Protein 3LOU (pdb70)

Solvent-accessible surface area: 48024 Å² total

B-factor: mean 26.27, std 8.62, range [10.4, 75.91]

Structure (mmCIF, N/CA/C/O backbone):
data_3LOU
#
_entry.id   3LOU
#
_cell.length_a   74.628
_cell.length_b   93.476
_cell.length_c   98.802
_cell.angle_alpha   90.000
_cell.angle_beta   95.290
_cell.angle_gamma   90.000
#
_symmetry.space_group_name_H-M   'P 1 21 1'
#
loop_
_entity.id
_entity.type
_entity.pdbx_description
1 polymer 'Formyltetrahydrofolate deformylase'
2 non-polymer 'UNKNOWN LIGAND'
3 non-polymer 'SULFATE ION'
4 non-polymer 1,2-ETHANEDIOL
5 non-polymer DI(HYDROXYETHYL)ETHER
6 water water
#
loop_
_atom_site.group_PDB
_atom_site.id
_atom_site.type_symbol
_atom_site.label_atom_id
_atom_site.label_alt_id
_atom_site.label_comp_id
_atom_site.label_asym_id
_atom_site.label_entity_id
_atom_site.label_seq_id
_atom_site.pdbx_PDB_ins_code
_atom_site.Cartn_x
_atom_site.Cartn_y
_atom_site.Cartn_z
_atom_site.occupancy
_atom_site.B_iso_or_equiv
_atom_site.auth_seq_id
_atom_site.auth_comp_id
_atom_site.auth_asym_id
_atom_site.auth_atom_id
_atom_site.pdbx_PDB_model_num
ATOM 1 N N . PRO A 1 8 ? 12.356 11.720 36.274 1.00 45.44 7 PRO A N 1
ATOM 2 C CA . PRO A 1 8 ? 12.868 12.747 35.365 1.00 44.20 7 PRO A CA 1
ATOM 3 C C . PRO A 1 8 ? 12.426 12.503 33.916 1.00 41.68 7 PRO A C 1
ATOM 4 O O . PRO A 1 8 ? 12.664 11.424 33.382 1.00 40.34 7 PRO A O 1
ATOM 8 N N . HIS A 1 9 ? 11.767 13.486 33.300 1.00 39.76 8 HIS A N 1
ATOM 9 C CA . HIS A 1 9 ? 11.366 13.373 31.886 1.00 38.33 8 HIS A CA 1
ATOM 10 C C . HIS A 1 9 ? 12.590 13.685 31.013 1.00 34.71 8 HIS A C 1
ATOM 11 O O . HIS A 1 9 ? 13.040 14.825 30.955 1.00 33.80 8 HIS A O 1
ATOM 18 N N . GLN A 1 10 ? 13.103 12.671 30.319 1.00 32.13 9 GLN A N 1
ATOM 19 C CA . GLN A 1 10 ? 14.314 12.829 29.509 1.00 29.90 9 GLN A CA 1
ATOM 20 C C . GLN A 1 10 ? 14.101 13.073 28.005 1.00 27.20 9 GLN A C 1
ATOM 21 O O . GLN A 1 10 ? 13.155 12.575 27.395 1.00 25.20 9 GLN A O 1
ATOM 27 N N . PHE A 1 11 ? 15.060 13.793 27.420 1.00 25.08 10 PHE A N 1
ATOM 28 C CA . PHE A 1 11 ? 15.130 14.022 25.978 1.00 23.38 10 PHE A CA 1
ATOM 29 C C . PHE A 1 11 ? 16.492 13.626 25.489 1.00 22.91 10 PHE A C 1
ATOM 30 O O . PHE A 1 11 ? 17.466 13.601 26.271 1.00 22.52 10 PHE A O 1
ATOM 38 N N . VAL A 1 12 ? 16.589 13.320 24.196 1.00 21.57 11 VAL A N 1
ATOM 39 C CA . VAL A 1 12 ? 17.882 12.965 23.615 1.00 20.93 11 VAL A CA 1
ATOM 40 C C . VAL A 1 12 ? 18.156 13.775 22.357 1.00 20.06 11 VAL A C 1
ATOM 41 O O . VAL A 1 12 ? 17.327 13.826 21.456 1.00 20.78 11 VAL A O 1
ATOM 45 N N . LEU A 1 13 ? 19.318 14.428 22.351 1.00 18.25 12 LEU A N 1
ATOM 46 C CA . LEU A 1 13 ? 19.814 15.200 21.234 1.00 18.51 12 LEU A CA 1
ATOM 47 C C . LEU A 1 13 ? 20.776 14.335 20.484 1.00 18.81 12 L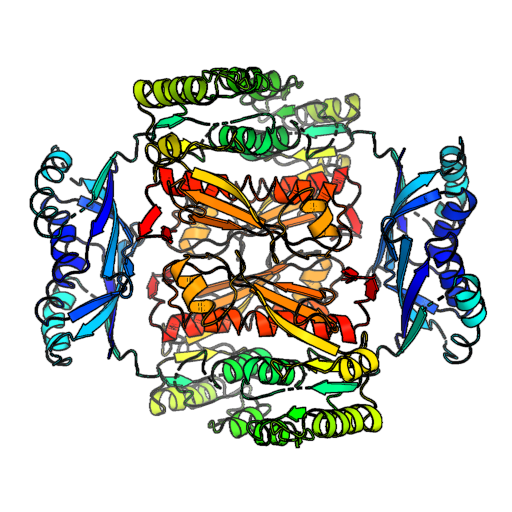EU A C 1
ATOM 48 O O . LEU A 1 13 ? 21.669 13.760 21.078 1.00 18.53 12 LEU A O 1
ATOM 53 N N . THR A 1 14 ? 20.555 14.164 19.188 1.00 19.64 13 THR A N 1
ATOM 54 C CA . THR A 1 14 ? 21.530 13.521 18.354 1.00 19.60 13 THR A CA 1
ATOM 55 C C . THR A 1 14 ? 21.907 14.509 17.264 1.00 19.20 13 THR A C 1
ATOM 56 O O . THR A 1 14 ? 21.084 15.321 16.845 1.00 19.82 13 THR A O 1
ATOM 60 N N . LEU A 1 15 ? 23.152 14.451 16.852 1.00 18.02 14 LEU A N 1
ATOM 61 C CA . LEU A 1 15 ? 23.652 15.291 15.780 1.00 18.87 14 LEU A CA 1
ATOM 62 C C . LEU A 1 15 ? 24.866 14.695 15.120 1.00 18.98 14 LEU A C 1
ATOM 63 O O . LEU A 1 15 ? 25.644 13.934 15.756 1.00 18.57 14 LEU A O 1
ATOM 68 N N . SER A 1 16 ? 25.011 15.026 13.831 1.00 19.63 15 SER A N 1
ATOM 69 C CA . SER A 1 16 ? 26.222 14.734 13.059 1.00 19.72 15 SER A CA 1
ATOM 70 C C . SER A 1 16 ? 26.534 15.965 12.239 1.00 19.25 15 SER A C 1
ATOM 71 O O . SER A 1 16 ? 25.627 16.661 11.819 1.00 20.11 15 SER A O 1
ATOM 74 N N . CYS A 1 17 ? 27.812 16.224 12.006 1.00 18.41 16 CYS A N 1
ATOM 75 C CA . CYS A 1 17 ? 28.232 17.403 11.265 1.00 18.38 16 CYS A CA 1
ATOM 76 C C . CYS A 1 17 ? 29.687 17.268 10.832 1.00 19.58 16 CYS A C 1
ATOM 77 O O . CYS A 1 17 ? 30.372 16.340 11.268 1.00 18.77 16 CYS A O 1
ATOM 80 N N . PRO A 1 18 ? 30.162 18.176 9.952 1.00 20.66 17 PRO A N 1
ATOM 81 C CA . PRO A 1 18 ? 31.563 18.109 9.544 1.00 21.54 17 PRO A CA 1
ATOM 82 C C . PRO A 1 18 ? 32.450 18.427 10.718 1.00 21.55 17 PRO A C 1
ATOM 83 O O . PRO A 1 18 ? 32.085 19.251 11.551 1.00 20.14 17 PRO A O 1
ATOM 87 N N . SER A 1 19 ? 33.605 17.775 10.781 1.00 22.00 18 SER A N 1
ATOM 88 C CA . SER A 1 19 ? 34.574 18.013 11.837 1.00 21.68 18 SER A CA 1
ATOM 89 C C . SER A 1 19 ? 34.948 19.479 11.881 1.00 21.68 18 SER A C 1
ATOM 90 O O . SER A 1 19 ? 35.136 20.130 10.834 1.00 19.45 18 SER A O 1
ATOM 93 N N . ALA A 1 20 ? 35.022 19.999 13.101 1.00 22.31 19 ALA A N 1
ATOM 94 C CA . ALA A 1 20 ? 35.359 21.397 13.381 1.00 23.27 19 ALA A CA 1
ATOM 95 C C . ALA A 1 20 ? 35.379 21.550 14.894 1.00 24.01 19 ALA A C 1
ATOM 96 O O . ALA A 1 20 ? 34.909 20.669 15.620 1.00 25.84 19 ALA A O 1
ATOM 98 N N . ALA A 1 21 ? 35.877 22.661 15.379 1.00 23.77 20 ALA A N 1
ATOM 99 C CA . ALA A 1 21 ? 35.974 22.885 16.824 1.00 23.46 20 ALA A CA 1
ATOM 100 C C . ALA A 1 21 ? 34.757 23.620 17.368 1.00 23.34 20 ALA A C 1
ATOM 101 O O . ALA A 1 21 ? 34.157 24.428 16.668 1.00 22.01 20 ALA A O 1
ATOM 103 N N . GLY A 1 22 ? 34.389 23.319 18.615 1.00 23.25 21 GLY A N 1
ATOM 104 C CA . GLY A 1 22 ? 33.402 24.139 19.376 1.00 22.81 21 GLY A CA 1
ATOM 105 C C . GLY A 1 22 ? 31.957 23.675 19.464 1.00 22.02 21 GLY A C 1
ATOM 106 O O . GLY A 1 22 ? 31.127 24.379 20.048 1.00 21.11 21 GLY A O 1
ATOM 107 N N . GLN A 1 23 ? 31.636 22.528 18.865 1.00 21.95 22 GLN A N 1
ATOM 108 C CA . GLN A 1 23 ? 30.259 22.031 18.878 1.00 23.17 22 GLN A CA 1
ATOM 109 C C . GLN A 1 23 ? 29.778 21.684 20.265 1.00 22.26 22 GLN A C 1
ATOM 110 O O . GLN A 1 23 ? 28.681 22.094 20.651 1.00 20.99 22 GLN A O 1
ATOM 116 N N . VAL A 1 24 ? 30.567 20.905 21.007 1.00 21.05 23 VAL A N 1
ATOM 117 C CA . VAL A 1 24 ? 30.122 20.436 22.321 1.00 20.78 23 VAL A CA 1
ATOM 118 C C . VAL A 1 24 ? 29.942 21.606 23.269 1.00 19.63 23 VAL A C 1
ATOM 119 O O . VAL A 1 24 ? 28.956 21.661 24.008 1.00 20.27 23 VAL A O 1
ATOM 123 N N . ALA A 1 25 ? 30.869 22.555 23.224 1.00 18.63 24 ALA A N 1
ATOM 124 C CA . ALA A 1 25 ? 30.751 23.795 24.032 1.00 19.17 24 ALA A CA 1
ATOM 125 C C . ALA A 1 25 ? 29.432 24.526 23.740 1.00 18.98 24 ALA A C 1
ATOM 126 O O . ALA A 1 25 ? 28.767 25.040 24.649 1.00 18.99 24 ALA A O 1
ATOM 128 N N . ALA A 1 26 ? 29.084 24.615 22.466 1.00 18.60 25 ALA A N 1
ATOM 129 C CA . ALA A 1 26 ? 27.871 25.303 22.059 1.00 19.63 25 ALA A CA 1
ATOM 130 C C . ALA A 1 26 ? 26.662 24.544 22.549 1.00 20.38 25 ALA A C 1
ATOM 131 O O . ALA A 1 26 ? 25.746 25.131 23.092 1.00 22.27 25 ALA A O 1
ATOM 133 N N . VAL A 1 27 ? 26.679 23.221 22.383 1.00 21.14 26 VAL A N 1
ATOM 134 C CA . VAL A 1 27 ? 25.570 22.391 22.833 1.00 21.83 26 VAL A CA 1
ATOM 135 C C . VAL A 1 27 ? 25.416 22.446 24.363 1.00 21.56 26 VAL A C 1
ATOM 136 O O . VAL A 1 27 ? 24.325 22.731 24.863 1.00 22.75 26 VAL A O 1
ATOM 140 N N . VAL A 1 28 ? 26.486 22.196 25.114 1.00 21.05 27 VAL A N 1
ATOM 141 C CA . VAL A 1 28 ? 26.335 22.173 26.578 1.00 22.37 27 VAL A CA 1
ATOM 142 C C . VAL A 1 28 ? 26.025 23.528 27.133 1.00 22.94 27 VAL A C 1
ATOM 143 O O . VAL A 1 28 ? 25.342 23.631 28.139 1.00 24.52 27 VAL A O 1
ATOM 147 N N . GLY A 1 29 ? 26.415 24.588 26.420 1.00 22.57 28 GLY A N 1
ATOM 148 C CA . GLY A 1 29 ? 26.142 25.937 26.847 1.00 22.90 28 GLY A CA 1
ATOM 149 C C . GLY A 1 29 ? 24.656 26.255 26.795 1.00 23.84 28 GLY A C 1
ATOM 150 O O . GLY A 1 29 ? 24.112 26.870 27.714 1.00 24.01 28 GLY A O 1
ATOM 151 N N . LEU A 1 30 ? 24.011 25.818 25.709 1.00 23.37 29 LEU A N 1
ATOM 152 C CA . LEU A 1 30 ? 22.585 25.995 25.493 1.00 21.48 29 LEU A CA 1
ATOM 153 C C . LEU A 1 30 ? 21.808 25.188 26.512 1.00 21.71 29 LEU A C 1
ATOM 154 O O . LEU A 1 30 ? 20.855 25.671 27.096 1.00 23.02 29 LEU A O 1
ATOM 159 N N . LEU A 1 31 ? 22.243 23.965 26.745 1.00 21.98 30 LEU A N 1
ATOM 160 C CA . LEU A 1 31 ? 21.588 23.084 27.702 1.00 23.09 30 LEU A CA 1
ATOM 161 C C . LEU A 1 31 ? 21.671 23.633 29.148 1.00 25.10 30 LEU A C 1
ATOM 162 O O . LEU A 1 31 ? 20.672 23.588 29.908 1.00 25.92 30 LEU A O 1
ATOM 167 N N . ASP A 1 32 ? 22.857 24.127 29.521 1.00 25.42 31 ASP A N 1
ATOM 168 C CA . ASP A 1 32 ? 23.080 24.751 30.834 1.00 24.87 31 ASP A CA 1
ATOM 169 C C . ASP A 1 32 ? 22.168 25.952 31.006 1.00 24.20 31 ASP A C 1
ATOM 170 O O . ASP A 1 32 ? 21.625 26.156 32.094 1.00 25.40 31 ASP A O 1
ATOM 175 N N . ARG A 1 33 ? 21.973 26.730 29.936 1.00 23.58 32 ARG A N 1
ATOM 176 C CA . ARG A 1 33 ? 21.102 27.889 29.978 1.00 24.42 32 ARG A CA 1
ATOM 177 C C . ARG A 1 33 ? 19.644 27.524 30.203 1.00 23.76 32 ARG A C 1
ATOM 178 O O . ARG A 1 33 ? 18.890 28.324 30.713 1.00 22.99 32 ARG A O 1
ATOM 186 N N . HIS A 1 34 ? 19.247 26.330 29.778 1.00 23.80 33 HIS A N 1
ATOM 187 C CA . HIS A 1 34 ? 17.874 25.873 29.963 1.00 24.26 33 HIS A CA 1
ATOM 188 C C . HIS A 1 34 ? 17.784 24.994 31.207 1.00 25.42 33 HIS A C 1
ATOM 189 O O . HIS A 1 34 ? 16.800 24.309 31.416 1.00 26.88 33 HIS A O 1
ATOM 196 N N . ARG A 1 35 ? 18.836 25.035 32.023 1.00 25.62 34 ARG A N 1
ATOM 197 C CA . ARG A 1 35 ? 18.917 24.305 33.283 1.00 26.29 34 ARG A CA 1
ATOM 198 C C . ARG A 1 35 ? 18.584 22.844 33.102 1.00 26.55 34 ARG A C 1
ATOM 199 O O . ARG A 1 35 ? 17.811 22.275 33.859 1.00 27.26 34 ARG A O 1
ATOM 204 N N . CYS A 1 36 ? 19.226 22.243 32.104 1.00 25.87 35 CYS A N 1
ATOM 205 C CA . CYS A 1 36 ? 19.090 20.842 31.815 1.00 26.50 35 CYS A CA 1
ATOM 206 C C . CYS A 1 36 ? 20.269 20.066 32.406 1.00 27.07 35 CYS A C 1
ATOM 207 O O . CYS A 1 36 ? 21.398 20.496 32.326 1.00 28.64 35 CYS A O 1
ATOM 210 N N . TYR A 1 37 ? 19.974 18.947 33.029 1.00 26.17 36 TYR A N 1
ATOM 211 C CA . TYR A 1 37 ? 20.979 18.083 33.604 1.00 27.27 36 TYR A CA 1
ATOM 212 C C . TYR A 1 37 ? 21.384 17.102 32.507 1.00 25.08 36 TYR A C 1
ATOM 213 O O . TYR A 1 37 ? 20.525 16.479 31.919 1.00 23.23 36 TYR A O 1
ATOM 222 N N . VAL A 1 38 ? 22.676 16.979 32.215 1.00 25.13 37 VAL A N 1
ATOM 223 C CA . VAL A 1 38 ? 23.134 15.973 31.238 1.00 24.07 37 VAL A CA 1
ATOM 224 C C . VAL A 1 38 ? 23.250 14.573 31.879 1.00 24.82 37 VAL A C 1
ATOM 225 O O . VAL A 1 38 ? 24.078 14.355 32.757 1.00 26.72 37 VAL A O 1
ATOM 229 N N . ASP A 1 39 ? 22.435 13.632 31.432 1.00 24.94 38 ASP A N 1
ATOM 230 C CA . ASP A 1 39 ? 22.477 12.253 31.958 1.00 26.04 38 ASP A CA 1
ATOM 231 C C . ASP A 1 39 ? 23.490 11.372 31.210 1.00 27.02 38 ASP A C 1
ATOM 232 O O . ASP A 1 39 ? 24.189 10.558 31.816 1.00 26.26 38 ASP A O 1
ATOM 237 N N . GLU A 1 40 ? 23.561 11.543 29.890 1.00 25.77 39 GLU A N 1
ATOM 238 C CA . GLU A 1 40 ? 24.483 10.787 29.057 1.00 24.21 39 GLU A CA 1
ATOM 239 C C . GLU A 1 40 ? 25.071 11.723 28.018 1.00 24.16 39 GLU A C 1
ATOM 240 O O . GLU A 1 40 ? 24.363 12.612 27.526 1.00 22.56 39 GLU A O 1
ATOM 246 N N . LEU A 1 41 ? 26.356 11.537 27.696 1.00 22.91 40 LEU A N 1
ATOM 247 C CA . LEU A 1 41 ? 27.016 12.282 26.638 1.00 22.41 40 LEU A CA 1
ATOM 248 C C . LEU A 1 41 ? 28.091 11.398 26.017 1.00 23.00 40 LEU A C 1
ATOM 249 O O . LEU A 1 41 ? 29.032 10.952 26.701 1.00 21.11 40 LEU A O 1
ATOM 254 N N . THR A 1 42 ? 27.912 11.145 24.721 1.00 22.61 41 THR A N 1
ATOM 255 C CA A THR A 1 42 ? 28.873 10.391 23.932 0.50 21.85 41 THR A CA 1
ATOM 256 C CA B THR A 1 42 ? 28.881 10.391 23.925 0.50 22.11 41 THR A CA 1
ATOM 257 C C . THR A 1 42 ? 29.220 11.194 22.677 1.00 21.98 41 THR A C 1
ATOM 258 O O . THR A 1 42 ? 28.317 11.699 21.973 1.00 19.79 41 THR A O 1
ATOM 265 N N . VAL A 1 43 ? 30.511 11.329 22.429 1.00 20.15 42 VAL A N 1
ATOM 266 C CA . VAL A 1 43 ? 31.021 12.085 21.337 1.00 23.67 42 VAL A CA 1
ATOM 267 C C . VAL A 1 43 ? 32.009 11.245 20.579 1.00 23.80 42 VAL A C 1
ATOM 268 O O . VAL A 1 43 ? 32.810 10.535 21.196 1.00 26.44 42 VAL A O 1
ATOM 272 N N . PHE A 1 44 ? 32.011 11.386 19.255 1.00 21.75 43 PHE A N 1
ATOM 273 C CA . PHE A 1 44 ? 32.950 10.677 18.404 1.00 21.09 43 PHE A CA 1
ATOM 274 C C . PHE A 1 44 ? 33.291 11.484 17.192 1.00 20.52 43 PHE A C 1
ATOM 275 O O . PHE A 1 44 ? 32.386 11.924 16.477 1.00 18.07 43 PHE A O 1
ATOM 283 N N . ASP A 1 45 ? 34.584 11.725 16.990 1.00 19.89 44 ASP A N 1
ATOM 284 C CA . ASP A 1 45 ? 35.058 12.370 15.805 1.00 21.28 44 ASP A CA 1
ATOM 285 C C . ASP A 1 45 ? 35.759 11.345 14.938 1.00 21.68 44 ASP A C 1
ATOM 286 O O . ASP A 1 45 ? 36.668 10.656 15.386 1.00 20.81 44 ASP A O 1
ATOM 291 N N . ASP A 1 46 ? 35.327 11.238 13.689 1.00 22.27 45 ASP A N 1
ATOM 292 C CA . ASP A 1 46 ? 35.955 10.335 12.745 1.00 21.69 45 ASP A CA 1
ATOM 293 C C . ASP A 1 46 ? 36.838 11.165 11.858 1.00 22.55 45 ASP A C 1
ATOM 294 O O . ASP A 1 46 ? 36.371 11.822 10.933 1.00 21.24 45 ASP A O 1
ATOM 299 N N . ASP A 1 47 ? 38.127 11.149 12.151 1.00 24.63 46 ASP A N 1
ATOM 300 C CA . ASP A 1 47 ? 39.067 11.972 11.424 1.00 26.62 46 ASP A CA 1
ATOM 301 C C . ASP A 1 47 ? 39.313 11.442 10.024 1.00 27.29 46 ASP A C 1
ATOM 302 O O . ASP A 1 47 ? 39.844 12.149 9.211 1.00 27.20 46 ASP A O 1
ATOM 307 N N . LEU A 1 48 ? 38.880 10.217 9.716 1.00 26.26 47 LEU A N 1
ATOM 308 C CA . LEU A 1 48 ? 39.044 9.735 8.338 1.00 26.00 47 LEU A CA 1
ATOM 309 C C . LEU A 1 48 ? 37.903 10.236 7.411 1.00 25.15 47 LEU A C 1
ATOM 310 O O . LEU A 1 48 ? 38.152 10.644 6.274 1.00 26.35 47 LEU A O 1
ATOM 315 N N . SER A 1 49 ? 36.669 10.244 7.905 1.00 22.63 48 SER A N 1
ATOM 316 C CA . SER A 1 49 ? 35.551 10.744 7.144 1.00 21.60 48 SER A CA 1
ATOM 317 C C . SER A 1 49 ? 35.315 12.229 7.467 1.00 21.28 48 SER A C 1
ATOM 318 O O . SER A 1 49 ? 34.486 12.876 6.836 1.00 20.61 48 SER A O 1
ATOM 321 N N . ALA A 1 50 ? 36.056 12.768 8.450 1.00 21.53 49 ALA A N 1
ATOM 322 C CA . ALA A 1 50 ? 35.912 14.193 8.838 1.00 21.47 49 ALA A CA 1
ATOM 323 C C . ALA A 1 50 ? 34.470 14.484 9.257 1.00 20.53 49 ALA A C 1
ATOM 324 O O . ALA A 1 50 ? 33.884 15.501 8.888 1.00 19.54 49 ALA A O 1
ATOM 326 N N . ARG A 1 51 ? 33.922 13.585 10.061 1.00 20.50 50 ARG A N 1
ATOM 327 C CA . ARG A 1 51 ? 32.567 13.699 10.548 1.00 21.38 50 ARG A CA 1
ATOM 328 C C . ARG A 1 51 ? 32.559 13.544 12.070 1.00 20.23 50 ARG A C 1
ATOM 329 O O . ARG A 1 51 ? 33.289 12.709 12.642 1.00 19.41 50 ARG A O 1
ATOM 337 N N . PHE A 1 52 ? 31.705 14.323 12.698 1.00 19.93 51 PHE A N 1
ATOM 338 C CA . PHE A 1 52 ? 31.601 14.403 14.135 1.00 19.31 51 PHE A CA 1
ATOM 339 C C . PHE A 1 52 ? 30.200 14.001 14.567 1.00 19.61 51 PHE A C 1
ATOM 340 O O . PHE A 1 52 ? 29.214 14.361 13.919 1.00 19.82 51 PHE A O 1
ATOM 348 N N . PHE A 1 53 ? 30.110 13.284 15.686 1.00 17.70 52 PHE A N 1
ATOM 349 C CA . PHE A 1 53 ? 28.859 12.738 16.173 1.00 17.48 52 PHE A CA 1
ATOM 350 C C . PHE A 1 53 ? 28.654 12.979 17.667 1.00 18.55 52 PHE A C 1
ATOM 351 O O . PHE A 1 53 ? 29.556 12.754 18.464 1.00 18.64 52 PHE A O 1
ATOM 359 N N . VAL A 1 54 ? 27.440 13.356 18.042 1.00 17.29 53 VAL A N 1
ATOM 360 C CA . VAL A 1 54 ? 27.096 13.544 19.458 1.00 17.30 53 VAL A CA 1
ATOM 361 C C . VAL A 1 54 ? 25.741 12.992 19.771 1.00 17.84 53 VAL A C 1
ATOM 362 O O . VAL A 1 54 ? 24.789 13.176 18.995 1.00 17.81 53 VAL A O 1
ATOM 366 N N . ARG A 1 55 ? 25.643 12.294 20.912 1.00 18.49 54 ARG A N 1
ATOM 367 C CA . ARG A 1 55 ? 24.387 11.885 21.469 1.00 17.34 54 ARG A CA 1
ATOM 368 C C . ARG A 1 55 ? 24.405 12.359 22.922 1.00 18.71 54 ARG A C 1
ATOM 369 O O . ARG A 1 55 ? 25.364 12.084 23.664 1.00 19.24 54 ARG A O 1
ATOM 377 N N . CYS A 1 56 ? 23.370 13.089 23.311 1.00 16.18 55 CYS A N 1
ATOM 378 C CA . CYS A 1 56 ? 23.285 13.654 24.647 1.00 16.72 55 CYS A CA 1
ATOM 379 C C . CYS A 1 56 ? 21.884 13.490 25.192 1.00 18.43 55 CYS A C 1
ATOM 380 O O . CYS A 1 56 ? 20.933 13.968 24.598 1.00 19.08 55 CYS A O 1
ATOM 383 N N . VAL A 1 57 ? 21.759 12.780 26.311 1.00 20.14 56 VAL A N 1
ATOM 384 C CA . VAL A 1 57 ? 20.482 12.559 26.971 1.00 20.88 56 VAL A CA 1
ATOM 385 C C . VAL A 1 57 ? 20.462 13.496 28.167 1.00 21.62 56 VAL A C 1
ATOM 386 O O . VAL A 1 57 ? 21.455 13.594 28.906 1.00 22.20 56 VAL A O 1
ATOM 390 N N . PHE A 1 58 ? 19.361 14.220 28.333 1.00 20.53 57 PHE A N 1
ATOM 391 C CA . PHE A 1 58 ? 19.251 15.220 29.383 1.00 20.74 57 PHE A CA 1
ATOM 392 C C . PHE A 1 58 ? 17.817 15.383 29.856 1.00 21.88 57 PHE A C 1
ATOM 393 O O . PHE A 1 58 ? 16.901 14.915 29.223 1.00 21.97 57 PHE A O 1
ATOM 401 N N . HIS A 1 59 ? 17.646 16.083 30.968 1.00 23.89 58 HIS A N 1
ATOM 402 C CA . HIS A 1 59 ? 16.335 16.349 31.525 1.00 25.14 58 HIS A CA 1
ATOM 403 C C . HIS A 1 59 ? 16.370 17.703 32.196 1.00 26.13 58 HIS A C 1
ATOM 404 O O . HIS A 1 59 ? 17.432 18.193 32.528 1.00 25.43 58 HIS A O 1
ATOM 411 N N . ALA A 1 60 ? 15.202 18.315 32.360 1.00 28.87 59 ALA A N 1
ATOM 412 C CA . ALA A 1 60 ? 15.073 19.590 33.043 1.00 30.85 59 ALA A CA 1
ATOM 413 C C . ALA A 1 60 ? 15.240 19.391 34.551 1.00 33.74 59 ALA A C 1
ATOM 414 O O . ALA A 1 60 ? 14.695 18.435 35.122 1.00 33.04 59 ALA A O 1
ATOM 416 N N . THR A 1 61 ? 15.995 20.285 35.195 1.00 37.59 60 THR A N 1
ATOM 417 C CA . THR A 1 61 ? 16.195 20.223 36.665 1.00 40.98 60 THR A CA 1
ATOM 418 C C . THR A 1 61 ? 14.998 20.787 37.454 1.00 43.38 60 THR A C 1
ATOM 419 O O . THR A 1 61 ? 14.601 20.221 38.472 1.00 43.88 60 THR A O 1
ATOM 423 N N . ASP A 1 62 ? 14.428 21.902 36.991 1.00 46.44 61 ASP A N 1
ATOM 424 C CA . ASP A 1 62 ? 13.264 22.522 37.679 1.00 48.81 61 ASP A CA 1
ATOM 425 C C . ASP A 1 62 ? 12.041 21.590 37.753 1.00 49.10 61 ASP A C 1
ATOM 426 O O . ASP A 1 62 ? 11.517 21.138 36.735 1.00 49.25 61 ASP A O 1
ATOM 431 N N . LEU A 1 67 ? 10.197 22.754 31.182 1.00 42.77 66 LEU A N 1
ATOM 432 C CA . LEU A 1 67 ? 11.127 22.740 30.046 1.00 42.37 66 LEU A CA 1
ATOM 433 C C . LEU A 1 67 ? 10.428 23.038 28.728 1.00 41.34 66 LEU A C 1
ATOM 434 O O . LEU A 1 67 ? 9.769 22.155 28.151 1.00 41.35 66 LEU A O 1
ATOM 439 N N . ARG A 1 68 ? 10.576 24.280 28.258 1.00 39.53 67 ARG A N 1
ATOM 440 C CA . ARG A 1 68 ? 10.025 24.690 26.976 1.00 38.19 67 ARG A CA 1
ATOM 441 C C . ARG A 1 68 ? 10.908 24.076 25.873 1.00 37.92 67 ARG A C 1
ATOM 442 O O . ARG A 1 68 ? 11.907 24.675 25.417 1.00 37.20 67 ARG A O 1
ATOM 444 N N . VAL A 1 69 ? 10.538 22.857 25.485 1.00 37.34 68 VAL A N 1
ATOM 445 C CA . VAL A 1 69 ? 11.286 22.074 24.511 1.00 37.16 68 VAL A CA 1
ATOM 446 C C . VAL A 1 69 ? 11.294 22.721 23.127 1.00 36.50 68 VAL A C 1
ATOM 447 O O . VAL A 1 69 ? 12.301 22.630 22.391 1.00 36.56 68 VAL A O 1
ATOM 451 N N A ASP A 1 70 ? 10.178 23.365 22.783 0.50 35.33 69 ASP A N 1
ATOM 452 N N B ASP A 1 70 ? 10.211 23.389 22.745 0.50 36.00 69 ASP A N 1
ATOM 453 C CA A ASP A 1 70 ? 10.042 24.060 21.516 0.50 34.34 69 ASP A CA 1
ATOM 454 C CA B ASP A 1 70 ? 10.205 23.995 21.420 0.50 35.57 69 ASP A CA 1
ATOM 455 C C A ASP A 1 70 ? 11.029 25.233 21.458 0.50 33.33 69 ASP A C 1
ATOM 456 C C B ASP A 1 70 ? 11.061 25.266 21.425 0.50 33.99 69 ASP A C 1
ATOM 457 O O A ASP A 1 70 ? 11.685 25.450 20.439 0.50 33.66 69 ASP A O 1
ATOM 458 O O B ASP A 1 70 ? 11.650 25.611 20.398 0.50 34.33 69 ASP A O 1
ATOM 467 N N . ALA A 1 71 ? 11.144 25.960 22.570 1.00 31.98 70 ALA A N 1
ATOM 468 C CA . ALA A 1 71 ? 12.063 27.114 22.675 1.00 30.55 70 ALA A CA 1
ATOM 469 C C . ALA A 1 71 ? 13.532 26.641 22.611 1.00 28.79 70 ALA A C 1
ATOM 470 O O . ALA A 1 71 ? 14.389 27.340 22.075 1.00 28.03 70 ALA A O 1
ATOM 472 N N . LEU A 1 72 ? 13.800 25.453 23.163 1.00 27.36 71 LEU A N 1
ATOM 473 C CA . LEU A 1 72 ? 15.132 24.828 23.089 1.00 27.07 71 LEU A CA 1
ATOM 474 C C . LEU A 1 72 ? 15.486 24.515 21.624 1.00 26.44 71 LEU A C 1
ATOM 475 O O . LEU A 1 72 ? 16.560 24.911 21.133 1.00 25.30 71 LEU A O 1
ATOM 480 N N . ARG A 1 73 ? 14.588 23.811 20.929 1.00 25.70 72 ARG A N 1
ATOM 481 C CA . ARG A 1 73 ? 14.785 23.555 19.507 1.00 26.49 72 ARG A CA 1
ATOM 482 C C . ARG A 1 73 ? 15.038 24.846 18.753 1.00 26.27 72 ARG A C 1
ATOM 483 O O . ARG A 1 73 ? 16.014 24.948 17.990 1.00 27.70 72 ARG A O 1
ATOM 491 N N . ARG A 1 74 ? 14.174 25.843 18.963 1.00 25.47 73 ARG A N 1
ATOM 492 C CA A ARG A 1 74 ? 14.308 27.160 18.340 0.33 24.98 73 ARG A CA 1
ATOM 493 C CA B ARG A 1 74 ? 14.334 27.104 18.260 0.67 25.33 73 ARG A CA 1
ATOM 494 C C . ARG A 1 74 ? 15.729 27.702 18.491 1.00 24.22 73 ARG A C 1
ATOM 495 O O . ARG A 1 74 ? 16.363 28.148 17.535 1.00 23.76 73 ARG A O 1
ATOM 510 N N . GLU A 1 75 ? 16.209 27.682 19.730 1.00 23.33 74 GLU A N 1
ATOM 511 C CA . GLU A 1 75 ? 17.513 28.232 20.066 1.00 22.84 74 GLU A CA 1
ATOM 512 C C . GLU A 1 75 ? 18.670 27.343 19.603 1.00 22.87 74 GLU A C 1
ATOM 513 O O . GLU A 1 75 ? 19.812 27.800 19.563 1.00 22.50 74 GLU A O 1
ATOM 519 N N . PHE A 1 76 ? 18.378 26.085 19.269 1.00 22.83 75 PHE A N 1
ATOM 520 C CA . PHE A 1 76 ? 19.405 25.176 18.719 1.00 22.83 75 PHE A CA 1
ATOM 521 C C . PHE A 1 76 ? 19.741 25.538 17.244 1.00 22.82 75 PHE A C 1
ATOM 522 O O . PHE A 1 76 ? 20.871 25.330 16.781 1.00 21.56 75 PHE A O 1
ATOM 530 N N . GLU A 1 77 ? 18.786 26.142 16.536 1.00 24.47 76 GLU A N 1
ATOM 531 C CA . GLU A 1 77 ? 18.953 26.473 15.100 1.00 25.43 76 GLU A CA 1
ATOM 532 C C . GLU A 1 77 ? 20.205 27.245 14.776 1.00 25.08 76 GLU A C 1
ATOM 533 O O . GLU A 1 77 ? 20.921 26.882 13.847 1.00 26.78 76 GLU A O 1
ATOM 539 N N . PRO A 1 78 ? 20.482 28.337 15.507 1.00 24.21 77 PRO A N 1
ATOM 540 C CA . PRO A 1 78 ? 21.744 29.032 15.153 1.00 23.26 77 PRO A CA 1
ATOM 541 C C . PRO A 1 78 ? 22.972 28.130 15.307 1.00 21.70 77 PRO A C 1
ATOM 542 O O . PRO A 1 78 ? 23.983 28.299 14.594 1.00 19.55 77 PRO A O 1
ATOM 546 N N . ILE A 1 79 ? 22.902 27.172 16.225 1.00 21.11 78 ILE A N 1
ATOM 547 C CA . ILE A 1 79 ? 24.023 26.290 16.409 1.00 21.79 78 ILE A CA 1
ATOM 548 C C . ILE A 1 79 ? 24.110 25.320 15.207 1.00 21.28 78 ILE A C 1
ATOM 549 O O . ILE A 1 79 ? 25.183 25.113 14.642 1.00 21.03 78 ILE A O 1
ATOM 554 N N . ALA A 1 80 ? 22.990 24.735 14.824 1.00 20.50 79 ALA A N 1
ATOM 555 C CA . ALA A 1 80 ? 22.989 23.761 13.742 1.00 20.24 79 ALA A CA 1
ATOM 556 C C . ALA A 1 80 ? 23.399 24.424 12.447 1.00 21.48 79 ALA A C 1
ATOM 557 O O . ALA A 1 80 ? 24.145 23.847 11.676 1.00 21.36 79 ALA A O 1
ATOM 559 N N . GLU A 1 81 ? 22.906 25.645 12.212 1.00 22.58 80 GLU A N 1
ATOM 560 C CA . GLU A 1 81 ? 23.269 26.398 11.029 1.00 23.70 80 GLU A CA 1
ATOM 561 C C . GLU A 1 81 ? 24.762 26.704 11.002 1.00 23.60 80 GLU A C 1
ATOM 562 O O . GLU A 1 81 ? 25.405 26.549 9.970 1.00 24.02 80 GLU A O 1
ATOM 568 N N . ARG A 1 82 ? 25.316 27.151 12.129 1.00 23.95 81 ARG A N 1
ATOM 569 C CA . ARG A 1 82 ? 26.734 27.529 12.174 1.00 23.75 81 ARG A CA 1
ATOM 570 C C . ARG A 1 82 ? 27.625 26.336 11.892 1.00 22.44 81 ARG A C 1
ATOM 571 O O . ARG A 1 82 ? 28.588 26.432 11.121 1.00 21.84 81 ARG A O 1
ATOM 579 N N . PHE A 1 83 ? 27.319 25.215 12.533 1.00 20.38 82 PHE A N 1
ATOM 580 C CA . PHE A 1 83 ? 28.132 24.014 12.409 1.00 19.91 82 PHE A CA 1
ATOM 581 C C . PHE A 1 83 ? 27.666 23.033 11.349 1.00 19.30 82 PHE A C 1
ATOM 582 O O . PHE A 1 83 ? 28.207 21.934 11.248 1.00 19.19 82 PHE A O 1
ATOM 590 N N . ARG A 1 84 ? 26.626 23.381 10.605 1.00 19.40 83 ARG A N 1
ATOM 591 C CA . ARG A 1 84 ? 26.144 22.523 9.514 1.00 19.49 83 ARG A CA 1
ATOM 592 C C . ARG A 1 84 ? 25.727 21.130 10.008 1.00 18.96 83 ARG A C 1
ATOM 593 O O . ARG A 1 84 ? 26.029 20.103 9.385 1.00 16.67 83 ARG A O 1
ATOM 609 N N . GLN A 1 86 ? 23.168 18.045 11.072 1.00 19.87 85 GLN A N 1
ATOM 610 C CA . GLN A 1 86 ? 21.921 17.331 10.964 1.00 20.76 85 GLN A CA 1
ATOM 611 C C . GLN A 1 86 ? 21.655 16.944 12.401 1.00 21.21 85 GLN A C 1
ATOM 612 O O . GLN A 1 86 ? 22.567 16.455 13.083 1.00 19.98 85 GLN A O 1
ATOM 618 N N . TRP A 1 87 ? 20.440 17.161 12.887 1.00 20.21 86 TRP A N 1
ATOM 619 C CA . TRP A 1 87 ? 20.187 16.946 14.288 1.00 20.06 86 TRP A CA 1
ATOM 620 C C . TRP A 1 87 ? 18.744 16.671 14.590 1.00 21.63 86 TRP A C 1
ATOM 621 O O . TRP A 1 87 ? 17.867 16.912 13.749 1.00 21.74 86 TRP A O 1
ATOM 632 N N . ALA A 1 88 ? 18.499 16.238 15.830 1.00 19.58 87 ALA A N 1
ATOM 633 C CA . ALA A 1 88 ? 17.158 16.013 16.295 1.00 21.26 87 ALA A CA 1
ATOM 634 C C . ALA A 1 88 ? 17.164 15.923 17.806 1.00 21.82 87 ALA A C 1
ATOM 635 O O . ALA A 1 88 ? 18.159 15.512 18.402 1.00 21.97 87 ALA A O 1
ATOM 637 N N . ILE A 1 89 ? 16.062 16.324 18.406 1.00 20.38 88 ILE A N 1
ATOM 638 C CA . ILE A 1 89 ? 15.813 16.157 19.827 1.00 19.98 88 ILE A CA 1
ATOM 639 C C . ILE A 1 89 ? 14.549 15.334 19.939 1.00 20.81 88 ILE A C 1
ATOM 640 O O . ILE A 1 89 ? 13.495 15.759 19.445 1.00 20.47 88 ILE A O 1
ATOM 645 N N . HIS A 1 90 ? 14.643 14.156 20.549 1.00 21.10 89 HIS A N 1
ATOM 646 C CA . HIS A 1 90 ? 13.486 13.295 20.731 1.00 22.54 89 HIS A CA 1
ATOM 647 C C . HIS A 1 90 ? 13.117 13.212 22.182 1.00 23.58 89 HIS A C 1
ATOM 648 O O . HIS A 1 90 ? 13.969 13.331 23.061 1.00 21.46 89 HIS A O 1
ATOM 655 N N . ASP A 1 91 ? 11.824 12.995 22.419 1.00 24.59 90 ASP A N 1
ATOM 656 C CA . ASP A 1 91 ? 11.287 12.746 23.729 1.00 26.04 90 ASP A CA 1
ATOM 657 C C . ASP A 1 91 ? 11.567 11.250 23.993 1.00 26.41 90 ASP A C 1
ATOM 658 O O . ASP A 1 91 ? 11.160 10.397 23.210 1.00 26.65 90 ASP A O 1
ATOM 663 N N . VAL A 1 92 ? 12.303 10.948 25.058 1.00 27.11 91 VAL A N 1
ATOM 664 C CA . VAL A 1 92 ? 12.672 9.563 25.357 1.00 27.71 91 VAL A CA 1
ATOM 665 C C . VAL A 1 92 ? 11.441 8.703 25.660 1.00 29.03 91 VAL A C 1
ATOM 666 O O . VAL A 1 92 ? 11.469 7.514 25.447 1.00 29.44 91 VAL A O 1
ATOM 670 N N . ALA A 1 93 ? 10.362 9.317 26.140 1.00 30.73 92 ALA A N 1
ATOM 671 C CA . ALA A 1 93 ? 9.125 8.577 26.445 1.00 32.30 92 ALA A CA 1
ATOM 672 C C . ALA A 1 93 ? 8.370 8.185 25.165 1.00 32.97 92 ALA A C 1
ATOM 673 O O . ALA A 1 93 ? 7.621 7.214 25.158 1.00 34.50 92 ALA A O 1
ATOM 675 N N . ALA A 1 94 ? 8.551 8.958 24.095 1.00 31.70 93 ALA A N 1
ATOM 676 C CA . ALA A 1 94 ? 7.868 8.681 22.846 1.00 31.59 93 ALA A CA 1
ATOM 677 C C . ALA A 1 94 ? 8.319 7.311 22.302 1.00 31.09 93 ALA A C 1
ATOM 678 O O . ALA A 1 94 ? 9.481 6.922 22.446 1.00 32.62 93 ALA A O 1
ATOM 680 N N . ARG A 1 95 ? 7.366 6.548 21.791 1.00 28.80 94 ARG A N 1
ATOM 681 C CA . ARG A 1 95 ? 7.631 5.256 21.187 1.00 27.02 94 ARG A CA 1
ATOM 682 C C . ARG A 1 95 ? 7.698 5.431 19.675 1.00 25.14 94 ARG A C 1
ATOM 683 O O . ARG A 1 95 ? 6.699 5.734 19.038 1.00 24.40 94 ARG A O 1
ATOM 691 N N . PRO A 1 96 ? 8.882 5.265 19.094 1.00 23.70 95 PRO A N 1
ATOM 692 C CA . PRO A 1 96 ? 8.996 5.454 17.648 1.00 23.07 95 PRO A CA 1
ATOM 693 C C . PRO A 1 96 ? 8.077 4.525 16.859 1.00 22.27 95 PRO A C 1
ATOM 694 O O . PRO A 1 96 ? 7.917 3.340 17.209 1.00 21.97 95 PRO A O 1
ATOM 698 N N . LYS A 1 97 ? 7.480 5.070 15.819 1.00 22.00 96 LYS A N 1
ATOM 699 C CA . LYS A 1 97 ? 6.547 4.340 14.967 1.00 21.30 96 LYS A CA 1
ATOM 700 C C . LYS A 1 97 ? 7.311 3.537 13.927 1.00 20.91 96 LYS A C 1
ATOM 701 O O . LYS A 1 97 ? 8.155 4.096 13.208 1.00 20.60 96 LYS A O 1
ATOM 707 N N . VAL A 1 98 ? 6.995 2.241 13.820 1.00 20.28 97 VAL A N 1
ATOM 708 C CA . VAL A 1 98 ? 7.694 1.349 12.895 1.00 19.86 97 VAL A CA 1
ATOM 709 C C . VAL A 1 98 ? 6.754 0.507 12.052 1.00 19.17 97 VAL A C 1
ATOM 710 O O . VAL A 1 98 ? 5.654 0.141 12.487 1.00 19.88 97 VAL A O 1
ATOM 714 N N . LEU A 1 99 ? 7.169 0.249 10.816 1.00 17.64 98 LEU A N 1
ATOM 715 C CA . LEU A 1 99 ? 6.428 -0.601 9.884 1.00 17.91 98 LEU A CA 1
ATOM 716 C C . LEU A 1 99 ? 7.296 -1.812 9.641 1.00 18.86 98 LEU A C 1
ATOM 717 O O . LEU A 1 99 ? 8.483 -1.677 9.385 1.00 19.18 98 LEU A O 1
ATOM 722 N N . ILE A 1 100 ? 6.721 -2.997 9.752 1.00 19.40 99 ILE A N 1
ATOM 723 C CA . ILE A 1 100 ? 7.476 -4.243 9.551 1.00 17.61 99 ILE A CA 1
ATOM 724 C C . ILE A 1 100 ? 7.001 -4.934 8.286 1.00 17.46 99 ILE A C 1
ATOM 725 O O . ILE A 1 100 ? 5.783 -5.141 8.078 1.00 16.37 99 ILE A O 1
ATOM 743 N N . VAL A 1 102 ? 7.331 -8.422 5.914 1.00 17.48 101 VAL A N 1
ATOM 744 C CA . VAL A 1 102 ? 7.586 -9.818 6.008 1.00 17.90 101 VAL A CA 1
ATOM 745 C C . VAL A 1 102 ? 7.078 -10.576 4.726 1.00 18.91 101 VAL A C 1
ATOM 746 O O . VAL A 1 102 ? 6.277 -10.058 3.946 1.00 17.83 101 VAL A O 1
ATOM 750 N N . SER A 1 103 ? 7.603 -11.771 4.506 1.00 18.70 102 SER A N 1
ATOM 751 C CA . SER A 1 103 ? 7.161 -12.606 3.422 1.00 18.53 102 SER A CA 1
ATOM 752 C C . SER A 1 103 ? 6.675 -13.944 4.035 1.00 19.10 102 SER A C 1
ATOM 753 O O . SER A 1 103 ? 5.697 -13.935 4.806 1.00 20.28 102 SER A O 1
ATOM 756 N N . LYS A 1 104 ? 7.294 -15.076 3.713 1.00 18.41 103 LYS A N 1
ATOM 757 C CA . LYS A 1 104 ? 6.800 -16.352 4.231 1.00 18.53 103 LYS A CA 1
ATOM 758 C C . LYS A 1 104 ? 7.614 -16.912 5.389 1.00 18.17 103 LYS A C 1
ATOM 759 O O . LYS A 1 104 ? 7.255 -17.954 5.925 1.00 17.39 103 LYS A O 1
ATOM 765 N N . LEU A 1 105 ? 8.685 -16.224 5.790 1.00 18.12 104 LEU A N 1
ATOM 766 C CA . LEU A 1 105 ? 9.505 -16.678 6.882 1.00 18.72 104 LEU A CA 1
ATOM 767 C C . LEU A 1 105 ? 9.155 -15.918 8.162 1.00 18.70 104 LEU A C 1
ATOM 768 O O . LEU A 1 105 ? 9.250 -14.700 8.214 1.00 16.80 104 LEU A O 1
ATOM 773 N N . GLU A 1 106 ? 8.766 -16.666 9.195 1.00 17.67 105 GLU A N 1
ATOM 774 C CA . GLU A 1 106 ? 8.210 -16.084 10.399 1.00 17.74 105 GLU A CA 1
ATOM 775 C C . GLU A 1 106 ? 9.188 -15.604 11.427 1.00 16.89 105 GLU A C 1
ATOM 776 O O . GLU A 1 106 ? 8.847 -14.773 12.255 1.00 17.22 105 GLU A O 1
ATOM 782 N N . HIS A 1 107 ? 10.409 -16.125 11.385 1.00 16.55 106 HIS A N 1
ATOM 783 C CA . HIS A 1 107 ? 11.260 -16.048 12.546 1.00 17.91 106 HIS A CA 1
ATOM 784 C C . HIS A 1 107 ? 11.622 -14.678 13.061 1.00 16.83 106 HIS A C 1
ATOM 785 O O . HIS A 1 107 ? 11.537 -14.447 14.268 1.00 17.73 106 HIS A O 1
ATOM 792 N N . CYS A 1 108 ? 12.047 -13.774 12.188 1.00 18.26 107 CYS A N 1
ATOM 793 C CA . CYS A 1 108 ? 12.375 -12.400 12.629 1.00 18.12 107 CYS A CA 1
ATOM 794 C C . CYS A 1 108 ? 11.117 -11.675 13.074 1.00 18.45 107 CYS A C 1
ATOM 795 O O . CYS A 1 108 ? 11.107 -11.085 14.146 1.00 19.70 107 CYS A O 1
ATOM 798 N N . LEU A 1 109 ? 10.048 -11.737 12.277 1.00 16.45 108 LEU A N 1
ATOM 799 C CA . LEU A 1 109 ? 8.776 -11.107 12.697 1.00 17.07 108 LEU A CA 1
ATOM 800 C C . LEU A 1 109 ? 8.323 -11.617 14.082 1.00 15.99 108 LEU A C 1
ATOM 801 O O . LEU A 1 109 ? 8.009 -10.818 14.970 1.00 14.75 108 LEU A O 1
ATOM 806 N N . ALA A 1 110 ? 8.399 -12.926 14.308 1.00 16.72 109 ALA A N 1
ATOM 807 C CA . ALA A 1 110 ? 7.933 -13.477 15.592 1.00 17.01 109 ALA A CA 1
ATOM 808 C C . ALA A 1 110 ? 8.828 -12.992 16.750 1.00 17.25 109 ALA A C 1
ATOM 809 O O . ALA A 1 110 ? 8.338 -12.618 17.820 1.00 19.07 109 ALA A O 1
ATOM 811 N N . ASP A 1 111 ? 10.133 -12.992 16.515 1.00 17.33 110 ASP A N 1
ATOM 812 C CA . ASP A 1 111 ? 11.098 -12.531 17.507 1.00 17.98 110 ASP A CA 1
ATOM 813 C C . ASP A 1 111 ? 10.838 -11.072 17.890 1.00 16.60 110 ASP A C 1
ATOM 814 O O . ASP A 1 111 ? 10.791 -10.743 19.045 1.00 16.95 110 ASP A O 1
ATOM 819 N N . LEU A 1 112 ? 10.678 -10.208 16.904 1.00 16.17 111 LEU A N 1
ATOM 820 C CA . LEU A 1 112 ? 10.338 -8.793 17.144 1.00 17.63 111 LEU A CA 1
ATOM 821 C C . LEU A 1 112 ? 9.058 -8.589 17.907 1.00 16.84 111 LEU A C 1
ATOM 822 O O . LEU A 1 112 ? 9.035 -7.791 18.860 1.00 15.24 111 LEU A O 1
ATOM 827 N N . LEU A 1 113 ? 7.993 -9.311 17.530 1.00 17.47 112 LEU A N 1
ATOM 828 C CA . LEU A 1 113 ? 6.712 -9.229 18.250 1.00 16.39 112 LEU A CA 1
ATOM 829 C C . LEU A 1 113 ? 6.849 -9.672 19.703 1.00 15.63 112 LEU A C 1
ATOM 830 O O . LEU A 1 113 ? 6.290 -9.076 20.589 1.00 14.74 112 LEU A O 1
ATOM 835 N N . PHE A 1 114 ? 7.637 -10.719 19.931 1.00 16.85 113 PHE A N 1
ATOM 836 C CA . PHE A 1 114 ? 7.860 -11.179 21.302 1.00 18.18 113 PHE A CA 1
ATOM 837 C C . PHE A 1 114 ? 8.576 -10.097 22.124 1.00 17.69 113 PHE A C 1
ATOM 838 O O . PHE A 1 114 ? 8.120 -9.745 23.215 1.00 18.92 113 PHE A O 1
ATOM 846 N N . ARG A 1 115 ? 9.677 -9.581 21.598 1.00 19.46 114 ARG A N 1
ATOM 847 C CA . ARG A 1 115 ? 10.443 -8.529 22.307 1.00 19.61 114 ARG A CA 1
ATOM 848 C C . ARG A 1 115 ? 9.598 -7.266 22.510 1.00 19.61 114 ARG A C 1
ATOM 849 O O . ARG A 1 115 ? 9.705 -6.582 23.547 1.00 19.37 114 ARG A O 1
ATOM 857 N N . TRP A 1 116 ? 8.753 -6.954 21.531 1.00 18.40 115 TRP A N 1
ATOM 858 C CA . TRP A 1 116 ? 7.816 -5.831 21.666 1.00 18.89 115 TRP A CA 1
ATOM 859 C C . TRP A 1 116 ? 6.779 -6.090 22.792 1.00 19.26 115 TRP A C 1
ATOM 860 O O . TRP A 1 116 ? 6.537 -5.241 23.671 1.00 18.36 115 TRP A O 1
ATOM 871 N N . LYS A 1 117 ? 6.149 -7.255 22.744 1.00 19.56 116 LYS A N 1
ATOM 872 C CA . LYS A 1 117 ? 5.090 -7.605 23.712 1.00 21.67 116 LYS A CA 1
ATOM 873 C C . LYS A 1 117 ? 5.635 -7.601 25.134 1.00 21.60 116 LYS A C 1
ATOM 874 O O . LYS A 1 117 ? 4.945 -7.189 26.059 1.00 20.07 116 LYS A O 1
ATOM 888 N N . GLY A 1 119 ? 8.136 -5.849 26.225 1.00 23.71 118 GLY A N 1
ATOM 889 C CA . GLY A 1 119 ? 8.572 -4.514 26.577 1.00 24.79 118 GLY A CA 1
ATOM 890 C C . GLY A 1 119 ? 10.040 -4.210 26.381 1.00 24.74 118 GLY A C 1
ATOM 891 O O . GLY A 1 119 ? 10.490 -3.134 26.783 1.00 24.78 118 GLY A O 1
ATOM 892 N N . GLU A 1 120 ? 10.784 -5.110 25.724 1.00 24.54 119 GLU A N 1
ATOM 893 C CA . GLU A 1 120 ? 12.189 -4.877 25.471 1.00 25.42 119 GLU A CA 1
ATOM 894 C C . GLU A 1 120 ? 12.352 -3.857 24.334 1.00 26.39 119 GLU A C 1
ATOM 895 O O . GLU A 1 120 ? 13.282 -3.022 24.360 1.00 27.02 119 GLU A O 1
ATOM 901 N N . LEU A 1 121 ? 11.516 -3.978 23.292 1.00 24.06 120 LEU A N 1
ATOM 902 C CA . LEU A 1 121 ? 11.547 -3.030 22.178 1.00 22.90 120 LEU A CA 1
ATOM 903 C C . LEU A 1 121 ? 10.419 -2.046 22.331 1.00 23.02 120 LEU A C 1
ATOM 904 O O . LEU A 1 121 ? 9.269 -2.356 22.059 1.00 22.03 120 LEU A O 1
ATOM 909 N N . LYS A 1 122 ? 10.750 -0.836 22.738 1.00 22.54 121 LYS A N 1
ATOM 910 C CA . LYS A 1 122 ? 9.727 0.146 23.043 1.00 23.40 121 LYS A CA 1
ATOM 911 C C . LYS A 1 122 ? 9.431 0.957 21.828 1.00 22.55 121 LYS A C 1
ATOM 912 O O . LYS A 1 122 ? 9.932 2.041 21.677 1.00 22.59 121 LYS A O 1
ATOM 926 N N A ASP A 1 124 ? 6.111 1.609 18.641 0.33 21.14 123 ASP A N 1
ATOM 927 N N B ASP A 1 124 ? 6.089 1.577 18.633 0.67 20.50 123 ASP A N 1
ATOM 928 C CA A ASP A 1 124 ? 4.755 1.452 18.141 0.33 21.79 123 ASP A CA 1
ATOM 929 C CA B ASP A 1 124 ? 4.691 1.394 18.253 0.67 21.24 123 ASP A CA 1
ATOM 930 C C A ASP A 1 124 ? 4.852 0.762 16.809 0.33 21.68 123 ASP A C 1
ATOM 931 C C B ASP A 1 124 ? 4.678 0.849 16.821 0.67 21.26 123 ASP A C 1
ATOM 932 O O A ASP A 1 124 ? 5.599 1.220 15.930 0.33 21.60 123 ASP A O 1
ATOM 933 O O B ASP A 1 124 ? 5.186 1.487 15.902 0.67 21.80 123 ASP A O 1
ATOM 942 N N . ILE A 1 125 ? 4.167 -0.367 16.658 1.00 21.73 124 ILE A N 1
ATOM 943 C CA . ILE A 1 125 ? 4.148 -1.065 15.359 1.00 20.78 124 ILE A CA 1
ATOM 944 C C . ILE A 1 125 ? 2.881 -0.630 14.652 1.00 20.42 124 ILE A C 1
ATOM 945 O O . ILE A 1 125 ? 1.780 -1.056 14.998 1.00 19.75 124 ILE A O 1
ATOM 950 N N . VAL A 1 126 ? 3.031 0.237 13.659 1.00 21.96 125 VAL A N 1
ATOM 951 C CA . VAL A 1 126 ? 1.867 0.811 12.998 1.00 22.89 125 VAL A CA 1
ATOM 952 C C . VAL A 1 126 ? 1.246 -0.158 12.021 1.00 22.91 125 VAL A C 1
ATOM 953 O O . VAL A 1 126 ? 0.086 0.000 11.621 1.00 21.96 125 VAL A O 1
ATOM 957 N N . GLY A 1 127 ? 1.996 -1.189 11.651 1.00 21.81 126 GLY A N 1
ATOM 958 C CA . GLY A 1 127 ? 1.475 -2.161 10.724 1.00 20.62 126 GLY A CA 1
ATOM 959 C C . GLY A 1 127 ? 2.482 -3.194 10.291 1.00 18.99 126 GLY A C 1
ATOM 960 O O . GLY A 1 127 ? 3.686 -3.004 10.427 1.00 18.72 126 GLY A O 1
ATOM 961 N N . ILE A 1 128 ? 1.964 -4.332 9.852 1.00 18.36 127 ILE A N 1
ATOM 962 C CA . ILE A 1 128 ? 2.761 -5.369 9.251 1.00 17.90 127 ILE A CA 1
ATOM 963 C C . ILE A 1 128 ? 2.283 -5.454 7.814 1.00 19.38 127 ILE A C 1
ATOM 964 O O . ILE A 1 128 ? 1.055 -5.468 7.547 1.00 19.76 127 ILE A O 1
ATOM 969 N N . VAL A 1 129 ? 3.228 -5.472 6.883 1.00 18.01 128 VAL A N 1
ATOM 970 C CA . VAL A 1 129 ? 2.916 -5.521 5.445 1.00 17.43 128 VAL A CA 1
ATOM 971 C C . VAL A 1 129 ? 3.649 -6.689 4.765 1.00 18.13 128 VAL A C 1
ATOM 972 O O . VAL A 1 129 ? 4.790 -6.985 5.099 1.00 20.04 128 VAL A O 1
ATOM 976 N N . SER A 1 130 ? 2.985 -7.356 3.819 1.00 18.07 129 SER A N 1
ATOM 977 C CA . SER A 1 130 ? 3.545 -8.550 3.217 1.00 18.48 129 SER A CA 1
ATOM 978 C C . SER A 1 130 ? 3.102 -8.775 1.791 1.00 19.15 129 SER A C 1
ATOM 979 O O . SER A 1 130 ? 1.988 -8.386 1.399 1.00 20.87 129 SER A O 1
ATOM 982 N N . ASN A 1 131 ? 3.985 -9.401 1.013 1.00 19.00 130 ASN A N 1
ATOM 983 C CA . ASN A 1 131 ? 3.639 -9.865 -0.326 1.00 19.86 130 ASN A CA 1
ATOM 984 C C . ASN A 1 131 ? 2.860 -11.186 -0.252 1.00 20.34 130 ASN A C 1
ATOM 985 O O . ASN A 1 131 ? 2.383 -11.700 -1.266 1.00 21.89 130 ASN A O 1
ATOM 990 N N . HIS A 1 132 ? 2.739 -11.745 0.953 1.00 20.92 131 HIS A N 1
ATOM 991 C CA . HIS A 1 132 ? 1.964 -12.980 1.191 1.00 20.71 131 HIS A CA 1
ATOM 992 C C . HIS A 1 132 ? 0.974 -12.799 2.359 1.00 21.13 131 HIS A C 1
ATOM 993 O O . HIS A 1 132 ? 1.128 -11.889 3.180 1.00 21.06 131 HIS A O 1
ATOM 1000 N N . PRO A 1 133 ? -0.049 -13.668 2.440 1.00 20.99 132 PRO A N 1
ATOM 1001 C CA . PRO A 1 133 ? -1.072 -13.548 3.487 1.00 20.66 132 PRO A CA 1
ATOM 1002 C C . PRO A 1 133 ? -0.760 -14.368 4.721 1.00 20.12 132 PRO A C 1
ATOM 1003 O O . PRO A 1 133 ? -1.527 -14.351 5.672 1.00 19.55 132 PRO A O 1
ATOM 1007 N N . ASP A 1 134 ? 0.368 -15.061 4.703 1.00 20.20 133 ASP A N 1
ATOM 1008 C CA . ASP A 1 134 ? 0.701 -16.032 5.727 1.00 20.76 133 ASP A CA 1
ATOM 1009 C C . ASP A 1 134 ? 0.580 -15.532 7.178 1.00 20.26 133 ASP A C 1
ATOM 1010 O O . ASP A 1 134 ? 0.104 -16.268 8.042 1.00 19.29 133 ASP A O 1
ATOM 1015 N N . PHE A 1 135 ? 1.021 -14.307 7.445 1.00 19.59 134 PHE A N 1
ATOM 1016 C CA . PHE A 1 135 ? 1.077 -13.833 8.838 1.00 19.95 134 PHE A CA 1
ATOM 1017 C C . PHE A 1 135 ? -0.012 -12.864 9.231 1.00 19.94 134 PHE A C 1
ATOM 1018 O O . PHE A 1 135 ? 0.093 -12.177 10.240 1.00 20.35 134 PHE A O 1
ATOM 1026 N N . ALA A 1 136 ? -1.094 -12.860 8.478 1.00 19.27 135 ALA A N 1
ATOM 1027 C CA . ALA A 1 136 ? -2.224 -12.053 8.834 1.00 20.31 135 ALA A CA 1
ATOM 1028 C C . ALA A 1 136 ? -2.764 -12.474 10.222 1.00 19.77 135 ALA A C 1
ATOM 1029 O O . ALA A 1 136 ? -3.083 -11.611 11.030 1.00 20.70 135 ALA A O 1
ATOM 1031 N N . PRO A 1 137 ? -2.866 -13.794 10.486 1.00 19.14 136 PRO A N 1
ATOM 1032 C CA . PRO A 1 137 ? -3.365 -14.233 11.809 1.00 21.03 136 PRO A CA 1
ATOM 1033 C C . PRO A 1 137 ? -2.437 -13.835 12.934 1.00 21.98 136 PRO A C 1
ATOM 1034 O O . PRO A 1 137 ? -2.906 -13.421 13.991 1.00 21.73 136 PRO A O 1
ATOM 1038 N N . LEU A 1 138 ? -1.130 -13.970 12.714 1.00 21.46 137 LEU A N 1
ATOM 1039 C CA . LEU A 1 138 ? -0.140 -13.575 13.719 1.00 20.68 137 LEU A CA 1
ATOM 1040 C C . LEU A 1 138 ? -0.369 -12.110 14.098 1.00 19.73 137 LEU A C 1
ATOM 1041 O O . LEU A 1 138 ? -0.412 -11.772 15.291 1.00 19.83 137 LEU A O 1
ATOM 1046 N N . ALA A 1 139 ? -0.558 -11.262 13.088 1.00 18.33 138 ALA A N 1
ATOM 1047 C CA . ALA A 1 139 ? -0.793 -9.826 13.308 1.00 18.94 138 ALA A CA 1
ATOM 1048 C C . ALA A 1 139 ? -2.067 -9.616 14.118 1.00 20.42 138 ALA A C 1
ATOM 1049 O O . ALA A 1 139 ? -2.083 -8.852 15.071 1.00 21.22 138 ALA A O 1
ATOM 1051 N N . ALA A 1 140 ? -3.126 -10.314 13.718 1.00 21.21 139 ALA A N 1
ATOM 1052 C CA . ALA A 1 140 ? -4.426 -10.224 14.367 1.00 21.61 139 ALA A CA 1
ATOM 1053 C C . ALA A 1 140 ? -4.298 -10.600 15.832 1.00 22.36 139 ALA A C 1
ATOM 1054 O O . ALA A 1 140 ? -4.856 -9.932 16.681 1.00 22.21 139 ALA A O 1
ATOM 1056 N N . GLN A 1 141 ? -3.531 -11.646 16.120 1.00 22.81 140 GLN A N 1
ATOM 1057 C CA . GLN A 1 141 ? -3.317 -12.100 17.496 1.00 24.69 140 GLN A CA 1
ATOM 1058 C C . GLN A 1 141 ? -2.634 -11.032 18.375 1.00 25.00 140 GLN A C 1
ATOM 1059 O O . GLN A 1 141 ? -2.785 -11.040 19.590 1.00 24.89 140 GLN A O 1
ATOM 1065 N N . HIS A 1 142 ? -1.880 -10.132 17.748 1.00 23.25 141 HIS A N 1
ATOM 1066 C CA . HIS A 1 142 ? -1.204 -9.053 18.471 1.00 22.65 141 HIS A CA 1
ATOM 1067 C C . HIS A 1 142 ? -1.907 -7.714 18.371 1.00 21.98 141 HIS A C 1
ATOM 1068 O O . HIS A 1 142 ? -1.371 -6.726 18.827 1.00 21.42 141 HIS A O 1
ATOM 1075 N N . GLY A 1 143 ? -3.076 -7.681 17.738 1.00 21.57 142 GLY A N 1
ATOM 1076 C CA . GLY A 1 143 ? -3.851 -6.442 17.596 1.00 22.49 142 GLY A CA 1
ATOM 1077 C C . GLY A 1 143 ? -3.243 -5.441 16.638 1.00 22.59 142 GLY A C 1
ATOM 1078 O O . GLY A 1 143 ? -3.537 -4.248 16.713 1.00 23.85 142 GLY A O 1
ATOM 1079 N N . LEU A 1 144 ? -2.452 -5.934 15.687 1.00 21.40 143 LEU A N 1
ATOM 1080 C CA . LEU A 1 144 ? -1.724 -5.079 14.744 1.00 21.04 143 LEU A CA 1
ATOM 1081 C C . LEU A 1 144 ? -2.292 -5.131 13.331 1.00 20.55 143 LEU A C 1
ATOM 1082 O O . LEU A 1 144 ? -2.612 -6.192 12.828 1.00 21.11 143 LEU A O 1
ATOM 1087 N N . PRO A 1 145 ? -2.394 -3.974 12.677 1.00 21.64 144 PRO A N 1
ATOM 1088 C CA . PRO A 1 145 ? -2.844 -3.954 11.301 1.00 22.38 144 PRO A CA 1
ATOM 1089 C C . PRO A 1 145 ? -1.941 -4.788 10.398 1.00 22.15 144 PRO A C 1
ATOM 1090 O O . PRO A 1 145 ? -0.726 -4.797 10.571 1.00 21.04 144 PRO A O 1
ATOM 1094 N N . PHE A 1 146 ? -2.550 -5.483 9.454 1.00 21.68 145 PHE A N 1
ATOM 1095 C CA . PHE A 1 146 ? -1.840 -6.274 8.491 1.00 21.89 145 PHE A CA 1
ATOM 1096 C C . PHE A 1 146 ? -2.347 -5.935 7.110 1.00 22.79 145 PHE A C 1
ATOM 1097 O O . PHE A 1 146 ? -3.550 -5.786 6.924 1.00 20.65 145 PHE A O 1
ATOM 1105 N N . ARG A 1 147 ? -1.434 -5.786 6.150 1.00 23.20 146 ARG A N 1
ATOM 1106 C CA . ARG A 1 147 ? -1.836 -5.564 4.755 1.00 23.22 146 ARG A CA 1
ATOM 1107 C C . ARG A 1 147 ? -1.093 -6.514 3.825 1.00 22.58 146 ARG A C 1
ATOM 1108 O O . ARG A 1 147 ? 0.155 -6.613 3.866 1.00 20.19 146 ARG A O 1
ATOM 1116 N N . HIS A 1 148 ? -1.863 -7.246 3.019 1.00 21.97 147 HIS A N 1
ATOM 1117 C CA . HIS A 1 148 ? -1.323 -8.136 2.006 1.00 21.78 147 HIS A CA 1
ATOM 1118 C C . HIS A 1 148 ? -1.335 -7.428 0.677 1.00 22.97 147 HIS A C 1
ATOM 1119 O O . HIS A 1 148 ? -2.404 -7.023 0.189 1.00 22.97 147 HIS A O 1
ATOM 1126 N N . PHE A 1 149 ? -0.159 -7.223 0.105 1.00 23.33 148 PHE A N 1
ATOM 1127 C CA . PHE A 1 149 ? -0.046 -6.588 -1.199 1.00 24.13 148 PHE A CA 1
ATOM 1128 C C . PHE A 1 149 ? 0.710 -7.535 -2.099 1.00 25.09 148 PHE A C 1
ATOM 1129 O O . PHE A 1 149 ? 1.937 -7.519 -2.118 1.00 25.22 148 PHE A O 1
ATOM 1137 N N . PRO A 1 150 ? -0.014 -8.376 -2.839 1.00 25.82 149 PRO A N 1
ATOM 1138 C CA . PRO A 1 150 ? 0.658 -9.352 -3.674 1.00 27.52 149 PRO A CA 1
ATOM 1139 C C . PRO A 1 150 ? 1.433 -8.716 -4.832 1.00 29.80 149 PRO A C 1
ATOM 1140 O O . PRO A 1 150 ? 1.197 -7.554 -5.193 1.00 27.89 149 PRO A O 1
ATOM 1144 N N . ILE A 1 151 ? 2.409 -9.458 -5.338 1.00 32.86 150 ILE A N 1
ATOM 1145 C CA . ILE A 1 151 ? 3.190 -9.022 -6.476 1.00 35.97 150 ILE A CA 1
ATOM 1146 C C . ILE A 1 151 ? 3.036 -10.009 -7.616 1.00 38.47 150 ILE A C 1
ATOM 1147 O O . ILE A 1 151 ? 2.860 -11.214 -7.404 1.00 38.11 150 ILE A O 1
ATOM 1152 N N . THR A 1 152 ? 3.065 -9.472 -8.830 1.00 41.58 151 THR A N 1
ATOM 1153 C CA . THR A 1 152 ? 3.081 -10.267 -10.051 1.00 43.15 151 THR A CA 1
ATOM 1154 C C . THR A 1 152 ? 4.249 -9.720 -10.860 1.00 44.75 151 THR A C 1
ATOM 1155 O O . THR A 1 152 ? 4.784 -8.648 -10.536 1.00 45.28 151 THR A O 1
ATOM 1159 N N . ALA A 1 153 ? 4.685 -10.459 -11.879 1.00 46.36 152 ALA A N 1
ATOM 1160 C CA . ALA A 1 153 ? 5.799 -9.994 -12.732 1.00 47.04 152 ALA A CA 1
ATOM 1161 C C . ALA A 1 153 ? 5.633 -8.512 -13.130 1.00 47.18 152 ALA A C 1
ATOM 1162 O O . ALA A 1 153 ? 6.582 -7.722 -13.052 1.00 47.43 152 ALA A O 1
ATOM 1164 N N . ASP A 1 154 ? 4.405 -8.133 -13.485 1.00 47.38 153 ASP A N 1
ATOM 1165 C CA . ASP A 1 154 ? 4.111 -6.774 -13.978 1.00 47.33 153 ASP A CA 1
ATOM 1166 C C . ASP A 1 154 ? 3.963 -5.664 -12.914 1.00 46.82 153 ASP A C 1
ATOM 1167 O O . ASP A 1 154 ? 4.310 -4.504 -13.181 1.00 47.36 153 ASP A O 1
ATOM 1172 N N . THR A 1 155 ? 3.473 -6.004 -11.719 1.00 45.06 154 THR A N 1
ATOM 1173 C CA . THR A 1 155 ? 3.067 -4.959 -10.746 1.00 43.73 154 THR A CA 1
ATOM 1174 C C . THR A 1 155 ? 4.087 -4.577 -9.669 1.00 42.14 154 THR A C 1
ATOM 1175 O O . THR A 1 155 ? 3.714 -4.036 -8.627 1.00 41.61 154 THR A O 1
ATOM 1179 N N . LYS A 1 156 ? 5.370 -4.782 -9.944 1.00 40.98 155 LYS A N 1
ATOM 1180 C CA . LYS A 1 156 ? 6.406 -4.456 -8.965 1.00 40.21 155 LYS A CA 1
ATOM 1181 C C . LYS A 1 156 ? 6.300 -2.983 -8.537 1.00 38.78 155 LYS A C 1
ATOM 1182 O O . LYS A 1 156 ? 6.231 -2.675 -7.353 1.00 37.84 155 LYS A O 1
ATOM 1186 N N . ALA A 1 157 ? 6.271 -2.081 -9.518 1.00 37.56 156 ALA A N 1
ATOM 1187 C CA . ALA A 1 157 ? 6.192 -0.634 -9.253 1.00 36.28 156 ALA A CA 1
ATOM 1188 C C . ALA A 1 157 ? 4.891 -0.231 -8.529 1.00 35.14 156 ALA A C 1
ATOM 1189 O O . ALA A 1 157 ? 4.898 0.624 -7.623 1.00 35.77 156 ALA A O 1
ATOM 1191 N N . GLN A 1 158 ? 3.783 -0.845 -8.931 1.00 33.44 157 GLN A N 1
ATOM 1192 C CA . GLN A 1 158 ? 2.482 -0.559 -8.333 1.00 32.21 157 GLN A CA 1
ATOM 1193 C C . GLN A 1 158 ? 2.440 -1.023 -6.873 1.00 30.92 157 GLN A C 1
ATOM 1194 O O . GLN A 1 158 ? 1.963 -0.302 -6.006 1.00 29.79 157 GLN A O 1
ATOM 1200 N N . GLN A 1 159 ? 2.960 -2.221 -6.620 1.00 30.11 158 GLN A N 1
ATOM 1201 C CA . GLN A 1 159 ? 2.927 -2.815 -5.271 1.00 29.87 158 GLN A CA 1
ATOM 1202 C C . GLN A 1 159 ? 3.793 -2.033 -4.290 1.00 29.42 158 GLN A C 1
ATOM 1203 O O . GLN A 1 159 ? 3.423 -1.860 -3.121 1.00 29.47 158 GLN A O 1
ATOM 1209 N N . GLU A 1 160 ? 4.943 -1.540 -4.756 1.00 29.72 159 GLU A N 1
ATOM 1210 C CA . GLU A 1 160 ? 5.774 -0.678 -3.921 1.00 29.53 159 GLU A CA 1
ATOM 1211 C C . GLU A 1 160 ? 5.054 0.599 -3.578 1.00 29.69 159 GLU A C 1
ATOM 1212 O O . GLU A 1 160 ? 5.154 1.082 -2.452 1.00 30.50 159 GLU A O 1
ATOM 1218 N N . ALA A 1 161 ? 4.334 1.168 -4.546 1.00 29.47 160 ALA A N 1
ATOM 1219 C CA . ALA A 1 161 ? 3.617 2.415 -4.296 1.00 29.73 160 ALA A CA 1
ATOM 1220 C C . ALA A 1 161 ? 2.574 2.194 -3.209 1.00 29.25 160 ALA A C 1
ATOM 1221 O O . ALA A 1 161 ? 2.352 3.059 -2.359 1.00 29.14 160 ALA A O 1
ATOM 1223 N N . GLN A 1 162 ? 1.943 1.026 -3.233 1.00 28.97 161 GLN A N 1
ATOM 1224 C CA . GLN A 1 162 ? 0.953 0.682 -2.215 1.00 28.25 161 GLN A CA 1
ATOM 1225 C C . GLN A 1 162 ? 1.546 0.699 -0.797 1.00 27.69 161 GLN A C 1
ATOM 1226 O O . GLN A 1 162 ? 1.052 1.414 0.087 1.00 25.86 161 GLN A O 1
ATOM 1232 N N . TRP A 1 163 ? 2.621 -0.044 -0.567 1.00 27.87 162 TRP A N 1
ATOM 1233 C CA . TRP A 1 163 ? 3.148 -0.089 0.810 1.00 27.58 162 TRP A CA 1
ATOM 1234 C C . TRP A 1 163 ? 3.911 1.164 1.186 1.00 27.81 162 TRP A C 1
ATOM 1235 O O . TRP A 1 163 ? 3.899 1.568 2.343 1.00 26.15 162 TRP A O 1
ATOM 1246 N N . LEU A 1 164 ? 4.497 1.848 0.197 1.00 29.22 163 LEU A N 1
ATOM 1247 C CA . LEU A 1 164 ? 5.121 3.148 0.469 1.00 29.38 163 LEU A CA 1
ATOM 1248 C C . LEU A 1 164 ? 4.051 4.142 0.902 1.00 30.00 163 LEU A C 1
ATOM 1249 O O . LEU A 1 164 ? 4.317 5.001 1.735 1.00 29.88 163 LEU A O 1
ATOM 1254 N N . ASP A 1 165 ? 2.830 3.983 0.376 1.00 30.65 164 ASP A N 1
ATOM 1255 C CA . ASP A 1 165 ? 1.680 4.804 0.798 1.00 31.65 164 ASP A CA 1
ATOM 1256 C C . ASP A 1 165 ? 1.331 4.521 2.258 1.00 31.13 164 ASP A C 1
ATOM 1257 O O . ASP A 1 165 ? 1.066 5.449 3.046 1.00 30.68 164 ASP A O 1
ATOM 1262 N N . VAL A 1 166 ? 1.341 3.238 2.629 1.00 30.20 165 VAL A N 1
ATOM 1263 C CA . VAL A 1 166 ? 1.060 2.860 4.019 1.00 29.44 165 VAL A CA 1
ATOM 1264 C C . VAL A 1 166 ? 2.131 3.469 4.883 1.00 28.21 165 VAL A C 1
ATOM 1265 O O . VAL A 1 166 ? 1.844 4.096 5.884 1.00 28.36 165 VAL A O 1
ATOM 1269 N N . PHE A 1 167 ? 3.370 3.335 4.459 1.00 28.77 166 PHE A N 1
ATOM 1270 C CA . PHE A 1 167 ? 4.460 3.913 5.199 1.00 29.32 166 PHE A CA 1
ATOM 1271 C C . PHE A 1 167 ? 4.228 5.403 5.464 1.00 30.49 166 PHE A C 1
ATOM 1272 O O . PHE A 1 167 ? 4.335 5.852 6.593 1.00 30.17 166 PHE A O 1
ATOM 1280 N N . GLU A 1 168 ? 3.894 6.173 4.433 1.00 32.70 167 GLU A N 1
ATOM 1281 C CA . GLU A 1 168 ? 3.724 7.618 4.632 1.00 33.28 167 GLU A CA 1
ATOM 1282 C C . GLU A 1 168 ? 2.520 7.942 5.516 1.00 32.90 167 GLU A C 1
ATOM 1283 O O . GLU A 1 168 ? 2.651 8.676 6.488 1.00 32.82 167 GLU A O 1
ATOM 1289 N N . THR A 1 169 ? 1.364 7.362 5.213 1.00 33.01 168 THR A N 1
ATOM 1290 C CA . THR A 1 169 ? 0.143 7.707 5.943 1.00 33.24 168 THR A CA 1
ATOM 1291 C C . THR A 1 169 ? 0.164 7.246 7.408 1.00 32.99 168 THR A C 1
ATOM 1292 O O . THR A 1 169 ? -0.456 7.876 8.272 1.00 33.01 168 THR A O 1
ATOM 1296 N N . SER A 1 170 ? 0.922 6.189 7.703 1.00 32.23 169 SER A N 1
ATOM 1297 C CA . SER A 1 170 ? 0.983 5.645 9.072 1.00 31.28 169 SER A CA 1
ATOM 1298 C C . SER A 1 170 ? 1.840 6.478 10.025 1.00 30.43 169 SER A C 1
ATOM 1299 O O . SER A 1 170 ? 1.733 6.344 11.237 1.00 31.90 169 SER A O 1
ATOM 1302 N N . GLY A 1 171 ? 2.710 7.316 9.486 1.00 29.58 170 GLY A N 1
ATOM 1303 C CA . GLY A 1 171 ? 3.627 8.098 10.330 1.00 27.69 170 GLY A CA 1
ATOM 1304 C C . GLY A 1 171 ? 4.880 7.345 10.764 1.00 25.68 170 GLY A C 1
ATOM 1305 O O . GLY A 1 171 ? 5.650 7.839 11.578 1.00 24.29 170 GLY A O 1
ATOM 1306 N N . ALA A 1 172 ? 5.086 6.144 10.221 1.00 24.55 171 ALA A N 1
ATOM 1307 C CA . ALA A 1 172 ? 6.259 5.360 10.547 1.00 24.69 171 ALA A CA 1
ATOM 1308 C C . ALA A 1 172 ? 7.523 6.122 10.200 1.00 24.55 171 ALA A C 1
ATOM 1309 O O . ALA A 1 172 ? 7.589 6.829 9.194 1.00 26.23 171 ALA A O 1
ATOM 1311 N N . GLU A 1 173 ? 8.524 5.988 11.038 1.00 24.86 172 GLU A N 1
ATOM 1312 C CA . GLU A 1 173 ? 9.804 6.601 10.760 1.00 25.14 172 GLU A CA 1
ATOM 1313 C C . GLU A 1 173 ? 10.883 5.541 10.504 1.00 24.45 172 GLU A C 1
ATOM 1314 O O . GLU A 1 173 ? 12.049 5.880 10.303 1.00 24.72 172 GLU A O 1
ATOM 1320 N N . LEU A 1 174 ? 10.488 4.265 10.520 1.00 22.39 173 LEU A N 1
ATOM 1321 C CA . LEU A 1 174 ? 11.401 3.141 10.271 1.00 20.90 173 LEU A CA 1
ATOM 1322 C C . LEU A 1 174 ? 10.663 1.994 9.644 1.00 20.79 173 LEU A C 1
ATOM 1323 O O . LEU A 1 174 ? 9.590 1.616 10.111 1.00 20.73 173 LEU A O 1
ATOM 1328 N N . VAL A 1 175 ? 11.199 1.468 8.564 1.00 19.52 174 VAL A N 1
ATOM 1329 C CA . VAL A 1 175 ? 10.685 0.263 7.980 1.00 19.23 174 VAL A CA 1
ATOM 1330 C C . VAL A 1 175 ? 11.701 -0.861 8.306 1.00 19.41 174 VAL A C 1
ATOM 1331 O O . VAL A 1 175 ? 12.908 -0.727 8.050 1.00 20.18 174 VAL A O 1
ATOM 1335 N N . ILE A 1 176 ? 11.211 -1.944 8.866 1.00 18.50 175 ILE A N 1
ATOM 1336 C CA . ILE A 1 176 ? 12.043 -3.103 9.221 1.00 18.17 175 ILE A CA 1
ATOM 1337 C C . ILE A 1 176 ? 11.746 -4.217 8.225 1.00 18.20 175 ILE A C 1
ATOM 1338 O O . ILE A 1 176 ? 10.582 -4.658 8.111 1.00 17.75 175 ILE A O 1
ATOM 1343 N N . LEU A 1 177 ? 12.762 -4.681 7.517 1.00 16.85 176 LEU A N 1
ATOM 1344 C CA . LEU A 1 177 ? 12.585 -5.772 6.556 1.00 18.74 176 LEU A CA 1
ATOM 1345 C C . LEU A 1 177 ? 12.872 -7.084 7.274 1.00 18.58 176 LEU A C 1
ATOM 1346 O O . LEU A 1 177 ? 14.035 -7.523 7.377 1.00 19.02 176 LEU A O 1
ATOM 1351 N N . ALA A 1 178 ? 11.824 -7.682 7.825 1.00 19.17 177 ALA A N 1
ATOM 1352 C CA . ALA A 1 178 ? 11.981 -8.879 8.629 1.00 18.71 177 ALA A CA 1
ATOM 1353 C C . ALA A 1 178 ? 11.963 -10.100 7.719 1.00 19.32 177 ALA A C 1
ATOM 1354 O O . ALA A 1 178 ? 11.037 -10.900 7.745 1.00 19.25 177 ALA A O 1
ATOM 1356 N N . ARG A 1 179 ? 13.049 -10.245 6.955 1.00 18.95 178 ARG A N 1
ATOM 1357 C CA . ARG A 1 179 ? 13.163 -11.262 5.880 1.00 18.21 178 ARG A CA 1
ATOM 1358 C C . ARG A 1 179 ? 12.066 -11.043 4.821 1.00 19.66 178 ARG A C 1
ATOM 1359 O O . ARG A 1 179 ? 11.378 -11.969 4.409 1.00 21.71 178 ARG A O 1
ATOM 1367 N N . TYR A 1 180 ? 11.902 -9.789 4.415 1.00 19.45 179 TYR A N 1
ATOM 1368 C CA . TYR A 1 180 ? 11.031 -9.439 3.326 1.00 20.39 179 TYR A CA 1
ATOM 1369 C C . TYR A 1 180 ? 11.825 -9.749 2.102 1.00 21.74 179 TYR A C 1
ATOM 1370 O O . TYR A 1 180 ? 12.842 -9.127 1.864 1.00 23.61 179 TYR A O 1
ATOM 1387 N N . GLN A 1 182 ? 11.736 -9.404 -1.245 1.00 27.65 181 GLN A N 1
ATOM 1388 C CA . GLN A 1 182 ? 11.589 -8.733 -2.537 1.00 28.40 181 GLN A CA 1
ATOM 1389 C C . GLN A 1 182 ? 12.576 -7.588 -2.544 1.00 30.18 181 GLN A C 1
ATOM 1390 O O . GLN A 1 182 ? 12.721 -6.907 -1.537 1.00 30.30 181 GLN A O 1
ATOM 1396 N N . VAL A 1 183 ? 13.264 -7.372 -3.672 1.00 32.60 182 VAL A N 1
ATOM 1397 C CA . VAL A 1 183 ? 14.284 -6.302 -3.749 1.00 33.71 182 VAL A CA 1
ATOM 1398 C C . VAL A 1 183 ? 13.627 -4.948 -3.960 1.00 32.71 182 VAL A C 1
ATOM 1399 O O . VAL A 1 183 ? 12.845 -4.769 -4.889 1.00 33.19 182 VAL A O 1
ATOM 1403 N N . LEU A 1 184 ? 13.929 -3.994 -3.092 1.00 32.12 183 LEU A N 1
ATOM 1404 C CA . LEU A 1 184 ? 13.354 -2.668 -3.218 1.00 32.75 183 LEU A CA 1
ATOM 1405 C C . LEU A 1 184 ? 13.973 -1.918 -4.403 1.00 32.48 183 LEU A C 1
ATOM 1406 O O . LEU A 1 184 ? 15.194 -1.910 -4.594 1.00 33.36 183 LEU A O 1
ATOM 1411 N N . SER A 1 185 ? 13.127 -1.270 -5.182 1.00 31.08 184 SER A N 1
ATOM 1412 C CA . SER A 1 185 ? 13.598 -0.515 -6.321 1.00 29.59 184 SER A CA 1
ATOM 1413 C C . SER A 1 185 ? 14.510 0.612 -5.838 1.00 29.84 184 SER A C 1
ATOM 1414 O O . SER A 1 185 ? 14.524 0.945 -4.641 1.00 30.56 184 SER A O 1
ATOM 1417 N N . PRO A 1 186 ? 15.289 1.208 -6.763 1.00 29.73 185 PRO A N 1
ATOM 1418 C CA . PRO A 1 186 ? 16.107 2.364 -6.436 1.00 29.04 185 PRO A CA 1
ATOM 1419 C C . PRO A 1 186 ? 15.250 3.545 -5.986 1.00 30.31 185 PRO A C 1
ATOM 1420 O O . PRO A 1 186 ? 15.682 4.367 -5.171 1.00 31.12 185 PRO A O 1
ATOM 1424 N N . GLU A 1 187 ? 14.040 3.637 -6.526 1.00 31.75 186 GLU A N 1
ATOM 1425 C CA . GLU A 1 187 ? 13.110 4.690 -6.125 1.00 33.38 186 GLU A CA 1
ATOM 1426 C C . GLU A 1 187 ? 12.709 4.473 -4.649 1.00 32.88 186 GLU A C 1
ATOM 1427 O O . GLU A 1 187 ? 12.820 5.378 -3.810 1.00 32.90 186 GLU A O 1
ATOM 1433 N N . ALA A 1 188 ? 12.272 3.256 -4.342 1.00 32.69 187 ALA A N 1
ATOM 1434 C CA . ALA A 1 188 ? 11.873 2.907 -2.974 1.00 32.42 187 ALA A CA 1
ATOM 1435 C C . ALA A 1 188 ? 13.021 3.065 -1.941 1.00 31.92 187 ALA A C 1
ATOM 1436 O O . ALA A 1 188 ? 12.807 3.607 -0.837 1.00 33.59 187 ALA A O 1
ATOM 1438 N N . SER A 1 189 ? 14.231 2.647 -2.296 1.00 32.25 188 SER A N 1
ATOM 1439 C CA . SER A 1 189 ? 15.394 2.779 -1.381 1.00 33.10 188 SER A CA 1
ATOM 1440 C C . SER A 1 189 ? 15.700 4.221 -1.049 1.00 33.20 188 SER A C 1
ATOM 1441 O O . SER A 1 189 ? 15.976 4.555 0.107 1.00 32.87 188 SER A O 1
ATOM 1444 N N . ALA A 1 190 ? 15.667 5.076 -2.082 1.00 32.99 189 ALA A N 1
ATOM 1445 C CA . ALA A 1 190 ? 15.905 6.520 -1.940 1.00 33.35 189 ALA A CA 1
ATOM 1446 C C . ALA A 1 190 ? 14.875 7.204 -1.036 1.00 33.94 189 ALA A C 1
ATOM 1447 O O . ALA A 1 190 ? 15.205 8.065 -0.226 1.00 34.50 189 ALA A O 1
ATOM 1449 N N . ARG A 1 191 ? 13.619 6.838 -1.192 1.00 34.99 190 ARG A N 1
ATOM 1450 C CA . ARG A 1 191 ? 12.577 7.425 -0.377 1.00 35.78 190 ARG A CA 1
ATOM 1451 C C . ARG A 1 191 ? 12.712 7.009 1.097 1.00 35.08 190 ARG A C 1
ATOM 1452 O O . ARG A 1 191 ? 12.349 7.780 1.988 1.00 34.73 190 ARG A O 1
ATOM 1460 N N . LEU A 1 192 ? 13.252 5.800 1.329 1.00 34.19 191 LEU A N 1
ATOM 1461 C CA . LEU A 1 192 ? 13.465 5.251 2.691 1.00 33.39 191 LEU A CA 1
ATOM 1462 C C . LEU A 1 192 ? 14.928 5.323 3.171 1.00 32.04 191 LEU A C 1
ATOM 1463 O O . LEU A 1 192 ? 15.316 4.613 4.107 1.00 32.01 191 LEU A O 1
ATOM 1468 N N . ALA A 1 193 ? 15.738 6.167 2.538 1.00 31.66 192 ALA A N 1
ATOM 1469 C CA . ALA A 1 193 ? 17.168 6.300 2.908 1.00 29.36 192 ALA A CA 1
ATOM 1470 C C . ALA A 1 193 ? 17.339 6.638 4.371 1.00 28.51 192 ALA A C 1
ATOM 1471 O O . ALA A 1 193 ? 16.680 7.571 4.896 1.00 26.31 192 ALA A O 1
ATOM 1473 N N . ASN A 1 194 ? 18.218 5.865 5.031 1.00 27.31 193 ASN A N 1
ATOM 1474 C CA . ASN A 1 194 ? 18.468 5.965 6.467 1.00 28.73 193 ASN A CA 1
ATOM 1475 C C . ASN A 1 194 ? 17.254 5.633 7.344 1.00 26.70 193 ASN A C 1
ATOM 1476 O O . ASN A 1 194 ? 17.314 5.830 8.566 1.00 25.79 193 ASN A O 1
ATOM 1481 N N . ARG A 1 195 ? 16.186 5.109 6.741 1.00 25.51 194 ARG A N 1
ATOM 1482 C CA A ARG A 1 195 ? 14.950 4.801 7.460 0.67 25.58 194 ARG A CA 1
ATOM 1483 C CA B ARG A 1 195 ? 14.988 4.755 7.525 0.33 25.18 194 ARG A CA 1
ATOM 1484 C C . ARG A 1 195 ? 14.470 3.339 7.247 1.00 25.03 194 ARG A C 1
ATOM 1485 O O . ARG A 1 195 ? 13.322 3.038 7.498 1.00 25.10 194 ARG A O 1
ATOM 1500 N N . ALA A 1 196 ? 15.345 2.454 6.755 1.00 23.09 195 ALA A N 1
ATOM 1501 C CA . ALA A 1 196 ? 14.979 1.059 6.530 1.00 20.39 195 ALA A CA 1
ATOM 1502 C C . ALA A 1 196 ? 16.146 0.143 6.893 1.00 21.24 195 ALA A C 1
ATOM 1503 O O . ALA A 1 196 ? 17.287 0.366 6.491 1.00 21.84 195 ALA A O 1
ATOM 1505 N N . ILE A 1 197 ? 15.847 -0.896 7.667 1.00 18.83 196 ILE A N 1
ATOM 1506 C CA . ILE A 1 197 ? 16.854 -1.831 8.147 1.00 19.59 196 ILE A CA 1
ATOM 1507 C C . ILE A 1 197 ? 16.538 -3.196 7.616 1.00 19.92 196 ILE A C 1
ATOM 1508 O O . ILE A 1 197 ? 15.375 -3.642 7.681 1.00 20.69 196 ILE A O 1
ATOM 1513 N N . ASN A 1 198 ? 17.564 -3.833 7.038 1.00 18.61 197 ASN A N 1
ATOM 1514 C CA . ASN A 1 198 ? 17.470 -5.151 6.479 1.00 18.48 197 ASN A CA 1
ATOM 1515 C C . ASN A 1 198 ? 18.334 -6.139 7.286 1.00 19.74 197 ASN A C 1
ATOM 1516 O O . ASN A 1 198 ? 19.269 -5.735 7.988 1.00 20.50 197 ASN A O 1
ATOM 1521 N N . ILE A 1 199 ? 17.991 -7.424 7.224 1.00 19.32 198 ILE A N 1
ATOM 1522 C CA . ILE A 1 199 ? 18.772 -8.465 7.880 1.00 18.39 198 ILE A CA 1
ATOM 1523 C C . ILE A 1 199 ? 19.033 -9.573 6.873 1.00 19.46 198 ILE A C 1
ATOM 1524 O O . ILE A 1 199 ? 18.160 -9.907 6.068 1.00 19.82 198 ILE A O 1
ATOM 1529 N N . HIS A 1 200 ? 20.235 -10.128 6.883 1.00 18.73 199 HIS A N 1
ATOM 1530 C CA . HIS A 1 200 ? 20.525 -11.320 6.072 1.00 19.49 199 HIS A CA 1
ATOM 1531 C C . HIS A 1 200 ? 21.622 -12.134 6.724 1.00 19.67 199 HIS A C 1
ATOM 1532 O O . HIS A 1 200 ? 22.369 -11.617 7.590 1.00 18.86 199 HIS A O 1
ATOM 1539 N N . HIS A 1 201 ? 21.729 -13.397 6.307 1.00 20.45 200 HIS A N 1
ATOM 1540 C CA . HIS A 1 201 ? 22.769 -14.276 6.831 1.00 20.87 200 HIS A CA 1
ATOM 1541 C C . HIS A 1 201 ? 24.153 -13.923 6.261 1.00 20.38 200 HIS A C 1
ATOM 1542 O O . HIS A 1 201 ? 24.281 -13.333 5.186 1.00 21.85 200 HIS A O 1
ATOM 1549 N N . SER A 1 202 ? 25.177 -14.277 7.020 1.00 20.20 201 SER A N 1
ATOM 1550 C CA . SER A 1 202 ? 26.564 -13.949 6.711 1.00 21.56 201 SER A CA 1
ATOM 1551 C C . SER A 1 202 ? 27.442 -15.128 7.034 1.00 22.85 201 SER A C 1
ATOM 1552 O O . SER A 1 202 ? 27.265 -15.791 8.071 1.00 23.83 201 SER A O 1
ATOM 1555 N N . PHE A 1 203 ? 28.388 -15.396 6.152 1.00 23.15 202 PHE A N 1
ATOM 1556 C CA . PHE A 1 203 ? 29.237 -16.562 6.291 1.00 23.82 202 PHE A CA 1
ATOM 1557 C C . PHE A 1 203 ? 30.699 -16.203 6.204 1.00 24.02 202 PHE A C 1
ATOM 1558 O O . PHE A 1 203 ? 31.074 -15.199 5.579 1.00 23.39 202 PHE A O 1
ATOM 1566 N N . LEU A 1 204 ? 31.517 -17.036 6.842 1.00 24.95 203 LEU A N 1
ATOM 1567 C CA A LEU A 1 204 ? 32.950 -16.956 6.755 0.50 25.20 203 LEU A CA 1
ATOM 1568 C CA B LEU A 1 204 ? 32.979 -16.958 6.759 0.50 25.50 203 LEU A CA 1
ATOM 1569 C C . LEU A 1 204 ? 33.473 -18.316 6.280 1.00 26.02 203 LEU A C 1
ATOM 1570 O O . LEU A 1 204 ? 33.336 -19.305 7.002 1.00 26.84 203 LEU A O 1
ATOM 1579 N N . PRO A 1 205 ? 33.964 -18.405 5.016 1.00 25.00 204 PRO A N 1
ATOM 1580 C CA . PRO A 1 205 ? 34.008 -17.397 3.968 1.00 25.26 204 PRO A CA 1
ATOM 1581 C C . PRO A 1 205 ? 32.597 -17.163 3.407 1.00 25.37 204 PRO A C 1
ATOM 1582 O O . PRO A 1 205 ? 31.668 -17.886 3.764 1.00 21.49 204 PRO A O 1
ATOM 1586 N N . GLY A 1 206 ? 32.456 -16.179 2.517 1.00 26.67 205 GLY A N 1
ATOM 1587 C CA . GLY A 1 206 ? 31.167 -15.874 1.907 1.00 27.55 205 GLY A CA 1
ATOM 1588 C C . GLY A 1 206 ? 30.726 -16.994 0.980 1.00 28.98 205 GLY A C 1
ATOM 1589 O O . GLY A 1 206 ? 31.558 -17.734 0.443 1.00 28.51 205 GLY A O 1
ATOM 1590 N N . PHE A 1 207 ? 29.416 -17.196 0.865 1.00 29.76 206 PHE A N 1
ATOM 1591 C CA . PHE A 1 207 ? 28.906 -18.189 -0.068 1.00 31.08 206 PHE A CA 1
ATOM 1592 C C . PHE A 1 207 ? 27.850 -17.554 -0.941 1.00 33.34 206 PHE A C 1
ATOM 1593 O O . PHE A 1 207 ? 26.884 -16.987 -0.426 1.00 35.33 206 PHE A O 1
ATOM 1601 N N . LYS A 1 208 ? 28.048 -17.631 -2.251 1.00 34.69 207 LYS A N 1
ATOM 1602 C CA . LYS A 1 208 ? 27.103 -17.068 -3.207 1.00 36.43 207 LYS A CA 1
ATOM 1603 C C . LYS A 1 208 ? 26.240 -18.161 -3.821 1.00 35.61 207 LYS A C 1
ATOM 1604 O O . LYS A 1 208 ? 26.600 -19.345 -3.817 1.00 35.00 207 LYS A O 1
ATOM 1608 N N . GLY A 1 209 ? 25.076 -17.769 -4.313 1.00 35.06 208 GLY A N 1
ATOM 1609 C CA . GLY A 1 209 ? 24.209 -18.697 -5.007 1.00 34.23 208 GLY A CA 1
ATOM 1610 C C . GLY A 1 209 ? 23.366 -19.603 -4.143 1.00 33.07 208 GLY A C 1
ATOM 1611 O O . GLY A 1 209 ? 23.121 -19.341 -2.948 1.00 33.59 208 GLY A O 1
ATOM 1612 N N . ALA A 1 210 ? 22.921 -20.689 -4.759 1.00 31.34 209 ALA A N 1
ATOM 1613 C CA . ALA A 1 210 ? 21.941 -21.556 -4.149 1.00 30.46 209 ALA A CA 1
ATOM 1614 C C . ALA A 1 210 ? 22.473 -22.355 -2.949 1.00 28.55 209 ALA A C 1
ATOM 1615 O O . ALA A 1 210 ? 23.648 -22.721 -2.898 1.00 28.29 209 ALA A O 1
ATOM 1617 N N . LYS A 1 211 ? 21.570 -22.593 -2.009 1.00 26.86 210 LYS A N 1
ATOM 1618 C CA A LYS A 1 211 ? 21.825 -23.468 -0.876 0.50 26.20 210 LYS A CA 1
ATOM 1619 C CA B LYS A 1 211 ? 21.813 -23.450 -0.856 0.50 26.28 210 LYS A CA 1
ATOM 1620 C C . LYS A 1 211 ? 23.120 -23.122 -0.134 1.00 25.20 210 LYS A C 1
ATOM 1621 O O . LYS A 1 211 ? 23.999 -23.974 0.005 1.00 24.03 210 LYS A O 1
ATOM 1632 N N . PRO A 1 212 ? 23.229 -21.883 0.360 1.00 24.41 211 PRO A N 1
ATOM 1633 C CA . PRO A 1 212 ? 24.466 -21.470 1.048 1.00 23.25 211 PRO A CA 1
ATOM 1634 C C . PRO A 1 212 ? 24.732 -22.235 2.336 1.00 22.83 211 PRO A C 1
ATOM 1635 O O . PRO A 1 212 ? 25.908 -22.391 2.714 1.00 22.95 211 PRO A O 1
ATOM 1639 N N . TYR A 1 213 ? 23.682 -22.699 3.021 1.00 22.15 212 TYR A N 1
ATOM 1640 C CA . TYR A 1 213 ? 23.894 -23.520 4.221 1.00 22.50 212 TYR A CA 1
ATOM 1641 C C . TYR A 1 213 ? 24.477 -24.894 3.869 1.00 22.42 212 TYR A C 1
ATOM 1642 O O . TYR A 1 213 ? 25.248 -25.462 4.664 1.00 20.98 212 TYR A O 1
ATOM 1651 N N . HIS A 1 214 ? 24.128 -25.439 2.701 1.00 21.68 213 HIS A N 1
ATOM 1652 C CA . HIS A 1 214 ? 24.780 -26.680 2.227 1.00 21.78 213 HIS A CA 1
ATOM 1653 C C . HIS A 1 214 ? 26.231 -26.403 1.862 1.00 21.07 213 HIS A C 1
ATOM 1654 O O . HIS A 1 214 ? 27.109 -27.227 2.116 1.00 20.78 213 HIS A O 1
ATOM 1661 N N . GLN A 1 215 ? 26.488 -25.258 1.232 1.00 20.75 214 GLN A N 1
ATOM 1662 C CA . GLN A 1 215 ? 27.875 -24.885 0.925 1.00 21.02 214 GLN A CA 1
ATOM 1663 C C . GLN A 1 215 ? 28.660 -24.700 2.222 1.00 19.37 214 GLN A C 1
ATOM 1664 O O . GLN A 1 215 ? 29.802 -25.080 2.281 1.00 19.37 214 GLN A O 1
ATOM 1670 N N . ALA A 1 216 ? 28.054 -24.059 3.203 1.00 17.94 215 ALA A N 1
ATOM 1671 C CA . ALA A 1 216 ? 28.701 -23.817 4.522 1.00 19.22 215 ALA A CA 1
ATOM 1672 C C . ALA A 1 216 ? 29.049 -25.164 5.171 1.00 18.71 215 ALA A C 1
ATOM 1673 O O . ALA A 1 216 ? 30.184 -25.375 5.679 1.00 18.00 215 ALA A O 1
ATOM 1675 N N . HIS A 1 217 ? 28.088 -26.083 5.119 1.00 18.22 216 HIS A N 1
ATOM 1676 C CA . HIS A 1 217 ? 28.311 -27.444 5.620 1.00 19.61 216 HIS A CA 1
ATOM 1677 C C . HIS A 1 217 ? 29.464 -28.138 4.915 1.00 20.70 216 HIS A C 1
ATOM 1678 O O . HIS A 1 217 ? 30.371 -28.673 5.581 1.00 21.69 216 HIS A O 1
ATOM 1685 N N . ALA A 1 218 ? 29.478 -28.115 3.573 1.00 20.78 217 ALA A N 1
ATOM 1686 C CA . ALA A 1 218 ? 30.535 -28.817 2.828 1.00 20.73 217 ALA A CA 1
ATOM 1687 C C . ALA A 1 218 ? 31.907 -28.175 3.064 1.00 21.18 217 ALA A C 1
ATOM 1688 O O . ALA A 1 218 ? 32.919 -28.832 3.010 1.00 21.10 217 ALA A O 1
ATOM 1690 N N . ARG A 1 219 ? 31.916 -26.880 3.329 1.00 19.74 218 ARG A N 1
ATOM 1691 C CA . ARG A 1 219 ? 33.131 -26.189 3.595 1.00 21.33 218 ARG A CA 1
ATOM 1692 C C . ARG A 1 219 ? 33.587 -26.372 5.100 1.00 20.81 218 ARG A C 1
ATOM 1693 O O . ARG A 1 219 ? 34.690 -26.055 5.439 1.00 21.15 218 ARG A O 1
ATOM 1701 N N . GLY A 1 220 ? 32.734 -26.928 5.947 1.00 20.58 219 GLY A N 1
ATOM 1702 C CA . GLY A 1 220 ? 33.078 -27.212 7.367 1.00 20.62 219 GLY A CA 1
ATOM 1703 C C . GLY A 1 220 ? 33.381 -25.960 8.197 1.00 19.89 219 GLY A C 1
ATOM 1704 O O . GLY A 1 220 ? 34.389 -25.903 8.939 1.00 17.97 219 GLY A O 1
ATOM 1705 N N . VAL A 1 221 ? 32.557 -24.945 8.018 1.00 18.17 220 VAL A N 1
ATOM 1706 C CA . VAL A 1 221 ? 32.718 -23.680 8.716 1.00 17.40 220 VAL A CA 1
ATOM 1707 C C . VAL A 1 221 ? 32.466 -23.950 10.196 1.00 16.89 220 VAL A C 1
ATOM 1708 O O . VAL A 1 221 ? 31.804 -24.895 10.535 1.00 16.17 220 VAL A O 1
ATOM 1712 N N . LYS A 1 222 ? 33.066 -23.152 11.069 1.00 16.06 221 LYS A N 1
ATOM 1713 C CA . LYS A 1 222 ? 32.846 -23.332 12.522 1.00 16.46 221 LYS A CA 1
ATOM 1714 C C . LYS A 1 222 ? 32.079 -22.160 13.103 1.00 16.90 221 LYS A C 1
ATOM 1715 O O . LYS A 1 222 ? 31.944 -22.061 14.321 1.00 17.58 221 LYS A O 1
ATOM 1721 N N . LEU A 1 223 ? 31.619 -21.259 12.229 1.00 15.81 222 LEU A N 1
ATOM 1722 C CA . LEU A 1 223 ? 30.874 -20.069 12.635 1.00 18.18 222 LEU A CA 1
ATOM 1723 C C . LEU A 1 223 ? 29.757 -19.834 11.644 1.00 18.77 222 LEU A C 1
ATOM 1724 O O . LEU A 1 223 ? 29.919 -20.132 10.454 1.00 20.01 222 LEU A O 1
ATOM 1729 N N . ILE A 1 224 ? 28.652 -19.262 12.125 1.00 17.06 223 ILE A N 1
ATOM 1730 C CA . ILE A 1 224 ? 27.498 -18.851 11.281 1.00 17.63 223 ILE A CA 1
ATOM 1731 C C . ILE A 1 224 ? 27.106 -17.456 11.741 1.00 17.83 223 ILE A C 1
ATOM 1732 O O . ILE A 1 224 ? 26.992 -17.213 12.931 1.00 19.16 223 ILE A O 1
ATOM 1737 N N . GLY A 1 225 ? 26.915 -16.529 10.813 1.00 19.29 224 GLY A N 1
ATOM 1738 C CA . GLY A 1 225 ? 26.634 -15.136 11.199 1.00 19.33 224 GLY A CA 1
ATOM 1739 C C . GLY A 1 225 ? 25.413 -14.505 10.536 1.00 18.99 224 GLY A C 1
ATOM 1740 O O . GLY A 1 225 ? 24.695 -15.134 9.728 1.00 19.08 224 GLY A O 1
ATOM 1741 N N . ALA A 1 226 ? 25.186 -13.253 10.898 1.00 18.94 225 ALA A N 1
ATOM 1742 C CA . ALA A 1 226 ? 24.176 -12.428 10.241 1.00 18.40 225 ALA A CA 1
ATOM 1743 C C . ALA A 1 226 ? 24.596 -10.972 10.360 1.00 18.80 225 ALA A C 1
ATOM 1744 O O . ALA A 1 226 ? 25.404 -10.623 11.227 1.00 20.04 225 ALA A O 1
ATOM 1746 N N . THR A 1 227 ? 24.119 -10.163 9.405 1.00 19.45 226 THR A N 1
ATOM 1747 C CA . THR A 1 227 ? 24.392 -8.728 9.308 1.00 18.86 226 THR A CA 1
ATOM 1748 C C . THR A 1 227 ? 23.117 -7.931 9.124 1.00 19.37 226 THR A C 1
ATOM 1749 O O . THR A 1 227 ? 22.333 -8.244 8.231 1.00 20.72 226 THR A O 1
ATOM 1753 N N . ALA A 1 228 ? 22.901 -6.925 9.981 1.00 18.97 227 ALA A N 1
ATOM 1754 C CA . ALA A 1 228 ? 21.810 -5.970 9.811 1.00 18.81 227 ALA A CA 1
ATOM 1755 C C . ALA A 1 228 ? 22.410 -4.688 9.245 1.00 19.66 227 ALA A C 1
ATOM 1756 O O . ALA A 1 228 ? 23.487 -4.263 9.675 1.00 19.75 227 ALA A O 1
ATOM 1758 N N . HIS A 1 229 ? 21.744 -4.095 8.276 1.00 18.86 228 HIS A N 1
ATOM 1759 C CA . HIS A 1 229 ? 22.275 -2.909 7.596 1.00 18.97 228 HIS A CA 1
ATOM 1760 C C . HIS A 1 229 ? 21.159 -2.019 7.104 1.00 19.79 228 HIS A C 1
ATOM 1761 O O . HIS A 1 229 ? 20.008 -2.455 6.989 1.00 20.37 228 HIS A O 1
ATOM 1768 N N . PHE A 1 230 ? 21.486 -0.757 6.882 1.00 19.56 229 PHE A N 1
ATOM 1769 C CA . PHE A 1 230 ? 20.564 0.152 6.235 1.00 19.23 229 PHE A CA 1
ATOM 1770 C C . PHE A 1 230 ? 20.478 -0.208 4.761 1.00 19.92 229 PHE A C 1
ATOM 1771 O O . PHE A 1 230 ? 21.468 -0.590 4.138 1.00 20.63 229 PHE A O 1
ATOM 1779 N N . VAL A 1 231 ? 19.296 -0.021 4.207 1.00 20.32 230 VAL A N 1
ATOM 1780 C CA . VAL A 1 231 ? 18.991 -0.365 2.847 1.00 22.39 230 VAL A CA 1
ATOM 1781 C C . VAL A 1 231 ? 19.487 0.659 1.866 1.00 24.19 230 VAL A C 1
ATOM 1782 O O . VAL A 1 231 ? 19.300 1.861 2.076 1.00 25.14 230 VAL A O 1
ATOM 1786 N N . THR A 1 232 ? 20.175 0.185 0.827 1.00 26.27 231 THR A N 1
ATOM 1787 C CA . THR A 1 232 ? 20.592 1.034 -0.306 1.00 29.33 231 THR A CA 1
ATOM 1788 C C . THR A 1 232 ? 20.229 0.317 -1.609 1.00 31.96 231 THR A C 1
ATOM 1789 O O . THR A 1 232 ? 19.562 -0.749 -1.585 1.00 31.81 231 THR A O 1
ATOM 1793 N N . ASP A 1 233 ? 20.630 0.909 -2.744 1.00 34.83 232 ASP A N 1
ATOM 1794 C CA . ASP A 1 233 ? 20.475 0.276 -4.080 1.00 37.77 232 ASP A CA 1
ATOM 1795 C C . ASP A 1 233 ? 21.332 -0.983 -4.220 1.00 41.31 232 ASP A C 1
ATOM 1796 O O . ASP A 1 233 ? 20.973 -1.906 -4.953 1.00 42.95 232 ASP A O 1
ATOM 1801 N N A ASP A 1 234 ? 22.480 -0.998 -3.544 0.50 43.17 233 ASP A N 1
ATOM 1802 N N B ASP A 1 234 ? 22.480 -0.983 -3.541 0.50 43.35 233 ASP A N 1
ATOM 1803 C CA A ASP A 1 234 ? 23.424 -2.122 -3.613 0.50 44.64 233 ASP A CA 1
ATOM 1804 C CA B ASP A 1 234 ? 23.415 -2.106 -3.550 0.50 44.97 233 ASP A CA 1
ATOM 1805 C C A ASP A 1 234 ? 22.932 -3.308 -2.774 0.50 45.66 233 ASP A C 1
ATOM 1806 C C B ASP A 1 234 ? 22.849 -3.273 -2.737 0.50 45.86 233 ASP A C 1
ATOM 1807 O O A ASP A 1 234 ? 23.233 -3.414 -1.582 0.50 46.35 233 ASP A O 1
ATOM 1808 O O B ASP A 1 234 ? 22.982 -3.315 -1.511 0.50 46.60 233 ASP A O 1
ATOM 1817 N N . LEU A 1 235 ? 22.196 -4.197 -3.436 1.00 45.88 234 LEU A N 1
ATOM 1818 C CA . LEU A 1 235 ? 21.572 -5.393 -2.828 1.00 45.65 234 LEU A CA 1
ATOM 1819 C C . LEU A 1 235 ? 22.326 -6.118 -1.656 1.00 45.90 234 LEU A C 1
ATOM 1820 O O . LEU A 1 235 ? 23.372 -6.745 -1.859 1.00 46.39 234 LEU A O 1
ATOM 1825 N N . ASP A 1 236 ? 21.755 -6.008 -0.443 1.00 45.09 235 ASP A N 1
ATOM 1826 C CA . ASP A 1 236 ? 22.302 -6.600 0.802 1.00 44.00 235 ASP A CA 1
ATOM 1827 C C . ASP A 1 236 ? 23.680 -6.067 1.230 1.00 42.74 235 ASP A C 1
ATOM 1828 O O . ASP A 1 236 ? 24.319 -6.685 2.087 1.00 41.30 235 ASP A O 1
ATOM 1833 N N . GLU A 1 237 ? 24.127 -4.925 0.687 1.00 42.45 236 GLU A N 1
ATOM 1834 C CA . GLU A 1 237 ? 25.492 -4.417 0.990 1.00 42.14 236 GLU A CA 1
ATOM 1835 C C . GLU A 1 237 ? 25.556 -2.920 1.475 1.00 39.39 236 GLU A C 1
ATOM 1836 O O . GLU A 1 237 ? 26.628 -2.268 1.378 1.00 39.64 236 GLU A O 1
ATOM 1842 N N . GLY A 1 238 ? 24.447 -2.405 2.028 1.00 34.52 237 GLY A N 1
ATOM 1843 C CA . GLY A 1 238 ? 24.410 -1.028 2.589 1.00 29.79 237 GLY A CA 1
ATOM 1844 C C . GLY A 1 238 ? 25.109 -0.914 3.934 1.00 26.03 237 GLY A C 1
ATOM 1845 O O . GLY A 1 238 ? 25.628 -1.892 4.460 1.00 24.96 237 GLY A O 1
ATOM 1846 N N . PRO A 1 239 ? 25.115 0.285 4.525 1.00 23.16 238 PRO A N 1
ATOM 1847 C CA . PRO A 1 239 ? 25.893 0.483 5.773 1.00 20.38 238 PRO A CA 1
ATOM 1848 C C . PRO A 1 239 ? 25.574 -0.496 6.910 1.00 20.20 238 PRO A C 1
ATOM 1849 O O . PRO A 1 239 ? 24.442 -0.603 7.341 1.00 19.06 238 PRO A O 1
ATOM 1853 N N . ILE A 1 240 ? 26.605 -1.156 7.415 1.00 20.05 239 ILE A N 1
ATOM 1854 C CA . ILE A 1 240 ? 26.459 -2.159 8.437 1.00 20.28 239 ILE A CA 1
ATOM 1855 C C . ILE A 1 240 ? 26.127 -1.548 9.771 1.00 20.00 239 ILE A C 1
ATOM 1856 O O . ILE A 1 240 ? 26.838 -0.698 10.240 1.00 19.25 239 ILE A O 1
ATOM 1861 N N . ILE A 1 241 ? 25.072 -2.059 10.405 1.00 19.68 240 ILE A N 1
ATOM 1862 C CA . ILE A 1 241 ? 24.688 -1.616 11.751 1.00 20.03 240 ILE A CA 1
ATOM 1863 C C . ILE A 1 241 ? 25.214 -2.575 12.808 1.00 20.58 240 ILE A C 1
ATOM 1864 O O . ILE A 1 241 ? 25.772 -2.149 13.849 1.00 21.63 240 ILE A O 1
ATOM 1869 N N . GLU A 1 242 ? 24.973 -3.875 12.579 1.00 20.64 241 GLU A N 1
ATOM 1870 C CA . GLU A 1 242 ? 25.381 -4.904 13.507 1.00 19.63 241 GLU A CA 1
ATOM 1871 C C . GLU A 1 242 ? 25.691 -6.236 12.804 1.00 18.44 241 GLU A C 1
ATOM 1872 O O . GLU A 1 242 ? 25.146 -6.531 11.741 1.00 17.63 241 GLU A O 1
ATOM 1878 N N . GLN A 1 243 ? 26.646 -6.948 13.380 1.00 19.51 242 GLN A N 1
ATOM 1879 C CA . GLN A 1 243 ? 27.063 -8.290 12.951 1.00 18.82 242 GLN A CA 1
ATOM 1880 C C . GLN A 1 243 ? 27.203 -9.134 14.174 1.00 19.32 242 GLN A C 1
ATOM 1881 O O . GLN A 1 243 ? 27.674 -8.671 15.231 1.00 20.37 242 GLN A O 1
ATOM 1887 N N . VAL A 1 244 ? 26.682 -10.359 14.083 1.00 18.59 243 VAL A N 1
ATOM 1888 C CA . VAL A 1 244 ? 26.750 -11.299 15.162 1.00 18.02 243 VAL A CA 1
ATOM 1889 C C . VAL A 1 244 ? 27.082 -12.674 14.532 1.00 17.96 243 VAL A C 1
ATOM 1890 O O . VAL A 1 244 ? 26.644 -12.958 13.430 1.00 18.00 243 VAL A O 1
ATOM 1894 N N . VAL A 1 245 ? 27.870 -13.492 15.226 1.00 19.79 244 VAL A N 1
ATOM 1895 C CA . VAL A 1 245 ? 28.122 -14.867 14.799 1.00 20.28 244 VAL A CA 1
ATOM 1896 C C . VAL A 1 245 ? 27.897 -15.836 15.972 1.00 21.37 244 VAL A C 1
ATOM 1897 O O . VAL A 1 245 ? 27.923 -15.430 17.132 1.00 20.72 244 VAL A O 1
ATOM 1901 N N . GLU A 1 246 ? 27.658 -17.100 15.633 1.00 19.72 245 GLU A N 1
ATOM 1902 C CA A GLU A 1 246 ? 27.480 -18.183 16.609 0.67 20.50 245 GLU A CA 1
ATOM 1903 C CA B GLU A 1 246 ? 27.502 -18.144 16.622 0.33 20.38 245 GLU A CA 1
ATOM 1904 C C . GLU A 1 246 ? 28.345 -19.370 16.196 1.00 19.70 245 GLU A C 1
ATOM 1905 O O . GLU A 1 246 ? 28.415 -19.719 15.007 1.00 18.28 245 GLU A O 1
ATOM 1916 N N . ARG A 1 247 ? 28.980 -19.993 17.155 1.00 18.71 246 ARG A N 1
ATOM 1917 C CA . ARG A 1 247 ? 29.855 -21.111 16.893 1.00 18.68 246 ARG A CA 1
ATOM 1918 C C . ARG A 1 247 ? 29.040 -22.355 16.591 1.00 17.95 246 ARG A C 1
ATOM 1919 O O . ARG A 1 247 ? 27.964 -22.602 17.208 1.00 16.97 246 ARG A O 1
ATOM 1927 N N . VAL A 1 248 ? 29.496 -23.076 15.575 1.00 16.32 247 VAL A N 1
ATOM 1928 C CA . VAL A 1 248 ? 28.915 -24.367 15.179 1.00 17.73 247 VAL A CA 1
ATOM 1929 C C . VAL A 1 248 ? 30.091 -25.351 14.984 1.00 17.40 247 VAL A C 1
ATOM 1930 O O . VAL A 1 248 ? 31.244 -24.944 15.079 1.00 18.79 247 VAL A O 1
ATOM 1934 N N . ASP A 1 249 ? 29.807 -26.627 14.780 1.00 17.16 248 ASP A N 1
ATOM 1935 C CA . ASP A 1 249 ? 30.871 -27.608 14.542 1.00 16.71 248 ASP A CA 1
ATOM 1936 C C . ASP A 1 249 ? 30.449 -28.651 13.491 1.00 15.74 248 ASP A C 1
ATOM 1937 O O . ASP A 1 249 ? 29.388 -28.548 12.872 1.00 16.36 248 ASP A O 1
ATOM 1942 N N . HIS A 1 250 ? 31.292 -29.653 13.318 1.00 14.97 249 HIS A N 1
ATOM 1943 C CA . HIS A 1 250 ? 31.087 -30.698 12.310 1.00 15.50 249 HIS A CA 1
ATOM 1944 C C . HIS A 1 250 ? 29.791 -31.500 12.414 1.00 16.66 249 HIS A C 1
ATOM 1945 O O . HIS A 1 250 ? 29.397 -32.140 11.440 1.00 16.73 249 HIS A O 1
ATOM 1952 N N . SER A 1 251 ? 29.156 -31.489 13.583 1.00 16.38 250 SER A N 1
ATOM 1953 C CA . SER A 1 251 ? 27.960 -32.270 13.836 1.00 17.32 250 SER A CA 1
ATOM 1954 C C . SER A 1 251 ? 26.691 -31.622 13.355 1.00 18.23 250 SER A C 1
ATOM 1955 O O . SER A 1 251 ? 25.631 -32.255 13.372 1.00 18.51 250 SER A O 1
ATOM 1958 N N . TYR A 1 252 ? 26.763 -30.356 12.944 1.00 17.69 251 TYR A N 1
ATOM 1959 C CA . TYR A 1 252 ? 25.592 -29.662 12.457 1.00 17.99 251 TYR A CA 1
ATOM 1960 C C . TYR A 1 252 ? 25.364 -29.946 10.973 1.00 19.12 251 TYR A C 1
ATOM 1961 O O . TYR A 1 252 ? 26.160 -29.532 10.134 1.00 19.81 251 TYR A O 1
ATOM 1970 N N . ARG A 1 253 ? 24.248 -30.583 10.640 1.00 19.90 252 ARG A N 1
ATOM 1971 C CA A ARG A 1 253 ? 23.906 -30.799 9.233 0.33 20.40 252 ARG A CA 1
ATOM 1972 C CA B ARG A 1 253 ? 23.906 -30.799 9.235 0.67 20.88 252 ARG A CA 1
ATOM 1973 C C . ARG A 1 253 ? 23.371 -29.483 8.651 1.00 20.19 252 ARG A C 1
ATOM 1974 O O . ARG A 1 253 ? 23.105 -28.546 9.389 1.00 17.83 252 ARG A O 1
ATOM 1989 N N . PRO A 1 254 ? 23.268 -29.391 7.312 1.00 20.88 253 PRO A N 1
ATOM 1990 C CA . PRO A 1 254 ? 22.820 -28.128 6.709 1.00 22.25 253 PRO A CA 1
ATOM 1991 C C . PRO A 1 254 ? 21.573 -27.517 7.341 1.00 21.38 253 PRO A C 1
ATOM 1992 O O . PRO A 1 254 ? 21.541 -26.323 7.572 1.00 21.58 253 PRO A O 1
ATOM 1996 N N . GLU A 1 255 ? 20.566 -28.333 7.643 1.00 22.41 254 GLU A N 1
ATOM 1997 C CA A GLU A 1 255 ? 19.315 -27.860 8.264 0.33 22.26 254 GLU A CA 1
ATOM 1998 C CA B GLU A 1 255 ? 19.333 -27.778 8.225 0.67 22.77 254 GLU A CA 1
ATOM 1999 C C . GLU A 1 255 ? 19.558 -27.302 9.653 1.00 22.13 254 GLU A C 1
ATOM 2000 O O . GLU A 1 255 ? 18.829 -26.429 10.131 1.00 20.70 254 GLU A O 1
ATOM 2011 N N . GLN A 1 256 ? 20.581 -27.827 10.327 1.00 19.80 255 GLN A N 1
ATOM 2012 C CA . GLN A 1 256 ? 20.866 -27.364 11.672 1.00 20.18 255 GLN A CA 1
ATOM 2013 C C . GLN A 1 256 ? 21.642 -26.040 11.631 1.00 19.26 255 GLN A C 1
ATOM 2014 O O . GLN A 1 256 ? 21.437 -25.161 12.491 1.00 19.55 255 GLN A O 1
ATOM 2020 N N . LEU A 1 257 ? 22.506 -25.891 10.623 1.00 18.36 256 LEU A N 1
ATOM 2021 C CA . LEU A 1 257 ? 23.191 -24.610 10.394 1.00 17.86 256 LEU A CA 1
ATOM 2022 C C . LEU A 1 257 ? 22.144 -23.519 10.041 1.00 19.02 256 LEU A C 1
ATOM 2023 O O . LEU A 1 257 ? 22.255 -22.365 10.472 1.00 18.84 256 LEU A O 1
ATOM 2028 N N . LEU A 1 258 ? 21.168 -23.895 9.216 1.00 19.55 257 LEU A N 1
ATOM 2029 C CA . LEU A 1 258 ? 20.052 -23.001 8.857 1.00 19.95 257 LEU A CA 1
ATOM 2030 C C . LEU A 1 258 ? 19.330 -22.552 10.113 1.00 19.47 257 LEU A C 1
ATOM 2031 O O . LEU A 1 258 ? 19.031 -21.358 10.273 1.00 19.47 257 LEU A O 1
ATOM 2036 N N . ALA A 1 259 ? 18.998 -23.490 11.004 1.00 18.50 258 ALA A N 1
ATOM 2037 C CA . ALA A 1 259 ? 18.356 -23.096 12.259 1.00 19.41 258 ALA A CA 1
ATOM 2038 C C . ALA A 1 259 ? 19.249 -22.067 13.039 1.00 19.25 258 ALA A C 1
ATOM 2039 O O . ALA A 1 259 ? 18.758 -21.053 13.560 1.00 18.87 258 ALA A O 1
ATOM 2041 N N . VAL A 1 260 ? 20.554 -22.293 13.075 1.00 18.47 259 VAL A N 1
ATOM 2042 C CA . VAL A 1 260 ? 21.437 -21.383 13.805 1.00 17.42 259 VAL A CA 1
ATOM 2043 C C . VAL A 1 260 ? 21.442 -20.017 13.138 1.00 17.54 259 VAL A C 1
ATOM 2044 O O . VAL A 1 260 ? 21.308 -18.957 13.809 1.00 17.26 259 VAL A O 1
ATOM 2048 N N . GLY A 1 261 ? 21.572 -20.016 11.804 1.00 17.42 260 GLY A N 1
ATOM 2049 C CA . GLY A 1 261 ? 21.539 -18.747 11.064 1.00 17.59 260 GLY A CA 1
ATOM 2050 C C . GLY A 1 261 ? 20.261 -17.931 11.297 1.00 18.50 260 GLY A C 1
ATOM 2051 O O . GLY A 1 261 ? 20.310 -16.695 11.481 1.00 18.06 260 GLY A O 1
ATOM 2052 N N . ARG A 1 262 ? 19.116 -18.598 11.302 1.00 18.77 261 ARG A N 1
ATOM 2053 C CA . ARG A 1 262 ? 17.860 -17.897 11.550 1.00 19.63 261 ARG A CA 1
ATOM 2054 C C . ARG A 1 262 ? 17.841 -17.305 12.977 1.00 19.27 261 ARG A C 1
ATOM 2055 O O . ARG A 1 262 ? 17.391 -16.170 13.151 1.00 19.84 261 ARG A O 1
ATOM 2063 N N . ASP A 1 263 ? 18.362 -18.034 13.969 1.00 19.01 262 ASP A N 1
ATOM 2064 C CA A ASP A 1 263 ? 18.467 -17.516 15.336 0.50 19.29 262 ASP A CA 1
ATOM 2065 C CA B ASP A 1 263 ? 18.443 -17.513 15.334 0.50 19.69 262 ASP A CA 1
ATOM 2066 C C . ASP A 1 263 ? 19.364 -16.265 15.363 1.00 19.50 262 ASP A C 1
ATOM 2067 O O . ASP A 1 263 ? 19.069 -15.249 16.044 1.00 18.06 262 ASP A O 1
ATOM 2076 N N . VAL A 1 264 ? 20.488 -16.343 14.648 1.00 20.26 263 VAL A N 1
ATOM 2077 C CA . VAL A 1 264 ? 21.449 -15.214 14.656 1.00 19.25 263 VAL A CA 1
ATOM 2078 C C . VAL A 1 264 ? 20.836 -14.012 13.940 1.00 18.66 263 VAL A C 1
ATOM 2079 O O . VAL A 1 264 ? 21.036 -12.890 14.353 1.00 18.71 263 VAL A O 1
ATOM 2083 N N . GLU A 1 265 ? 20.054 -14.256 12.891 1.00 19.24 264 GLU A N 1
ATOM 2084 C CA . GLU A 1 265 ? 19.324 -13.184 12.210 1.00 19.67 264 GLU A CA 1
ATOM 2085 C C . GLU A 1 265 ? 18.400 -12.491 13.200 1.00 19.97 264 GLU A C 1
ATOM 2086 O O . GLU A 1 265 ? 18.336 -11.274 13.245 1.00 18.17 264 GLU A O 1
ATOM 2092 N N . CYS A 1 266 ? 17.688 -13.271 14.002 1.00 20.24 265 CYS A N 1
ATOM 2093 C CA . CYS A 1 266 ? 16.784 -12.688 14.987 1.00 20.58 265 CYS A CA 1
ATOM 2094 C C . CYS A 1 266 ? 17.512 -11.729 15.935 1.00 20.51 265 CYS A C 1
ATOM 2095 O O . CYS A 1 266 ? 17.138 -10.584 16.069 1.00 19.53 265 CYS A O 1
ATOM 2098 N N . ILE A 1 267 ? 18.574 -12.212 16.560 1.00 21.60 266 ILE A N 1
ATOM 2099 C CA . ILE A 1 267 ? 19.314 -11.421 17.559 1.00 22.55 266 ILE A CA 1
ATOM 2100 C C . ILE A 1 267 ? 19.962 -10.199 16.939 1.00 20.07 266 ILE A C 1
ATOM 2101 O O . ILE A 1 267 ? 19.914 -9.124 17.492 1.00 20.84 266 ILE A O 1
ATOM 2106 N N . THR A 1 268 ? 20.498 -10.356 15.748 1.00 20.24 267 THR A N 1
ATOM 2107 C CA . THR A 1 268 ? 21.179 -9.273 15.037 1.00 19.93 267 THR A CA 1
ATOM 2108 C C . THR A 1 268 ? 20.199 -8.170 14.641 1.00 20.81 267 THR A C 1
ATOM 2109 O O . THR A 1 268 ? 20.470 -6.975 14.840 1.00 20.00 267 THR A O 1
ATOM 2113 N N . LEU A 1 269 ? 19.029 -8.564 14.154 1.00 20.96 268 LEU A N 1
ATOM 2114 C CA . LEU A 1 269 ? 18.010 -7.583 13.759 1.00 20.58 268 LEU A CA 1
ATOM 2115 C C . LEU A 1 269 ? 17.467 -6.829 14.989 1.00 20.81 268 LEU A C 1
ATOM 2116 O O . LEU A 1 269 ? 17.348 -5.567 14.967 1.00 19.70 268 LEU A O 1
ATOM 2121 N N . ALA A 1 270 ? 17.175 -7.576 16.056 1.00 19.97 269 ALA A N 1
ATOM 2122 C CA . ALA A 1 270 ? 16.671 -6.983 17.285 1.00 20.97 269 ALA A CA 1
ATOM 2123 C C . ALA A 1 270 ? 17.651 -5.966 17.862 1.00 21.02 269 ALA A C 1
ATOM 2124 O O . ALA A 1 270 ? 17.224 -4.874 18.342 1.00 20.97 269 ALA A O 1
ATOM 2126 N N . ARG A 1 271 ? 18.951 -6.273 17.794 1.00 19.97 270 ARG A N 1
ATOM 2127 C CA . ARG A 1 271 ? 19.985 -5.367 18.275 1.00 19.67 270 ARG A CA 1
ATOM 2128 C C . ARG A 1 271 ? 20.025 -4.096 17.468 1.00 19.42 270 ARG A C 1
ATOM 2129 O O . ARG A 1 271 ? 20.167 -3.018 18.027 1.00 19.45 270 ARG A O 1
ATOM 2137 N N . ALA A 1 272 ? 19.891 -4.211 16.159 1.00 19.66 271 ALA A N 1
ATOM 2138 C CA . ALA A 1 272 ? 19.916 -3.052 15.272 1.00 20.37 271 ALA A CA 1
ATOM 2139 C C . ALA A 1 272 ? 18.692 -2.150 15.455 1.00 20.93 271 ALA A C 1
ATOM 2140 O O . ALA A 1 272 ? 18.808 -0.910 15.498 1.00 20.94 271 ALA A O 1
ATOM 2142 N N . VAL A 1 273 ? 17.520 -2.765 15.530 1.00 21.10 272 VAL A N 1
ATOM 2143 C CA . VAL A 1 273 ? 16.279 -2.047 15.698 1.00 20.52 272 VAL A CA 1
ATOM 2144 C C . VAL A 1 273 ? 16.319 -1.332 17.049 1.00 19.92 272 VAL A C 1
ATOM 2145 O O . VAL A 1 273 ? 15.955 -0.163 17.148 1.00 18.98 272 VAL A O 1
ATOM 2149 N N . LYS A 1 274 ? 16.805 -2.012 18.073 1.00 20.52 273 LYS A N 1
ATOM 2150 C CA . LYS A 1 274 ? 16.887 -1.396 19.386 1.00 21.55 273 LYS A CA 1
ATOM 2151 C C . LYS A 1 274 ? 17.824 -0.145 19.346 1.00 22.57 273 LYS A C 1
ATOM 2152 O O . LYS A 1 274 ? 17.496 0.908 19.920 1.00 20.77 273 LYS A O 1
ATOM 2158 N N . ALA A 1 275 ? 18.965 -0.259 18.660 1.00 21.98 274 ALA A N 1
ATOM 2159 C CA . ALA A 1 275 ? 19.888 0.869 18.587 1.00 22.79 274 ALA A CA 1
ATOM 2160 C C . ALA A 1 275 ? 19.205 2.030 17.844 1.00 22.82 274 ALA A C 1
ATOM 2161 O O . ALA A 1 275 ? 19.383 3.206 18.208 1.00 23.93 274 ALA A O 1
ATOM 2163 N N . PHE A 1 276 ? 18.445 1.715 16.793 1.00 20.94 275 PHE A N 1
ATOM 2164 C CA . PHE A 1 276 ? 17.752 2.739 16.060 1.00 21.89 275 PHE A CA 1
ATOM 2165 C C . PHE A 1 276 ? 16.721 3.488 16.942 1.00 22.63 275 PHE A C 1
ATOM 2166 O O . PHE A 1 276 ? 16.709 4.729 16.983 1.00 20.65 275 PHE A O 1
ATOM 2174 N N . ILE A 1 277 ? 15.890 2.744 17.672 1.00 21.98 276 ILE A N 1
ATOM 2175 C CA . ILE A 1 277 ? 14.822 3.395 18.435 1.00 22.86 276 ILE A CA 1
ATOM 2176 C C . ILE A 1 277 ? 15.358 4.079 19.687 1.00 22.48 276 ILE A C 1
ATOM 2177 O O . ILE A 1 277 ? 14.704 4.960 20.216 1.00 21.67 276 ILE A O 1
ATOM 2182 N N . GLU A 1 278 ? 16.544 3.673 20.149 1.00 22.45 277 GLU A N 1
ATOM 2183 C CA . GLU A 1 278 ? 17.221 4.374 21.253 1.00 23.51 277 GLU A CA 1
ATOM 2184 C C . GLU A 1 278 ? 18.119 5.533 20.738 1.00 22.10 277 GLU A C 1
ATOM 2185 O O . GLU A 1 278 ? 18.875 6.156 21.518 1.00 21.03 277 GLU A O 1
ATOM 2191 N N . ARG A 1 279 ? 18.041 5.810 19.450 1.00 20.63 278 ARG A N 1
ATOM 2192 C CA . ARG A 1 279 ? 18.802 6.927 18.859 1.00 20.65 278 ARG A CA 1
ATOM 2193 C C . ARG A 1 279 ? 20.315 6.753 19.077 1.00 20.91 278 ARG A C 1
ATOM 2194 O O . ARG A 1 279 ? 21.013 7.689 19.428 1.00 20.82 278 ARG A O 1
ATOM 2202 N N . ARG A 1 280 ? 20.816 5.546 18.844 1.00 19.77 279 ARG A N 1
ATOM 2203 C CA . ARG A 1 280 ? 22.233 5.265 19.064 1.00 20.39 279 ARG A CA 1
ATOM 2204 C C . ARG A 1 280 ? 22.987 4.969 17.773 1.00 21.32 279 ARG A C 1
ATOM 2205 O O . ARG A 1 280 ? 24.178 4.729 17.826 1.00 22.02 279 ARG A O 1
ATOM 2213 N N . VAL A 1 281 ? 22.309 5.010 16.622 1.00 21.49 280 VAL A N 1
ATOM 2214 C CA A VAL A 1 281 ? 23.001 4.704 15.373 0.50 20.72 280 VAL A CA 1
ATOM 2215 C CA B VAL A 1 281 ? 22.922 4.685 15.327 0.50 21.57 280 VAL A CA 1
ATOM 2216 C C . VAL A 1 281 ? 22.935 5.887 14.413 1.00 21.24 280 VAL A C 1
ATOM 2217 O O . VAL A 1 281 ? 21.898 6.521 14.228 1.00 21.12 280 VAL A O 1
ATOM 2224 N N . PHE A 1 282 ? 24.092 6.197 13.847 1.00 19.99 281 PHE A N 1
ATOM 2225 C CA . PHE A 1 282 ? 24.267 7.309 12.935 1.00 20.50 281 PHE A CA 1
ATOM 2226 C C . PHE A 1 282 ? 24.870 6.821 11.653 1.00 21.10 281 PHE A C 1
ATOM 2227 O O . PHE A 1 282 ? 25.734 5.947 11.672 1.00 21.70 281 PHE A O 1
ATOM 2235 N N . LEU A 1 283 ? 24.474 7.413 10.542 1.00 21.50 282 LEU A N 1
ATOM 2236 C CA . LEU A 1 283 ? 25.128 7.113 9.295 1.00 22.30 282 LEU A CA 1
ATOM 2237 C C . LEU A 1 283 ? 26.432 7.858 9.260 1.00 21.87 282 LEU A C 1
ATOM 2238 O O . LEU A 1 283 ? 26.512 9.009 9.725 1.00 21.51 282 LEU A O 1
ATOM 2243 N N . ASN A 1 284 ? 27.446 7.198 8.706 1.00 21.11 283 ASN A N 1
ATOM 2244 C CA . ASN A 1 284 ? 28.773 7.770 8.499 1.00 21.57 283 ASN A CA 1
ATOM 2245 C C . ASN A 1 284 ? 29.265 7.314 7.113 1.00 22.36 283 ASN A C 1
ATOM 2246 O O . ASN A 1 284 ? 30.186 6.497 6.982 1.00 21.00 283 ASN A O 1
ATOM 2251 N N . GLY A 1 285 ? 28.633 7.841 6.066 1.00 24.16 284 GLY A N 1
ATOM 2252 C CA . GLY A 1 285 ? 28.963 7.452 4.672 1.00 24.53 284 GLY A CA 1
ATOM 2253 C C . GLY A 1 285 ? 28.565 6.016 4.383 1.00 24.44 284 GLY A C 1
ATOM 2254 O O . GLY A 1 285 ? 27.396 5.642 4.508 1.00 25.73 284 GLY A O 1
ATOM 2255 N N . ASP A 1 286 ? 29.541 5.185 4.050 1.00 23.95 285 ASP A N 1
ATOM 2256 C CA . ASP A 1 286 ? 29.289 3.761 3.797 1.00 24.34 285 ASP A CA 1
ATOM 2257 C C . ASP A 1 286 ? 29.267 2.902 5.052 1.00 22.18 285 ASP A C 1
ATOM 2258 O O . ASP A 1 286 ? 29.128 1.711 4.958 1.00 23.08 285 ASP A O 1
ATOM 2263 N N . ARG A 1 287 ? 29.447 3.506 6.215 1.00 20.93 286 ARG A N 1
ATOM 2264 C CA . ARG A 1 287 ? 29.436 2.779 7.474 1.00 20.01 286 ARG A CA 1
ATOM 2265 C C . ARG A 1 287 ? 28.547 3.468 8.518 1.00 19.58 286 ARG A C 1
ATOM 2266 O O . ARG A 1 287 ? 27.832 4.419 8.198 1.00 20.62 286 ARG A O 1
ATOM 2274 N N . THR A 1 288 ? 28.515 2.920 9.731 1.00 18.61 287 THR A N 1
ATOM 2275 C CA . THR A 1 288 ? 27.765 3.514 10.804 1.00 17.76 287 THR A CA 1
ATOM 2276 C C . THR A 1 288 ? 28.595 3.712 12.043 1.00 17.66 287 THR A C 1
ATOM 2277 O O . THR A 1 288 ? 29.661 3.110 12.227 1.00 18.24 287 THR A O 1
ATOM 2281 N N . VAL A 1 289 ? 28.093 4.594 12.880 1.00 17.29 288 VAL A N 1
ATOM 2282 C CA . VAL A 1 289 ? 28.611 4.814 14.244 1.00 18.20 288 VAL A CA 1
ATOM 2283 C C . VAL A 1 289 ? 27.460 4.310 15.117 1.00 17.55 288 VAL A C 1
ATOM 2284 O O . VAL A 1 289 ? 26.295 4.750 14.943 1.00 18.81 288 VAL A O 1
ATOM 2288 N N . VAL A 1 290 ? 27.750 3.390 16.018 1.00 19.08 289 VAL A N 1
ATOM 2289 C CA . VAL A 1 290 ? 26.748 2.838 16.935 1.00 18.81 289 VAL A CA 1
ATOM 2290 C C . VAL A 1 290 ? 27.238 3.033 18.345 1.00 19.35 289 VAL A C 1
ATOM 2291 O O . VAL A 1 290 ? 28.203 2.424 18.749 1.00 16.65 289 VAL A O 1
ATOM 2295 N N . PHE A 1 291 ? 26.597 3.922 19.096 1.00 20.80 290 PHE A N 1
ATOM 2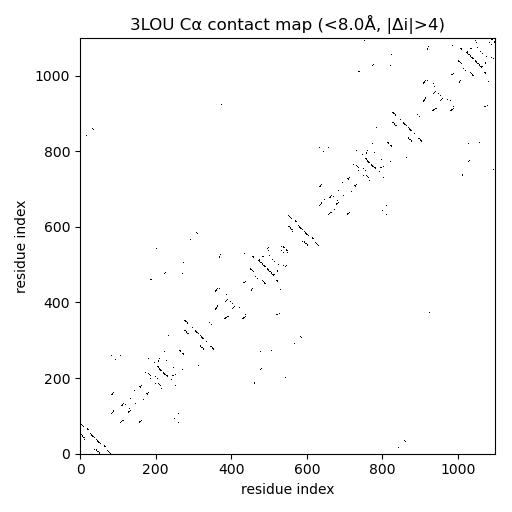296 C CA . PHE A 1 291 ? 26.991 4.128 20.469 1.00 23.57 290 PHE A CA 1
ATOM 2297 C C . PHE A 1 291 ? 26.347 3.079 21.317 1.00 26.65 290 PHE A C 1
ATOM 2298 O O . PHE A 1 291 ? 25.279 2.527 20.961 1.00 26.36 290 PHE A O 1
ATOM 2306 N N . GLN A 1 292 ? 26.991 2.788 22.435 1.00 30.67 291 GLN A N 1
ATOM 2307 C CA . GLN A 1 292 ? 26.484 1.788 23.360 1.00 35.04 291 GLN A CA 1
ATOM 2308 C C . GLN A 1 292 ? 25.520 2.432 24.321 1.00 36.79 291 GLN A C 1
ATOM 2309 O O . GLN A 1 292 ? 25.665 3.583 24.752 1.00 37.56 291 GLN A O 1
ATOM 2316 N N . HIS B 1 9 ? 50.362 -44.327 32.567 1.00 37.28 8 HIS B N 1
ATOM 2317 C CA . HIS B 1 9 ? 51.037 -44.278 31.241 1.00 37.30 8 HIS B CA 1
ATOM 2318 C C . HIS B 1 9 ? 49.974 -44.420 30.166 1.00 35.08 8 HIS B C 1
ATOM 2319 O O . HIS B 1 9 ? 49.536 -45.528 29.887 1.00 34.16 8 HIS B O 1
ATOM 2326 N N . GLN B 1 10 ? 49.556 -43.295 29.561 1.00 33.12 9 GLN B N 1
ATOM 2327 C CA . GLN B 1 10 ? 48.444 -43.311 28.583 1.00 31.33 9 GLN B CA 1
ATOM 2328 C C . GLN B 1 10 ? 48.837 -43.340 27.120 1.00 29.45 9 GLN B C 1
ATOM 2329 O O . GLN B 1 10 ? 49.948 -42.929 26.719 1.00 28.94 9 GLN B O 1
ATOM 2335 N N . PHE B 1 11 ? 47.853 -43.762 26.333 1.00 27.09 10 PHE B N 1
ATOM 2336 C CA . PHE B 1 11 ? 47.945 -43.882 24.905 1.00 25.19 10 PHE B CA 1
ATOM 2337 C C . PHE B 1 11 ? 46.642 -43.336 24.329 1.00 24.53 10 PHE B C 1
ATOM 2338 O O . PHE B 1 11 ? 45.612 -43.278 25.040 1.00 23.46 10 PHE B O 1
ATOM 2346 N N . VAL B 1 12 ? 46.691 -42.832 23.093 1.00 23.53 11 VAL B N 1
ATOM 2347 C CA . VAL B 1 12 ? 45.476 -42.328 22.459 1.00 22.56 11 VAL B CA 1
ATOM 2348 C C . VAL B 1 12 ? 45.319 -42.984 21.083 1.00 22.22 11 VAL B C 1
ATOM 2349 O O . VAL B 1 12 ? 46.269 -43.027 20.289 1.00 23.29 11 VAL B O 1
ATOM 2353 N N . LEU B 1 13 ? 44.151 -43.600 20.886 1.00 21.60 12 LEU B N 1
ATOM 2354 C CA . LEU B 1 13 ? 43.744 -44.207 19.636 1.00 21.37 12 LEU B CA 1
ATOM 2355 C C . LEU B 1 13 ? 42.874 -43.268 18.878 1.00 20.54 12 LEU B C 1
ATOM 2356 O O . LEU B 1 13 ? 41.899 -42.746 19.411 1.00 20.60 12 LEU B O 1
ATOM 2361 N N . THR B 1 14 ? 43.214 -43.038 17.625 1.00 20.17 13 THR B N 1
ATOM 2362 C CA . THR B 1 14 ? 42.338 -42.286 16.766 1.00 19.74 13 THR B CA 1
ATOM 2363 C C . THR B 1 14 ? 42.135 -43.115 15.499 1.00 19.08 13 THR B C 1
ATOM 2364 O O . THR B 1 14 ? 43.007 -43.817 15.070 1.00 17.53 13 THR B O 1
ATOM 2368 N N . LEU B 1 15 ? 40.966 -43.017 14.910 1.00 20.19 14 LEU B N 1
ATOM 2369 C CA . LEU B 1 15 ? 40.710 -43.735 13.697 1.00 20.48 14 LEU B CA 1
ATOM 2370 C C . LEU B 1 15 ? 39.540 -43.117 12.956 1.00 20.72 14 LEU B C 1
ATOM 2371 O O . LEU B 1 15 ? 38.674 -42.459 13.564 1.00 20.47 14 LEU B O 1
ATOM 2376 N N . SER B 1 16 ? 39.569 -43.255 11.646 1.00 20.02 15 SER B N 1
ATOM 2377 C CA . SER B 1 16 ? 38.402 -42.943 10.825 1.00 21.73 15 SER B CA 1
ATOM 2378 C C . SER B 1 16 ? 38.240 -44.059 9.790 1.00 21.23 15 SER B C 1
ATOM 2379 O O . SER B 1 16 ? 39.229 -44.709 9.383 1.00 21.54 15 SER B O 1
ATOM 2382 N N . CYS B 1 17 ? 36.999 -44.284 9.385 1.00 21.07 16 CYS B N 1
ATOM 2383 C CA . CYS B 1 17 ? 36.683 -45.293 8.420 1.00 20.70 16 CYS B CA 1
ATOM 2384 C C . CYS B 1 17 ? 35.302 -45.086 7.824 1.00 20.89 16 CYS B C 1
ATOM 2385 O O . CYS B 1 17 ? 34.479 -44.294 8.334 1.00 20.20 16 CYS B O 1
ATOM 2388 N N . PRO B 1 18 ? 35.047 -45.763 6.705 1.00 21.38 17 PRO B N 1
ATOM 2389 C CA . PRO B 1 18 ? 33.708 -45.771 6.163 1.00 21.94 17 PRO B CA 1
ATOM 2390 C C . PRO B 1 18 ? 32.766 -46.375 7.236 1.00 22.45 17 PRO B C 1
ATOM 2391 O O . PRO B 1 18 ? 33.115 -47.369 7.859 1.00 22.20 17 PRO B O 1
ATOM 2395 N N . SER B 1 19 ? 31.625 -45.737 7.496 1.00 23.50 18 SER B N 1
ATOM 2396 C CA A SER B 1 19 ? 30.728 -46.225 8.556 0.50 22.97 18 SER B CA 1
ATOM 2397 C CA B SER B 1 19 ? 30.659 -46.192 8.503 0.50 23.87 18 SER B CA 1
ATOM 2398 C C . SER B 1 19 ? 30.152 -47.586 8.170 1.00 23.38 18 SER B C 1
ATOM 2399 O O . SER B 1 19 ? 29.733 -47.807 7.066 1.00 24.48 18 SER B O 1
ATOM 2404 N N . ALA B 1 20 ? 30.169 -48.507 9.122 1.00 23.38 19 ALA B N 1
ATOM 2405 C CA . ALA B 1 20 ? 29.724 -49.879 8.874 1.00 22.97 19 ALA B CA 1
ATOM 2406 C C . ALA B 1 20 ? 29.397 -50.557 10.184 1.00 23.22 19 ALA B C 1
ATOM 2407 O O . ALA B 1 20 ? 29.969 -50.230 11.214 1.00 24.75 19 ALA B O 1
ATOM 2409 N N . ALA B 1 21 ? 28.492 -51.524 10.137 1.00 23.59 20 ALA B N 1
ATOM 2410 C CA . ALA B 1 21 ? 28.077 -52.253 11.333 1.00 23.32 20 ALA B CA 1
ATOM 2411 C C . ALA B 1 21 ? 29.245 -53.008 11.965 1.00 23.28 20 ALA B C 1
ATOM 2412 O O . ALA B 1 21 ? 30.052 -53.645 11.254 1.00 22.23 20 ALA B O 1
ATOM 2414 N N . GLY B 1 22 ? 29.354 -52.911 13.292 1.00 22.52 21 GLY B N 1
ATOM 2415 C CA . GLY B 1 22 ? 30.328 -53.693 14.050 1.00 22.32 21 GLY B CA 1
ATOM 2416 C C . GLY B 1 22 ? 31.614 -52.997 14.406 1.00 21.37 21 GLY B C 1
ATOM 2417 O O . GLY B 1 22 ? 32.428 -53.559 15.143 1.00 20.05 21 GLY B O 1
ATOM 2418 N N . GLN B 1 23 ? 31.760 -51.753 13.930 1.00 21.31 22 GLN B N 1
ATOM 2419 C CA A GLN B 1 23 ? 32.970 -50.971 14.155 0.50 21.41 22 GLN B CA 1
ATOM 2420 C CA B GLN B 1 23 ? 32.957 -50.957 14.139 0.50 21.18 22 GLN B CA 1
ATOM 2421 C C . GLN B 1 23 ? 33.204 -50.661 15.616 1.00 21.83 22 GLN B C 1
ATOM 2422 O O . GLN B 1 23 ? 34.321 -50.795 16.100 1.00 21.95 22 GLN B O 1
ATOM 2433 N N . VAL B 1 24 ? 32.160 -50.236 16.324 1.00 22.31 23 VAL B N 1
ATOM 2434 C CA . VAL B 1 24 ? 32.322 -49.911 17.744 1.00 21.77 23 VAL B CA 1
ATOM 2435 C C . VAL B 1 24 ? 32.599 -51.178 18.540 1.00 19.58 23 VAL B C 1
ATOM 2436 O O . VAL B 1 24 ? 33.523 -51.223 19.367 1.00 19.47 23 VAL B O 1
ATOM 2440 N N . ALA B 1 25 ? 31.824 -52.213 18.270 1.00 19.37 24 ALA B N 1
ATOM 2441 C CA . ALA B 1 25 ? 32.013 -53.503 18.933 1.00 19.93 24 ALA B CA 1
ATOM 2442 C C . ALA B 1 25 ? 33.425 -54.035 18.712 1.00 20.39 24 ALA B C 1
ATOM 2443 O O . ALA B 1 25 ? 34.015 -54.648 19.614 1.00 19.87 24 ALA B O 1
ATOM 2445 N N . ALA B 1 26 ? 33.967 -53.807 17.510 1.00 20.63 25 ALA B N 1
ATOM 2446 C CA . ALA B 1 26 ? 35.300 -54.310 17.185 1.00 20.73 25 ALA B CA 1
ATOM 2447 C C . ALA B 1 26 ? 36.342 -53.577 18.009 1.00 20.34 25 ALA B C 1
ATOM 2448 O O . ALA B 1 26 ? 37.253 -54.191 18.577 1.00 20.75 25 ALA B O 1
ATOM 2450 N N . VAL B 1 27 ? 36.157 -52.271 18.137 1.00 20.96 26 VAL B N 1
ATOM 2451 C CA . VAL B 1 27 ? 37.118 -51.433 18.829 1.00 21.49 26 VAL B CA 1
ATOM 2452 C C . VAL B 1 27 ? 37.074 -51.592 20.342 1.00 21.26 26 VAL B C 1
ATOM 2453 O O . VAL B 1 27 ? 38.108 -51.854 20.962 1.00 20.86 26 VAL B O 1
ATOM 2457 N N . VAL B 1 28 ? 35.889 -51.442 20.933 1.00 21.45 27 VAL B N 1
ATOM 2458 C CA . VAL B 1 28 ? 35.742 -51.602 22.385 1.00 20.78 27 VAL B CA 1
ATOM 2459 C C . VAL B 1 28 ? 36.024 -53.061 22.781 1.00 20.02 27 VAL B C 1
ATOM 2460 O O . VAL B 1 28 ? 36.573 -53.347 23.856 1.00 20.53 27 VAL B O 1
ATOM 2464 N N . GLY B 1 29 ? 35.687 -53.983 21.893 1.00 19.94 28 GLY B N 1
ATOM 2465 C CA . GLY B 1 29 ? 35.917 -55.381 22.154 1.00 20.20 28 GLY B CA 1
ATOM 2466 C C . GLY B 1 29 ? 37.395 -55.664 22.319 1.00 20.18 28 GLY B C 1
ATOM 2467 O O . GLY B 1 29 ? 37.790 -56.488 23.130 1.00 19.27 28 GLY B O 1
ATOM 2468 N N . LEU B 1 30 ? 38.201 -54.948 21.538 1.00 20.98 29 LEU B N 1
ATOM 2469 C CA A LEU B 1 30 ? 39.649 -55.079 21.562 0.67 20.88 29 LEU B CA 1
ATOM 2470 C CA B LEU B 1 30 ? 39.638 -55.123 21.566 0.33 21.02 29 LEU B CA 1
ATOM 2471 C C . LEU B 1 30 ? 40.217 -54.480 22.829 1.00 20.98 29 LEU B C 1
ATOM 2472 O O . LEU B 1 30 ? 41.041 -55.095 23.514 1.00 21.17 29 LEU B O 1
ATOM 2481 N N . LEU B 1 31 ? 39.766 -53.264 23.149 1.00 20.77 30 LEU B N 1
ATOM 2482 C CA . LEU B 1 31 ? 40.206 -52.576 24.358 1.00 21.10 30 LEU B CA 1
ATOM 2483 C C . LEU B 1 31 ? 39.916 -53.431 25.588 1.00 20.96 30 LEU B C 1
ATOM 2484 O O . LEU B 1 31 ? 40.752 -53.524 26.503 1.00 21.18 30 LEU B O 1
ATOM 2489 N N . ASP B 1 32 ? 38.724 -54.027 25.618 1.00 20.37 31 ASP B N 1
ATOM 2490 C CA . ASP B 1 32 ? 38.334 -54.918 26.722 1.00 21.01 31 ASP B CA 1
ATOM 2491 C C . ASP B 1 32 ? 39.226 -56.136 26.765 1.00 20.28 31 ASP B C 1
ATOM 2492 O O . ASP B 1 32 ? 39.673 -56.542 27.821 1.00 20.12 31 ASP B O 1
ATOM 2497 N N . ARG B 1 33 ? 39.489 -56.715 25.600 1.00 20.09 32 ARG B N 1
ATOM 2498 C CA . ARG B 1 33 ? 40.334 -57.903 25.526 1.00 19.69 32 ARG B CA 1
ATOM 2499 C C . ARG B 1 33 ? 41.694 -57.642 26.151 1.00 19.91 32 ARG B C 1
ATOM 2500 O O . ARG B 1 33 ? 42.231 -58.490 26.843 1.00 17.69 32 ARG B O 1
ATOM 2508 N N . HIS B 1 34 ? 42.229 -56.439 25.934 1.00 20.79 33 HIS B N 1
ATOM 2509 C CA . HIS B 1 34 ? 43.530 -56.080 26.484 1.00 22.71 33 HIS B CA 1
ATOM 2510 C C . HIS B 1 34 ? 43.444 -55.299 27.799 1.00 23.67 33 HIS B C 1
ATOM 2511 O O . HIS B 1 34 ? 44.411 -54.671 28.228 1.00 24.45 33 HIS B O 1
ATOM 2518 N N . ARG B 1 35 ? 42.298 -55.403 28.463 1.00 24.87 34 ARG B N 1
ATOM 2519 C CA . ARG B 1 35 ? 42.095 -54.820 29.795 1.00 25.45 34 ARG B CA 1
ATOM 2520 C C . ARG B 1 35 ? 42.502 -53.345 29.891 1.00 25.46 34 ARG B C 1
ATOM 2521 O O . ARG B 1 35 ? 43.148 -52.936 30.854 1.00 24.56 34 ARG B O 1
ATOM 2529 N N . CYS B 1 36 ? 42.123 -52.558 28.895 1.00 25.75 35 CYS B N 1
ATOM 2530 C CA . CYS B 1 36 ? 42.476 -51.149 28.888 1.00 26.53 35 CYS B CA 1
ATOM 2531 C C . CYS B 1 36 ? 41.432 -50.291 29.561 1.00 26.45 35 CYS B C 1
ATOM 2532 O O . CYS B 1 36 ? 40.265 -50.363 29.212 1.00 26.15 35 CYS B O 1
ATOM 2535 N N . TYR B 1 37 ? 41.853 -49.472 30.530 1.00 26.64 36 TYR B N 1
ATOM 2536 C CA . TYR B 1 37 ? 40.925 -48.535 31.154 1.00 27.26 36 TYR B CA 1
ATOM 2537 C C . TYR B 1 37 ? 40.795 -47.327 30.231 1.00 25.57 36 TYR B C 1
ATOM 2538 O O . TYR B 1 37 ? 41.805 -46.703 29.877 1.00 24.31 36 TYR B O 1
ATOM 2547 N N . VAL B 1 38 ? 39.558 -46.993 29.856 1.00 25.68 37 VAL B N 1
ATOM 2548 C CA . VAL B 1 38 ? 39.279 -45.835 28.962 1.00 25.74 37 VAL B CA 1
ATOM 2549 C C . VAL B 1 38 ? 39.169 -44.494 29.702 1.00 26.83 37 VAL B C 1
ATOM 2550 O O . VAL B 1 38 ? 38.161 -44.228 30.341 1.00 27.43 37 VAL B O 1
ATOM 2554 N N . ASP B 1 39 ? 40.200 -43.636 29.568 1.00 27.00 38 ASP B N 1
ATOM 2555 C CA . ASP B 1 39 ? 40.231 -42.323 30.223 1.00 27.10 38 ASP B CA 1
ATOM 2556 C C . ASP B 1 39 ? 39.369 -41.285 29.495 1.00 27.34 38 ASP B C 1
ATOM 2557 O O . ASP B 1 39 ? 38.750 -40.430 30.152 1.00 26.60 38 ASP B O 1
ATOM 2562 N N . GLU B 1 40 ? 39.389 -41.308 28.148 1.00 26.33 39 GLU B N 1
ATOM 2563 C CA . GLU B 1 40 ? 38.514 -40.449 27.329 1.00 25.94 39 GLU B CA 1
ATOM 2564 C C . GLU B 1 40 ? 38.015 -41.229 26.105 1.00 26.34 39 GLU B C 1
ATOM 2565 O O . GLU B 1 40 ? 38.688 -42.155 25.574 1.00 24.58 39 GLU B O 1
ATOM 2571 N N . LEU B 1 41 ? 36.808 -40.900 25.690 1.00 27.05 40 LEU B N 1
ATOM 2572 C CA . LEU B 1 41 ? 36.220 -41.500 24.499 1.00 27.12 40 LEU B CA 1
ATOM 2573 C C . LEU B 1 41 ? 35.314 -40.488 23.835 1.00 29.03 40 LEU B C 1
ATOM 2574 O O . LEU B 1 41 ? 34.577 -39.723 24.520 1.00 28.54 40 LEU B O 1
ATOM 2579 N N . THR B 1 42 ? 35.424 -40.426 22.507 1.00 29.01 41 THR B N 1
ATOM 2580 C CA . THR B 1 42 ? 34.595 -39.567 21.695 1.00 28.02 41 THR B CA 1
ATOM 2581 C C . THR B 1 42 ? 34.465 -40.236 20.334 1.00 26.26 41 THR B C 1
ATOM 2582 O O . THR B 1 42 ? 35.459 -40.693 19.769 1.00 24.56 41 THR B O 1
ATOM 2586 N N . VAL B 1 43 ? 33.221 -40.359 19.890 1.00 24.13 42 VAL B N 1
ATOM 2587 C CA A VAL B 1 43 ? 32.839 -40.980 18.650 0.50 24.62 42 VAL B CA 1
ATOM 2588 C CA B VAL B 1 43 ? 32.936 -40.919 18.580 0.50 24.79 42 VAL B CA 1
ATOM 2589 C C . VAL B 1 43 ? 31.967 -40.010 17.850 1.00 24.12 42 VAL B C 1
ATOM 2590 O O . VAL B 1 43 ? 31.167 -39.304 18.454 1.00 24.34 42 VAL B O 1
ATOM 2597 N N . PHE B 1 44 ? 32.107 -39.986 16.524 1.00 22.61 43 PHE B N 1
ATOM 2598 C CA . PHE B 1 44 ? 31.255 -39.193 15.663 1.00 21.24 43 PHE B CA 1
ATOM 2599 C C . PHE B 1 44 ? 31.001 -39.938 14.375 1.00 21.57 43 PHE B C 1
ATOM 2600 O O . PHE B 1 44 ? 31.939 -40.494 13.769 1.00 20.34 43 PHE B O 1
ATOM 2608 N N . ASP B 1 45 ? 29.726 -39.993 13.975 1.00 21.18 44 ASP B N 1
ATOM 2609 C CA . ASP B 1 45 ? 29.314 -40.641 12.741 1.00 21.62 44 ASP B CA 1
ATOM 2610 C C . ASP B 1 45 ? 28.701 -39.622 11.786 1.00 21.99 44 ASP B C 1
ATOM 2611 O O . ASP B 1 45 ? 27.677 -39.003 12.110 1.00 21.94 44 ASP B O 1
ATOM 2616 N N . ASP B 1 46 ? 29.330 -39.449 10.620 1.00 21.65 45 ASP B N 1
ATOM 2617 C CA . ASP B 1 46 ? 28.888 -38.484 9.641 1.00 21.55 45 ASP B CA 1
ATOM 2618 C C . ASP B 1 46 ? 28.061 -39.192 8.588 1.00 23.21 45 ASP B C 1
ATOM 2619 O O . ASP B 1 46 ? 28.594 -39.830 7.683 1.00 23.26 45 ASP B O 1
ATOM 2624 N N . ASP B 1 47 ? 26.740 -39.100 8.713 1.00 24.22 46 ASP B N 1
ATOM 2625 C CA . ASP B 1 47 ? 25.860 -39.782 7.763 1.00 25.91 46 ASP B CA 1
ATOM 2626 C C . ASP B 1 47 ? 25.933 -39.218 6.331 1.00 25.43 46 ASP B C 1
ATOM 2627 O O . ASP B 1 47 ? 25.565 -39.892 5.393 1.00 25.84 46 ASP B O 1
ATOM 2632 N N . LEU B 1 48 ? 26.426 -37.994 6.165 1.00 25.29 47 LEU B N 1
ATOM 2633 C CA . LEU B 1 48 ? 26.527 -37.377 4.817 1.00 25.02 47 LEU B CA 1
ATOM 2634 C C . LEU B 1 48 ? 27.800 -37.796 4.093 1.00 24.52 47 LEU B C 1
ATOM 2635 O O . LEU B 1 48 ? 27.775 -38.048 2.905 1.00 25.58 47 LEU B O 1
ATOM 2640 N N . SER B 1 49 ? 28.927 -37.860 4.792 1.00 23.48 48 SER B N 1
ATOM 2641 C CA . SER B 1 49 ? 30.153 -38.415 4.177 1.00 22.41 48 SER B CA 1
ATOM 2642 C C . SER B 1 49 ? 30.237 -39.915 4.400 1.00 22.64 48 SER B C 1
ATOM 2643 O O . SER B 1 49 ? 31.110 -40.567 3.854 1.00 22.69 48 SER B O 1
ATOM 2646 N N . ALA B 1 50 ? 29.351 -40.457 5.238 1.00 23.22 49 ALA B N 1
ATOM 2647 C CA . ALA B 1 50 ? 29.332 -41.919 5.555 1.00 22.86 49 ALA B CA 1
ATOM 2648 C C . ALA B 1 50 ? 30.684 -42.358 6.139 1.00 22.93 49 ALA B C 1
ATOM 2649 O O . ALA B 1 50 ? 31.247 -43.396 5.747 1.00 22.41 49 ALA B O 1
ATOM 2651 N N . ARG B 1 51 ? 31.149 -41.582 7.110 1.00 21.87 50 ARG B N 1
ATOM 2652 C CA . ARG B 1 51 ? 32.449 -41.750 7.721 1.00 21.43 50 ARG B CA 1
ATOM 2653 C C . ARG B 1 51 ? 32.284 -41.740 9.254 1.00 21.61 50 ARG B C 1
ATOM 2654 O O . ARG B 1 51 ? 31.483 -40.929 9.827 1.00 20.62 50 ARG B O 1
ATOM 2662 N N . PHE B 1 52 ? 33.056 -42.609 9.912 1.00 20.97 51 PHE B N 1
ATOM 2663 C CA . PHE B 1 52 ? 33.017 -42.789 11.357 1.00 20.00 51 PHE B CA 1
ATOM 2664 C C . PHE B 1 52 ? 34.369 -42.429 11.960 1.00 19.72 51 PHE B C 1
ATOM 2665 O O . PHE B 1 52 ? 35.439 -42.726 11.374 1.00 19.95 51 PHE B O 1
ATOM 2673 N N . PHE B 1 53 ? 34.327 -41.744 13.096 1.00 19.10 52 PHE B N 1
ATOM 2674 C CA . PHE B 1 53 ? 35.519 -41.221 13.752 1.00 18.67 52 PHE B CA 1
ATOM 2675 C C . PHE B 1 53 ? 35.531 -41.610 15.230 1.00 19.26 52 PHE B C 1
ATOM 2676 O O . PHE B 1 53 ? 34.511 -41.513 15.891 1.00 19.68 52 PHE B O 1
ATOM 2684 N N . VAL B 1 54 ? 36.707 -41.990 15.742 1.00 18.93 53 VAL B N 1
ATOM 2685 C CA . VAL B 1 54 ? 36.883 -42.324 17.144 1.00 18.91 53 VAL B CA 1
ATOM 2686 C C . VAL B 1 54 ? 38.176 -41.769 17.695 1.00 19.69 53 VAL B C 1
ATOM 2687 O O . VAL B 1 54 ? 39.228 -41.893 17.058 1.00 20.53 53 VAL B O 1
ATOM 2691 N N . ARG B 1 55 ? 38.100 -41.148 18.881 1.00 20.28 54 ARG B N 1
ATOM 2692 C CA . ARG B 1 55 ? 39.276 -40.811 19.663 1.00 20.55 54 ARG B CA 1
ATOM 2693 C C . ARG B 1 55 ? 39.114 -41.497 21.032 1.00 21.04 54 ARG B C 1
ATOM 2694 O O . ARG B 1 55 ? 38.099 -41.299 21.706 1.00 20.47 54 ARG B O 1
ATOM 2702 N N . CYS B 1 56 ? 40.112 -42.286 21.424 1.00 20.20 55 CYS B N 1
ATOM 2703 C CA . CYS B 1 56 ? 40.065 -42.989 22.705 1.00 20.15 55 CYS B CA 1
ATOM 2704 C C . CYS B 1 56 ? 41.416 -42.904 23.420 1.00 21.40 55 CYS B C 1
ATOM 2705 O O . CYS B 1 56 ? 42.457 -43.291 22.858 1.00 20.31 55 CYS B O 1
ATOM 2708 N N . VAL B 1 57 ? 41.400 -42.335 24.631 1.00 23.03 56 VAL B N 1
ATOM 2709 C CA . VAL B 1 57 ? 42.578 -42.281 25.510 1.00 22.70 56 VAL B CA 1
ATOM 2710 C C . VAL B 1 57 ? 42.399 -43.369 26.559 1.00 23.37 56 VAL B C 1
ATOM 2711 O O . VAL B 1 57 ? 41.303 -43.546 27.139 1.00 23.47 56 VAL B O 1
ATOM 2715 N N . PHE B 1 58 ? 43.446 -44.156 26.765 1.00 23.53 57 PHE B N 1
ATOM 2716 C CA . PHE B 1 58 ? 43.346 -45.282 27.637 1.00 22.07 57 PHE B CA 1
ATOM 2717 C C . PHE B 1 58 ? 44.678 -45.603 28.237 1.00 23.34 57 PHE B C 1
ATOM 2718 O O . PHE B 1 58 ? 45.699 -45.019 27.858 1.00 23.37 57 PHE B O 1
ATOM 2726 N N . HIS B 1 59 ? 44.666 -46.530 29.185 1.00 23.81 58 HIS B N 1
ATOM 2727 C CA . HIS B 1 59 ? 45.895 -47.057 29.759 1.00 25.30 58 HIS B CA 1
ATOM 2728 C C . HIS B 1 59 ? 45.628 -48.488 30.219 1.00 26.77 58 HIS B C 1
ATOM 2729 O O . HIS B 1 59 ? 44.479 -48.872 30.436 1.00 25.42 58 HIS B O 1
ATOM 2736 N N . ALA B 1 60 ? 46.701 -49.261 30.352 1.00 29.26 59 ALA B N 1
ATOM 2737 C CA . ALA B 1 60 ? 46.600 -50.668 30.689 1.00 31.83 59 ALA B CA 1
ATOM 2738 C C . ALA B 1 60 ? 46.474 -50.885 32.192 1.00 34.16 59 ALA B C 1
ATOM 2739 O O . ALA B 1 60 ? 47.032 -50.136 32.976 1.00 33.93 59 ALA B O 1
ATOM 2741 N N . THR B 1 61 ? 45.715 -51.916 32.570 1.00 37.35 60 THR B N 1
ATOM 2742 C CA . THR B 1 61 ? 45.560 -52.322 33.967 1.00 39.93 60 THR B CA 1
ATOM 2743 C C . THR B 1 61 ? 46.066 -53.752 34.108 1.00 40.57 60 THR B C 1
ATOM 2744 O O . THR B 1 61 ? 46.337 -54.414 33.098 1.00 41.43 60 THR B O 1
ATOM 2748 N N . LEU B 1 67 ? 53.430 -54.760 28.280 1.00 41.02 66 LEU B N 1
ATOM 2749 C CA . LEU B 1 67 ? 53.239 -55.806 27.273 1.00 40.65 66 LEU B CA 1
ATOM 2750 C C . LEU B 1 67 ? 51.889 -55.709 26.519 1.00 40.18 66 LEU B C 1
ATOM 2751 O O . LEU B 1 67 ? 51.812 -56.054 25.336 1.00 40.38 66 LEU B O 1
ATOM 2753 N N . ARG B 1 68 ? 50.847 -55.220 27.193 1.00 38.58 67 ARG B N 1
ATOM 2754 C CA . ARG B 1 68 ? 49.490 -55.229 26.627 1.00 37.27 67 ARG B CA 1
ATOM 2755 C C . ARG B 1 68 ? 49.243 -54.270 25.453 1.00 36.21 67 ARG B C 1
ATOM 2756 O O . ARG B 1 68 ? 48.482 -54.596 24.548 1.00 34.78 67 ARG B O 1
ATOM 2764 N N . VAL B 1 69 ? 49.861 -53.095 25.469 1.00 36.09 68 VAL B N 1
ATOM 2765 C CA . VAL B 1 69 ? 49.616 -52.109 24.392 1.00 35.75 68 VAL B CA 1
ATOM 2766 C C . VAL B 1 69 ? 50.228 -52.544 23.057 1.00 34.57 68 VAL B C 1
ATOM 2767 O O . VAL B 1 69 ? 49.643 -52.312 22.002 1.00 34.77 68 VAL B O 1
ATOM 2771 N N . ASP B 1 70 ? 51.390 -53.192 23.104 1.00 33.30 69 ASP B N 1
ATOM 2772 C CA . ASP B 1 70 ? 52.028 -53.687 21.878 1.00 32.92 69 ASP B CA 1
ATOM 2773 C C . ASP B 1 70 ? 51.181 -54.795 21.247 1.00 31.18 69 ASP B C 1
ATOM 2774 O O . ASP B 1 70 ? 51.110 -54.913 20.020 1.00 30.26 69 ASP B O 1
ATOM 2779 N N . ALA B 1 71 ? 50.559 -55.610 22.098 1.00 29.31 70 ALA B N 1
ATOM 2780 C CA . ALA B 1 71 ? 49.696 -56.694 21.633 1.00 28.82 70 ALA B CA 1
ATOM 2781 C C . ALA B 1 71 ? 48.426 -56.116 21.012 1.00 27.30 70 ALA B C 1
ATOM 2782 O O . ALA B 1 71 ? 47.943 -56.596 19.978 1.00 26.05 70 ALA B O 1
ATOM 2784 N N . LEU B 1 72 ? 47.910 -55.055 21.628 1.00 27.10 71 LEU B N 1
ATOM 2785 C CA . LEU B 1 72 ? 46.730 -54.370 21.114 1.00 26.62 71 LEU B CA 1
ATOM 2786 C C . LEU B 1 72 ? 47.019 -53.774 19.741 1.00 26.29 71 LEU B C 1
ATOM 2787 O O . LEU B 1 72 ? 46.217 -53.883 18.831 1.00 25.40 71 LEU B O 1
ATOM 2792 N N . ARG B 1 73 ? 48.187 -53.159 19.605 1.00 26.75 72 ARG B N 1
ATOM 2793 C CA A ARG B 1 73 ? 48.590 -52.555 18.333 0.50 26.59 72 ARG B CA 1
ATOM 2794 C CA B ARG B 1 73 ? 48.598 -52.543 18.356 0.50 26.84 72 ARG B CA 1
ATOM 2795 C C . ARG B 1 73 ? 48.660 -53.599 17.227 1.00 26.10 72 ARG B C 1
ATOM 2796 O O . ARG B 1 73 ? 48.136 -53.392 16.139 1.00 25.63 72 ARG B O 1
ATOM 2811 N N . ARG B 1 74 ? 49.280 -54.737 17.507 1.00 25.65 73 ARG B N 1
ATOM 2812 C CA A ARG B 1 74 ? 49.389 -55.795 16.500 0.50 25.41 73 ARG B CA 1
ATOM 2813 C CA B ARG B 1 74 ? 49.390 -55.804 16.519 0.50 25.55 73 ARG B CA 1
ATOM 2814 C C . ARG B 1 74 ? 48.014 -56.346 16.139 1.00 25.21 73 ARG B C 1
ATOM 2815 O O . ARG B 1 74 ? 47.726 -56.584 14.970 1.00 25.47 73 ARG B O 1
ATOM 2830 N N . GLU B 1 75 ? 47.162 -56.550 17.138 1.00 24.27 74 GLU B N 1
ATOM 2831 C CA . GLU B 1 75 ? 45.828 -57.130 16.875 1.00 24.23 74 GLU B CA 1
ATOM 2832 C C . GLU B 1 75 ? 44.862 -56.145 16.254 1.00 23.01 74 GLU B C 1
ATOM 2833 O O . GLU B 1 75 ? 43.826 -56.526 15.724 1.00 21.67 74 GLU B O 1
ATOM 2839 N N . PHE B 1 76 ? 45.204 -54.874 16.309 1.00 23.10 75 PHE B N 1
ATOM 2840 C CA . PHE B 1 76 ? 44.384 -53.881 15.692 1.00 23.06 75 PHE B CA 1
ATOM 2841 C C . PHE B 1 76 ? 44.467 -53.965 14.150 1.00 22.82 75 PHE B C 1
ATOM 2842 O O . PHE B 1 76 ? 43.513 -53.577 13.452 1.00 22.11 75 PHE B O 1
ATOM 2850 N N . GLU B 1 77 ? 45.589 -54.475 13.634 1.00 22.62 76 GLU B N 1
ATOM 2851 C CA A GLU B 1 77 ? 45.828 -54.539 12.172 0.50 23.29 76 GLU B CA 1
ATOM 2852 C CA B GLU B 1 77 ? 45.842 -54.523 12.183 0.50 23.67 76 GLU B CA 1
ATOM 2853 C C . GLU B 1 77 ? 44.721 -55.223 11.375 1.00 23.42 76 GLU B C 1
ATOM 2854 O O . GLU B 1 77 ? 44.239 -54.671 10.392 1.00 23.63 76 GLU B O 1
ATOM 2865 N N . PRO B 1 78 ? 44.310 -56.442 11.785 1.00 23.45 77 PRO B N 1
ATOM 2866 C CA . PRO B 1 78 ? 43.257 -57.084 10.983 1.00 23.33 77 PRO B CA 1
ATOM 2867 C C . PRO B 1 78 ? 41.892 -56.390 11.059 1.00 22.46 77 PRO B C 1
ATOM 2868 O O . PRO B 1 78 ? 41.131 -56.433 10.098 1.00 22.27 77 PRO B O 1
ATOM 2872 N N . ILE B 1 79 ? 41.591 -55.779 12.199 1.00 21.64 78 ILE B N 1
ATOM 2873 C CA . ILE B 1 79 ? 40.352 -55.016 12.373 1.00 21.57 78 ILE B CA 1
ATOM 2874 C C . ILE B 1 79 ? 40.401 -53.805 11.462 1.00 21.44 78 ILE B C 1
ATOM 2875 O O . ILE B 1 79 ? 39.426 -53.480 10.793 1.00 21.56 78 ILE B O 1
ATOM 2880 N N . ALA B 1 80 ? 41.551 -53.142 11.422 1.00 20.10 79 ALA B N 1
ATOM 2881 C CA . ALA B 1 80 ? 41.727 -52.012 10.537 1.00 20.21 79 ALA B CA 1
ATOM 2882 C C . ALA B 1 80 ? 41.544 -52.412 9.062 1.00 20.85 79 ALA B C 1
ATOM 2883 O O . ALA B 1 80 ? 40.948 -51.656 8.284 1.00 20.23 79 ALA B O 1
ATOM 2885 N N . GLU B 1 81 ? 42.047 -53.589 8.678 1.00 20.91 80 GLU B N 1
ATOM 2886 C CA A GLU B 1 81 ? 41.909 -54.063 7.306 0.50 21.66 80 GLU B CA 1
ATOM 2887 C CA B GLU B 1 81 ? 41.908 -54.056 7.302 0.50 21.67 80 GLU B CA 1
ATOM 2888 C C . GLU B 1 81 ? 40.459 -54.370 6.995 1.00 22.03 80 GLU B C 1
ATOM 2889 O O . GLU B 1 81 ? 39.966 -54.016 5.951 1.00 23.41 80 GLU B O 1
ATOM 2894 N N . ARG B 1 82 ? 39.777 -55.012 7.935 1.00 22.51 81 ARG B N 1
ATOM 2895 C CA A ARG B 1 82 ? 38.391 -55.382 7.727 0.50 22.67 81 ARG B CA 1
ATOM 2896 C CA B ARG B 1 82 ? 38.365 -55.368 7.776 0.50 22.47 81 ARG B CA 1
ATOM 2897 C C . ARG B 1 82 ? 37.492 -54.149 7.500 1.00 22.26 81 ARG B C 1
ATOM 2898 O O . ARG B 1 82 ? 36.662 -54.156 6.597 1.00 22.13 81 ARG B O 1
ATOM 2913 N N . PHE B 1 83 ? 37.673 -53.100 8.302 1.00 21.29 82 PHE B N 1
ATOM 2914 C CA . PHE B 1 83 ? 36.852 -51.894 8.186 1.00 21.46 82 PHE B CA 1
ATOM 2915 C C . PHE B 1 83 ? 37.467 -50.758 7.380 1.00 22.03 82 PHE B C 1
ATOM 2916 O O . PHE B 1 83 ? 36.855 -49.684 7.261 1.00 22.96 82 PHE B O 1
ATOM 2924 N N . ARG B 1 84 ? 38.663 -50.981 6.841 1.00 20.87 83 ARG B N 1
ATOM 2925 C CA . ARG B 1 84 ? 39.375 -49.967 6.073 1.00 21.37 83 ARG B CA 1
ATOM 2926 C C . ARG B 1 84 ? 39.588 -48.716 6.909 1.00 20.23 83 ARG B C 1
ATOM 2927 O O . ARG B 1 84 ? 39.353 -47.601 6.468 1.00 17.81 83 ARG B O 1
ATOM 2943 N N . GLN B 1 86 ? 41.793 -45.905 8.853 1.00 22.05 85 GLN B N 1
ATOM 2944 C CA A GLN B 1 86 ? 43.098 -45.278 8.999 0.50 23.43 85 GLN B CA 1
ATOM 2945 C CA B GLN B 1 86 ? 43.077 -45.238 8.995 0.50 23.52 85 GLN B CA 1
ATOM 2946 C C . GLN B 1 86 ? 43.148 -44.943 10.481 1.00 23.99 85 GLN B C 1
ATOM 2947 O O . GLN B 1 86 ? 42.200 -44.395 11.040 1.00 23.13 85 GLN B O 1
ATOM 2958 N N . TRP B 1 87 ? 44.242 -45.307 11.126 1.00 23.25 86 TRP B N 1
ATOM 2959 C CA . TRP B 1 87 ? 44.314 -45.189 12.558 1.00 21.80 86 TRP B CA 1
ATOM 2960 C C . TRP B 1 87 ? 45.708 -44.932 13.054 1.00 21.52 86 TRP B C 1
ATOM 2961 O O . TRP B 1 87 ? 46.689 -45.106 12.325 1.00 19.22 86 TRP B O 1
ATOM 2972 N N . ALA B 1 88 ? 45.786 -44.630 14.340 1.00 21.95 87 ALA B N 1
ATOM 2973 C CA . ALA B 1 88 ? 47.059 -44.411 14.986 1.00 21.77 87 ALA B CA 1
ATOM 2974 C C . ALA B 1 88 ? 46.896 -44.622 16.463 1.00 21.79 87 ALA B C 1
ATOM 2975 O O . ALA B 1 88 ? 45.822 -44.365 17.018 1.00 21.59 87 ALA B O 1
ATOM 2977 N N . ILE B 1 89 ? 47.948 -45.126 17.101 1.00 21.33 88 ILE B N 1
ATOM 2978 C CA . ILE B 1 89 ? 47.993 -45.157 18.555 1.00 21.95 88 ILE B CA 1
ATOM 2979 C C . ILE B 1 89 ? 49.278 -44.428 18.981 1.00 23.10 88 ILE B C 1
ATOM 2980 O O . ILE B 1 89 ? 50.389 -44.822 18.594 1.00 24.04 88 ILE B O 1
ATOM 2985 N N . HIS B 1 90 ? 49.126 -43.335 19.720 1.00 23.78 89 HIS B N 1
ATOM 2986 C CA . HIS B 1 90 ? 50.286 -42.561 20.184 1.00 23.94 89 HIS B CA 1
ATOM 2987 C C . HIS B 1 90 ? 50.453 -42.651 21.671 1.00 25.15 89 HIS B C 1
ATOM 2988 O O . HIS B 1 90 ? 49.455 -42.692 22.403 1.00 24.28 89 HIS B O 1
ATOM 2995 N N . ASP B 1 91 ? 51.712 -42.651 22.123 1.00 25.00 90 ASP B N 1
ATOM 2996 C CA . ASP B 1 91 ? 52.014 -42.499 23.535 1.00 26.67 90 ASP B CA 1
ATOM 2997 C C . ASP B 1 91 ? 51.693 -41.035 23.901 1.00 27.44 90 ASP B C 1
ATOM 2998 O O . ASP B 1 91 ? 52.211 -40.099 23.273 1.00 26.81 90 ASP B O 1
ATOM 3003 N N . VAL B 1 92 ? 50.787 -40.838 24.857 1.00 28.12 91 VAL B N 1
ATOM 3004 C CA . VAL B 1 92 ? 50.428 -39.491 25.306 1.00 29.29 91 VAL B CA 1
ATOM 3005 C C . VAL B 1 92 ? 51.644 -38.676 25.852 1.00 31.26 91 VAL B C 1
ATOM 3006 O O . VAL B 1 92 ? 51.660 -37.452 25.780 1.00 32.56 91 VAL B O 1
ATOM 3010 N N . ALA B 1 93 ? 52.634 -39.359 26.400 1.00 31.98 92 ALA B N 1
ATOM 3011 C CA . ALA B 1 93 ? 53.825 -38.686 26.936 1.00 33.63 92 ALA B CA 1
ATOM 3012 C C . ALA B 1 93 ? 54.784 -38.256 25.817 1.00 34.29 92 ALA B C 1
ATOM 3013 O O . ALA B 1 93 ? 55.655 -37.431 26.039 1.00 35.54 92 ALA B O 1
ATOM 3015 N N . ALA B 1 94 ? 54.661 -38.845 24.628 1.00 33.30 93 ALA B N 1
ATOM 3016 C CA . ALA B 1 94 ? 55.512 -38.424 23.535 1.00 32.73 93 ALA B CA 1
ATOM 3017 C C . ALA B 1 94 ? 55.066 -37.016 23.133 1.00 31.97 93 ALA B C 1
ATOM 3018 O O . ALA B 1 94 ? 53.886 -36.648 23.232 1.00 32.86 93 ALA B O 1
ATOM 3020 N N . ARG B 1 95 ? 56.015 -36.195 22.769 1.00 30.03 94 ARG B N 1
ATOM 3021 C CA . ARG B 1 95 ? 55.678 -34.840 22.380 1.00 28.26 94 ARG B CA 1
ATOM 3022 C C . ARG B 1 95 ? 55.831 -34.783 20.882 1.00 26.15 94 ARG B C 1
ATOM 3023 O O . ARG B 1 95 ? 56.906 -34.996 20.372 1.00 25.53 94 ARG B O 1
ATOM 3031 N N . PRO B 1 96 ? 54.736 -34.516 20.159 1.00 24.90 95 PRO B N 1
ATOM 3032 C CA . PRO B 1 96 ? 54.878 -34.493 18.719 1.00 24.17 95 PRO B CA 1
ATOM 3033 C C . PRO B 1 96 ? 55.949 -33.524 18.282 1.00 23.30 95 PRO B C 1
ATOM 3034 O O . PRO B 1 96 ? 56.061 -32.440 18.857 1.00 22.72 95 PRO B O 1
ATOM 3038 N N . LYS B 1 97 ? 56.719 -33.901 17.260 1.00 23.10 96 LYS B N 1
ATOM 3039 C CA . LYS B 1 97 ? 57.750 -33.028 16.709 1.00 22.34 96 LYS B CA 1
ATOM 3040 C C . LYS B 1 97 ? 57.153 -32.061 15.666 1.00 21.70 96 LYS B C 1
ATOM 3041 O O . LYS B 1 97 ? 56.489 -32.483 14.692 1.00 20.95 96 LYS B O 1
ATOM 3047 N N . VAL B 1 98 ? 57.393 -30.774 15.870 1.00 21.03 97 VAL B N 1
ATOM 3048 C CA . VAL B 1 98 ? 56.898 -29.754 14.963 1.00 20.90 97 VAL B CA 1
ATOM 3049 C C . VAL B 1 98 ? 58.028 -28.855 14.484 1.00 21.29 97 VAL B C 1
ATOM 3050 O O . VAL B 1 98 ? 59.066 -28.690 15.184 1.00 21.77 97 VAL B O 1
ATOM 3054 N N . LEU B 1 99 ? 57.865 -28.352 13.259 1.00 19.55 98 LEU B N 1
ATOM 3055 C CA . LEU B 1 99 ? 58.724 -27.338 12.663 1.00 20.05 98 LEU B CA 1
ATOM 3056 C C . LEU B 1 99 ? 57.871 -26.089 12.466 1.00 18.75 98 LEU B C 1
ATOM 3057 O O . LEU B 1 99 ? 56.759 -26.182 11.947 1.00 18.41 98 LEU B O 1
ATOM 3062 N N . ILE B 1 100 ? 58.371 -24.931 12.905 1.00 18.27 99 ILE B N 1
ATOM 3063 C CA . ILE B 1 100 ? 57.636 -23.679 12.786 1.00 16.85 99 ILE B CA 1
ATOM 3064 C C . ILE B 1 100 ? 58.304 -22.805 11.764 1.00 18.32 99 ILE B C 1
ATOM 3065 O O . ILE B 1 100 ? 59.535 -22.574 11.812 1.00 18.39 99 ILE B O 1
ATOM 3083 N N . VAL B 1 102 ? 58.397 -19.044 9.849 1.00 19.23 101 VAL B N 1
ATOM 3084 C CA . VAL B 1 102 ? 58.088 -17.649 10.116 1.00 18.10 101 VAL B CA 1
ATOM 3085 C C . VAL B 1 102 ? 58.827 -16.739 9.124 1.00 17.90 101 VAL B C 1
ATOM 3086 O O . VAL B 1 102 ? 59.815 -17.155 8.502 1.00 18.85 101 VAL B O 1
ATOM 3090 N N . SER B 1 103 ? 58.292 -15.539 8.939 1.00 17.29 102 SER B N 1
ATOM 3091 C CA . SER B 1 103 ? 58.854 -14.521 8.073 1.00 19.27 102 SER B CA 1
ATOM 3092 C C . SER B 1 103 ? 59.260 -13.295 8.950 1.00 19.64 102 SER B C 1
ATOM 3093 O O . SER B 1 103 ? 60.085 -13.467 9.853 1.00 20.61 102 SER B O 1
ATOM 3096 N N . LYS B 1 104 ? 58.694 -12.110 8.716 1.00 19.63 103 LYS B N 1
ATOM 3097 C CA . LYS B 1 104 ? 59.058 -10.923 9.510 1.00 21.52 103 LYS B CA 1
ATOM 3098 C C . LYS B 1 104 ? 58.054 -10.485 10.566 1.00 21.40 103 LYS B C 1
ATOM 3099 O O . LYS B 1 104 ? 58.301 -9.496 11.265 1.00 21.94 103 LYS B O 1
ATOM 3105 N N . LEU B 1 105 ? 56.932 -11.194 10.676 1.00 20.62 104 LEU B N 1
ATOM 3106 C CA . LEU B 1 105 ? 55.880 -10.883 11.666 1.00 20.52 104 LEU B CA 1
ATOM 3107 C C . LEU B 1 105 ? 56.024 -11.860 12.833 1.00 20.45 104 LEU B C 1
ATOM 3108 O O . LEU B 1 105 ? 55.921 -13.097 12.660 1.00 18.99 104 LEU B O 1
ATOM 3113 N N . GLU B 1 106 ? 56.261 -11.296 14.008 1.00 17.91 105 GLU B N 1
ATOM 3114 C CA . GLU B 1 106 ? 56.568 -12.048 15.186 1.00 17.71 105 GLU B CA 1
ATOM 3115 C C . GLU B 1 106 ? 55.404 -12.676 15.945 1.00 18.00 105 GLU B C 1
ATOM 3116 O O . GLU B 1 106 ? 55.615 -13.597 16.726 1.00 16.39 105 GLU B O 1
ATOM 3122 N N . HIS B 1 107 ? 54.185 -12.125 15.779 1.00 17.87 106 HIS B N 1
ATOM 3123 C CA . HIS B 1 107 ? 53.137 -12.373 16.772 1.00 17.14 106 HIS B CA 1
ATOM 3124 C C . HIS B 1 107 ? 52.779 -13.838 16.946 1.00 15.95 106 HIS B C 1
ATOM 3125 O O . HIS B 1 107 ? 52.747 -14.297 18.038 1.00 15.89 106 HIS B O 1
ATOM 3132 N N . CYS B 1 108 ? 52.523 -14.577 15.878 1.00 15.41 107 CYS B N 1
ATOM 3133 C CA . CYS B 1 108 ? 52.138 -15.993 16.030 1.00 17.39 107 CYS B CA 1
ATOM 3134 C C . CYS B 1 108 ? 53.261 -16.862 16.617 1.00 18.19 107 CYS B C 1
ATOM 3135 O O . CYS B 1 108 ? 53.039 -17.637 17.584 1.00 19.58 107 CYS B O 1
ATOM 3138 N N . LEU B 1 109 ? 54.461 -16.670 16.108 1.00 17.91 108 LEU B N 1
ATOM 3139 C CA . LEU B 1 109 ? 55.622 -17.385 16.623 1.00 17.03 108 LEU B CA 1
ATOM 3140 C C . LEU B 1 109 ? 55.828 -17.134 18.148 1.00 17.91 108 LEU B C 1
ATOM 3141 O O . LEU B 1 109 ? 55.935 -18.089 18.948 1.00 18.45 108 LEU B O 1
ATOM 3146 N N . ALA B 1 110 ? 55.862 -15.861 18.551 1.00 18.35 109 ALA B N 1
ATOM 3147 C CA . ALA B 1 110 ? 56.049 -15.501 19.954 1.00 17.64 109 ALA B CA 1
ATOM 3148 C C . ALA B 1 110 ? 54.940 -16.137 20.816 1.00 17.44 109 ALA B C 1
ATOM 3149 O O . ALA B 1 110 ? 55.215 -16.647 21.904 1.00 17.44 109 ALA B O 1
ATOM 3151 N N . ASP B 1 111 ? 53.693 -16.102 20.327 1.00 17.90 110 ASP B N 1
ATOM 3152 C CA . ASP B 1 111 ? 52.584 -16.660 21.063 1.00 16.83 110 ASP B CA 1
ATOM 3153 C C . ASP B 1 111 ? 52.768 -18.148 21.254 1.00 17.23 110 ASP B C 1
ATOM 3154 O O . ASP B 1 111 ? 52.630 -18.671 22.365 1.00 16.20 110 ASP B O 1
ATOM 3159 N N . LEU B 1 112 ? 53.096 -18.855 20.187 1.00 18.06 111 LEU B N 1
ATOM 3160 C CA . LEU B 1 112 ? 53.307 -20.335 20.287 1.00 17.58 111 LEU B CA 1
ATOM 3161 C C . LEU B 1 112 ? 54.453 -20.695 21.223 1.00 17.69 111 LEU B C 1
ATOM 3162 O O . LEU B 1 112 ? 54.348 -21.622 22.061 1.00 18.34 111 LEU B O 1
ATOM 3167 N N . LEU B 1 113 ? 55.557 -19.961 21.124 1.00 17.54 112 LEU B N 1
ATOM 3168 C CA . LEU B 1 113 ? 56.698 -20.223 21.994 1.00 17.88 112 LEU B CA 1
ATOM 3169 C C . LEU B 1 113 ? 56.351 -20.004 23.493 1.00 17.09 112 LEU B C 1
ATOM 3170 O O . LEU B 1 113 ? 56.801 -20.762 24.345 1.00 17.27 112 LEU B O 1
ATOM 3175 N N . PHE B 1 114 ? 55.545 -18.990 23.807 1.00 16.64 113 PHE B N 1
ATOM 3176 C CA . PHE B 1 114 ? 55.143 -18.765 25.171 1.00 16.18 113 PHE B CA 1
ATOM 3177 C C . PHE B 1 114 ? 54.263 -19.915 25.661 1.00 16.66 113 PHE B C 1
ATOM 3178 O O . PHE B 1 114 ? 54.450 -20.405 26.777 1.00 17.28 113 PHE B O 1
ATOM 3186 N N . ARG B 1 115 ? 53.238 -20.275 24.870 1.00 17.31 114 ARG B N 1
ATOM 3187 C CA . ARG B 1 115 ? 52.379 -21.405 25.221 1.00 17.97 114 ARG B CA 1
ATOM 3188 C C . ARG B 1 115 ? 53.203 -22.718 25.368 1.00 18.44 114 ARG B C 1
ATOM 3189 O O . ARG B 1 115 ? 52.914 -23.545 26.235 1.00 17.61 114 ARG B O 1
ATOM 3197 N N . TRP B 1 116 ? 54.229 -22.877 24.540 1.00 18.63 115 TRP B N 1
ATOM 3198 C CA . TRP B 1 116 ? 55.147 -24.009 24.659 1.00 19.12 115 TRP B CA 1
ATOM 3199 C C . TRP B 1 116 ? 55.989 -23.926 25.918 1.00 20.02 115 TRP B C 1
ATOM 3200 O O . TRP B 1 116 ? 56.140 -24.922 26.633 1.00 19.96 115 TRP B O 1
ATOM 3211 N N . LYS B 1 117 ? 56.518 -22.739 26.203 1.00 20.67 116 LYS B N 1
ATOM 3212 C CA . LYS B 1 117 ? 57.364 -22.509 27.390 1.00 22.20 116 LYS B CA 1
ATOM 3213 C C . LYS B 1 117 ? 56.602 -22.837 28.658 1.00 21.06 116 LYS B C 1
ATOM 3214 O O . LYS B 1 117 ? 57.126 -23.459 29.563 1.00 19.79 116 LYS B O 1
ATOM 3228 N N . GLY B 1 119 ? 54.100 -24.836 29.083 1.00 23.21 118 GLY B N 1
ATOM 3229 C CA . GLY B 1 119 ? 53.519 -26.185 29.166 1.00 23.72 118 GLY B CA 1
ATOM 3230 C C . GLY B 1 119 ? 52.111 -26.344 28.607 1.00 23.94 118 GLY B C 1
ATOM 3231 O O . GLY B 1 119 ? 51.481 -27.395 28.779 1.00 23.32 118 GLY B O 1
ATOM 3232 N N . GLU B 1 120 ? 51.589 -25.335 27.926 1.00 23.61 119 GLU B N 1
ATOM 3233 C CA . GLU B 1 120 ? 50.245 -25.478 27.382 1.00 24.79 119 GLU B CA 1
ATOM 3234 C C . GLU B 1 120 ? 50.278 -26.320 26.111 1.00 24.78 119 GLU B C 1
ATOM 3235 O O . GLU B 1 120 ? 49.369 -27.107 25.876 1.00 24.81 119 GLU B O 1
ATOM 3241 N N . LEU B 1 121 ? 51.305 -26.119 25.282 1.00 23.06 120 LEU B N 1
ATOM 3242 C CA . LEU B 1 121 ? 51.447 -26.877 24.054 1.00 22.05 120 LEU B CA 1
ATOM 3243 C C . LEU B 1 121 ? 52.597 -27.870 24.239 1.00 23.10 120 LEU B C 1
ATOM 3244 O O . LEU B 1 121 ? 53.752 -27.500 24.220 1.00 23.13 120 LEU B O 1
ATOM 3249 N N . LYS B 1 122 ? 52.249 -29.136 24.379 1.00 22.43 121 LYS B N 1
ATOM 3250 C CA . LYS B 1 122 ? 53.205 -30.178 24.660 1.00 23.50 121 LYS B CA 1
ATOM 3251 C C . LYS B 1 122 ? 53.694 -30.771 23.365 1.00 23.90 121 LYS B C 1
ATOM 3252 O O . LYS B 1 122 ? 53.155 -31.755 22.861 1.00 25.10 121 LYS B O 1
ATOM 3266 N N . ASP B 1 124 ? 57.526 -30.894 20.776 1.00 21.47 123 ASP B N 1
ATOM 3267 C CA A ASP B 1 124 ? 58.960 -30.667 20.666 0.50 22.15 123 ASP B CA 1
ATOM 3268 C CA B ASP B 1 124 ? 58.953 -30.734 20.649 0.50 22.57 123 ASP B CA 1
ATOM 3269 C C . ASP B 1 124 ? 59.182 -29.853 19.414 1.00 22.76 123 ASP B C 1
ATOM 3270 O O . ASP B 1 124 ? 58.830 -30.253 18.322 1.00 24.96 123 ASP B O 1
ATOM 3279 N N . ILE B 1 125 ? 59.741 -28.664 19.575 1.00 23.00 124 ILE B N 1
ATOM 3280 C CA . ILE B 1 125 ? 59.980 -27.795 18.426 1.00 22.28 124 ILE B CA 1
ATOM 3281 C C . ILE B 1 125 ? 61.343 -28.164 17.903 1.00 22.87 124 ILE B C 1
ATOM 3282 O O . ILE B 1 125 ? 62.364 -27.925 18.564 1.00 21.93 124 ILE B O 1
ATOM 3287 N N . VAL B 1 126 ? 61.384 -28.824 16.741 1.00 23.67 125 VAL B N 1
ATOM 3288 C CA . VAL B 1 126 ? 62.671 -29.317 16.232 1.00 24.20 125 VAL B CA 1
ATOM 3289 C C . VAL B 1 126 ? 63.469 -28.183 15.640 1.00 24.73 125 VAL B C 1
ATOM 3290 O O . VAL B 1 126 ? 64.694 -28.249 15.560 1.00 25.35 125 VAL B O 1
ATOM 3294 N N . GLY B 1 127 ? 62.788 -27.105 15.293 1.00 23.15 126 GLY B N 1
ATOM 3295 C CA . GLY B 1 127 ? 63.450 -25.951 14.706 1.00 22.70 126 GLY B CA 1
ATOM 3296 C C . GLY B 1 127 ? 62.488 -24.891 14.221 1.00 20.88 126 GLY B C 1
ATOM 3297 O O . GLY B 1 127 ? 61.283 -25.143 14.081 1.00 22.02 126 GLY B O 1
ATOM 3298 N N . ILE B 1 128 ? 63.026 -23.689 14.037 1.00 19.06 127 ILE B N 1
ATOM 3299 C CA . ILE B 1 128 ? 62.321 -22.562 13.494 1.00 19.75 127 ILE B CA 1
ATOM 3300 C C . ILE B 1 128 ? 63.055 -22.187 12.224 1.00 20.23 127 ILE B C 1
ATOM 3301 O O . ILE B 1 128 ? 64.284 -21.991 12.234 1.00 19.43 127 ILE B O 1
ATOM 3306 N N . VAL B 1 129 ? 62.324 -22.105 11.129 1.00 19.21 128 VAL B N 1
ATOM 3307 C CA . VAL B 1 129 ? 62.925 -21.845 9.813 1.00 19.14 128 VAL B CA 1
ATOM 3308 C C . VAL B 1 129 ? 62.307 -20.588 9.240 1.00 19.58 128 VAL B C 1
ATOM 3309 O O . VAL B 1 129 ? 61.091 -20.328 9.443 1.00 19.09 128 VAL B O 1
ATOM 3313 N N . SER B 1 130 ? 63.112 -19.790 8.548 1.00 18.56 129 SER B N 1
ATOM 3314 C CA . SER B 1 130 ? 62.618 -18.525 8.018 1.00 18.87 129 SER B CA 1
ATOM 3315 C C . SER B 1 130 ? 63.306 -18.065 6.757 1.00 19.30 129 SER B C 1
ATOM 3316 O O . SER B 1 130 ? 64.463 -18.395 6.522 1.00 17.82 129 SER B O 1
ATOM 3319 N N . ASN B 1 131 ? 62.587 -17.245 5.985 1.00 19.96 130 ASN B N 1
ATOM 3320 C CA . ASN B 1 131 ? 63.150 -16.589 4.808 1.00 20.97 130 ASN B CA 1
ATOM 3321 C C . ASN B 1 131 ? 63.816 -15.272 5.195 1.00 21.05 130 ASN B C 1
ATOM 3322 O O . ASN B 1 131 ? 64.430 -14.622 4.369 1.00 21.85 130 ASN B O 1
ATOM 3327 N N . HIS B 1 132 ? 63.674 -14.892 6.459 1.00 21.77 131 HIS B N 1
ATOM 3328 C CA . HIS B 1 132 ? 64.318 -13.719 6.997 1.00 22.26 131 HIS B CA 1
ATOM 3329 C C . HIS B 1 132 ? 65.112 -14.074 8.271 1.00 21.68 131 HIS B C 1
ATOM 3330 O O . HIS B 1 132 ? 64.823 -15.066 8.929 1.00 21.50 131 HIS B O 1
ATOM 3337 N N . PRO B 1 133 ? 66.116 -13.252 8.615 1.00 20.25 132 PRO B N 1
ATOM 3338 C CA . PRO B 1 133 ? 66.955 -13.509 9.780 1.00 20.48 132 PRO B CA 1
ATOM 3339 C C . PRO B 1 133 ? 66.386 -12.953 11.063 1.00 21.16 132 PRO B C 1
ATOM 3340 O O . PRO B 1 133 ? 66.878 -13.271 12.123 1.00 21.40 132 PRO B O 1
ATOM 3344 N N . ASP B 1 134 ? 65.326 -12.162 10.946 1.00 22.38 133 ASP B N 1
ATOM 3345 C CA . ASP B 1 134 ? 64.766 -11.374 12.066 1.00 23.34 133 ASP B CA 1
ATOM 3346 C C . ASP B 1 134 ? 64.630 -12.111 13.405 1.00 23.07 133 ASP B C 1
ATOM 3347 O O . ASP B 1 134 ? 65.034 -11.580 14.442 1.00 23.76 133 ASP B O 1
ATOM 3352 N N . PHE B 1 135 ? 64.097 -13.333 13.397 1.00 22.29 134 PHE B N 1
ATOM 3353 C CA . PHE B 1 135 ? 63.809 -14.030 14.677 1.00 21.98 134 PHE B CA 1
ATOM 3354 C C . PHE B 1 135 ? 64.844 -15.033 15.136 1.00 21.60 134 PHE B C 1
ATOM 3355 O O . PHE B 1 135 ? 64.584 -15.832 16.015 1.00 22.31 134 PHE B O 1
ATOM 3363 N N . ALA B 1 136 ? 66.063 -14.918 14.634 1.00 21.42 135 ALA B N 1
ATOM 3364 C CA . ALA B 1 136 ? 67.154 -15.696 15.177 1.00 20.74 135 ALA B CA 1
ATOM 3365 C C . ALA B 1 136 ? 67.282 -15.468 16.715 1.00 21.10 135 ALA B C 1
ATOM 3366 O O . ALA B 1 136 ? 67.436 -16.416 17.457 1.00 21.36 135 ALA B O 1
ATOM 3368 N N . PRO B 1 137 ? 67.192 -14.212 17.174 1.00 20.83 136 PRO B N 1
ATOM 3369 C CA . PRO B 1 137 ? 67.367 -13.985 18.624 1.00 22.91 136 PRO B CA 1
ATOM 3370 C C . PRO B 1 137 ? 66.218 -14.546 19.448 1.00 23.21 136 PRO B C 1
ATOM 3371 O O . PRO B 1 137 ? 66.442 -15.065 20.529 1.00 23.85 136 PRO B O 1
ATOM 3375 N N . LEU B 1 138 ? 65.011 -14.475 18.917 1.00 24.92 137 LEU B N 1
ATOM 3376 C CA . LEU B 1 138 ? 63.847 -15.066 19.606 1.00 24.21 137 LEU B CA 1
ATOM 3377 C C . LEU B 1 138 ? 64.069 -16.575 19.734 1.00 23.93 137 LEU B C 1
ATOM 3378 O O . LEU B 1 138 ? 63.874 -17.144 20.805 1.00 25.13 137 LEU B O 1
ATOM 3383 N N . ALA B 1 139 ? 64.523 -17.220 18.664 1.00 22.36 138 ALA B N 1
ATOM 3384 C CA . ALA B 1 139 ? 64.798 -18.634 18.706 1.00 20.82 138 ALA B CA 1
ATOM 3385 C C . ALA B 1 139 ? 65.902 -18.934 19.693 1.00 23.70 138 ALA B C 1
ATOM 3386 O O . ALA B 1 139 ? 65.891 -19.997 20.344 1.00 24.30 138 ALA B O 1
ATOM 3388 N N . ALA B 1 140 ? 66.889 -18.025 19.769 1.00 24.69 139 ALA B N 1
ATOM 3389 C CA . ALA B 1 140 ? 67.992 -18.178 20.708 1.00 25.66 139 ALA B CA 1
ATOM 3390 C C . ALA B 1 140 ? 67.480 -17.966 22.137 1.00 25.75 139 ALA B C 1
ATOM 3391 O O . ALA B 1 140 ? 67.722 -18.784 22.990 1.00 26.39 139 ALA B O 1
ATOM 3393 N N . GLN B 1 141 ? 66.716 -16.906 22.380 1.00 27.26 140 GLN B N 1
ATOM 3394 C CA . GLN B 1 141 ? 66.189 -16.678 23.736 1.00 27.62 140 GLN B CA 1
ATOM 3395 C C . GLN B 1 141 ? 65.503 -17.968 24.268 1.00 28.00 140 GLN B C 1
ATOM 3396 O O . GLN B 1 141 ? 65.357 -18.110 25.467 1.00 29.99 140 GLN B O 1
ATOM 3402 N N . HIS B 1 142 ? 65.068 -18.880 23.369 1.00 26.48 141 HIS B N 1
ATOM 3403 C CA . HIS B 1 142 ? 64.386 -20.162 23.745 1.00 25.23 141 HIS B CA 1
ATOM 3404 C C . HIS B 1 142 ? 65.166 -21.415 23.517 1.00 24.91 141 HIS B C 1
ATOM 3405 O O . HIS B 1 142 ? 64.619 -22.534 23.679 1.00 23.82 141 HIS B O 1
ATOM 3412 N N . GLY B 1 143 ? 66.447 -21.273 23.156 1.00 25.22 142 GLY B N 1
ATOM 3413 C CA . GLY B 1 143 ? 67.296 -22.423 22.919 1.00 24.99 142 GLY B CA 1
ATOM 3414 C C . GLY B 1 143 ? 66.867 -23.267 21.748 1.00 25.57 142 GLY B C 1
ATOM 3415 O O . GLY B 1 143 ? 67.071 -24.476 21.740 1.00 26.99 142 GLY B O 1
ATOM 3416 N N . LEU B 1 144 ? 66.261 -22.648 20.743 1.00 24.76 143 LEU B N 1
ATOM 3417 C CA . LEU B 1 144 ? 65.786 -23.427 19.619 1.00 23.65 143 LEU B CA 1
ATOM 3418 C C . LEU B 1 144 ? 66.617 -23.182 18.379 1.00 22.75 143 LEU B C 1
ATOM 3419 O O . LEU B 1 144 ? 67.004 -22.054 18.117 1.00 22.01 143 LEU B O 1
ATOM 3424 N N . PRO B 1 145 ? 66.866 -24.244 17.603 1.00 22.94 144 PRO B N 1
ATOM 3425 C CA . PRO B 1 145 ? 67.574 -24.104 16.325 1.00 24.22 144 PRO B CA 1
ATOM 3426 C C . PRO B 1 145 ? 66.802 -23.187 15.380 1.00 24.39 144 PRO B C 1
ATOM 3427 O O . PRO B 1 145 ? 65.573 -23.264 15.305 1.00 24.61 144 PRO B O 1
ATOM 3431 N N . PHE B 1 146 ? 67.532 -22.294 14.714 1.00 24.27 145 PHE B N 1
ATOM 3432 C CA . PHE B 1 146 ? 66.981 -21.369 13.742 1.00 23.31 145 PHE B CA 1
ATOM 3433 C C . PHE B 1 146 ? 67.709 -21.550 12.408 1.00 23.75 145 PHE B C 1
ATOM 3434 O O . PHE B 1 146 ? 68.950 -21.596 12.380 1.00 22.60 145 PHE B O 1
ATOM 3442 N N . ARG B 1 147 ? 66.974 -21.722 11.311 1.00 23.42 146 ARG B N 1
ATOM 3443 C CA A ARG B 1 147 ? 67.636 -21.799 10.006 0.50 23.73 146 ARG B CA 1
ATOM 3444 C CA B ARG B 1 147 ? 67.578 -21.855 9.996 0.50 23.91 146 ARG B CA 1
ATOM 3445 C C . ARG B 1 147 ? 67.086 -20.712 9.130 1.00 23.28 146 ARG B C 1
ATOM 3446 O O . ARG B 1 147 ? 65.861 -20.521 9.016 1.00 22.07 146 ARG B O 1
ATOM 3461 N N . HIS B 1 148 ? 68.001 -19.952 8.546 1.00 21.91 147 HIS B N 1
ATOM 3462 C CA . HIS B 1 148 ? 67.644 -18.853 7.650 1.00 22.36 147 HIS B CA 1
ATOM 3463 C C . HIS B 1 148 ? 67.897 -19.299 6.226 1.00 22.11 147 HIS B C 1
ATOM 3464 O O . HIS B 1 148 ? 69.042 -19.622 5.865 1.00 21.77 147 HIS B O 1
ATOM 3471 N N . PHE B 1 149 ? 66.840 -19.369 5.429 1.00 20.76 148 PHE B N 1
ATOM 3472 C CA . PHE B 1 149 ? 66.981 -19.699 4.010 1.00 21.53 148 PHE B CA 1
ATOM 3473 C C . PHE B 1 149 ? 66.391 -18.583 3.162 1.00 22.61 148 PHE B C 1
ATOM 3474 O O . PHE B 1 149 ? 65.198 -18.608 2.868 1.00 23.65 148 PHE B O 1
ATOM 3482 N N . PRO B 1 150 ? 67.194 -17.583 2.794 1.00 24.01 149 PRO B N 1
ATOM 3483 C CA . PRO B 1 150 ? 66.679 -16.485 1.974 1.00 25.74 149 PRO B CA 1
ATOM 3484 C C . PRO B 1 150 ? 66.189 -16.931 0.582 1.00 27.75 149 PRO B C 1
ATOM 3485 O O . PRO B 1 150 ? 66.567 -18.005 0.091 1.00 25.71 149 PRO B O 1
ATOM 3489 N N . ILE B 1 151 ? 65.351 -16.095 -0.022 1.00 31.24 150 ILE B N 1
ATOM 3490 C CA . ILE B 1 151 ? 64.787 -16.338 -1.332 1.00 34.34 150 ILE B CA 1
ATOM 3491 C C . ILE B 1 151 ? 65.122 -15.195 -2.269 1.00 36.85 150 ILE B C 1
ATOM 3492 O O . ILE B 1 151 ? 65.070 -14.029 -1.870 1.00 36.48 150 ILE B O 1
ATOM 3497 N N . THR B 1 152 ? 65.511 -15.541 -3.503 1.00 39.78 151 THR B N 1
ATOM 3498 C CA . THR B 1 152 ? 65.717 -14.560 -4.585 1.00 41.50 151 THR B CA 1
ATOM 3499 C C . THR B 1 152 ? 64.794 -14.955 -5.744 1.00 43.08 151 THR B C 1
ATOM 3500 O O . THR B 1 152 ? 64.133 -16.007 -5.699 1.00 43.34 151 THR B O 1
ATOM 3504 N N . ALA B 1 153 ? 64.711 -14.093 -6.754 1.00 44.83 152 ALA B N 1
ATOM 3505 C CA . ALA B 1 153 ? 63.822 -14.337 -7.901 1.00 45.79 152 ALA B CA 1
ATOM 3506 C C . ALA B 1 153 ? 64.131 -15.675 -8.570 1.00 45.94 152 ALA B C 1
ATOM 3507 O O . ALA B 1 153 ? 63.229 -16.462 -8.849 1.00 46.42 152 ALA B O 1
ATOM 3509 N N . ASP B 1 154 ? 65.415 -15.950 -8.764 1.00 46.05 153 ASP B N 1
ATOM 3510 C CA . ASP B 1 154 ? 65.848 -17.170 -9.441 1.00 46.43 153 ASP B CA 1
ATOM 3511 C C . ASP B 1 154 ? 66.051 -18.388 -8.519 1.00 45.42 153 ASP B C 1
ATOM 3512 O O . ASP B 1 154 ? 66.711 -19.355 -8.933 1.00 46.27 153 ASP B O 1
ATOM 3517 N N . THR B 1 155 ? 65.515 -18.372 -7.290 1.00 42.75 154 THR B N 1
ATOM 3518 C CA . THR B 1 155 ? 65.756 -19.506 -6.387 1.00 40.69 154 THR B CA 1
ATOM 3519 C C . THR B 1 155 ? 64.562 -19.867 -5.483 1.00 39.72 154 THR B C 1
ATOM 3520 O O . THR B 1 155 ? 64.748 -20.336 -4.378 1.00 39.08 154 THR B O 1
ATOM 3524 N N . LYS B 1 156 ? 63.347 -19.729 -5.995 1.00 39.32 155 LYS B N 1
ATOM 3525 C CA . LYS B 1 156 ? 62.143 -20.092 -5.222 1.00 38.80 155 LYS B CA 1
ATOM 3526 C C . LYS B 1 156 ? 61.990 -21.625 -5.021 1.00 36.86 155 LYS B C 1
ATOM 3527 O O . LYS B 1 156 ? 61.681 -22.079 -3.925 1.00 35.03 155 LYS B O 1
ATOM 3531 N N . ALA B 1 157 ? 62.206 -22.418 -6.071 1.00 36.10 156 ALA B N 1
ATOM 3532 C CA . ALA B 1 157 ? 62.123 -23.887 -5.938 1.00 34.85 156 ALA B CA 1
ATOM 3533 C C . ALA B 1 157 ? 63.286 -24.447 -5.088 1.00 33.39 156 ALA B C 1
ATOM 3534 O O . ALA B 1 157 ? 63.109 -25.417 -4.341 1.00 33.70 156 ALA B O 1
ATOM 3536 N N . GLN B 1 158 ? 64.474 -23.860 -5.229 1.00 31.68 157 GLN B N 1
ATOM 3537 C CA . GLN B 1 158 ? 65.647 -24.331 -4.488 1.00 31.20 157 GLN B CA 1
ATOM 3538 C C . GLN B 1 158 ? 65.507 -24.023 -2.988 1.00 29.15 157 GLN B C 1
ATOM 3539 O O . GLN B 1 158 ? 65.898 -24.823 -2.139 1.00 28.61 157 GLN B O 1
ATOM 3545 N N . GLN B 1 159 ? 64.983 -22.852 -2.669 1.00 27.73 158 GLN B N 1
ATOM 3546 C CA . GLN B 1 159 ? 64.806 -22.484 -1.265 1.00 25.48 158 GLN B CA 1
ATOM 3547 C C . GLN B 1 159 ? 63.763 -23.407 -0.606 1.00 25.37 158 GLN B C 1
ATOM 3548 O O . GLN B 1 159 ? 63.969 -23.861 0.504 1.00 23.03 158 GLN B O 1
ATOM 3554 N N . GLU B 1 160 ? 62.673 -23.730 -1.317 1.00 26.82 159 GLU B N 1
ATOM 3555 C CA . GLU B 1 160 ? 61.681 -24.669 -0.787 1.00 27.37 159 GLU B CA 1
ATOM 3556 C C . GLU B 1 160 ? 62.302 -26.020 -0.495 1.00 27.94 159 GLU B C 1
ATOM 3557 O O . GLU B 1 160 ? 62.038 -26.627 0.554 1.00 27.53 159 GLU B O 1
ATOM 3563 N N . ALA B 1 161 ? 63.115 -26.517 -1.423 1.00 27.92 160 ALA B N 1
ATOM 3564 C CA . ALA B 1 161 ? 63.728 -27.825 -1.226 1.00 28.02 160 ALA B CA 1
ATOM 3565 C C . ALA B 1 161 ? 64.598 -27.798 0.027 1.00 28.07 160 ALA B C 1
ATOM 3566 O O . ALA B 1 161 ? 64.699 -28.797 0.752 1.00 28.99 160 ALA B O 1
ATOM 3568 N N . GLN B 1 162 ? 65.225 -26.658 0.288 1.00 27.33 161 GLN B N 1
ATOM 3569 C CA . GLN B 1 162 ? 66.078 -26.537 1.467 1.00 28.35 161 GLN B CA 1
ATOM 3570 C C . GLN B 1 162 ? 65.287 -26.760 2.750 1.00 27.07 161 GLN B C 1
ATOM 3571 O O . GLN B 1 162 ? 65.675 -27.555 3.584 1.00 26.43 161 GLN B O 1
ATOM 3577 N N . TRP B 1 163 ? 64.174 -26.064 2.913 1.00 26.86 162 TRP B N 1
ATOM 3578 C CA . TRP B 1 163 ? 63.433 -26.242 4.169 1.00 26.77 162 TRP B CA 1
ATOM 3579 C C . TRP B 1 163 ? 62.638 -27.537 4.197 1.00 27.18 162 TRP B C 1
ATOM 3580 O O . TRP B 1 163 ? 62.420 -28.091 5.260 1.00 28.22 162 TRP B O 1
ATOM 3591 N N . LEU B 1 164 ? 62.244 -28.047 3.036 1.00 27.33 163 LEU B N 1
ATOM 3592 C CA . LEU B 1 164 ? 61.552 -29.330 2.982 1.00 28.66 163 LEU B CA 1
ATOM 3593 C C . LEU B 1 164 ? 62.539 -30.421 3.381 1.00 29.50 163 LEU B C 1
ATOM 3594 O O . LEU B 1 164 ? 62.153 -31.387 4.033 1.00 29.15 163 LEU B O 1
ATOM 3599 N N . ASP B 1 165 ? 63.827 -30.236 3.044 1.00 30.66 164 ASP B N 1
ATOM 3600 C CA . ASP B 1 165 ? 64.884 -31.184 3.484 1.00 31.55 164 ASP B CA 1
ATOM 3601 C C . ASP B 1 165 ? 65.005 -31.173 4.998 1.00 31.01 164 ASP B C 1
ATOM 3602 O O . ASP B 1 165 ? 65.061 -32.222 5.633 1.00 31.40 164 ASP B O 1
ATOM 3607 N N . VAL B 1 166 ? 65.048 -29.979 5.580 1.00 30.73 165 VAL B N 1
ATOM 3608 C CA . VAL B 1 166 ? 65.118 -29.862 7.038 1.00 29.82 165 VAL B CA 1
ATOM 3609 C C . VAL B 1 166 ? 63.894 -30.499 7.671 1.00 29.07 165 VAL B C 1
ATOM 3610 O O . VAL B 1 166 ? 64.016 -31.195 8.662 1.00 28.70 165 VAL B O 1
ATOM 3614 N N . PHE B 1 167 ? 62.723 -30.304 7.062 1.00 29.24 166 PHE B N 1
ATOM 3615 C CA . PHE B 1 167 ? 61.506 -30.938 7.542 1.00 29.36 166 PHE B CA 1
ATOM 3616 C C . PHE B 1 167 ? 61.668 -32.462 7.589 1.00 30.96 166 PHE B C 1
ATOM 3617 O O . PHE B 1 167 ? 61.379 -33.075 8.597 1.00 30.98 166 PHE B O 1
ATOM 3625 N N . GLU B 1 168 ? 62.137 -33.072 6.505 1.00 32.70 167 GLU B N 1
ATOM 3626 C CA . GLU B 1 168 ? 62.294 -34.541 6.491 1.00 33.95 167 GLU B CA 1
ATOM 3627 C C . GLU B 1 168 ? 63.310 -35.051 7.490 1.00 33.87 167 GLU B C 1
ATOM 3628 O O . GLU B 1 168 ? 63.026 -35.972 8.236 1.00 34.83 167 GLU B O 1
ATOM 3634 N N . THR B 1 169 ? 64.486 -34.449 7.515 1.00 33.59 168 THR B N 1
ATOM 3635 C CA . THR B 1 169 ? 65.561 -34.969 8.334 1.00 34.36 168 THR B CA 1
ATOM 3636 C C . THR B 1 169 ? 65.298 -34.755 9.821 1.00 33.56 168 THR B C 1
ATOM 3637 O O . THR B 1 169 ? 65.739 -35.539 10.637 1.00 33.85 168 THR B O 1
ATOM 3641 N N . SER B 1 170 ? 64.523 -33.730 10.160 1.00 32.42 169 SER B N 1
ATOM 3642 C CA . SER B 1 170 ? 64.226 -33.414 11.561 1.00 31.10 169 SER B CA 1
ATOM 3643 C C . SER B 1 170 ? 63.250 -34.395 12.238 1.00 29.69 169 SER B C 1
ATOM 3644 O O . SER B 1 170 ? 63.166 -34.433 13.453 1.00 30.87 169 SER B O 1
ATOM 3647 N N . GLY B 1 171 ? 62.519 -35.177 11.460 1.00 28.40 170 GLY B N 1
ATOM 3648 C CA . GLY B 1 171 ? 61.509 -36.077 12.028 1.00 27.03 170 GLY B CA 1
ATOM 3649 C C . GLY B 1 171 ? 60.190 -35.367 12.405 1.00 26.30 170 GLY B C 1
ATOM 3650 O O . GLY B 1 171 ? 59.321 -35.961 13.018 1.00 26.20 170 GLY B O 1
ATOM 3651 N N . ALA B 1 172 ? 60.058 -34.091 12.067 1.00 24.60 171 ALA B N 1
ATOM 3652 C CA . ALA B 1 172 ? 58.832 -33.361 12.350 1.00 23.45 171 ALA B CA 1
ATOM 3653 C C . ALA B 1 172 ? 57.642 -34.022 11.674 1.00 23.32 171 ALA B C 1
ATOM 3654 O O . ALA B 1 172 ? 57.730 -34.498 10.550 1.00 25.48 171 ALA B O 1
ATOM 3656 N N . GLU B 1 173 ? 56.516 -34.039 12.348 1.00 23.73 172 GLU B N 1
ATOM 3657 C CA . GLU B 1 173 ? 55.300 -34.547 11.726 1.00 23.67 172 GLU B CA 1
ATOM 3658 C C . GLU B 1 173 ? 54.338 -33.431 11.346 1.00 22.55 172 GLU B C 1
ATOM 3659 O O . GLU B 1 173 ? 53.318 -33.679 10.708 1.00 22.58 172 GLU B O 1
ATOM 3665 N N . LEU B 1 174 ? 54.660 -32.200 11.736 1.00 22.24 173 LEU B N 1
ATOM 3666 C CA . LEU B 1 174 ? 53.759 -31.047 11.484 1.00 20.41 173 LEU B CA 1
ATOM 3667 C C . LEU B 1 174 ? 54.568 -29.834 11.183 1.00 19.38 173 LEU B C 1
ATOM 3668 O O . LEU B 1 174 ? 55.605 -29.619 11.811 1.00 20.60 173 LEU B O 1
ATOM 3673 N N . VAL B 1 175 ? 54.126 -29.047 10.227 1.00 18.34 174 VAL B N 1
ATOM 3674 C CA . VAL B 1 175 ? 54.754 -27.764 9.932 1.00 18.95 174 VAL B CA 1
ATOM 3675 C C . VAL B 1 175 ? 53.741 -26.717 10.298 1.00 18.62 174 VAL B C 1
ATOM 3676 O O . VAL B 1 175 ? 52.598 -26.745 9.832 1.00 20.17 174 VAL B O 1
ATOM 3680 N N . ILE B 1 176 ? 54.119 -25.820 11.190 1.00 19.46 175 ILE B N 1
ATOM 3681 C CA . ILE B 1 176 ? 53.275 -24.716 11.536 1.00 18.24 175 ILE B CA 1
ATOM 3682 C C . ILE B 1 176 ? 53.753 -23.475 10.772 1.00 19.46 175 ILE B C 1
ATOM 3683 O O . ILE B 1 176 ? 54.937 -23.024 10.909 1.00 18.09 175 ILE B O 1
ATOM 3688 N N . LEU B 1 177 ? 52.854 -22.938 9.957 1.00 17.65 176 LEU B N 1
ATOM 3689 C CA A LEU B 1 177 ? 53.140 -21.728 9.217 0.33 18.42 176 LEU B CA 1
ATOM 3690 C CA B LEU B 1 177 ? 53.138 -21.737 9.221 0.67 18.44 176 LEU B CA 1
ATOM 3691 C C . LEU B 1 177 ? 52.673 -20.570 10.067 1.00 18.68 176 LEU B C 1
ATOM 3692 O O . LEU B 1 177 ? 51.480 -20.168 10.014 1.00 18.03 176 LEU B O 1
ATOM 3701 N N . ALA B 1 178 ? 53.575 -20.079 10.918 1.00 17.92 177 ALA B N 1
ATOM 3702 C CA . ALA B 1 178 ? 53.244 -18.976 11.824 1.00 18.71 177 ALA B CA 1
ATOM 3703 C C . ALA B 1 178 ? 53.413 -17.656 11.099 1.00 19.55 177 ALA B C 1
ATOM 3704 O O . ALA B 1 178 ? 54.375 -16.918 11.349 1.00 19.68 177 ALA B O 1
ATOM 3706 N N . ARG B 1 179 ? 52.465 -17.370 10.209 1.00 19.82 178 ARG B N 1
ATOM 3707 C CA . ARG B 1 179 ? 52.523 -16.198 9.284 1.00 19.82 178 ARG B CA 1
ATOM 3708 C C . ARG B 1 179 ? 53.766 -16.271 8.414 1.00 20.39 178 ARG B C 1
ATOM 3709 O O . ARG B 1 179 ? 54.496 -15.279 8.246 1.00 21.80 178 ARG B O 1
ATOM 3717 N N . TYR B 1 180 ? 54.035 -17.470 7.870 1.00 19.87 179 TYR B N 1
ATOM 3718 C CA . TYR B 1 180 ? 55.091 -17.601 6.872 1.00 21.10 179 TYR B CA 1
ATOM 3719 C C . TYR B 1 180 ? 54.547 -16.986 5.606 1.00 22.21 179 TYR B C 1
ATOM 3720 O O . TYR B 1 180 ? 53.527 -17.459 5.087 1.00 22.36 179 TYR B O 1
ATOM 3737 N N . GLN B 1 182 ? 55.538 -16.606 2.328 1.00 24.01 181 GLN B N 1
ATOM 3738 C CA . GLN B 1 182 ? 55.823 -17.030 0.962 1.00 25.99 181 GLN B CA 1
ATOM 3739 C C . GLN B 1 182 ? 54.777 -18.056 0.517 1.00 27.46 181 GLN B C 1
ATOM 3740 O O . GLN B 1 182 ? 54.434 -18.968 1.262 1.00 28.36 181 GLN B O 1
ATOM 3746 N N . VAL B 1 183 ? 54.218 -17.874 -0.669 1.00 28.55 182 VAL B N 1
ATOM 3747 C CA . VAL B 1 183 ? 53.247 -18.839 -1.180 1.00 28.78 182 VAL B CA 1
ATOM 3748 C C . VAL B 1 183 ? 53.935 -20.190 -1.418 1.00 27.85 182 VAL B C 1
ATOM 3749 O O . VAL B 1 183 ? 54.995 -20.228 -2.008 1.00 25.72 182 VAL B O 1
ATOM 3753 N N . LEU B 1 184 ? 53.366 -21.282 -0.907 1.00 26.32 183 LEU B N 1
ATOM 3754 C CA A LEU B 1 184 ? 53.931 -22.607 -1.120 0.50 26.55 183 LEU B CA 1
ATOM 3755 C CA B LEU B 1 184 ? 53.960 -22.597 -1.132 0.50 27.16 183 LEU B CA 1
ATOM 3756 C C . LEU B 1 184 ? 53.567 -23.104 -2.525 1.00 27.03 183 LEU B C 1
ATOM 3757 O O . LEU B 1 184 ? 52.406 -22.984 -2.943 1.00 26.80 183 LEU B O 1
ATOM 3766 N N . SER B 1 185 ? 54.544 -23.646 -3.239 1.00 25.74 184 SER B N 1
ATOM 3767 C CA . SER B 1 185 ? 54.298 -24.212 -4.565 1.00 25.43 184 SER B CA 1
ATOM 3768 C C . SER B 1 185 ? 53.281 -25.368 -4.487 1.00 23.82 184 SER B C 1
ATOM 3769 O O . SER B 1 185 ? 53.096 -25.942 -3.433 1.00 20.95 184 SER B O 1
ATOM 3772 N N . PRO B 1 186 ? 52.633 -25.710 -5.623 1.00 23.98 185 PRO B N 1
ATOM 3773 C CA . PRO B 1 186 ? 51.745 -26.879 -5.647 1.00 24.96 185 PRO B CA 1
ATOM 3774 C C . PRO B 1 186 ? 52.452 -28.144 -5.159 1.00 24.38 185 PRO B C 1
ATOM 3775 O O . PRO B 1 186 ? 51.895 -28.868 -4.355 1.00 23.53 185 PRO B O 1
ATOM 3779 N N . GLU B 1 187 ? 53.696 -28.358 -5.588 1.00 25.12 186 GLU B N 1
ATOM 3780 C CA . GLU B 1 187 ? 54.466 -29.515 -5.125 1.00 26.95 186 GLU B CA 1
ATOM 3781 C C . GLU B 1 187 ? 54.740 -29.460 -3.598 1.00 26.47 186 GLU B C 1
ATOM 3782 O O . GLU B 1 187 ? 54.628 -30.456 -2.914 1.00 26.26 186 GLU B O 1
ATOM 3788 N N . ALA B 1 188 ? 55.134 -28.317 -3.073 1.00 27.42 187 ALA B N 1
ATOM 3789 C CA . ALA B 1 188 ? 55.295 -28.213 -1.599 1.00 27.70 187 ALA B CA 1
ATOM 3790 C C . ALA B 1 188 ? 53.968 -28.494 -0.883 1.00 27.53 187 ALA B C 1
ATOM 3791 O O . ALA B 1 188 ? 53.915 -29.248 0.091 1.00 27.28 187 ALA B O 1
ATOM 3793 N N . SER B 1 189 ? 52.887 -27.915 -1.399 1.00 26.29 188 SER B N 1
ATOM 3794 C CA . SER B 1 189 ? 51.579 -28.057 -0.756 1.00 26.41 188 SER B CA 1
ATOM 3795 C C . SER B 1 189 ? 51.112 -29.520 -0.756 1.00 28.02 188 SER B C 1
ATOM 3796 O O . SER B 1 189 ? 50.542 -29.982 0.222 1.00 26.74 188 SER B O 1
ATOM 3799 N N . ALA B 1 190 ? 51.388 -30.235 -1.852 1.00 28.22 189 ALA B N 1
ATOM 3800 C CA . ALA B 1 190 ? 50.997 -31.658 -1.993 1.00 29.70 189 ALA B CA 1
ATOM 3801 C C . ALA B 1 190 ? 51.783 -32.503 -1.025 1.00 29.74 189 ALA B C 1
ATOM 3802 O O . ALA B 1 190 ? 51.242 -33.350 -0.356 1.00 30.43 189 ALA B O 1
ATOM 3804 N N . ARG B 1 191 ? 53.069 -32.214 -0.948 1.00 30.46 190 ARG B N 1
ATOM 3805 C CA A ARG B 1 191 ? 53.969 -32.942 -0.061 0.50 30.78 190 ARG B CA 1
ATOM 3806 C CA B ARG B 1 191 ? 54.009 -32.891 -0.057 0.50 31.37 190 ARG B CA 1
ATOM 3807 C C . ARG B 1 191 ? 53.604 -32.740 1.423 1.00 31.70 190 ARG B C 1
ATOM 3808 O O . ARG B 1 191 ? 53.658 -33.702 2.211 1.00 31.95 190 ARG B O 1
ATOM 3823 N N . LEU B 1 192 ? 53.204 -31.520 1.796 1.00 30.39 191 LEU B N 1
ATOM 3824 C CA . LEU B 1 192 ? 52.791 -31.207 3.179 1.00 29.91 191 LEU B CA 1
ATOM 3825 C C . LEU B 1 192 ? 51.275 -31.361 3.446 1.00 28.99 191 LEU B C 1
ATOM 3826 O O . LEU B 1 192 ? 50.799 -31.092 4.575 1.00 24.74 191 LEU B O 1
ATOM 3831 N N . ALA B 1 193 ? 50.528 -31.804 2.427 1.00 27.75 192 ALA B N 1
ATOM 3832 C CA . ALA B 1 193 ? 49.064 -31.950 2.541 1.00 27.64 192 ALA B CA 1
ATOM 3833 C C . ALA B 1 193 ? 48.662 -32.624 3.837 1.00 26.94 192 ALA B C 1
ATOM 3834 O O . ALA B 1 193 ? 49.098 -33.718 4.133 1.00 25.33 192 ALA B O 1
ATOM 3836 N N . ASN B 1 194 ? 47.853 -31.919 4.623 1.00 26.90 193 ASN B N 1
ATOM 3837 C CA . ASN B 1 194 ? 47.319 -32.408 5.895 1.00 27.13 193 ASN B CA 1
ATOM 3838 C C . ASN B 1 194 ? 48.334 -32.602 7.025 1.00 25.46 193 ASN B C 1
ATOM 3839 O O . ASN B 1 194 ? 47.962 -33.086 8.094 1.00 24.21 193 ASN B O 1
ATOM 3844 N N . ARG B 1 195 ? 49.586 -32.177 6.791 1.00 23.16 194 ARG B N 1
ATOM 3845 C CA . ARG B 1 195 ? 50.638 -32.171 7.801 1.00 23.13 194 ARG B CA 1
ATOM 3846 C C . ARG B 1 195 ? 51.219 -30.758 7.999 1.00 23.07 194 ARG B C 1
ATOM 3847 O O . ARG B 1 195 ? 52.349 -30.595 8.481 1.00 22.71 194 ARG B O 1
ATOM 3855 N N . ALA B 1 196 ? 50.475 -29.743 7.588 1.00 22.18 195 ALA B N 1
ATOM 3856 C CA . ALA B 1 196 ? 50.883 -28.359 7.822 1.00 21.05 195 ALA B CA 1
ATOM 3857 C C . ALA B 1 196 ? 49.633 -27.559 8.099 1.00 20.86 195 ALA B C 1
ATOM 3858 O O . ALA B 1 196 ? 48.584 -27.796 7.492 1.00 21.28 195 ALA B O 1
ATOM 3860 N N . ILE B 1 197 ? 49.744 -26.632 9.043 1.00 20.29 196 ILE B N 1
ATOM 3861 C CA . ILE B 1 197 ? 48.650 -25.764 9.425 1.00 20.38 196 ILE B CA 1
ATOM 3862 C C . ILE B 1 197 ? 49.010 -24.309 9.109 1.00 19.18 196 ILE B C 1
ATOM 3863 O O . ILE B 1 197 ? 50.102 -23.830 9.454 1.00 20.13 196 ILE B O 1
ATOM 3868 N N . ASN B 1 198 ? 48.118 -23.638 8.419 1.00 18.38 197 ASN B N 1
ATOM 3869 C CA . ASN B 1 198 ? 48.292 -22.235 8.076 1.00 19.62 197 ASN B CA 1
ATOM 3870 C C . ASN B 1 198 ? 47.277 -21.399 8.828 1.00 19.45 197 ASN B C 1
ATOM 3871 O O . ASN B 1 198 ? 46.249 -21.900 9.280 1.00 19.06 197 ASN B O 1
ATOM 3876 N N . ILE B 1 199 ? 47.599 -20.126 8.974 1.00 19.78 198 ILE B N 1
ATOM 3877 C CA . ILE B 1 199 ? 46.752 -19.170 9.651 1.00 19.41 198 ILE B CA 1
ATOM 3878 C C . ILE B 1 199 ? 46.637 -17.924 8.814 1.00 20.23 198 ILE B C 1
ATOM 3879 O O . ILE B 1 199 ? 47.638 -17.466 8.244 1.00 19.20 198 ILE B O 1
ATOM 3884 N N . HIS B 1 200 ? 45.415 -17.374 8.685 1.00 19.80 199 HIS B N 1
ATOM 3885 C CA . HIS B 1 200 ? 45.278 -16.058 8.016 1.00 20.02 199 HIS B CA 1
ATOM 3886 C C . HIS B 1 200 ? 44.110 -15.286 8.580 1.00 20.94 199 HIS B C 1
ATOM 3887 O O . HIS B 1 200 ? 43.237 -15.871 9.234 1.00 18.93 199 HIS B O 1
ATOM 3894 N N . HIS B 1 201 ? 44.048 -13.987 8.295 1.00 20.57 200 HIS B N 1
ATOM 3895 C CA . HIS B 1 201 ? 42.922 -13.210 8.814 1.00 21.93 200 HIS B CA 1
ATOM 3896 C C . HIS B 1 201 ? 41.663 -13.518 8.013 1.00 21.91 200 HIS B C 1
ATOM 3897 O O . HIS B 1 201 ? 41.734 -14.062 6.887 1.00 22.37 200 HIS B O 1
ATOM 3904 N N . SER B 1 202 ? 40.510 -13.206 8.614 1.00 21.30 201 SER B N 1
ATOM 3905 C CA . SER B 1 202 ? 39.216 -13.433 7.994 1.00 20.44 201 SER B CA 1
ATOM 3906 C C . SER B 1 202 ? 38.257 -12.313 8.304 1.00 21.39 201 SER B C 1
ATOM 3907 O O . SER B 1 202 ? 38.208 -11.802 9.440 1.00 21.60 201 SER B O 1
ATOM 3910 N N . PHE B 1 203 ? 37.463 -11.949 7.320 1.00 21.31 202 PHE B N 1
ATOM 3911 C CA . PHE B 1 203 ? 36.482 -10.891 7.513 1.00 23.37 202 PHE B CA 1
ATOM 3912 C C . PHE B 1 203 ? 35.088 -11.275 7.064 1.00 24.14 202 PHE B C 1
ATOM 3913 O O . PHE B 1 203 ? 34.911 -12.176 6.238 1.00 23.34 202 PHE B O 1
ATOM 3921 N N . LEU B 1 204 ? 34.104 -10.606 7.662 1.00 25.54 203 LEU B N 1
ATOM 3922 C CA A LEU B 1 204 ? 32.701 -10.715 7.234 0.50 26.53 203 LEU B CA 1
ATOM 3923 C CA B LEU B 1 204 ? 32.713 -10.710 7.259 0.50 26.75 203 LEU B CA 1
ATOM 3924 C C . LEU B 1 204 ? 32.196 -9.306 6.889 1.00 26.93 203 LEU B C 1
ATOM 3925 O O . LEU B 1 204 ? 32.064 -8.472 7.760 1.00 28.46 203 LEU B O 1
ATOM 3934 N N . PRO B 1 205 ? 32.008 -9.003 5.572 1.00 26.33 204 PRO B N 1
ATOM 3935 C CA . PRO B 1 205 ? 32.273 -9.823 4.388 1.00 25.75 204 PRO B CA 1
ATOM 3936 C C . PRO B 1 205 ? 33.778 -9.903 4.131 1.00 25.54 204 PRO B C 1
ATOM 3937 O O . PRO B 1 205 ? 34.575 -9.182 4.787 1.00 23.87 204 PRO B O 1
ATOM 3941 N N . GLY B 1 206 ? 34.170 -10.750 3.185 1.00 25.93 205 GLY B N 1
ATOM 3942 C CA . GLY B 1 206 ? 35.564 -10.913 2.861 1.00 27.51 205 GLY B CA 1
ATOM 3943 C C . GLY B 1 206 ? 36.117 -9.668 2.150 1.00 28.53 205 GLY B C 1
ATOM 3944 O O . GLY B 1 206 ? 35.393 -8.983 1.430 1.00 28.72 205 GLY B O 1
ATOM 3945 N N . PHE B 1 207 ? 37.383 -9.361 2.390 1.00 29.08 206 PHE B N 1
ATOM 3946 C CA . PHE B 1 207 ? 38.071 -8.293 1.663 1.00 30.31 206 PHE B CA 1
ATOM 3947 C C . PHE B 1 207 ? 39.302 -8.881 0.982 1.00 32.90 206 PHE B C 1
ATOM 3948 O O . PHE B 1 207 ? 40.100 -9.579 1.613 1.00 34.17 206 PHE B O 1
ATOM 3956 N N . LYS B 1 208 ? 39.406 -8.672 -0.322 1.00 34.05 207 LYS B N 1
ATOM 3957 C CA . LYS B 1 208 ? 40.517 -9.206 -1.090 1.00 35.33 207 LYS B CA 1
ATOM 3958 C C . LYS B 1 208 ? 41.312 -8.025 -1.564 1.00 34.15 207 LYS B C 1
ATOM 3959 O O . LYS B 1 208 ? 40.771 -6.908 -1.642 1.00 32.49 207 LYS B O 1
ATOM 3965 N N . GLY B 1 209 ? 42.602 -8.245 -1.801 1.00 33.20 208 GLY B N 1
ATOM 3966 C CA . GLY B 1 209 ? 43.482 -7.194 -2.315 1.00 33.10 208 GLY B CA 1
ATOM 3967 C C . GLY B 1 209 ? 44.195 -6.389 -1.251 1.00 32.10 208 GLY B C 1
ATOM 3968 O O . GLY B 1 209 ? 44.192 -6.740 -0.086 1.00 30.90 208 GLY B O 1
ATOM 3969 N N . ALA B 1 210 ? 44.747 -5.255 -1.666 1.00 31.46 209 ALA B N 1
ATOM 3970 C CA . ALA B 1 210 ? 45.579 -4.451 -0.791 1.00 30.12 209 ALA B CA 1
ATOM 3971 C C . ALA B 1 210 ? 44.818 -3.854 0.412 1.00 28.77 209 ALA B C 1
ATOM 3972 O O . ALA B 1 210 ? 43.602 -3.528 0.350 1.00 27.08 209 ALA B O 1
ATOM 3974 N N . LYS B 1 211 ? 45.551 -3.767 1.515 1.00 27.37 210 LYS B N 1
ATOM 3975 C CA . LYS B 1 211 ? 45.091 -3.086 2.708 1.00 26.15 210 LYS B CA 1
ATOM 3976 C C . LYS B 1 211 ? 43.714 -3.569 3.182 1.00 23.83 210 LYS B C 1
ATOM 3977 O O . LYS B 1 211 ? 42.801 -2.776 3.323 1.00 23.44 210 LYS B O 1
ATOM 3983 N N . PRO B 1 212 ? 43.583 -4.858 3.477 1.00 23.69 211 PRO B N 1
ATOM 3984 C CA . PRO B 1 212 ? 42.254 -5.348 3.904 1.00 21.99 211 PRO B CA 1
ATOM 3985 C C . PRO B 1 212 ? 41.737 -4.710 5.200 1.00 21.68 211 PRO B C 1
ATOM 3986 O O . PRO B 1 212 ? 40.535 -4.555 5.344 1.00 21.92 211 PRO B O 1
ATOM 3990 N N . TYR B 1 213 ? 42.615 -4.352 6.132 1.00 21.54 212 TYR B N 1
ATOM 3991 C CA . TYR B 1 213 ? 42.158 -3.709 7.366 1.00 20.74 212 TYR B CA 1
ATOM 3992 C C . TYR B 1 213 ? 41.657 -2.293 7.117 1.00 21.45 212 TYR B C 1
ATOM 3993 O O . TYR B 1 213 ? 40.769 -1.811 7.850 1.00 18.21 212 TYR B O 1
ATOM 4002 N N . HIS B 1 214 ? 42.211 -1.617 6.098 1.00 20.01 213 HIS B N 1
ATOM 4003 C CA . HIS B 1 214 ? 41.653 -0.319 5.697 1.00 20.64 213 HIS B CA 1
ATOM 4004 C C . HIS B 1 214 ? 40.275 -0.571 5.054 1.00 19.50 213 HIS B C 1
ATOM 4005 O O . HIS B 1 214 ? 39.338 0.159 5.314 1.00 19.38 213 HIS B O 1
ATOM 4012 N N . GLN B 1 215 ? 40.153 -1.615 4.246 1.00 18.85 214 GLN B N 1
ATOM 4013 C CA . GLN B 1 215 ? 38.852 -1.936 3.675 1.00 20.47 214 GLN B CA 1
ATOM 4014 C C . GLN B 1 215 ? 37.800 -2.247 4.757 1.00 19.91 214 GLN B C 1
ATOM 4015 O O . GLN B 1 215 ? 36.638 -1.834 4.658 1.00 18.87 214 GLN B O 1
ATOM 4021 N N . ALA B 1 216 ? 38.222 -3.017 5.762 1.00 19.82 215 ALA B N 1
ATOM 4022 C CA . ALA B 1 216 ? 37.365 -3.416 6.858 1.00 19.06 215 ALA B CA 1
ATOM 4023 C C . ALA B 1 216 ? 36.948 -2.187 7.676 1.00 19.33 215 ALA B C 1
ATOM 4024 O O . ALA B 1 216 ? 35.791 -2.061 8.083 1.00 20.47 215 ALA B O 1
ATOM 4026 N N . HIS B 1 217 ? 37.871 -1.248 7.851 1.00 17.90 216 HIS B N 1
ATOM 4027 C CA . HIS B 1 217 ? 37.555 -0.015 8.527 1.00 19.91 216 HIS B CA 1
ATOM 4028 C C . HIS B 1 217 ? 36.562 0.797 7.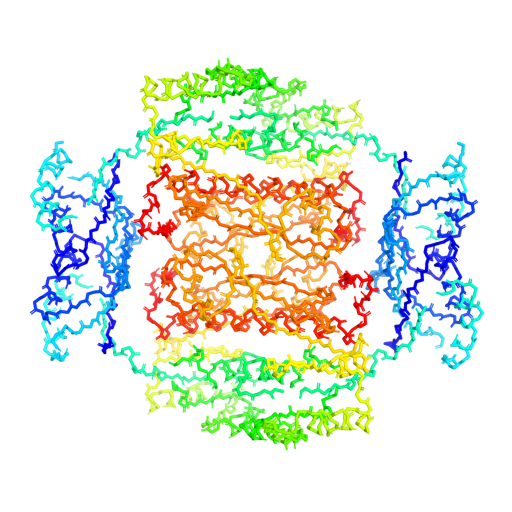688 1.00 20.02 216 HIS B C 1
ATOM 4029 O O . HIS B 1 217 ? 35.594 1.346 8.225 1.00 20.63 216 HIS B O 1
ATOM 4036 N N . ALA B 1 218 ? 36.815 0.885 6.381 1.00 20.59 217 ALA B N 1
ATOM 4037 C CA . ALA B 1 218 ? 35.965 1.652 5.475 1.00 20.80 217 ALA B CA 1
ATOM 4038 C C . ALA B 1 218 ? 34.533 1.125 5.466 1.00 20.77 217 ALA B C 1
ATOM 4039 O O . ALA B 1 218 ? 33.594 1.908 5.435 1.00 22.24 217 ALA B O 1
ATOM 4041 N N . ARG B 1 219 ? 34.406 -0.191 5.475 1.00 20.47 218 ARG B N 1
ATOM 4042 C CA A ARG B 1 219 ? 33.106 -0.875 5.454 0.50 21.10 218 ARG B CA 1
ATOM 4043 C CA B ARG B 1 219 ? 33.122 -0.898 5.459 0.50 21.22 218 ARG B CA 1
ATOM 4044 C C . ARG B 1 219 ? 32.461 -0.858 6.852 1.00 21.32 218 ARG B C 1
ATOM 4045 O O . ARG B 1 219 ? 31.292 -1.156 7.009 1.00 21.78 218 ARG B O 1
ATOM 4060 N N . GLY B 1 220 ? 33.228 -0.493 7.865 1.00 20.51 219 GLY B N 1
ATOM 4061 C CA . GLY B 1 220 ? 32.718 -0.431 9.222 1.00 19.60 219 GLY B CA 1
ATOM 4062 C C . GLY B 1 220 ? 32.237 -1.771 9.755 1.00 18.90 219 GLY B C 1
ATOM 4063 O O . GLY B 1 220 ? 31.155 -1.867 10.333 1.00 17.97 219 GLY B O 1
ATOM 4064 N N . VAL B 1 221 ? 33.038 -2.806 9.546 1.00 16.38 220 VAL B N 1
ATOM 4065 C CA . VAL B 1 221 ? 32.711 -4.113 10.055 1.00 17.32 220 VAL B CA 1
ATOM 4066 C C . VAL B 1 221 ? 32.706 -4.047 11.590 1.00 16.86 220 VAL B C 1
ATOM 4067 O O . VAL B 1 221 ? 33.330 -3.178 12.171 1.00 15.89 220 VAL B O 1
ATOM 4071 N N . LYS B 1 222 ? 31.955 -4.928 12.226 1.00 15.48 221 LYS B N 1
ATOM 4072 C CA . LYS B 1 222 ? 31.875 -4.953 13.690 1.00 14.86 221 LYS B CA 1
ATOM 4073 C C . LYS B 1 222 ? 32.527 -6.198 14.250 1.00 16.68 221 LYS B C 1
ATOM 4074 O O . LYS B 1 222 ? 32.489 -6.436 15.457 1.00 17.57 221 LYS B O 1
ATOM 4080 N N . LEU B 1 223 ? 33.145 -6.988 13.370 1.00 17.93 222 LEU B N 1
ATOM 4081 C CA . LEU B 1 223 ? 33.845 -8.203 13.762 1.00 18.99 222 LEU B CA 1
ATOM 4082 C C . LEU B 1 223 ? 35.120 -8.321 12.930 1.00 19.91 222 LEU B C 1
ATOM 4083 O O . LEU B 1 223 ? 35.163 -7.884 11.796 1.00 20.28 222 LEU B O 1
ATOM 4088 N N . ILE B 1 224 ? 36.160 -8.858 13.530 1.00 18.09 223 ILE B N 1
ATOM 4089 C CA . ILE B 1 224 ? 37.427 -9.169 12.852 1.00 17.72 223 ILE B CA 1
ATOM 4090 C C . ILE B 1 224 ? 37.737 -10.611 13.219 1.00 19.19 223 ILE B C 1
ATOM 4091 O O . ILE B 1 224 ? 37.628 -10.960 14.390 1.00 19.60 223 ILE B O 1
ATOM 4096 N N . GLY B 1 225 ? 38.167 -11.430 12.251 1.00 18.58 224 GLY B N 1
ATOM 4097 C CA . GLY B 1 225 ? 38.430 -12.839 12.518 1.00 19.49 224 GLY B CA 1
ATOM 4098 C C . GLY B 1 225 ? 39.737 -13.424 11.968 1.00 20.08 224 GLY B C 1
ATOM 4099 O O . GLY B 1 225 ? 40.578 -12.715 11.415 1.00 18.83 224 GLY B O 1
ATOM 4100 N N . ALA B 1 226 ? 39.854 -14.743 12.080 1.00 16.90 225 ALA B N 1
ATOM 4101 C CA . ALA B 1 226 ? 40.968 -15.454 11.547 1.00 18.19 225 ALA B CA 1
ATOM 4102 C C . ALA B 1 226 ? 40.532 -16.903 11.358 1.00 18.47 225 ALA B C 1
ATOM 4103 O O . ALA B 1 226 ? 39.612 -17.370 12.045 1.00 18.43 225 ALA B O 1
ATOM 4105 N N . THR B 1 227 ? 41.163 -17.562 10.403 1.00 18.46 226 THR B N 1
ATOM 4106 C CA . THR B 1 227 ? 40.942 -18.967 10.096 1.00 19.60 226 THR B CA 1
ATOM 4107 C C . THR B 1 227 ? 42.277 -19.772 10.063 1.00 20.10 226 THR B C 1
ATOM 4108 O O . THR B 1 227 ? 43.240 -19.361 9.419 1.00 20.87 226 THR B O 1
ATOM 4112 N N . ALA B 1 228 ? 42.301 -20.915 10.734 1.00 17.71 227 ALA B N 1
ATOM 4113 C CA . ALA B 1 228 ? 43.435 -21.845 10.678 1.00 18.92 227 ALA B CA 1
ATOM 4114 C C . ALA B 1 228 ? 42.917 -23.009 9.888 1.00 19.37 227 ALA B C 1
ATOM 4115 O O . ALA B 1 228 ? 41.755 -23.429 10.088 1.00 16.74 227 ALA B O 1
ATOM 4117 N N . HIS B 1 229 ? 43.747 -23.472 8.949 1.00 19.17 228 HIS B N 1
ATOM 4118 C CA . HIS B 1 229 ? 43.418 -24.558 8.063 1.00 18.99 228 HIS B CA 1
ATOM 4119 C C . HIS B 1 229 ? 44.615 -25.423 7.689 1.00 19.19 228 HIS B C 1
ATOM 4120 O O . HIS B 1 229 ? 45.814 -25.009 7.846 1.00 19.69 228 HIS B O 1
ATOM 4127 N N . PHE B 1 230 ? 44.312 -26.648 7.262 1.00 18.24 229 PHE B N 1
ATOM 4128 C CA . PHE B 1 230 ? 45.331 -27.515 6.726 1.00 19.54 229 PHE B CA 1
ATOM 4129 C C . PHE B 1 230 ? 45.735 -27.033 5.340 1.00 20.04 229 PHE B C 1
ATOM 4130 O O . PHE B 1 230 ? 44.895 -26.542 4.551 1.00 18.59 229 PHE B O 1
ATOM 4138 N N . VAL B 1 231 ? 47.040 -27.136 5.072 1.00 19.63 230 VAL B N 1
ATOM 4139 C CA . VAL B 1 231 ? 47.562 -26.900 3.771 1.00 20.32 230 VAL B CA 1
ATOM 4140 C C . VAL B 1 231 ? 47.216 -28.107 2.904 1.00 21.28 230 VAL B C 1
ATOM 4141 O O . VAL B 1 231 ? 47.377 -29.278 3.330 1.00 22.98 230 VAL B O 1
ATOM 4145 N N . THR B 1 232 ? 46.700 -27.852 1.729 1.00 20.76 231 THR B N 1
ATOM 4146 C CA . THR B 1 232 ? 46.539 -28.920 0.724 1.00 23.17 231 THR B CA 1
ATOM 4147 C C . THR B 1 232 ? 46.934 -28.336 -0.637 1.00 25.27 231 THR B C 1
ATOM 4148 O O . THR B 1 232 ? 47.147 -27.132 -0.760 1.00 23.04 231 THR B O 1
ATOM 4152 N N . ASP B 1 233 ? 46.978 -29.187 -1.651 1.00 27.58 232 ASP B N 1
ATOM 4153 C CA . ASP B 1 233 ? 47.243 -28.781 -3.019 1.00 32.13 232 ASP B CA 1
ATOM 4154 C C . ASP B 1 233 ? 45.915 -28.704 -3.768 1.00 34.36 232 ASP B C 1
ATOM 4155 O O . ASP B 1 233 ? 45.685 -29.452 -4.730 1.00 35.44 232 ASP B O 1
ATOM 4160 N N . ASP B 1 234 ? 45.020 -27.867 -3.261 1.00 35.34 233 ASP B N 1
ATOM 4161 C CA . ASP B 1 234 ? 43.697 -27.668 -3.852 1.00 37.54 233 ASP B CA 1
ATOM 4162 C C . ASP B 1 234 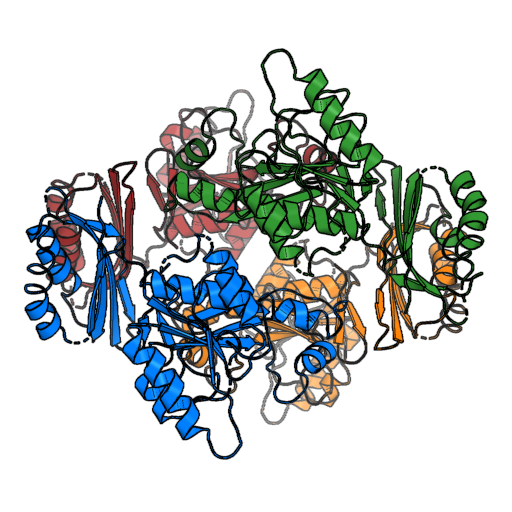? 43.626 -26.252 -4.411 1.00 39.47 233 ASP B C 1
ATOM 4163 O O . ASP B 1 234 ? 44.528 -25.441 -4.212 1.00 39.99 233 ASP B O 1
ATOM 4168 N N . LEU B 1 235 ? 42.557 -25.962 -5.121 1.00 41.28 234 LEU B N 1
ATOM 4169 C CA . LEU B 1 235 ? 42.403 -24.673 -5.736 1.00 43.01 234 LEU B CA 1
ATOM 4170 C C . LEU B 1 235 ? 42.232 -23.626 -4.689 1.00 43.18 234 LEU B C 1
ATOM 4171 O O . LEU B 1 235 ? 42.779 -22.546 -4.798 1.00 45.60 234 LEU B O 1
ATOM 4176 N N . ASP B 1 236 ? 41.470 -23.950 -3.662 1.00 43.11 235 ASP B N 1
ATOM 4177 C CA . ASP B 1 236 ? 41.258 -23.032 -2.575 1.00 42.84 235 ASP B CA 1
ATOM 4178 C C . ASP B 1 236 ? 41.864 -23.601 -1.332 1.00 40.71 235 ASP B C 1
ATOM 4179 O O . ASP B 1 236 ? 42.413 -24.698 -1.322 1.00 39.13 235 ASP B O 1
ATOM 4184 N N . GLU B 1 237 ? 41.814 -22.786 -0.311 1.00 38.29 236 GLU B N 1
ATOM 4185 C CA . GLU B 1 237 ? 42.273 -23.121 0.971 1.00 38.31 236 GLU B CA 1
ATOM 4186 C C . GLU B 1 237 ? 41.880 -24.546 1.357 1.00 35.48 236 GLU B C 1
ATOM 4187 O O . GLU B 1 237 ? 40.738 -24.988 1.103 1.00 35.73 236 GLU B O 1
ATOM 4193 N N . GLY B 1 238 ? 42.845 -25.282 1.885 1.00 30.76 237 GLY B N 1
ATOM 4194 C CA . GLY B 1 238 ? 42.583 -26.604 2.432 1.00 29.02 237 GLY B CA 1
ATOM 4195 C C . GLY B 1 238 ? 41.589 -26.579 3.593 1.00 26.16 237 GLY B C 1
ATOM 4196 O O . GLY B 1 238 ? 41.056 -25.514 3.981 1.00 25.18 237 GLY B O 1
ATOM 4197 N N . PRO B 1 239 ? 41.381 -27.731 4.217 1.00 23.25 238 PRO B N 1
ATOM 4198 C CA . PRO B 1 239 ? 40.296 -27.802 5.179 1.00 22.18 238 PRO B CA 1
ATOM 4199 C C . PRO B 1 239 ? 40.398 -26.926 6.400 1.00 20.80 238 PRO B C 1
ATOM 4200 O O . PRO B 1 239 ? 41.418 -26.906 7.062 1.00 20.18 238 PRO B O 1
ATOM 4204 N N . ILE B 1 240 ? 39.275 -26.281 6.736 1.00 19.82 239 ILE B N 1
ATOM 4205 C CA . ILE B 1 240 ? 39.202 -25.404 7.896 1.00 20.19 239 ILE B CA 1
ATOM 4206 C C . ILE B 1 240 ? 39.305 -26.233 9.211 1.00 20.47 239 ILE B C 1
ATOM 4207 O O . ILE B 1 240 ? 38.644 -27.251 9.338 1.00 21.99 239 ILE B O 1
ATOM 4212 N N . ILE B 1 241 ? 40.144 -25.770 10.157 1.00 19.20 240 ILE B N 1
ATOM 4213 C CA . ILE B 1 241 ? 40.276 -26.412 11.466 1.00 20.15 240 ILE B CA 1
ATOM 4214 C C . ILE B 1 241 ? 39.593 -25.577 12.523 1.00 20.24 240 ILE B C 1
ATOM 4215 O O . ILE B 1 241 ? 38.864 -26.109 13.363 1.00 21.13 240 ILE B O 1
ATOM 4220 N N . GLU B 1 242 ? 39.833 -24.256 12.485 1.00 20.67 241 GLU B N 1
ATOM 4221 C CA . GLU B 1 242 ? 39.264 -23.361 13.445 1.00 19.54 241 GLU B CA 1
ATOM 4222 C C . GLU B 1 242 ? 39.079 -21.957 12.884 1.00 18.97 241 GLU B C 1
ATOM 4223 O O . GLU B 1 242 ? 39.845 -21.494 11.996 1.00 18.82 241 GLU B O 1
ATOM 4229 N N . GLN B 1 243 ? 38.023 -21.336 13.359 1.00 18.52 242 GLN B N 1
ATOM 4230 C CA . GLN B 1 243 ? 37.701 -19.926 13.085 1.00 19.03 242 GLN B CA 1
ATOM 4231 C C . GLN B 1 243 ? 37.323 -19.243 14.393 1.00 20.21 242 GLN B C 1
ATOM 4232 O O . GLN B 1 243 ? 36.583 -19.808 15.197 1.00 20.99 242 GLN B O 1
ATOM 4238 N N . VAL B 1 244 ? 37.788 -18.001 14.555 1.00 19.08 243 VAL B N 1
ATOM 4239 C CA . VAL B 1 244 ? 37.497 -17.177 15.713 1.00 19.45 243 VAL B CA 1
ATOM 4240 C C . VAL B 1 244 ? 37.282 -15.751 15.213 1.00 19.05 243 VAL B C 1
ATOM 4241 O O . VAL B 1 244 ? 37.928 -15.304 14.222 1.00 18.97 243 VAL B O 1
ATOM 4245 N N . VAL B 1 245 ? 36.391 -15.037 15.881 1.00 19.40 244 VAL B N 1
ATOM 4246 C CA . VAL B 1 245 ? 36.190 -13.643 15.606 1.00 19.72 244 VAL B CA 1
ATOM 4247 C C . VAL B 1 245 ? 36.162 -12.876 16.913 1.00 21.35 244 VAL B C 1
ATOM 4248 O O . VAL B 1 245 ? 35.864 -13.454 17.977 1.00 20.82 244 VAL B O 1
ATOM 4252 N N . GLU B 1 246 ? 36.503 -11.583 16.815 1.00 20.56 245 GLU B N 1
ATOM 4253 C CA A GLU B 1 246 ? 36.453 -10.649 17.943 0.50 21.28 245 GLU B CA 1
ATOM 4254 C CA B GLU B 1 246 ? 36.456 -10.649 17.947 0.50 21.05 245 GLU B CA 1
ATOM 4255 C C . GLU B 1 246 ? 35.672 -9.403 17.531 1.00 21.19 245 GLU B C 1
ATOM 4256 O O . GLU B 1 246 ? 35.767 -8.956 16.402 1.00 19.88 245 GLU B O 1
ATOM 4267 N N . ARG B 1 247 ? 34.900 -8.863 18.452 1.00 20.00 246 ARG B N 1
ATOM 4268 C CA . ARG B 1 247 ? 34.091 -7.704 18.217 1.00 19.78 246 ARG B CA 1
ATOM 4269 C C . ARG B 1 247 ? 34.909 -6.427 18.255 1.00 18.43 246 ARG B C 1
ATOM 4270 O O . ARG B 1 247 ? 35.822 -6.301 19.053 1.00 18.93 246 ARG B O 1
ATOM 4278 N N . VAL B 1 248 ? 34.626 -5.537 17.294 1.00 18.00 247 VAL B N 1
ATOM 4279 C CA . VAL B 1 248 ? 35.223 -4.208 17.194 1.00 17.71 247 VAL B CA 1
ATOM 4280 C C . VAL B 1 248 ? 34.104 -3.200 16.940 1.00 17.66 247 VAL B C 1
ATOM 4281 O O . VAL B 1 248 ? 32.944 -3.584 16.737 1.00 18.43 247 VAL B O 1
ATOM 4285 N N . ASP B 1 249 ? 34.456 -1.919 16.931 1.00 17.21 248 ASP B N 1
ATOM 4286 C CA . ASP B 1 249 ? 33.481 -0.878 16.657 1.00 17.00 248 ASP B CA 1
ATOM 4287 C C . ASP B 1 249 ? 34.089 0.258 15.878 1.00 16.27 248 ASP B C 1
ATOM 4288 O O . ASP B 1 249 ? 35.267 0.230 15.513 1.00 17.42 248 ASP B O 1
ATOM 4293 N N . HIS B 1 250 ? 33.241 1.216 15.534 1.00 15.56 249 HIS B N 1
ATOM 4294 C CA . HIS B 1 250 ? 33.615 2.378 14.743 1.00 14.79 249 HIS B CA 1
ATOM 4295 C C . HIS B 1 250 ? 34.836 3.150 15.217 1.00 16.53 249 HIS B C 1
ATOM 4296 O O . HIS B 1 250 ? 35.382 3.927 14.442 1.00 17.47 249 HIS B O 1
ATOM 4303 N N . SER B 1 251 ? 35.207 3.009 16.499 1.00 17.57 250 SER B N 1
ATOM 4304 C CA . SER B 1 251 ? 36.344 3.766 17.102 1.00 17.39 250 SER B CA 1
ATOM 4305 C C . SER B 1 251 ? 37.710 3.156 16.799 1.00 17.46 250 SER B C 1
ATOM 4306 O O . SER B 1 251 ? 38.769 3.761 17.084 1.00 15.64 250 SER B O 1
ATOM 4309 N N . TYR B 1 252 ? 37.702 1.975 16.210 1.00 16.85 251 TYR B N 1
ATOM 4310 C CA . TYR B 1 252 ? 38.922 1.293 15.877 1.00 17.17 251 TYR B CA 1
ATOM 4311 C C . TYR B 1 252 ? 39.446 1.775 14.550 1.00 18.42 251 TYR B C 1
ATOM 4312 O O . TYR B 1 252 ? 38.848 1.515 13.505 1.00 18.77 251 TYR B O 1
ATOM 4321 N N . ARG B 1 253 ? 40.599 2.453 14.586 1.00 18.91 252 ARG B N 1
ATOM 4322 C CA . ARG B 1 253 ? 41.265 2.854 13.392 1.00 20.91 252 ARG B CA 1
ATOM 4323 C C . ARG B 1 253 ? 41.807 1.610 12.691 1.00 19.97 252 ARG B C 1
ATOM 4324 O O . ARG B 1 253 ? 41.879 0.546 13.307 1.00 19.93 252 ARG B O 1
ATOM 4332 N N . PRO B 1 254 ? 42.192 1.728 11.411 1.00 20.14 253 PRO B N 1
ATOM 4333 C CA . PRO B 1 254 ? 42.708 0.567 10.687 1.00 20.93 253 PRO B CA 1
ATOM 4334 C C . PRO B 1 254 ? 43.861 -0.144 11.381 1.00 20.81 253 PRO B C 1
ATOM 4335 O O . PRO B 1 254 ? 43.879 -1.385 11.412 1.00 19.20 253 PRO B O 1
ATOM 4339 N N . GLU B 1 255 ? 44.764 0.604 11.999 1.00 21.21 254 GLU B N 1
ATOM 4340 C CA . GLU B 1 255 ? 45.890 -0.014 12.718 1.00 22.92 254 GLU B CA 1
ATOM 4341 C C . GLU B 1 255 ? 45.436 -0.760 13.980 1.00 22.62 254 GLU B C 1
ATOM 4342 O O . GLU B 1 255 ? 46.073 -1.752 14.391 1.00 20.77 254 GLU B O 1
ATOM 4348 N N . GLN B 1 256 ? 44.332 -0.319 14.590 1.00 21.48 255 GLN B N 1
ATOM 4349 C CA . GLN B 1 256 ? 43.794 -1.017 15.735 1.00 20.48 255 GLN B CA 1
ATOM 4350 C C . GLN B 1 256 ? 43.053 -2.281 15.309 1.00 19.42 255 GLN B C 1
ATOM 4351 O O . GLN B 1 256 ? 43.082 -3.290 16.021 1.00 19.63 255 GLN B O 1
ATOM 4357 N N . LEU B 1 257 ? 42.391 -2.250 14.154 1.00 17.92 256 LEU B N 1
ATOM 4358 C CA . LEU B 1 257 ? 41.780 -3.468 13.620 1.00 17.96 256 LEU B CA 1
ATOM 4359 C C . LEU B 1 257 ? 42.858 -4.516 13.329 1.00 17.98 256 LEU B C 1
ATOM 4360 O O . LEU B 1 257 ? 42.670 -5.700 13.587 1.00 18.42 256 LEU B O 1
ATOM 4365 N N . LEU B 1 258 ? 43.973 -4.061 12.766 1.00 18.71 257 LEU B N 1
ATOM 4366 C CA . LEU B 1 258 ? 45.136 -4.934 12.458 1.00 19.92 257 LEU B CA 1
ATOM 4367 C C . LEU B 1 258 ? 45.618 -5.615 13.735 1.00 19.19 257 LEU B C 1
ATOM 4368 O O . LEU B 1 258 ? 45.838 -6.834 13.773 1.00 18.94 257 LEU B O 1
ATOM 4373 N N . ALA B 1 259 ? 45.685 -4.834 14.817 1.00 19.77 258 ALA B N 1
ATOM 4374 C CA . ALA B 1 259 ? 46.102 -5.358 16.098 1.00 20.12 258 ALA B CA 1
ATOM 4375 C C . ALA B 1 259 ? 45.150 -6.437 16.583 1.00 19.68 258 ALA B C 1
ATOM 4376 O O . ALA B 1 259 ? 45.595 -7.461 17.086 1.00 18.74 258 ALA B O 1
ATOM 4378 N N . VAL B 1 260 ? 43.840 -6.215 16.443 1.00 18.62 259 VAL B N 1
ATOM 4379 C CA . VAL B 1 260 ? 42.858 -7.229 16.833 1.00 17.58 259 VAL B CA 1
ATOM 4380 C C . VAL B 1 260 ? 43.017 -8.465 15.949 1.00 17.67 259 VAL B C 1
ATOM 4381 O O . VAL B 1 260 ? 43.063 -9.566 16.454 1.00 19.98 259 VAL B O 1
ATOM 4385 N N . GLY B 1 261 ? 43.146 -8.279 14.633 1.00 17.96 260 GLY B N 1
ATOM 4386 C CA . GLY B 1 261 ? 43.307 -9.389 13.705 1.00 18.94 260 GLY B CA 1
ATOM 4387 C C . GLY B 1 261 ? 44.509 -10.263 14.047 1.00 19.92 260 GLY B C 1
ATOM 4388 O O . GLY B 1 261 ? 44.402 -11.499 14.078 1.00 19.68 260 GLY B O 1
ATOM 4389 N N . ARG B 1 262 ? 45.647 -9.629 14.344 1.00 20.49 261 ARG B N 1
ATOM 4390 C CA . ARG B 1 262 ? 46.835 -10.379 14.694 1.00 19.84 261 ARG B CA 1
ATOM 4391 C C . ARG B 1 262 ? 46.621 -11.159 15.998 1.00 20.66 261 ARG B C 1
ATOM 4392 O O . ARG B 1 262 ? 47.015 -12.320 16.096 1.00 19.92 261 ARG B O 1
ATOM 4400 N N . ASP B 1 263 ? 45.927 -10.560 16.961 1.00 20.73 262 ASP B N 1
ATOM 4401 C CA A ASP B 1 263 ? 45.625 -11.238 18.213 0.50 20.96 262 ASP B CA 1
ATOM 4402 C CA B ASP B 1 263 ? 45.620 -11.258 18.215 0.50 21.03 262 ASP B CA 1
ATOM 4403 C C . ASP B 1 263 ? 44.753 -12.473 17.945 1.00 20.35 262 ASP B C 1
ATOM 4404 O O . ASP B 1 263 ? 44.984 -13.536 18.488 1.00 17.63 262 ASP B O 1
ATOM 4413 N N . VAL B 1 264 ? 43.734 -12.297 17.116 1.00 19.95 263 VAL B N 1
ATOM 4414 C CA . VAL B 1 264 ? 42.835 -13.387 16.795 1.00 18.92 263 VAL B CA 1
ATOM 4415 C C . VAL B 1 264 ? 43.576 -14.494 16.007 1.00 18.32 263 VAL B C 1
ATOM 4416 O O . VAL B 1 264 ? 43.336 -15.669 16.225 1.00 17.20 263 VAL B O 1
ATOM 4420 N N . GLU B 1 265 ? 44.518 -14.116 15.159 1.00 18.11 264 GLU B N 1
ATOM 4421 C CA . GLU B 1 265 ? 45.344 -15.105 14.474 1.00 19.61 264 GLU B CA 1
ATOM 4422 C C . GLU B 1 265 ? 46.125 -15.946 15.505 1.00 20.61 264 GLU B C 1
ATOM 4423 O O . GLU B 1 265 ? 46.182 -17.179 15.401 1.00 18.47 264 GLU B O 1
ATOM 4429 N N . CYS B 1 266 ? 46.712 -15.290 16.513 1.00 20.65 265 CYS B N 1
ATOM 4430 C CA . CYS B 1 266 ? 47.397 -16.030 17.561 1.00 20.77 265 CYS B CA 1
ATOM 4431 C C . CYS B 1 266 ? 46.516 -17.083 18.237 1.00 20.76 265 CYS B C 1
ATOM 4432 O O . CYS B 1 266 ? 46.938 -18.229 18.368 1.00 20.48 265 CYS B O 1
ATOM 4435 N N . ILE B 1 267 ? 45.324 -16.703 18.726 1.00 19.10 266 ILE B N 1
ATOM 4436 C CA A ILE B 1 267 ? 44.432 -17.620 19.438 0.67 18.80 266 ILE B CA 1
ATOM 4437 C CA B ILE B 1 267 ? 44.522 -17.693 19.460 0.33 18.68 266 ILE B CA 1
ATOM 4438 C C . ILE B 1 267 ? 43.985 -18.740 18.511 1.00 19.51 266 ILE B C 1
ATOM 4439 O O . ILE B 1 267 ? 43.958 -19.935 18.866 1.00 19.45 266 ILE B O 1
ATOM 4448 N N . THR B 1 268 ? 43.646 -18.347 17.304 1.00 19.94 267 THR B N 1
ATOM 4449 C CA . THR B 1 268 ? 43.135 -19.286 16.331 1.00 19.24 267 THR B CA 1
ATOM 4450 C C . THR B 1 268 ? 44.193 -20.365 15.957 1.00 20.60 267 THR B C 1
ATOM 4451 O O . THR B 1 268 ? 43.907 -21.592 15.929 1.00 19.43 267 THR B O 1
ATOM 4455 N N . LEU B 1 269 ? 45.403 -19.923 15.672 1.00 20.72 268 LEU B N 1
ATOM 4456 C CA . LEU B 1 269 ? 46.486 -20.842 15.369 1.00 20.25 268 LEU B CA 1
ATOM 4457 C C . LEU B 1 269 ? 46.780 -21.768 16.566 1.00 19.40 268 LEU B C 1
ATOM 4458 O O . LEU B 1 269 ? 46.922 -23.006 16.382 1.00 20.25 268 LEU B O 1
ATOM 4463 N N . ALA B 1 270 ? 46.849 -21.201 17.774 1.00 19.79 269 ALA B N 1
ATOM 4464 C CA . ALA B 1 270 ? 47.168 -21.994 18.958 1.00 20.24 269 ALA B CA 1
ATOM 4465 C C . ALA B 1 270 ? 46.098 -23.099 19.166 1.00 20.85 269 ALA B C 1
ATOM 4466 O O . ALA B 1 270 ? 46.421 -24.232 19.493 1.00 20.38 269 ALA B O 1
ATOM 4468 N N . ARG B 1 271 ? 44.830 -22.758 18.984 1.00 20.06 270 ARG B N 1
ATOM 4469 C CA . ARG B 1 271 ? 43.772 -23.759 19.122 1.00 19.66 270 ARG B CA 1
ATOM 4470 C C . ARG B 1 271 ? 43.930 -24.904 18.129 1.00 19.38 270 ARG B C 1
ATOM 4471 O O . ARG B 1 271 ? 43.753 -26.070 18.473 1.00 19.71 270 ARG B O 1
ATOM 4479 N N . ALA B 1 272 ? 44.249 -24.556 16.890 1.00 19.77 271 ALA B N 1
ATOM 4480 C CA . ALA B 1 272 ? 44.430 -25.531 15.823 1.00 20.22 271 ALA B CA 1
ATOM 4481 C C . ALA B 1 272 ? 45.620 -26.441 16.091 1.00 20.63 271 ALA B C 1
ATOM 4482 O O . ALA B 1 272 ? 45.557 -27.683 15.962 1.00 17.24 271 ALA B O 1
ATOM 4484 N N . VAL B 1 273 ? 46.711 -25.820 16.512 1.00 21.03 272 VAL B N 1
ATOM 4485 C CA . VAL B 1 273 ? 47.912 -26.553 16.805 1.00 21.02 272 VAL B CA 1
ATOM 4486 C C . VAL B 1 273 ? 47.674 -27.485 18.013 1.00 20.87 272 VAL B C 1
ATOM 4487 O O . VAL B 1 273 ? 48.068 -28.680 17.998 1.00 21.11 272 VAL B O 1
ATOM 4491 N N . LYS B 1 274 ? 46.989 -26.983 19.020 1.00 21.19 273 LYS B N 1
ATOM 4492 C CA . LYS B 1 274 ? 46.736 -27.774 20.213 1.00 21.50 273 LYS B CA 1
ATOM 4493 C C . LYS B 1 274 ? 45.883 -29.005 19.855 1.00 22.06 273 LYS B C 1
ATOM 4494 O O . LYS B 1 274 ? 46.155 -30.134 20.321 1.00 21.04 273 LYS B O 1
ATOM 4500 N N . ALA B 1 275 ? 44.859 -28.785 19.035 1.00 21.22 274 ALA B N 1
ATOM 4501 C CA . ALA B 1 275 ? 43.969 -29.873 18.623 1.00 22.58 274 ALA B CA 1
ATOM 4502 C C . ALA B 1 275 ? 44.755 -30.920 17.824 1.00 22.63 274 ALA B C 1
ATOM 4503 O O . ALA B 1 275 ? 44.534 -32.115 17.972 1.00 23.52 274 ALA B O 1
ATOM 4505 N N . PHE B 1 276 ? 45.693 -30.478 17.005 1.00 21.50 275 PHE B N 1
ATOM 4506 C CA . PHE B 1 276 ? 46.496 -31.423 16.242 1.00 22.16 275 PHE B CA 1
ATOM 4507 C C . PHE B 1 276 ? 47.400 -32.241 17.172 1.00 22.68 275 PHE B C 1
ATOM 4508 O O . PHE B 1 276 ? 47.469 -33.461 17.085 1.00 20.14 275 PHE B O 1
ATOM 4516 N N . ILE B 1 277 ? 48.079 -31.572 18.090 1.00 22.84 276 ILE B N 1
ATOM 4517 C CA . ILE B 1 277 ? 49.036 -32.300 18.918 1.00 23.00 276 ILE B CA 1
ATOM 4518 C C . ILE B 1 277 ? 48.339 -33.136 19.990 1.00 21.48 276 ILE B C 1
ATOM 4519 O O . ILE B 1 277 ? 48.933 -34.091 20.490 1.00 21.91 276 ILE B O 1
ATOM 4524 N N . GLU B 1 278 ? 47.088 -32.805 20.310 1.00 21.92 277 GLU B N 1
ATOM 4525 C CA . GLU B 1 278 ? 46.295 -33.632 21.213 1.00 22.00 277 GLU B CA 1
ATOM 4526 C C . GLU B 1 278 ? 45.446 -34.738 20.481 1.00 20.64 277 GLU B C 1
ATOM 4527 O O . GLU B 1 278 ? 44.643 -35.412 21.100 1.00 18.29 277 GLU B O 1
ATOM 4533 N N . ARG B 1 279 ? 45.636 -34.874 19.170 1.00 19.22 278 ARG B N 1
ATOM 4534 C CA . ARG B 1 279 ? 44.953 -35.862 18.352 1.00 20.43 278 ARG B CA 1
ATOM 4535 C C . ARG B 1 279 ? 43.424 -35.714 18.378 1.00 20.79 278 ARG B C 1
ATOM 4536 O O . ARG B 1 279 ? 42.685 -36.697 18.523 1.00 20.26 278 ARG B O 1
ATOM 4544 N N . ARG B 1 280 ? 42.955 -34.482 18.200 1.00 19.87 279 ARG B N 1
ATOM 4545 C CA . ARG B 1 280 ? 41.533 -34.185 18.230 1.00 19.46 279 ARG B CA 1
ATOM 4546 C C . ARG B 1 280 ? 41.005 -33.683 16.870 1.00 20.26 279 ARG B C 1
ATOM 4547 O O . ARG B 1 280 ? 39.833 -33.342 16.757 1.00 21.33 279 ARG B O 1
ATOM 4555 N N . VAL B 1 281 ? 41.859 -33.689 15.843 1.00 20.14 280 VAL B N 1
ATOM 4556 C CA . VAL B 1 281 ? 41.476 -33.227 14.503 1.00 20.35 280 VAL B CA 1
ATOM 4557 C C . VAL B 1 281 ? 41.559 -34.326 13.469 1.00 20.11 280 VAL B C 1
ATOM 4558 O O . VAL B 1 281 ? 42.604 -34.934 13.323 1.00 20.81 280 VAL B O 1
ATOM 4562 N N . PHE B 1 282 ? 40.458 -34.565 12.744 1.00 18.96 281 PHE B N 1
ATOM 4563 C CA . PHE B 1 282 ? 40.406 -35.544 11.678 1.00 19.55 281 PHE B CA 1
ATOM 4564 C C . PHE B 1 282 ? 40.000 -34.898 10.365 1.00 19.49 281 PHE B C 1
ATOM 4565 O O . PHE B 1 282 ? 39.178 -33.993 10.347 1.00 20.27 281 PHE B O 1
ATOM 4573 N N . LEU B 1 283 ? 40.568 -35.392 9.270 1.00 19.53 282 LEU B N 1
ATOM 4574 C CA . LEU B 1 283 ? 40.145 -35.018 7.949 1.00 19.59 282 LEU B CA 1
ATOM 4575 C C . LEU B 1 283 ? 38.861 -35.768 7.613 1.00 20.50 282 LEU B C 1
ATOM 4576 O O . LEU B 1 283 ? 38.701 -36.943 7.929 1.00 20.70 282 LEU B O 1
ATOM 4581 N N . ASN B 1 284 ? 37.938 -35.071 6.990 1.00 20.65 283 ASN B N 1
ATOM 4582 C CA . ASN B 1 284 ? 36.645 -35.640 6.589 1.00 21.34 283 ASN B CA 1
ATOM 4583 C C . ASN B 1 284 ? 36.379 -35.065 5.208 1.00 22.50 283 ASN B C 1
ATOM 4584 O O . ASN B 1 284 ? 35.542 -34.176 5.036 1.00 21.94 283 ASN B O 1
ATOM 4589 N N . GLY B 1 285 ? 37.132 -35.541 4.233 1.00 24.30 284 GLY B N 1
ATOM 4590 C CA . GLY B 1 285 ? 37.029 -35.025 2.866 1.00 24.57 284 GLY B CA 1
ATOM 4591 C C . GLY B 1 285 ? 37.640 -33.629 2.821 1.00 23.90 284 GLY B C 1
ATOM 4592 O O . GLY B 1 285 ? 38.785 -33.450 3.194 1.00 27.52 284 GLY B O 1
ATOM 4593 N N . ASP B 1 286 ? 36.854 -32.631 2.443 1.00 23.94 285 ASP B N 1
ATOM 4594 C CA . ASP B 1 286 ? 37.310 -31.235 2.403 1.00 24.49 285 ASP B CA 1
ATOM 4595 C C . ASP B 1 286 ? 36.980 -30.433 3.670 1.00 23.23 285 ASP B C 1
ATOM 4596 O O . ASP B 1 286 ? 37.158 -29.219 3.711 1.00 24.16 285 ASP B O 1
ATOM 4601 N N . ARG B 1 287 ? 36.497 -31.103 4.702 1.00 21.05 286 ARG B N 1
ATOM 4602 C CA . ARG B 1 287 ? 36.244 -30.438 5.984 1.00 19.52 286 ARG B CA 1
ATOM 4603 C C . ARG B 1 287 ? 36.903 -31.228 7.123 1.00 18.75 286 ARG B C 1
ATOM 4604 O O . ARG B 1 287 ? 37.498 -32.241 6.881 1.00 17.06 286 ARG B O 1
ATOM 4612 N N . THR B 1 288 ? 36.831 -30.719 8.349 1.00 17.29 287 THR B N 1
ATOM 4613 C CA . THR B 1 288 ? 37.430 -31.423 9.455 1.00 18.59 287 THR B CA 1
ATOM 4614 C C . THR B 1 288 ? 36.432 -31.742 10.552 1.00 18.97 287 THR B C 1
ATOM 4615 O O . THR B 1 288 ? 35.355 -31.130 10.662 1.00 18.04 287 THR B O 1
ATOM 4619 N N . VAL B 1 289 ? 36.761 -32.798 11.275 1.00 18.83 288 VAL B N 1
ATOM 4620 C CA . VAL B 1 289 ? 36.118 -33.126 12.509 1.00 18.19 288 VAL B CA 1
ATOM 4621 C C . VAL B 1 289 ? 37.083 -32.723 13.609 1.00 17.65 288 VAL B C 1
ATOM 4622 O O . VAL B 1 289 ? 38.236 -33.148 13.600 1.00 18.75 288 VAL B O 1
ATOM 4626 N N . VAL B 1 290 ? 36.605 -31.919 14.551 1.00 19.13 289 VAL B N 1
ATOM 4627 C CA . VAL B 1 290 ? 37.414 -31.427 15.701 1.00 20.21 289 VAL B CA 1
ATOM 4628 C C . VAL B 1 290 ? 36.681 -31.755 16.992 1.00 21.47 289 VAL B C 1
ATOM 4629 O O . VAL B 1 290 ? 35.583 -31.218 17.270 1.00 19.72 289 VAL B O 1
ATOM 4633 N N . PHE B 1 291 ? 37.267 -32.645 17.785 1.00 22.74 290 PHE B N 1
ATOM 4634 C CA . PHE B 1 291 ? 36.690 -32.989 19.065 1.00 23.95 290 PHE B CA 1
ATOM 4635 C C . PHE B 1 291 ? 37.153 -32.000 20.099 1.00 25.13 290 PHE B C 1
ATOM 4636 O O . PHE B 1 291 ? 38.330 -31.592 20.105 1.00 24.03 290 PHE B O 1
ATOM 4644 N N . GLN B 1 292 ? 36.255 -31.628 20.995 1.00 27.76 291 GLN B N 1
ATOM 4645 C CA . GLN B 1 292 ? 36.626 -30.752 22.095 1.00 32.74 291 GLN B CA 1
ATOM 4646 C C . GLN B 1 292 ? 37.442 -31.519 23.129 1.00 34.76 291 GLN B C 1
ATOM 4647 O O . GLN B 1 292 ? 37.315 -32.738 23.260 1.00 34.90 291 GLN B O 1
ATOM 4651 N N . PRO C 1 8 ? 14.836 -41.156 9.244 1.00 44.94 7 PRO C N 1
ATOM 4652 C CA . PRO C 1 8 ? 14.985 -42.375 10.072 1.00 44.15 7 PRO C CA 1
ATOM 4653 C C . PRO C 1 8 ? 14.323 -42.260 11.460 1.00 41.57 7 PRO C C 1
ATOM 4654 O O . PRO C 1 8 ? 14.548 -41.277 12.160 1.00 42.31 7 PRO C O 1
ATOM 4658 N N . HIS C 1 9 ? 13.532 -43.267 11.842 1.00 39.34 8 HIS C N 1
ATOM 4659 C CA . HIS C 1 9 ? 12.867 -43.300 13.157 1.00 37.91 8 HIS C CA 1
ATOM 4660 C C . HIS C 1 9 ? 13.878 -43.675 14.246 1.00 35.05 8 HIS C C 1
ATOM 4661 O O . HIS C 1 9 ? 14.291 -44.839 14.351 1.00 33.57 8 HIS C O 1
ATOM 4668 N N . GLN C 1 10 ? 14.260 -42.682 15.054 1.00 32.33 9 GLN C N 1
ATOM 4669 C CA . GLN C 1 10 ? 15.298 -42.861 16.055 1.00 30.39 9 GLN C CA 1
ATOM 4670 C C . GLN C 1 10 ? 14.814 -43.155 17.479 1.00 27.45 9 GLN C C 1
ATOM 4671 O O . GLN C 1 10 ? 13.725 -42.772 17.890 1.00 26.53 9 GLN C O 1
ATOM 4677 N N . PHE C 1 11 ? 15.708 -43.785 18.226 1.00 25.01 10 PHE C N 1
ATOM 4678 C CA . PHE C 1 11 ? 15.518 -44.070 19.631 1.00 22.94 10 PHE C CA 1
ATOM 4679 C C . PHE C 1 11 ? 16.776 -43.668 20.376 1.00 22.59 10 PHE C C 1
ATOM 4680 O O . PHE C 1 11 ? 17.884 -43.660 19.810 1.00 21.31 10 PHE C O 1
ATOM 4688 N N . VAL C 1 12 ? 16.612 -43.333 21.644 1.00 21.50 11 VAL C N 1
ATOM 4689 C CA . VAL C 1 12 ? 17.728 -42.960 22.432 1.00 20.89 11 VAL C CA 1
ATOM 4690 C C . VAL C 1 12 ? 17.750 -43.791 23.710 1.00 20.09 11 VAL C C 1
ATOM 4691 O O . VAL C 1 12 ? 16.744 -43.877 24.435 1.00 20.33 11 VAL C O 1
ATOM 4695 N N . LEU C 1 13 ? 18.885 -44.470 23.906 1.00 18.83 12 LEU C N 1
ATOM 4696 C CA . LEU C 1 13 ? 19.194 -45.232 25.097 1.00 19.34 12 LEU C CA 1
ATOM 4697 C C . LEU C 1 13 ? 20.016 -44.389 26.031 1.00 19.43 12 LEU C C 1
ATOM 4698 O O . LEU C 1 13 ? 21.032 -43.849 25.624 1.00 19.72 12 LEU C O 1
ATOM 4703 N N . THR C 1 14 ? 19.591 -44.259 27.282 1.00 19.16 13 THR C N 1
ATOM 4704 C CA . THR C 1 14 ? 20.409 -43.606 28.277 1.00 18.88 13 THR C CA 1
ATOM 4705 C C . THR C 1 14 ? 20.572 -44.576 29.426 1.00 18.14 13 THR C C 1
ATOM 4706 O O . THR C 1 14 ? 19.630 -45.337 29.748 1.00 17.01 13 THR C O 1
ATOM 4710 N N . LEU C 1 15 ? 21.751 -44.557 30.030 1.00 18.01 14 LEU C N 1
ATOM 4711 C CA . LEU C 1 15 ? 22.033 -45.378 31.188 1.00 18.97 14 LEU C CA 1
ATOM 4712 C C . LEU C 1 15 ? 23.147 -44.810 32.061 1.00 19.64 14 LEU C C 1
ATOM 4713 O O . LEU C 1 15 ? 24.064 -44.070 31.577 1.00 18.27 14 LEU C O 1
ATOM 4718 N N . SER C 1 16 ? 23.059 -45.118 33.358 1.00 19.77 15 SER C N 1
ATOM 4719 C CA . SER C 1 16 ? 24.154 -44.836 34.305 1.00 20.08 15 SER C CA 1
ATOM 4720 C C . SER C 1 16 ? 24.277 -46.045 35.175 1.00 19.72 15 SER C C 1
ATOM 4721 O O . SER C 1 16 ? 23.279 -46.688 35.460 1.00 19.17 15 SER C O 1
ATOM 4724 N N . CYS C 1 17 ? 25.505 -46.326 35.612 1.00 18.76 16 CYS C N 1
ATOM 4725 C CA . CYS C 1 17 ? 25.789 -47.461 36.430 1.00 19.77 16 CYS C CA 1
ATOM 4726 C C . CYS C 1 17 ? 27.143 -47.317 37.101 1.00 20.02 16 CYS C C 1
ATOM 4727 O O . CYS C 1 17 ? 27.930 -46.432 36.732 1.00 20.09 16 CYS C O 1
ATOM 4730 N N . PRO C 1 18 ? 27.408 -48.150 38.121 1.00 20.31 17 PRO C N 1
ATOM 4731 C CA . PRO C 1 18 ? 28.720 -48.140 38.752 1.00 21.22 17 PRO C CA 1
ATOM 4732 C C . PRO C 1 18 ? 29.770 -48.483 37.741 1.00 22.05 17 PRO C C 1
ATOM 4733 O O . PRO C 1 18 ? 29.543 -49.342 36.851 1.00 21.22 17 PRO C O 1
ATOM 4737 N N . SER C 1 19 ? 30.932 -47.871 37.893 1.00 21.80 18 SER C N 1
ATOM 4738 C CA . SER C 1 19 ? 32.041 -48.122 36.990 1.00 23.15 18 SER C CA 1
ATOM 4739 C C . SER C 1 19 ? 32.443 -49.599 37.043 1.00 22.58 18 SER C C 1
ATOM 4740 O O . SER C 1 19 ? 32.441 -50.215 38.119 1.00 23.51 18 SER C O 1
ATOM 4743 N N . ALA C 1 20 ? 32.740 -50.150 35.870 1.00 22.16 19 ALA C N 1
ATOM 4744 C CA . ALA C 1 20 ? 33.146 -51.542 35.684 1.00 23.32 19 ALA C CA 1
ATOM 4745 C C . ALA C 1 20 ? 33.424 -51.716 34.202 1.00 24.25 19 ALA C C 1
ATOM 4746 O O . ALA C 1 20 ? 33.040 -50.877 33.406 1.00 26.05 19 ALA C O 1
ATOM 4748 N N . ALA C 1 21 ? 34.074 -52.796 33.818 1.00 24.49 20 ALA C N 1
ATOM 4749 C CA . ALA C 1 21 ? 34.390 -53.023 32.405 1.00 24.91 20 ALA C CA 1
ATOM 4750 C C . ALA C 1 21 ? 33.274 -53.781 31.690 1.00 24.88 20 ALA C C 1
ATOM 4751 O O . ALA C 1 21 ? 32.561 -54.563 32.310 1.00 23.68 20 ALA C O 1
ATOM 4753 N N . GLY C 1 22 ? 33.081 -53.481 30.397 1.00 24.12 21 GLY C N 1
ATOM 4754 C CA . GLY C 1 22 ? 32.241 -54.322 29.525 1.00 22.87 21 GLY C CA 1
ATOM 4755 C C . GLY C 1 22 ? 30.882 -53.815 29.098 1.00 22.81 21 GLY C C 1
ATOM 4756 O O . GLY C 1 22 ? 30.237 -54.462 28.290 1.00 22.55 21 GLY C O 1
ATOM 4757 N N . GLN C 1 23 ? 30.462 -52.635 29.592 1.00 23.55 22 GLN C N 1
ATOM 4758 C CA . GLN C 1 23 ? 29.128 -52.142 29.311 1.00 23.66 22 GLN C CA 1
ATOM 4759 C C . GLN C 1 23 ? 28.915 -51.759 27.863 1.00 22.32 22 GLN C C 1
ATOM 4760 O O . GLN C 1 23 ? 27.897 -52.125 27.285 1.00 21.08 22 GLN C O 1
ATOM 4766 N N . VAL C 1 24 ? 29.828 -50.980 27.289 1.00 21.06 23 VAL C N 1
ATOM 4767 C CA . VAL C 1 24 ? 29.616 -50.503 25.900 1.00 21.29 23 VAL C CA 1
ATOM 4768 C C . VAL C 1 24 ? 29.603 -51.696 24.970 1.00 19.69 23 VAL C C 1
ATOM 4769 O O . VAL C 1 24 ? 28.704 -51.831 24.129 1.00 19.85 23 VAL C O 1
ATOM 4773 N N . ALA C 1 25 ? 30.535 -52.621 25.184 1.00 18.97 24 ALA C N 1
ATOM 4774 C CA . ALA C 1 25 ? 30.573 -53.853 24.377 1.00 18.74 24 ALA C CA 1
ATOM 4775 C C . ALA C 1 25 ? 29.227 -54.574 24.422 1.00 18.72 24 ALA C C 1
ATOM 4776 O O . ALA C 1 25 ? 28.691 -54.983 23.375 1.00 18.95 24 ALA C O 1
ATOM 4778 N N . ALA C 1 26 ? 28.656 -54.717 25.615 1.00 18.45 25 ALA C N 1
ATOM 4779 C CA . ALA C 1 26 ? 27.375 -55.423 25.748 1.00 18.53 25 ALA C CA 1
ATOM 4780 C C . ALA C 1 26 ? 26.271 -54.639 25.061 1.00 19.19 25 ALA C C 1
ATOM 4781 O O . ALA C 1 26 ? 25.445 -55.217 24.373 1.00 20.67 25 ALA C O 1
ATOM 4783 N N . VAL C 1 27 ? 26.308 -53.314 25.187 1.00 19.61 26 VAL C N 1
ATOM 4784 C CA . VAL C 1 27 ? 25.279 -52.482 24.590 1.00 20.75 26 VAL C CA 1
ATOM 4785 C C . VAL C 1 27 ? 25.338 -52.542 23.065 1.00 21.52 26 VAL C C 1
ATOM 4786 O O . VAL C 1 27 ? 24.342 -52.832 22.441 1.00 21.00 26 VAL C O 1
ATOM 4790 N N . VAL C 1 28 ? 26.498 -52.278 22.478 1.00 22.19 27 VAL C N 1
ATOM 4791 C CA A VAL C 1 28 ? 26.621 -52.268 21.025 0.50 23.38 27 VAL C CA 1
ATOM 4792 C CA B VAL C 1 28 ? 26.603 -52.266 21.016 0.50 23.37 27 VAL C CA 1
ATOM 4793 C C . VAL C 1 28 ? 26.381 -53.648 20.444 1.00 24.12 27 VAL C C 1
ATOM 4794 O O . VAL C 1 28 ? 25.842 -53.786 19.340 1.00 25.76 27 VAL C O 1
ATOM 4801 N N . GLY C 1 29 ? 26.740 -54.677 21.201 1.00 22.93 28 GLY C N 1
ATOM 4802 C CA . GLY C 1 29 ? 26.531 -56.022 20.763 1.00 22.92 28 GLY C CA 1
ATOM 4803 C C . GLY C 1 29 ? 25.055 -56.292 20.558 1.00 23.51 28 GLY C C 1
ATOM 4804 O O . GLY C 1 29 ? 24.655 -56.897 19.548 1.00 23.17 28 GLY C O 1
ATOM 4805 N N . LEU C 1 30 ? 24.241 -55.833 21.508 1.00 23.28 29 LEU C N 1
ATOM 4806 C CA . LEU C 1 30 ? 22.797 -56.007 21.431 1.00 22.94 29 LEU C CA 1
ATOM 4807 C C . LEU C 1 30 ? 22.236 -55.217 20.262 1.00 22.65 29 LEU C C 1
ATOM 4808 O O . LEU C 1 30 ? 21.396 -55.720 19.529 1.00 24.00 29 LEU C O 1
ATOM 4813 N N . LEU C 1 31 ? 22.695 -53.984 20.097 1.00 21.92 30 LEU C N 1
ATOM 4814 C CA . LEU C 1 31 ? 22.177 -53.132 19.034 1.00 22.65 30 LEU C CA 1
ATOM 4815 C C . LEU C 1 31 ? 22.533 -53.707 17.648 1.00 24.74 30 LEU C C 1
ATOM 4816 O O . LEU C 1 31 ? 21.675 -53.737 16.735 1.00 24.99 30 LEU C O 1
ATOM 4821 N N . ASP C 1 32 ? 23.768 -54.208 17.514 1.00 25.45 31 ASP C N 1
ATOM 4822 C CA . ASP C 1 32 ? 24.218 -54.898 16.281 1.00 24.06 31 ASP C CA 1
ATOM 4823 C C . ASP C 1 32 ? 23.360 -56.112 16.011 1.00 22.98 31 ASP C C 1
ATOM 4824 O O . ASP C 1 32 ? 23.034 -56.384 14.865 1.00 23.97 31 ASP C O 1
ATOM 4829 N N . ARG C 1 33 ? 22.987 -56.843 17.063 1.00 22.33 32 ARG C N 1
ATOM 4830 C CA A ARG C 1 33 ? 22.130 -58.020 16.964 0.33 22.56 32 ARG C CA 1
ATOM 4831 C CA B ARG C 1 33 ? 22.150 -58.027 16.882 0.67 22.47 32 ARG C CA 1
ATOM 4832 C C . ARG C 1 33 ? 20.755 -57.667 16.369 1.00 22.58 32 ARG C C 1
ATOM 4833 O O . ARG C 1 33 ? 20.106 -58.491 15.718 1.00 20.76 32 ARG C O 1
ATOM 4848 N N . HIS C 1 34 ? 20.303 -56.448 16.627 1.00 22.73 33 HIS C N 1
ATOM 4849 C CA . HIS C 1 34 ? 18.982 -55.997 16.134 1.00 23.98 33 HIS C CA 1
ATOM 4850 C C . HIS C 1 34 ? 19.128 -55.097 14.911 1.00 24.52 33 HIS C C 1
ATOM 4851 O O . HIS C 1 34 ? 18.204 -54.383 14.544 1.00 25.49 33 HIS C O 1
ATOM 4858 N N . ARG C 1 35 ? 20.306 -55.148 14.300 1.00 24.69 34 ARG C N 1
ATOM 4859 C CA . ARG C 1 35 ? 20.656 -54.358 13.119 1.00 25.65 34 ARG C CA 1
ATOM 4860 C C . ARG C 1 35 ? 20.274 -52.889 13.255 1.00 25.46 34 ARG C C 1
ATOM 4861 O O . ARG C 1 35 ? 19.694 -52.292 12.352 1.00 24.58 34 ARG C O 1
ATOM 4869 N N . CYS C 1 36 ? 20.660 -52.314 14.381 1.00 25.42 35 CYS C N 1
ATOM 4870 C CA . CYS C 1 36 ? 20.464 -50.905 14.619 1.00 26.54 35 CYS C CA 1
ATOM 4871 C C . CYS C 1 36 ? 21.723 -50.151 14.204 1.00 27.30 35 CYS C C 1
ATOM 4872 O O . CYS C 1 36 ? 22.833 -50.624 14.424 1.00 29.07 35 CYS C O 1
ATOM 4875 N N . TYR C 1 37 ? 21.536 -49.020 13.547 1.00 25.63 36 TYR C N 1
ATOM 4876 C CA . TYR C 1 37 ? 22.623 -48.172 13.162 1.00 26.40 36 TYR C CA 1
ATOM 4877 C C . TYR C 1 37 ? 22.817 -47.172 14.302 1.00 24.38 36 TYR C C 1
ATOM 4878 O O . TYR C 1 37 ? 21.861 -46.521 14.694 1.00 22.79 36 TYR C O 1
ATOM 4887 N N . VAL C 1 38 ? 24.026 -47.059 14.833 1.00 24.60 37 VAL C N 1
ATOM 4888 C CA . VAL C 1 38 ? 24.303 -46.044 15.877 1.00 24.48 37 VAL C CA 1
ATOM 4889 C C . VAL C 1 38 ? 24.546 -44.647 15.281 1.00 24.83 37 VAL C C 1
ATOM 4890 O O . VAL C 1 38 ? 25.561 -44.402 14.631 1.00 26.41 37 VAL C O 1
ATOM 4894 N N . ASP C 1 39 ? 23.630 -43.730 15.536 1.00 24.80 38 ASP C N 1
ATOM 4895 C CA . ASP C 1 39 ? 23.755 -42.343 15.077 1.00 24.63 38 ASP C CA 1
ATOM 4896 C C . ASP C 1 39 ? 24.632 -41.485 15.986 1.00 24.89 38 ASP C C 1
ATOM 4897 O O . ASP C 1 39 ? 25.393 -40.665 15.504 1.00 24.96 38 ASP C O 1
ATOM 4902 N N . GLU C 1 40 ? 24.471 -41.633 17.302 1.00 23.90 39 GLU C N 1
ATOM 4903 C CA . GLU C 1 40 ? 25.261 -40.881 18.282 1.00 23.23 39 GLU C CA 1
ATOM 4904 C C . GLU C 1 40 ? 25.653 -41.828 19.422 1.00 23.35 39 GLU C C 1
ATOM 4905 O O . GLU C 1 40 ? 24.880 -42.728 19.792 1.00 21.18 39 GLU C O 1
ATOM 4911 N N . LEU C 1 41 ? 26.865 -41.645 19.946 1.00 22.69 40 LEU C N 1
ATOM 4912 C CA . LEU C 1 41 ? 27.303 -42.384 21.100 1.00 22.85 40 LEU C CA 1
ATOM 4913 C C . LEU C 1 41 ? 28.230 -41.501 21.912 1.00 23.23 40 LEU C C 1
ATOM 4914 O O . LEU C 1 41 ? 29.287 -41.034 21.414 1.00 21.71 40 LEU C O 1
ATOM 4919 N N . THR C 1 42 ? 27.803 -41.266 23.145 1.00 22.92 41 THR C N 1
ATOM 4920 C CA A THR C 1 42 ? 28.582 -40.505 24.117 0.50 22.66 41 THR C CA 1
ATOM 4921 C CA B THR C 1 42 ? 28.574 -40.503 24.095 0.50 22.89 41 THR C CA 1
ATOM 4922 C C . THR C 1 42 ? 28.674 -41.293 25.421 1.00 22.81 41 THR C C 1
ATOM 4923 O O . THR C 1 42 ? 27.647 -41.754 25.961 1.00 21.63 41 THR C O 1
ATOM 4930 N N . VAL C 1 43 ? 29.910 -41.451 25.898 1.00 21.38 42 VAL C N 1
ATOM 4931 C CA A VAL C 1 43 ? 30.247 -42.223 27.067 0.50 22.83 42 VAL C CA 1
ATOM 4932 C CA B VAL C 1 43 ? 30.189 -42.175 27.115 0.50 23.03 42 VAL C CA 1
ATOM 4933 C C . VAL C 1 43 ? 31.079 -41.352 28.033 1.00 23.68 42 VAL C C 1
ATOM 4934 O O . VAL C 1 43 ? 31.892 -40.534 27.588 1.00 26.03 42 VAL C O 1
ATOM 4941 N N . PHE C 1 44 ? 30.895 -41.538 29.326 1.00 23.13 43 PHE C N 1
ATOM 4942 C CA . PHE C 1 44 ? 31.674 -40.811 30.307 1.00 22.56 43 PHE C CA 1
ATOM 4943 C C . PHE C 1 44 ? 31.789 -41.633 31.577 1.00 21.83 43 PHE C C 1
ATOM 4944 O O . PHE C 1 44 ? 30.774 -42.074 32.131 1.00 20.82 43 PHE C O 1
ATOM 4952 N N . ASP C 1 45 ? 33.023 -41.894 31.990 1.00 21.09 44 ASP C N 1
ATOM 4953 C CA . ASP C 1 45 ? 33.277 -42.522 33.263 1.00 22.02 44 ASP C CA 1
ATOM 4954 C C . ASP C 1 45 ? 33.825 -41.486 34.229 1.00 21.68 44 ASP C C 1
ATOM 4955 O O . ASP C 1 45 ? 34.827 -40.874 33.961 1.00 19.96 44 ASP C O 1
ATOM 4960 N N . ASP C 1 46 ? 33.140 -41.293 35.351 1.00 22.69 45 ASP C N 1
ATOM 4961 C CA . ASP C 1 46 ? 33.605 -40.416 36.407 1.00 22.30 45 ASP C CA 1
ATOM 4962 C C . ASP C 1 46 ? 34.307 -41.289 37.444 1.00 23.81 45 ASP C C 1
ATOM 4963 O O . ASP C 1 46 ? 33.659 -41.981 38.235 1.00 20.87 45 ASP C O 1
ATOM 4968 N N . ASP C 1 47 ? 35.641 -41.243 37.441 1.00 25.09 46 ASP C N 1
ATOM 4969 C CA . ASP C 1 47 ? 36.436 -42.105 38.316 1.00 27.04 46 ASP C CA 1
ATOM 4970 C C . ASP C 1 47 ? 36.435 -41.667 39.750 1.00 27.10 46 ASP C C 1
ATOM 4971 O O . ASP C 1 47 ? 36.837 -42.421 40.610 1.00 27.22 46 ASP C O 1
ATOM 4976 N N . LEU C 1 48 ? 35.927 -40.464 40.023 1.00 25.73 47 LEU C N 1
ATOM 4977 C CA . LEU C 1 48 ? 35.861 -39.961 41.387 1.00 25.60 47 LEU C CA 1
ATOM 4978 C C . LEU C 1 48 ? 34.552 -40.405 42.051 1.00 25.43 47 LEU C C 1
ATOM 4979 O O . LEU C 1 48 ? 34.535 -40.766 43.227 1.00 27.08 47 LEU C O 1
ATOM 4984 N N . SER C 1 49 ? 33.453 -40.413 41.289 1.00 23.20 48 SER C N 1
ATOM 4985 C CA . SER C 1 49 ? 32.170 -40.912 41.802 1.00 22.11 48 SER C CA 1
ATOM 4986 C C . SER C 1 49 ? 31.992 -42.402 41.448 1.00 22.51 48 SER C C 1
ATOM 4987 O O . SER C 1 49 ? 31.081 -43.064 41.937 1.00 22.23 48 SER C O 1
ATOM 4990 N N . ALA C 1 50 ? 32.877 -42.921 40.600 1.00 23.21 49 ALA C N 1
ATOM 4991 C CA . ALA C 1 50 ? 32.803 -44.319 40.181 1.00 22.46 49 ALA C CA 1
ATOM 4992 C C . ALA C 1 50 ? 31.470 -44.605 39.482 1.00 21.49 49 ALA C C 1
ATOM 4993 O O . ALA C 1 50 ? 30.842 -45.649 39.731 1.00 19.44 49 ALA C O 1
ATOM 4995 N N . ARG C 1 51 ? 31.023 -43.659 38.646 1.00 21.31 50 ARG C N 1
ATOM 4996 C CA . ARG C 1 51 ? 29.783 -43.807 37.859 1.00 21.44 50 ARG C CA 1
ATOM 4997 C C . ARG C 1 51 ? 30.104 -43.671 36.399 1.00 20.24 50 ARG C C 1
ATOM 4998 O O . ARG C 1 51 ? 30.911 -42.794 35.985 1.00 19.77 50 ARG C O 1
ATOM 5006 N N . PHE C 1 52 ? 29.386 -44.457 35.609 1.00 20.14 51 PHE C N 1
ATOM 5007 C CA . PHE C 1 52 ? 29.546 -44.529 34.193 1.00 18.80 51 PHE C CA 1
ATOM 5008 C C . PHE C 1 52 ? 28.235 -44.125 33.555 1.00 19.70 51 PHE C C 1
ATOM 5009 O O . PHE C 1 52 ? 27.144 -44.482 34.049 1.00 19.25 51 PHE C O 1
ATOM 5017 N N . PHE C 1 53 ? 28.338 -43.395 32.446 1.00 18.31 52 PHE C N 1
ATOM 5018 C CA . PHE C 1 53 ? 27.208 -42.830 31.776 1.00 17.39 52 PHE C CA 1
ATOM 5019 C C . PHE C 1 53 ? 27.260 -43.072 30.279 1.00 18.81 52 PHE C C 1
ATOM 5020 O O . PHE C 1 53 ? 28.310 -42.891 29.661 1.00 19.01 52 PHE C O 1
ATOM 5028 N N . VAL C 1 54 ? 26.120 -43.432 29.683 1.00 17.48 53 VAL C N 1
ATOM 5029 C CA . VAL C 1 54 ? 26.054 -43.634 28.221 1.00 18.24 53 VAL C CA 1
ATOM 5030 C C . VAL C 1 54 ? 24.775 -43.087 27.652 1.00 17.62 53 VAL C C 1
ATOM 5031 O O . VAL C 1 54 ? 23.699 -43.204 28.284 1.00 17.38 53 VAL C O 1
ATOM 5035 N N . ARG C 1 55 ? 24.898 -42.436 26.488 1.00 18.02 54 ARG C N 1
ATOM 5036 C CA . ARG C 1 55 ? 23.783 -41.989 25.705 1.00 17.26 54 ARG C CA 1
ATOM 5037 C C . ARG C 1 55 ? 24.030 -42.436 24.279 1.00 18.15 54 ARG C C 1
ATOM 5038 O O . ARG C 1 55 ? 25.046 -42.097 23.684 1.00 19.08 54 ARG C O 1
ATOM 5046 N N . CYS C 1 56 ? 23.077 -43.163 23.725 1.00 17.04 55 CYS C N 1
ATOM 5047 C CA . CYS C 1 56 ? 23.236 -43.729 22.401 1.00 18.11 55 CYS C CA 1
ATOM 5048 C C . CYS C 1 56 ? 21.962 -43.553 21.621 1.00 18.26 55 CYS C C 1
ATOM 5049 O O . CYS C 1 56 ? 20.911 -44.021 22.049 1.00 18.81 55 CYS C O 1
ATOM 5052 N N . VAL C 1 57 ? 22.061 -42.875 20.481 1.00 19.43 56 VAL C N 1
ATOM 5053 C CA . VAL C 1 57 ? 20.938 -42.657 19.611 1.00 19.36 56 VAL C CA 1
ATOM 5054 C C . VAL C 1 57 ? 21.124 -43.594 18.418 1.00 19.87 56 VAL C C 1
ATOM 5055 O O . VAL C 1 57 ? 22.217 -43.644 17.826 1.00 20.89 56 VAL C O 1
ATOM 5059 N N . PHE C 1 58 ? 20.067 -44.308 18.046 1.00 18.83 57 PHE C N 1
ATOM 5060 C CA . PHE C 1 58 ? 20.151 -45.292 16.989 1.00 19.37 57 PHE C CA 1
ATOM 5061 C C . PHE C 1 58 ? 18.825 -45.440 16.250 1.00 20.67 57 PHE C C 1
ATOM 5062 O O . PHE C 1 58 ? 17.796 -44.905 16.671 1.00 19.84 57 PHE C O 1
ATOM 5070 N N . HIS C 1 59 ? 18.867 -46.130 15.120 1.00 22.41 58 HIS C N 1
ATOM 5071 C CA . HIS C 1 59 ? 17.665 -46.431 14.367 1.00 23.68 58 HIS C CA 1
ATOM 5072 C C . HIS C 1 59 ? 17.810 -47.784 13.699 1.00 25.39 58 HIS C C 1
ATOM 5073 O O . HIS C 1 59 ? 18.908 -48.276 13.528 1.00 23.41 58 HIS C O 1
ATOM 5080 N N . ALA C 1 60 ? 16.683 -48.370 13.320 1.00 27.80 59 ALA C N 1
ATOM 5081 C CA . ALA C 1 60 ? 16.669 -49.643 12.631 1.00 30.61 59 ALA C CA 1
ATOM 5082 C C . ALA C 1 60 ? 17.096 -49.440 11.180 1.00 33.27 59 ALA C C 1
ATOM 5083 O O . ALA C 1 60 ? 16.809 -48.399 10.578 1.00 32.77 59 ALA C O 1
ATOM 5085 N N . THR C 1 61 ? 17.780 -50.436 10.624 1.00 37.26 60 THR C N 1
ATOM 5086 C CA . THR C 1 61 ? 18.235 -50.388 9.224 1.00 40.51 60 THR C CA 1
ATOM 5087 C C . THR C 1 61 ? 17.286 -51.147 8.283 1.00 42.09 60 THR C C 1
ATOM 5088 O O . THR C 1 61 ? 16.832 -50.595 7.290 1.00 42.93 60 THR C O 1
ATOM 5092 N N . ASP C 1 62 ? 16.978 -52.405 8.604 1.00 43.90 61 ASP C N 1
ATOM 5093 C CA . ASP C 1 62 ? 16.098 -53.233 7.745 1.00 44.58 61 ASP C CA 1
ATOM 5094 C C . ASP C 1 62 ? 14.608 -52.875 7.903 1.00 44.87 61 ASP C C 1
ATOM 5095 O O . ASP C 1 62 ? 14.247 -51.702 8.058 1.00 44.61 61 ASP C O 1
ATOM 5097 N N . LEU C 1 67 ? 11.492 -53.057 13.650 1.00 42.22 66 LEU C N 1
ATOM 5098 C CA . LEU C 1 67 ? 12.291 -53.049 14.890 1.00 41.97 66 LEU C CA 1
ATOM 5099 C C . LEU C 1 67 ? 11.444 -53.385 16.102 1.00 40.97 66 LEU C C 1
ATOM 5100 O O . LEU C 1 67 ? 10.714 -52.524 16.615 1.00 41.17 66 LEU C O 1
ATOM 5105 N N . ARG C 1 68 ? 11.538 -54.635 16.559 1.00 39.07 67 ARG C N 1
ATOM 5106 C CA . ARG C 1 68 ? 10.822 -55.057 17.742 1.00 37.84 67 ARG C CA 1
ATOM 5107 C C . ARG C 1 68 ? 11.459 -54.359 18.940 1.00 37.64 67 ARG C C 1
ATOM 5108 O O . ARG C 1 68 ? 12.375 -54.907 19.573 1.00 36.90 67 ARG C O 1
ATOM 5110 N N . VAL C 1 69 ? 10.999 -53.135 19.220 1.00 36.30 68 VAL C N 1
ATOM 5111 C CA . VAL C 1 69 ? 11.522 -52.355 20.332 1.00 36.51 68 VAL C CA 1
ATOM 5112 C C . VAL C 1 69 ? 11.244 -53.030 21.676 1.00 35.61 68 VAL C C 1
ATOM 5113 O O . VAL C 1 69 ? 12.080 -52.972 22.586 1.00 35.62 68 VAL C O 1
ATOM 5117 N N A ASP C 1 70 ? 10.093 -53.667 21.837 0.50 34.87 69 ASP C N 1
ATOM 5118 N N B ASP C 1 70 ? 10.079 -53.685 21.754 0.50 35.18 69 ASP C N 1
ATOM 5119 C CA A ASP C 1 70 ? 9.810 -54.327 23.118 0.50 34.17 69 ASP C CA 1
ATOM 5120 C CA B ASP C 1 70 ? 9.650 -54.443 22.922 0.50 34.83 69 ASP C CA 1
ATOM 5121 C C A ASP C 1 70 ? 10.640 -55.618 23.280 0.50 33.49 69 ASP C C 1
ATOM 5122 C C B ASP C 1 70 ? 10.667 -55.533 23.225 0.50 33.89 69 ASP C C 1
ATOM 5123 O O A ASP C 1 70 ? 10.910 -56.044 24.412 0.50 33.31 69 ASP C O 1
ATOM 5124 O O B ASP C 1 70 ? 11.087 -55.731 24.372 0.50 33.98 69 ASP C O 1
ATOM 5133 N N . ALA C 1 71 ? 11.060 -56.232 22.165 1.00 32.29 70 ALA C N 1
ATOM 5134 C CA . ALA C 1 71 ? 11.993 -57.356 22.247 1.00 30.83 70 ALA C CA 1
ATOM 5135 C C . ALA C 1 71 ? 13.414 -56.826 22.567 1.00 29.09 70 ALA C C 1
ATOM 5136 O O . ALA C 1 71 ? 14.178 -57.462 23.301 1.00 28.48 70 ALA C O 1
ATOM 5138 N N . LEU C 1 72 ? 13.748 -55.647 22.042 1.00 27.62 71 LEU C N 1
ATOM 5139 C CA . LEU C 1 72 ? 15.046 -55.002 22.351 1.00 27.17 71 LEU C CA 1
ATOM 5140 C C . LEU C 1 72 ? 15.127 -54.655 23.851 1.00 26.97 71 LEU C C 1
ATOM 5141 O O . LEU C 1 72 ? 16.143 -54.926 24.494 1.00 26.48 71 LEU C O 1
ATOM 5146 N N . ARG C 1 73 ? 14.062 -54.046 24.392 1.00 27.05 72 ARG C N 1
ATOM 5147 C CA . ARG C 1 73 ? 13.979 -53.750 25.827 1.00 27.55 72 ARG C CA 1
ATOM 5148 C C . ARG C 1 73 ? 14.073 -55.021 26.665 1.00 27.51 72 ARG C C 1
ATOM 5149 O O . ARG C 1 73 ? 14.772 -55.057 27.684 1.00 29.00 72 ARG C O 1
ATOM 5157 N N . ARG C 1 74 ? 13.336 -56.044 26.267 1.00 25.73 73 ARG C N 1
ATOM 5158 C CA . ARG C 1 74 ? 13.343 -57.288 26.995 1.00 26.52 73 ARG C CA 1
ATOM 5159 C C . ARG C 1 74 ? 14.758 -57.859 27.036 1.00 25.76 73 ARG C C 1
ATOM 5160 O O . ARG C 1 74 ? 15.196 -58.336 28.081 1.00 26.16 73 ARG C O 1
ATOM 5162 N N . GLU C 1 75 ? 15.480 -57.794 25.912 1.00 25.04 74 GLU C N 1
ATOM 5163 C CA . GLU C 1 75 ? 16.842 -58.368 25.839 1.00 24.01 74 GLU C CA 1
ATOM 5164 C C . GLU C 1 75 ? 17.887 -57.484 26.545 1.00 23.77 74 GLU C C 1
ATOM 5165 O O . GLU C 1 75 ? 18.997 -57.946 26.826 1.00 22.74 74 GLU C O 1
ATOM 5171 N N . PHE C 1 76 ? 17.544 -56.213 26.796 1.00 23.64 75 PHE C N 1
ATOM 5172 C CA . PHE C 1 76 ? 18.444 -55.293 27.522 1.00 24.01 75 PHE C CA 1
ATOM 5173 C C . PHE C 1 76 ? 18.473 -55.676 29.011 1.00 23.79 75 PHE C C 1
ATOM 5174 O O . PHE C 1 76 ? 19.483 -55.504 29.678 1.00 22.78 75 PHE C O 1
ATOM 5182 N N . GLU C 1 77 ? 17.390 -56.278 29.502 1.00 24.55 76 GLU C N 1
ATOM 5183 C CA . GLU C 1 77 ? 17.284 -56.627 30.939 1.00 24.83 76 GLU C CA 1
ATOM 5184 C C . GLU C 1 77 ? 18.472 -57.403 31.501 1.00 24.79 76 GLU C C 1
ATOM 5185 O O . GLU C 1 77 ? 18.953 -57.078 32.574 1.00 25.55 76 GLU C O 1
ATOM 5191 N N . PRO C 1 78 ? 18.918 -58.472 30.812 1.00 24.72 77 PRO C N 1
ATOM 5192 C CA . PRO C 1 78 ? 20.083 -59.167 31.375 1.00 24.44 77 PRO C CA 1
ATOM 5193 C C . PRO C 1 78 ? 21.307 -58.252 31.502 1.00 23.71 77 PRO C C 1
ATOM 5194 O O . PRO C 1 78 ? 22.121 -58.415 32.418 1.00 24.40 77 PRO C O 1
ATOM 5198 N N . ILE C 1 79 ? 21.432 -57.293 30.594 1.00 22.25 78 ILE C N 1
ATOM 5199 C CA . ILE C 1 79 ? 22.556 -56.390 30.602 1.00 22.03 78 ILE C CA 1
ATOM 5200 C C . ILE C 1 79 ? 22.429 -55.424 31.801 1.00 21.10 78 ILE C C 1
ATOM 5201 O O . ILE C 1 79 ? 23.375 -55.215 32.540 1.00 20.52 78 ILE C O 1
ATOM 5206 N N . ALA C 1 80 ? 21.247 -54.864 31.976 1.00 20.73 79 ALA C N 1
ATOM 5207 C CA . ALA C 1 80 ? 20.980 -53.922 33.051 1.00 20.69 79 ALA C CA 1
ATOM 5208 C C . ALA C 1 80 ? 21.160 -54.580 34.401 1.00 21.42 79 ALA C C 1
ATOM 5209 O O . ALA C 1 80 ? 21.659 -53.969 35.336 1.00 20.73 79 ALA C O 1
ATOM 5211 N N . GLU C 1 81 ? 20.726 -55.826 34.501 1.00 21.73 80 GLU C N 1
ATOM 5212 C CA . GLU C 1 81 ? 20.799 -56.549 35.735 1.00 23.61 80 GLU C CA 1
ATOM 5213 C C . GLU C 1 81 ? 22.245 -56.824 36.096 1.00 24.06 80 GLU C C 1
ATOM 5214 O O . GLU C 1 81 ? 22.672 -56.590 37.231 1.00 25.14 80 GLU C O 1
ATOM 5220 N N . ARG C 1 82 ? 23.006 -57.290 35.124 1.00 23.62 81 ARG C N 1
ATOM 5221 C CA . ARG C 1 82 ? 24.394 -57.625 35.350 1.00 23.70 81 ARG C CA 1
ATOM 5222 C C . ARG C 1 82 ? 25.218 -56.408 35.752 1.00 22.16 81 ARG C C 1
ATOM 5223 O O . ARG C 1 82 ? 26.025 -56.474 36.673 1.00 21.16 81 ARG C O 1
ATOM 5231 N N . PHE C 1 83 ? 25.003 -55.283 35.073 1.00 20.84 82 PHE C N 1
ATOM 5232 C CA . PHE C 1 83 ? 25.808 -54.085 35.314 1.00 19.54 82 PHE C CA 1
ATOM 5233 C C . PHE C 1 83 ? 25.184 -53.080 36.273 1.00 19.90 82 PHE C C 1
ATOM 5234 O O . PHE C 1 83 ? 25.721 -51.976 36.453 1.00 19.44 82 PHE C O 1
ATOM 5242 N N . ARG C 1 84 ? 24.027 -53.418 36.845 1.00 20.15 83 ARG C N 1
ATOM 5243 C CA . ARG C 1 84 ? 23.369 -52.545 37.830 1.00 20.77 83 ARG C CA 1
ATOM 5244 C C . ARG C 1 84 ? 23.056 -51.153 37.258 1.00 19.35 83 ARG C C 1
ATOM 5245 O O . ARG C 1 84 ? 23.304 -50.111 37.890 1.00 16.73 83 ARG C O 1
ATOM 5261 N N . GLN C 1 86 ? 20.677 -48.088 35.747 1.00 19.61 85 GLN C N 1
ATOM 5262 C CA . GLN C 1 86 ? 19.425 -47.397 35.610 1.00 20.88 85 GLN C CA 1
ATOM 5263 C C . GLN C 1 86 ? 19.448 -47.002 34.141 1.00 21.54 85 GLN C C 1
ATOM 5264 O O . GLN C 1 86 ? 20.486 -46.491 33.645 1.00 20.68 85 GLN C O 1
ATOM 5270 N N . TRP C 1 87 ? 18.346 -47.222 33.443 1.00 20.67 86 TRP C N 1
ATOM 5271 C CA . TRP C 1 87 ? 18.341 -47.026 32.006 1.00 20.38 86 TRP C CA 1
ATOM 5272 C C . TRP C 1 87 ? 16.975 -46.703 31.448 1.00 21.12 86 TRP C C 1
ATOM 5273 O O . TRP C 1 87 ? 15.949 -46.961 32.084 1.00 21.28 86 TRP C O 1
ATOM 5284 N N . ALA C 1 88 ? 16.966 -46.171 30.236 1.00 20.33 87 ALA C N 1
ATOM 5285 C CA . ALA C 1 88 ? 15.721 -45.913 29.534 1.00 21.41 87 ALA C CA 1
ATOM 5286 C C . ALA C 1 88 ? 15.964 -45.884 28.023 1.00 21.47 87 ALA C C 1
ATOM 5287 O O . ALA C 1 88 ? 17.061 -45.519 27.571 1.00 20.55 87 ALA C O 1
ATOM 5289 N N . ILE C 1 89 ? 14.971 -46.336 27.262 1.00 21.00 88 ILE C N 1
ATOM 5290 C CA . ILE C 1 89 ? 14.974 -46.194 25.796 1.00 20.69 88 ILE C CA 1
ATOM 5291 C C . ILE C 1 89 ? 13.749 -45.374 25.442 1.00 21.15 88 ILE C C 1
ATOM 5292 O O . ILE C 1 89 ? 12.627 -45.772 25.761 1.00 20.92 88 ILE C O 1
ATOM 5297 N N . HIS C 1 90 ? 13.973 -44.207 24.846 1.00 21.54 89 HIS C N 1
ATOM 5298 C CA . HIS C 1 90 ? 12.913 -43.286 24.478 1.00 22.49 89 HIS C CA 1
ATOM 5299 C C . HIS C 1 90 ? 12.825 -43.168 22.990 1.00 24.16 89 HIS C C 1
ATOM 5300 O O . HIS C 1 90 ? 13.840 -43.253 22.298 1.00 22.73 89 HIS C O 1
ATOM 5307 N N . ASP C 1 91 ? 11.596 -42.982 22.495 1.00 23.72 90 ASP C N 1
ATOM 5308 C CA . ASP C 1 91 ? 11.365 -42.696 21.119 1.00 25.51 90 ASP C CA 1
ATOM 5309 C C . ASP C 1 91 ? 11.708 -41.219 20.918 1.00 26.24 90 ASP C C 1
ATOM 5310 O O . ASP C 1 91 ? 11.173 -40.353 21.605 1.00 26.80 90 ASP C O 1
ATOM 5315 N N . VAL C 1 92 ? 12.639 -40.944 20.023 1.00 26.80 91 VAL C N 1
ATOM 5316 C CA . VAL C 1 92 ? 13.056 -39.587 19.774 1.00 28.04 91 VAL C CA 1
ATOM 5317 C C . VAL C 1 92 ? 11.897 -38.692 19.274 1.00 30.07 91 VAL C C 1
ATOM 5318 O O . VAL C 1 92 ? 11.895 -37.503 19.525 1.00 31.14 91 VAL C O 1
ATOM 5322 N N . ALA C 1 93 ? 10.918 -39.275 18.592 1.00 30.83 92 ALA C N 1
ATOM 5323 C CA . ALA C 1 93 ? 9.761 -38.509 18.099 1.00 32.52 92 ALA C CA 1
ATOM 5324 C C . ALA C 1 93 ? 8.755 -38.145 19.213 1.00 33.64 92 ALA C C 1
ATOM 5325 O O . ALA C 1 93 ? 7.928 -37.237 19.032 1.00 34.10 92 ALA C O 1
ATOM 5327 N N . ALA C 1 94 ? 8.815 -38.845 20.350 1.00 32.52 93 ALA C N 1
ATOM 5328 C CA . ALA C 1 94 ? 7.887 -38.573 21.434 1.00 32.25 93 ALA C CA 1
ATOM 5329 C C . ALA C 1 94 ? 8.245 -37.238 22.116 1.00 31.54 93 ALA C C 1
ATOM 5330 O O . ALA C 1 94 ? 9.422 -36.917 22.330 1.00 33.43 93 ALA C O 1
ATOM 5332 N N . ARG C 1 95 ? 7.221 -36.450 22.408 1.00 28.52 94 ARG C N 1
ATOM 5333 C CA . ARG C 1 95 ? 7.398 -35.185 23.072 1.00 27.05 94 ARG C CA 1
ATOM 5334 C C . ARG C 1 95 ? 7.178 -35.407 24.577 1.00 25.40 94 ARG C C 1
ATOM 5335 O O . ARG C 1 95 ? 6.073 -35.746 24.994 1.00 24.29 94 ARG C O 1
ATOM 5343 N N . PRO C 1 96 ? 8.220 -35.194 25.395 1.00 23.74 95 PRO C N 1
ATOM 5344 C CA . PRO C 1 96 ? 8.056 -35.397 26.829 1.00 22.88 95 PRO C CA 1
ATOM 5345 C C . PRO C 1 96 ? 6.975 -34.473 27.405 1.00 23.30 95 PRO C C 1
ATOM 5346 O O . PRO C 1 96 ? 6.863 -33.308 27.001 1.00 22.30 95 PRO C O 1
ATOM 5350 N N . LYS C 1 97 ? 6.213 -34.986 28.352 1.00 22.26 96 LYS C N 1
ATOM 5351 C CA . LYS C 1 97 ? 5.146 -34.225 28.968 1.00 22.34 96 LYS C CA 1
ATOM 5352 C C . LYS C 1 97 ? 5.697 -33.401 30.103 1.00 21.46 96 LYS C C 1
ATOM 5353 O O . LYS C 1 97 ? 6.387 -33.940 30.979 1.00 21.33 96 LYS C O 1
ATOM 5359 N N . VAL C 1 98 ? 5.404 -32.095 30.100 1.00 19.96 97 VAL C N 1
ATOM 5360 C CA . VAL C 1 98 ? 5.908 -31.202 31.146 1.00 19.18 97 VAL C CA 1
ATOM 5361 C C . VAL C 1 98 ? 4.824 -30.341 31.788 1.00 19.01 97 VAL C C 1
ATOM 5362 O O . VAL C 1 98 ? 3.818 -29.987 31.141 1.00 19.70 97 VAL C O 1
ATOM 5366 N N . LEU C 1 99 ? 4.971 -30.110 33.095 1.00 17.62 98 LEU C N 1
ATOM 5367 C CA . LEU C 1 99 ? 4.094 -29.234 33.848 1.00 18.09 98 LEU C CA 1
ATOM 5368 C C . LEU C 1 99 ? 4.906 -28.010 34.234 1.00 18.78 98 LEU C C 1
ATOM 5369 O O . LEU C 1 99 ? 6.038 -28.129 34.699 1.00 18.90 98 LEU C O 1
ATOM 5374 N N . ILE C 1 100 ? 4.372 -26.819 33.983 1.00 18.48 99 ILE C N 1
ATOM 5375 C CA . ILE C 1 100 ? 5.119 -25.599 34.296 1.00 16.86 99 ILE C CA 1
ATOM 5376 C C . ILE C 1 100 ? 4.454 -24.887 35.450 1.00 17.17 99 ILE C C 1
ATOM 5377 O O . ILE C 1 100 ? 3.231 -24.680 35.430 1.00 15.69 99 ILE C O 1
ATOM 5395 N N . VA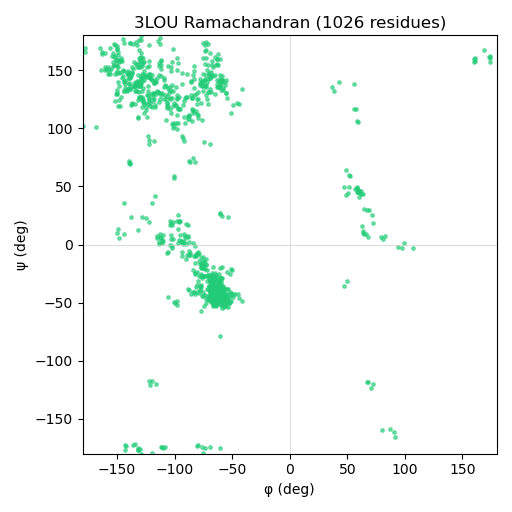L C 1 102 ? 4.423 -21.430 37.867 1.00 17.29 101 VAL C N 1
ATOM 5396 C CA . VAL C 1 102 ? 4.743 -20.033 37.790 1.00 17.55 101 VAL C CA 1
ATOM 5397 C C . VAL C 1 102 ? 4.021 -19.273 38.924 1.00 17.72 101 VAL C C 1
ATOM 5398 O O . VAL C 1 102 ? 3.061 -19.770 39.487 1.00 16.95 101 VAL C O 1
ATOM 5402 N N . SER C 1 103 ? 4.515 -18.094 39.263 1.00 18.13 102 SER C N 1
ATOM 5403 C CA . SER C 1 103 ? 3.905 -17.256 40.287 1.00 18.51 102 SER C CA 1
ATOM 5404 C C . SER C 1 103 ? 3.507 -15.917 39.617 1.00 19.05 102 SER C C 1
ATOM 5405 O O . SER C 1 103 ? 2.714 -15.937 38.689 1.00 20.05 102 SER C O 1
ATOM 5408 N N . LYS C 1 104 ? 4.059 -14.779 40.028 1.00 19.46 103 LYS C N 1
ATOM 5409 C CA A LYS C 1 104 ? 3.689 -13.483 39.428 0.50 21.00 103 LYS C CA 1
ATOM 5410 C CA B LYS C 1 104 ? 3.676 -13.492 39.404 0.50 20.65 103 LYS C CA 1
ATOM 5411 C C . LYS C 1 104 ? 4.704 -12.975 38.390 1.00 21.01 103 LYS C C 1
ATOM 5412 O O . LYS C 1 104 ? 4.438 -11.982 37.707 1.00 23.29 103 LYS C O 1
ATOM 5423 N N . LEU C 1 105 ? 5.873 -13.629 38.288 1.00 20.00 104 LEU C N 1
ATOM 5424 C CA . LEU C 1 105 ? 6.918 -13.205 37.328 1.00 19.45 104 LEU C CA 1
ATOM 5425 C C . LEU C 1 105 ? 6.767 -13.957 36.023 1.00 19.12 104 LEU C C 1
ATOM 5426 O O . LEU C 1 105 ? 6.854 -15.189 35.977 1.00 17.71 104 LEU C O 1
ATOM 5431 N N . GLU C 1 106 ? 6.548 -13.208 34.943 1.00 19.01 105 GLU C N 1
ATOM 5432 C CA . GLU C 1 106 ? 6.221 -13.788 33.633 1.00 18.40 105 GLU C CA 1
ATOM 5433 C C . GLU C 1 106 ? 7.389 -14.279 32.793 1.00 19.30 105 GLU C C 1
ATOM 5434 O O . GLU C 1 106 ? 7.209 -15.144 31.932 1.00 20.35 105 GLU C O 1
ATOM 5440 N N . HIS C 1 107 ? 8.585 -13.740 33.026 1.00 18.69 106 HIS C N 1
ATOM 5441 C CA . HIS C 1 107 ? 9.634 -13.832 32.014 1.00 18.91 106 HIS C CA 1
ATOM 5442 C C . HIS C 1 107 ? 10.050 -15.251 31.608 1.00 17.61 106 HIS C C 1
ATOM 5443 O O . HIS C 1 107 ? 10.157 -15.529 30.425 1.00 19.21 106 HIS C O 1
ATOM 5450 N N . CYS C 1 108 ? 10.287 -16.150 32.568 1.00 17.95 107 CYS C N 1
ATOM 5451 C CA . CYS C 1 108 ? 10.679 -17.507 32.208 1.00 18.54 107 CYS C CA 1
ATOM 5452 C C . CYS C 1 108 ? 9.537 -18.244 31.509 1.00 17.76 107 CYS C C 1
ATOM 5453 O O . CYS C 1 108 ? 9.762 -18.847 30.468 1.00 18.41 107 CYS C O 1
ATOM 5456 N N . LEU C 1 109 ? 8.327 -18.160 32.056 1.00 16.34 108 LEU C N 1
ATOM 5457 C CA . LEU C 1 109 ? 7.126 -18.792 31.426 1.00 16.65 108 LEU C CA 1
ATOM 5458 C C . LEU C 1 109 ? 6.942 -18.324 29.989 1.00 17.20 108 LEU C C 1
ATOM 5459 O O . LEU C 1 109 ? 6.882 -19.129 29.079 1.00 16.54 108 LEU C O 1
ATOM 5464 N N . ALA C 1 110 ? 7.049 -17.006 29.762 1.00 17.34 109 ALA C N 1
ATOM 5465 C CA . ALA C 1 110 ? 6.819 -16.470 28.441 1.00 17.95 109 ALA C CA 1
ATOM 5466 C C . ALA C 1 110 ? 7.894 -16.948 27.489 1.00 17.12 109 ALA C C 1
ATOM 5467 O O . ALA C 1 110 ? 7.596 -17.327 26.366 1.00 17.97 109 ALA C O 1
ATOM 5469 N N . ASP C 1 111 ? 9.146 -16.969 27.964 1.00 17.42 110 ASP C N 1
ATOM 5470 C CA . ASP C 1 111 ? 10.273 -17.407 27.156 1.00 18.37 110 ASP C CA 1
ATOM 5471 C C . ASP C 1 111 ? 10.098 -18.867 26.749 1.00 18.63 110 ASP C C 1
ATOM 5472 O O . ASP C 1 111 ? 10.280 -19.207 25.600 1.00 20.06 110 ASP C O 1
ATOM 5477 N N . LEU C 1 112 ? 9.726 -19.721 27.692 1.00 18.91 111 LEU C N 1
ATOM 5478 C CA . LEU C 1 112 ? 9.506 -21.150 27.385 1.00 18.63 111 LEU C CA 1
ATOM 5479 C C . LEU C 1 112 ? 8.382 -21.359 26.395 1.00 17.79 111 LEU C C 1
ATOM 5480 O O . LEU C 1 112 ? 8.511 -22.177 25.452 1.00 16.35 111 LEU C O 1
ATOM 5485 N N . LEU C 1 113 ? 7.287 -20.608 26.575 1.00 17.66 112 LEU C N 1
ATOM 5486 C CA . LEU C 1 113 ? 6.142 -20.714 25.696 1.00 17.05 112 LEU C CA 1
ATOM 5487 C C . LEU C 1 113 ? 6.502 -20.286 24.257 1.00 16.69 112 LEU C C 1
ATOM 5488 O O . LEU C 1 113 ? 6.057 -20.896 23.317 1.00 15.25 112 LEU C O 1
ATOM 5493 N N . PHE C 1 114 ? 7.363 -19.265 24.114 1.00 17.31 113 PHE C N 1
ATOM 5494 C CA . PHE C 1 114 ? 7.767 -18.825 22.787 1.00 17.97 113 PHE C CA 1
ATOM 5495 C C . PHE C 1 114 ? 8.629 -19.897 22.119 1.00 18.72 113 PHE C C 1
ATOM 5496 O O . PHE C 1 114 ? 8.386 -20.251 20.954 1.00 20.14 113 PHE C O 1
ATOM 5504 N N . ARG C 1 115 ? 9.647 -20.381 22.839 1.00 19.56 114 ARG C N 1
ATOM 5505 C CA . ARG C 1 115 ? 10.529 -21.428 22.318 1.00 20.04 114 ARG C CA 1
ATOM 5506 C C . ARG C 1 115 ? 9.730 -22.694 21.929 1.00 19.53 114 ARG C C 1
ATOM 5507 O O . ARG C 1 115 ? 10.001 -23.323 20.892 1.00 18.53 114 ARG C O 1
ATOM 5515 N N . TRP C 1 116 ? 8.722 -23.017 22.734 1.00 19.16 115 TRP C N 1
ATOM 5516 C CA . TRP C 1 116 ? 7.795 -24.141 22.452 1.00 19.96 115 TRP C CA 1
ATOM 5517 C C . TRP C 1 116 ? 6.953 -23.893 21.200 1.00 20.27 115 TRP C C 1
ATOM 5518 O O . TRP C 1 116 ? 6.848 -24.754 20.315 1.00 21.01 115 TRP C O 1
ATOM 5529 N N . LYS C 1 117 ? 6.355 -22.713 21.126 1.00 20.15 116 LYS C N 1
ATOM 5530 C CA . LYS C 1 117 ? 5.493 -22.363 19.993 1.00 22.36 116 LYS C CA 1
ATOM 5531 C C . LYS C 1 117 ? 6.276 -22.396 18.676 1.00 21.64 116 LYS C C 1
ATOM 5532 O O . LYS C 1 117 ? 5.745 -22.802 17.620 1.00 20.56 116 LYS C O 1
ATOM 5546 N N . GLY C 1 119 ? 8.960 -24.176 18.034 1.00 23.69 118 GLY C N 1
ATOM 5547 C CA . GLY C 1 119 ? 9.469 -25.498 17.717 1.00 24.59 118 GLY C CA 1
ATOM 5548 C C . GLY C 1 119 ? 10.851 -25.796 18.243 1.00 25.26 118 GLY C C 1
ATOM 5549 O O . GLY C 1 119 ? 11.404 -26.858 17.917 1.00 26.92 118 GLY C O 1
ATOM 5550 N N . GLU C 1 120 ? 11.423 -24.882 19.040 1.00 24.45 119 GLU C N 1
ATOM 5551 C CA . GLU C 1 120 ? 12.742 -25.113 19.630 1.00 26.30 119 GLU C CA 1
ATOM 5552 C C . GLU C 1 120 ? 12.676 -26.152 20.762 1.00 26.81 119 GLU C C 1
ATOM 5553 O O . GLU C 1 120 ? 13.565 -27.008 20.873 1.00 27.88 119 GLU C O 1
ATOM 5559 N N . LEU C 1 121 ? 11.658 -26.054 21.625 1.00 25.07 120 LEU C N 1
ATOM 5560 C CA . LEU C 1 121 ? 11.498 -27.015 22.721 1.00 24.35 120 LEU C CA 1
ATOM 5561 C C . LEU C 1 121 ? 10.402 -27.998 22.336 1.00 23.98 120 LEU C C 1
ATOM 5562 O O . LEU C 1 121 ? 9.213 -27.695 22.407 1.00 23.65 120 LEU C O 1
ATOM 5567 N N . LYS C 1 122 ? 10.808 -29.182 21.948 1.00 23.42 121 LYS C N 1
ATOM 5568 C CA . LYS C 1 122 ? 9.854 -30.173 21.485 1.00 24.53 121 LYS C CA 1
ATOM 5569 C C . LYS C 1 122 ? 9.341 -30.952 22.677 1.00 22.69 121 LYS C C 1
ATOM 5570 O O . LYS C 1 122 ? 9.856 -32.000 23.011 1.00 23.28 121 LYS C O 1
ATOM 5584 N N . ASP C 1 124 ? 5.441 -31.529 25.209 1.00 23.14 123 ASP C N 1
ATOM 5585 C CA . ASP C 1 124 ? 4.007 -31.303 25.367 1.00 24.25 123 ASP C CA 1
ATOM 5586 C C . ASP C 1 124 ? 3.781 -30.708 26.756 1.00 24.17 123 ASP C C 1
ATOM 5587 O O . ASP C 1 124 ? 4.146 -31.336 27.773 1.00 24.93 123 ASP C O 1
ATOM 5592 N N . ILE C 1 125 ? 3.236 -29.490 26.807 1.00 22.61 124 ILE C N 1
ATOM 5593 C CA . ILE C 1 125 ? 2.947 -28.828 28.071 1.00 20.56 124 ILE C CA 1
ATOM 5594 C C . ILE C 1 125 ? 1.544 -29.261 28.475 1.00 21.04 124 ILE C C 1
ATOM 5595 O O . ILE C 1 125 ? 0.528 -28.915 27.804 1.00 18.76 124 ILE C O 1
ATOM 5600 N N . VAL C 1 126 ? 1.477 -30.062 29.537 1.00 21.85 125 VAL C N 1
ATOM 5601 C CA . VAL C 1 126 ? 0.218 -30.628 29.966 1.00 24.32 125 VAL C CA 1
ATOM 5602 C C . VAL C 1 126 ? -0.563 -29.638 30.803 1.00 23.98 125 VAL C C 1
ATOM 5603 O O . VAL C 1 126 ? -1.776 -29.769 30.958 1.00 23.95 125 VAL C O 1
ATOM 5607 N N . GLY C 1 127 ? 0.122 -28.605 31.281 1.00 22.56 126 GLY C N 1
ATOM 5608 C CA . GLY C 1 127 ? -0.508 -27.591 32.077 1.00 21.21 126 GLY C CA 1
ATOM 5609 C C . GLY C 1 127 ? 0.403 -26.548 32.671 1.00 19.91 126 GLY C C 1
ATOM 5610 O O . GLY C 1 127 ? 1.640 -26.705 32.731 1.00 20.80 126 GLY C O 1
ATOM 5611 N N . ILE C 1 128 ? -0.209 -25.438 33.036 1.00 19.22 127 ILE C N 1
ATOM 5612 C CA . ILE C 1 128 ? 0.464 -24.398 33.743 1.00 19.50 127 ILE C CA 1
ATOM 5613 C C . ILE C 1 128 ? -0.265 -24.253 35.071 1.00 19.58 127 ILE C C 1
ATOM 5614 O O . ILE C 1 128 ? -1.502 -24.053 35.106 1.00 18.98 127 ILE C O 1
ATOM 5619 N N . VAL C 1 129 ? 0.480 -24.380 36.165 1.00 18.49 128 VAL C N 1
ATOM 5620 C CA . VAL C 1 129 ? -0.085 -24.268 37.512 1.00 17.96 128 VAL C CA 1
ATOM 5621 C C . VAL C 1 129 ? 0.522 -23.074 38.235 1.00 18.21 128 VAL C C 1
ATOM 5622 O O . VAL C 1 129 ? 1.729 -22.837 38.146 1.00 18.74 128 VAL C O 1
ATOM 5626 N N . SER C 1 130 ? -0.304 -22.342 38.978 1.00 17.36 129 SER C N 1
ATOM 5627 C CA . SER C 1 130 ? 0.172 -21.157 39.685 1.00 17.99 129 SER C CA 1
ATOM 5628 C C . SER C 1 130 ? -0.489 -20.921 41.020 1.00 17.93 129 SER C C 1
ATOM 5629 O O . SER C 1 130 ? -1.642 -21.267 41.206 1.00 18.54 129 SER C O 1
ATOM 5632 N N . ASN C 1 131 ? 0.251 -20.313 41.945 1.00 18.77 130 ASN C N 1
ATOM 5633 C CA . ASN C 1 131 ? -0.326 -19.854 43.203 1.00 19.00 130 ASN C CA 1
ATOM 5634 C C . ASN C 1 131 ? -1.007 -18.474 43.013 1.00 19.47 130 ASN C C 1
ATOM 5635 O O . ASN C 1 131 ? -1.622 -17.926 43.949 1.00 17.49 130 ASN C O 1
ATOM 5640 N N . HIS C 1 132 ? -0.936 -17.950 41.786 1.00 19.31 131 HIS C N 1
ATOM 5641 C CA . HIS C 1 132 ? -1.578 -16.672 41.435 1.00 19.97 131 HIS C CA 1
ATOM 5642 C C . HIS C 1 132 ? -2.407 -16.810 40.136 1.00 19.84 131 HIS C C 1
ATOM 5643 O O . HIS C 1 132 ? -2.179 -17.713 39.350 1.00 20.46 131 HIS C O 1
ATOM 5650 N N . PRO C 1 133 ? -3.349 -15.891 39.902 1.00 19.53 132 PRO C N 1
ATOM 5651 C CA . PRO C 1 133 ? -4.211 -15.974 38.702 1.00 19.66 132 PRO C CA 1
ATOM 5652 C C . PRO C 1 133 ? -3.654 -15.248 37.493 1.00 20.14 132 PRO C C 1
ATOM 5653 O O . PRO C 1 133 ? -4.165 -15.418 36.394 1.00 19.18 132 PRO C O 1
ATOM 5657 N N . ASP C 1 134 ? -2.622 -14.435 37.726 1.00 20.95 133 ASP C N 1
ATOM 5658 C CA . ASP C 1 134 ? -2.063 -13.515 36.732 1.00 22.29 133 ASP C CA 1
ATOM 5659 C C . ASP C 1 134 ? -1.926 -14.066 35.302 1.00 22.98 133 ASP C C 1
ATOM 5660 O O . ASP C 1 134 ? -2.368 -13.424 34.343 1.00 23.03 133 ASP C O 1
ATOM 5665 N N . PHE C 1 135 ? -1.363 -15.257 35.154 1.00 21.56 134 PHE C N 1
ATOM 5666 C CA . PHE C 1 135 ? -1.055 -15.760 33.811 1.00 21.37 134 PHE C CA 1
ATOM 5667 C C . PHE C 1 135 ? -2.066 -16.677 33.185 1.00 21.60 134 PHE C C 1
ATOM 5668 O O . PHE C 1 135 ? -1.755 -17.346 32.196 1.00 21.13 134 PHE C O 1
ATOM 5676 N N . ALA C 1 136 ? -3.298 -16.650 33.700 1.00 20.94 135 ALA C N 1
ATOM 5677 C CA . ALA C 1 136 ? -4.377 -17.426 33.133 1.00 21.16 135 ALA C CA 1
ATOM 5678 C C . ALA C 1 136 ? -4.580 -17.122 31.622 1.00 21.80 135 ALA C C 1
ATOM 5679 O O . ALA C 1 136 ? -4.831 -18.044 30.843 1.00 23.77 135 ALA C O 1
ATOM 5681 N N . PRO C 1 137 ? -4.518 -15.845 31.230 1.00 20.96 136 PRO C N 1
ATOM 5682 C CA . PRO C 1 137 ? -4.716 -15.517 29.809 1.00 22.84 136 PRO C CA 1
ATOM 5683 C C . PRO C 1 137 ? -3.529 -15.953 28.929 1.00 23.30 136 PRO C C 1
ATOM 5684 O O . PRO C 1 137 ? -3.715 -16.301 27.749 1.00 23.10 136 PRO C O 1
ATOM 5688 N N . LEU C 1 138 ? -2.330 -15.938 29.496 1.00 23.25 137 LEU C N 1
ATOM 5689 C CA . LEU C 1 138 ? -1.157 -16.371 28.742 1.00 22.70 137 LEU C CA 1
ATOM 5690 C C . LEU C 1 138 ? -1.319 -17.840 28.406 1.00 22.87 137 LEU C C 1
ATOM 5691 O O . LEU C 1 138 ? -1.078 -18.239 27.266 1.00 23.80 137 LEU C O 1
ATOM 5696 N N . ALA C 1 139 ? -1.796 -18.643 29.371 1.00 21.08 138 ALA C N 1
ATOM 5697 C CA . ALA C 1 139 ? -2.025 -20.055 29.121 1.00 21.00 138 ALA C CA 1
ATOM 5698 C C . ALA C 1 139 ? -3.123 -20.269 28.058 1.00 22.78 138 ALA C C 1
ATOM 5699 O O . ALA C 1 139 ? -2.993 -21.138 27.164 1.00 22.53 138 ALA C O 1
ATOM 5701 N N . ALA C 1 140 ? -4.220 -19.508 28.186 1.00 23.33 139 ALA C N 1
ATOM 5702 C CA . ALA C 1 140 ? -5.376 -19.652 27.292 1.00 24.38 139 ALA C CA 1
ATOM 5703 C C . ALA C 1 140 ? -4.966 -19.439 25.827 1.00 25.32 139 ALA C C 1
ATOM 5704 O O . ALA C 1 140 ? -5.255 -20.258 24.965 1.00 27.38 139 ALA C O 1
ATOM 5706 N N . GLN C 1 141 ? -4.272 -18.347 25.579 1.00 25.66 140 GLN C N 1
ATOM 5707 C CA . GLN C 1 141 ? -3.735 -18.032 24.260 1.00 27.67 140 GLN C CA 1
ATOM 5708 C C . GLN C 1 141 ? -2.900 -19.149 23.594 1.00 27.95 140 GLN C C 1
ATOM 5709 O O . GLN C 1 141 ? -2.786 -19.164 22.363 1.00 29.54 140 GLN C O 1
ATOM 5715 N N . HIS C 1 142 ? -2.295 -20.040 24.384 1.00 24.90 141 HIS C N 1
ATOM 5716 C CA . HIS C 1 142 ? -1.504 -21.114 23.835 1.00 24.04 141 HIS C CA 1
ATOM 5717 C C . HIS C 1 142 ? -2.247 -22.427 23.869 1.00 24.29 141 HIS C C 1
ATOM 5718 O O . HIS C 1 142 ? -1.687 -23.475 23.536 1.00 25.21 141 HIS C O 1
ATOM 5725 N N . GLY C 1 143 ? -3.531 -22.367 24.232 1.00 24.70 142 GLY C N 1
ATOM 5726 C CA . GLY C 1 143 ? -4.375 -23.541 24.293 1.00 24.69 142 GLY C CA 1
ATOM 5727 C C . GLY C 1 143 ? -3.949 -24.485 25.379 1.00 24.58 142 GLY C C 1
ATOM 5728 O O . GLY C 1 143 ? -4.135 -25.703 25.272 1.00 26.74 142 GLY C O 1
ATOM 5729 N N . LEU C 1 144 ? -3.371 -23.927 26.436 1.00 24.16 143 LEU C N 1
ATOM 5730 C CA . LEU C 1 144 ? -2.865 -24.731 27.541 1.00 21.93 143 LEU C CA 1
ATOM 5731 C C . LEU C 1 144 ? -3.737 -24.606 28.789 1.00 21.57 143 LEU C C 1
ATOM 5732 O O . LEU C 1 144 ? -4.154 -23.514 29.152 1.00 20.97 143 LEU C O 1
ATOM 5737 N N . PRO C 1 145 ? -4.007 -25.729 29.452 1.00 23.13 144 PRO C N 1
ATOM 5738 C CA . PRO C 1 145 ? -4.751 -25.690 30.701 1.00 23.19 144 PRO C CA 1
ATOM 5739 C C . PRO C 1 145 ? -4.016 -24.882 31.773 1.00 22.91 144 PRO C C 1
ATOM 5740 O O . PRO C 1 145 ? -2.773 -24.933 31.855 1.00 20.98 144 PRO C O 1
ATOM 5744 N N . PHE C 1 146 ? -4.788 -24.116 32.541 1.00 21.75 145 PHE C N 1
ATOM 5745 C CA . PHE C 1 146 ? -4.283 -23.318 33.632 1.00 21.82 145 PHE C CA 1
ATOM 5746 C C . PHE C 1 146 ? -4.995 -23.695 34.906 1.00 21.46 145 PHE C C 1
ATOM 5747 O O . PHE C 1 146 ? -6.204 -23.844 34.917 1.00 19.38 145 PHE C O 1
ATOM 5755 N N . ARG C 1 147 ? -4.242 -23.916 35.975 1.00 20.91 146 ARG C N 1
ATOM 5756 C CA A ARG C 1 147 ? -4.825 -24.201 37.268 0.50 20.24 146 ARG C CA 1
ATOM 5757 C CA B ARG C 1 147 ? -4.861 -24.156 37.283 0.50 20.27 146 ARG C CA 1
ATOM 5758 C C . ARG C 1 147 ? -4.270 -23.198 38.291 1.00 19.81 146 ARG C C 1
ATOM 5759 O O . ARG C 1 147 ? -3.041 -23.111 38.465 1.00 19.17 146 ARG C O 1
ATOM 5774 N N . HIS C 1 148 ? -5.157 -22.448 38.923 1.00 18.14 147 HIS C N 1
ATOM 5775 C CA . HIS C 1 148 ? -4.829 -21.513 39.984 1.00 19.56 147 HIS C CA 1
ATOM 5776 C C . HIS C 1 148 ? -5.071 -22.188 41.336 1.00 19.83 147 HIS C C 1
ATOM 5777 O O . HIS C 1 148 ? -6.207 -22.570 41.654 1.00 18.01 147 HIS C O 1
ATOM 5784 N N . PHE C 1 149 ? -4.008 -22.364 42.117 1.00 20.37 148 PHE C N 1
ATOM 5785 C CA . PHE C 1 149 ? -4.115 -22.972 43.451 1.00 21.19 148 PHE C CA 1
ATOM 5786 C C . PHE C 1 149 ? -3.561 -21.991 44.467 1.00 22.10 148 PHE C C 1
ATOM 5787 O O . PHE C 1 149 ? -2.359 -22.032 44.790 1.00 22.67 148 PHE C O 1
ATOM 5795 N N . PRO C 1 150 ? -4.399 -21.077 44.947 1.00 23.37 149 PRO C N 1
ATOM 5796 C CA . PRO C 1 150 ? -3.914 -20.093 45.903 1.00 26.16 149 PRO C CA 1
ATOM 5797 C C . PRO C 1 150 ? -3.412 -20.711 47.230 1.00 28.07 149 PRO C C 1
ATOM 5798 O O . PRO C 1 150 ? -3.816 -21.817 47.593 1.00 27.24 149 PRO C O 1
ATOM 5802 N N . ILE C 1 151 ? -2.503 -20.003 47.898 1.00 31.33 150 ILE C N 1
ATOM 5803 C CA . ILE C 1 151 ? -1.951 -20.427 49.191 1.00 34.64 150 ILE C CA 1
ATOM 5804 C C . ILE C 1 151 ? -2.276 -19.423 50.304 1.00 37.14 150 ILE C C 1
ATOM 5805 O O . ILE C 1 151 ? -2.225 -18.200 50.103 1.00 36.61 150 ILE C O 1
ATOM 5810 N N . THR C 1 152 ? -2.621 -19.959 51.476 1.00 40.58 151 THR C N 1
ATOM 5811 C CA . THR C 1 152 ? -2.858 -19.156 52.671 1.00 42.08 151 THR C CA 1
ATOM 5812 C C . THR C 1 152 ? -1.850 -19.613 53.718 1.00 44.00 151 THR C C 1
ATOM 5813 O O . THR C 1 152 ? -1.000 -20.476 53.444 1.00 44.75 151 THR C O 1
ATOM 5817 N N . ALA C 1 153 ? -1.916 -19.007 54.899 1.00 45.76 152 ALA C N 1
ATOM 5818 C CA . ALA C 1 153 ? -1.014 -19.355 55.996 1.00 46.69 152 ALA C CA 1
ATOM 5819 C C . ALA C 1 153 ? -1.191 -20.822 56.411 1.00 46.69 152 ALA C C 1
ATOM 5820 O O . ALA C 1 153 ? -0.225 -21.568 56.490 1.00 47.17 152 ALA C O 1
ATOM 5822 N N . ASP C 1 154 ? -2.447 -21.225 56.610 1.00 47.15 153 ASP C N 1
ATOM 5823 C CA . ASP C 1 154 ? -2.797 -22.568 57.114 1.00 46.89 153 ASP C CA 1
ATOM 5824 C C . ASP C 1 154 ? -3.008 -23.657 56.047 1.00 46.00 153 ASP C C 1
ATOM 5825 O O . ASP C 1 154 ? -3.619 -24.689 56.355 1.00 46.53 153 ASP C O 1
ATOM 5830 N N . THR C 1 155 ? -2.528 -23.459 54.810 1.00 44.11 154 THR C N 1
ATOM 5831 C CA . THR C 1 155 ? -2.826 -24.442 53.743 1.00 42.31 154 THR C CA 1
ATOM 5832 C C . THR C 1 155 ? -1.662 -24.809 52.806 1.00 40.93 154 THR C C 1
ATOM 5833 O O . THR C 1 155 ? -1.896 -25.276 51.696 1.00 39.98 154 THR C O 1
ATOM 5837 N N . LYS C 1 156 ? -0.425 -24.631 53.267 1.00 39.95 155 LYS C N 1
ATOM 5838 C CA . LYS C 1 156 ? 0.755 -24.989 52.470 1.00 38.99 155 LYS C CA 1
ATOM 5839 C C . LYS C 1 156 ? 0.731 -26.455 52.041 1.00 37.70 155 LYS C C 1
ATOM 5840 O O . LYS C 1 156 ? 0.945 -26.771 50.877 1.00 37.26 155 LYS C O 1
ATOM 5842 N N . ALA C 1 157 ? 0.448 -27.350 52.978 1.00 36.95 156 ALA C N 1
ATOM 5843 C CA . ALA C 1 157 ? 0.433 -28.794 52.684 1.00 35.62 156 ALA C CA 1
ATOM 5844 C C . ALA C 1 157 ? -0.723 -29.193 51.747 1.00 34.43 156 ALA C C 1
ATOM 5845 O O . ALA C 1 157 ? -0.552 -30.033 50.861 1.00 34.57 156 ALA C O 1
ATOM 5847 N N . GLN C 1 158 ? -1.891 -28.577 51.947 1.00 33.38 157 GLN C N 1
ATOM 5848 C CA . GLN C 1 158 ? -3.080 -28.866 51.124 1.00 32.20 157 GLN C CA 1
ATOM 5849 C C . GLN C 1 158 ? -2.867 -28.404 49.681 1.00 30.46 157 GLN C C 1
ATOM 5850 O O . GLN C 1 158 ? -3.189 -29.126 48.755 1.00 29.75 157 GLN C O 1
ATOM 5856 N N . GLN C 1 159 ? -2.315 -27.202 49.513 1.00 29.18 158 GLN C N 1
ATOM 5857 C CA . GLN C 1 159 ? -2.064 -26.640 48.179 1.00 28.12 158 GLN C CA 1
ATOM 5858 C C . GLN C 1 159 ? -1.031 -27.463 47.406 1.00 27.68 158 GLN C C 1
ATOM 5859 O O . GLN C 1 159 ? -1.186 -27.692 46.208 1.00 25.94 158 GLN C O 1
ATOM 5865 N N . GLU C 1 160 ? 0.018 -27.926 48.085 1.00 28.27 159 GLU C N 1
ATOM 5866 C CA . GLU C 1 160 ? 1.001 -28.791 47.408 1.00 29.13 159 GLU C CA 1
ATOM 5867 C C . GLU C 1 160 ? 0.370 -30.066 46.937 1.00 28.29 159 GLU C C 1
ATOM 5868 O O . GLU C 1 160 ? 0.723 -30.572 45.885 1.00 28.39 159 GLU C O 1
ATOM 5874 N N . ALA C 1 161 ? -0.562 -30.586 47.728 1.00 29.03 160 ALA C N 1
ATOM 5875 C CA . ALA C 1 161 ? -1.248 -31.819 47.386 1.00 29.21 160 ALA C CA 1
ATOM 5876 C C . ALA C 1 161 ? -2.070 -31.620 46.122 1.00 28.97 160 ALA C C 1
ATOM 5877 O O . ALA C 1 161 ? -2.187 -32.526 45.283 1.00 30.15 160 ALA C O 1
ATOM 5879 N N . GLN C 1 162 ? -2.630 -30.431 45.970 1.00 28.36 161 GLN C N 1
ATOM 5880 C CA . GLN C 1 162 ? -3.433 -30.135 44.803 1.00 27.76 161 GLN C CA 1
ATOM 5881 C C . GLN C 1 162 ? -2.597 -30.172 43.522 1.00 26.69 161 GLN C C 1
ATOM 5882 O O . GLN C 1 162 ? -2.978 -30.817 42.531 1.00 25.34 161 GLN C O 1
ATOM 5888 N N . TRP C 1 163 ? -1.462 -29.493 43.513 1.00 26.71 162 TRP C N 1
ATOM 5889 C CA . TRP C 1 163 ? -0.686 -29.471 42.255 1.00 26.20 162 TRP C CA 1
ATOM 5890 C C . TRP C 1 163 ? 0.116 -30.768 42.066 1.00 26.48 162 TRP C C 1
ATOM 5891 O O . TRP C 1 163 ? 0.335 -31.197 40.937 1.00 24.82 162 TRP C O 1
ATOM 5902 N N . LEU C 1 164 ? 0.480 -31.440 43.161 1.00 27.81 163 LEU C N 1
ATOM 5903 C CA . LEU C 1 164 ? 1.128 -32.757 43.016 1.00 29.00 163 LEU C CA 1
ATOM 5904 C C . LEU C 1 164 ? 0.137 -33.756 42.404 1.00 29.24 163 LEU C C 1
ATOM 5905 O O . LEU C 1 164 ? 0.534 -34.625 41.626 1.00 29.82 163 LEU C O 1
ATOM 5910 N N . ASP C 1 165 ? -1.153 -33.596 42.697 1.00 30.08 164 ASP C N 1
ATOM 5911 C CA . ASP C 1 165 ? -2.168 -34.456 42.102 1.00 31.20 164 ASP C CA 1
ATOM 5912 C C . ASP C 1 165 ? -2.251 -34.203 40.601 1.00 30.88 164 ASP C C 1
ATOM 5913 O O . ASP C 1 165 ? -2.324 -35.145 39.808 1.00 31.38 164 ASP C O 1
ATOM 5918 N N . VAL C 1 166 ? -2.223 -32.934 40.203 1.00 30.11 165 VAL C N 1
ATOM 5919 C CA . VAL C 1 166 ? -2.226 -32.605 38.782 1.00 29.39 165 VAL C CA 1
ATOM 5920 C C . VAL C 1 166 ? -0.991 -33.217 38.112 1.00 29.50 165 VAL C C 1
ATOM 5921 O O . VAL C 1 166 ? -1.096 -33.813 37.048 1.00 28.75 165 VAL C O 1
ATOM 5925 N N . PHE C 1 167 ? 0.172 -33.092 38.750 1.00 30.28 166 PHE C N 1
ATOM 5926 C CA . PHE C 1 167 ? 1.391 -33.670 38.197 1.00 30.47 166 PHE C CA 1
ATOM 5927 C C . PHE C 1 167 ? 1.214 -35.157 37.891 1.00 31.95 166 PHE C C 1
ATOM 5928 O O . PHE C 1 167 ? 1.508 -35.595 36.795 1.00 33.11 166 PHE C O 1
ATOM 5936 N N . GLU C 1 168 ? 0.683 -35.916 38.848 1.00 33.22 167 GLU C N 1
ATOM 5937 C CA . GLU C 1 168 ? 0.515 -37.368 38.675 1.00 33.80 167 GLU C CA 1
ATOM 5938 C C . GLU C 1 168 ? -0.504 -37.713 37.588 1.00 33.92 167 GLU C C 1
ATOM 5939 O O . GLU C 1 168 ? -0.215 -38.489 36.676 1.00 33.63 167 GLU C O 1
ATOM 5945 N N . THR C 1 169 ? -1.685 -37.107 37.661 1.00 34.07 168 THR C N 1
ATOM 5946 C CA . THR C 1 169 ? -2.769 -37.457 36.743 1.00 34.37 168 THR C CA 1
ATOM 5947 C C . THR C 1 169 ? -2.538 -36.969 35.305 1.00 33.75 168 THR C C 1
ATOM 5948 O O . THR C 1 169 ? -3.113 -37.515 34.359 1.00 33.41 168 THR C O 1
ATOM 5952 N N . SER C 1 170 ? -1.690 -35.949 35.148 1.00 32.29 169 SER C N 1
ATOM 5953 C CA . SER C 1 170 ? -1.362 -35.394 33.836 1.00 31.38 169 SER C CA 1
ATOM 5954 C C . SER C 1 170 ? -0.342 -36.237 33.081 1.00 30.14 169 SER C C 1
ATOM 5955 O O . SER C 1 170 ? -0.140 -36.034 31.896 1.00 31.71 169 SER C O 1
ATOM 5958 N N . GLY C 1 171 ? 0.320 -37.150 33.774 1.00 28.73 170 GLY C N 1
ATOM 5959 C CA . GLY C 1 171 ? 1.363 -37.986 33.162 1.00 27.29 170 GLY C CA 1
ATOM 5960 C C . GLY C 1 171 ? 2.658 -37.221 32.849 1.00 25.89 170 GLY C C 1
ATOM 5961 O O . GLY C 1 171 ? 3.468 -37.673 32.040 1.00 24.31 170 GLY C O 1
ATOM 5962 N N . ALA C 1 172 ? 2.855 -36.058 33.480 1.00 24.41 171 ALA C N 1
ATOM 5963 C CA . ALA C 1 172 ? 4.056 -35.278 33.240 1.00 24.38 171 ALA C CA 1
ATOM 5964 C C . ALA C 1 172 ? 5.250 -35.998 33.820 1.00 23.63 171 ALA C C 1
ATOM 5965 O O . ALA C 1 172 ? 5.149 -36.661 34.843 1.00 25.09 171 ALA C O 1
ATOM 5967 N N . GLU C 1 173 ? 6.372 -35.885 33.159 1.00 23.02 172 GLU C N 1
ATOM 5968 C CA . GLU C 1 173 ? 7.585 -36.478 33.660 1.00 23.79 172 GLU C CA 1
ATOM 5969 C C . GLU C 1 173 ? 8.586 -35.406 34.108 1.00 23.70 172 GLU C C 1
ATOM 5970 O O . GLU C 1 173 ? 9.712 -35.733 34.529 1.00 25.55 172 GLU C O 1
ATOM 5976 N N . LEU C 1 174 ? 8.191 -34.146 34.005 1.00 21.31 173 LEU C N 1
ATOM 5977 C CA . LEU C 1 174 ? 9.060 -33.022 34.396 1.00 21.32 173 LEU C CA 1
ATOM 5978 C C . LEU C 1 174 ? 8.222 -31.862 34.869 1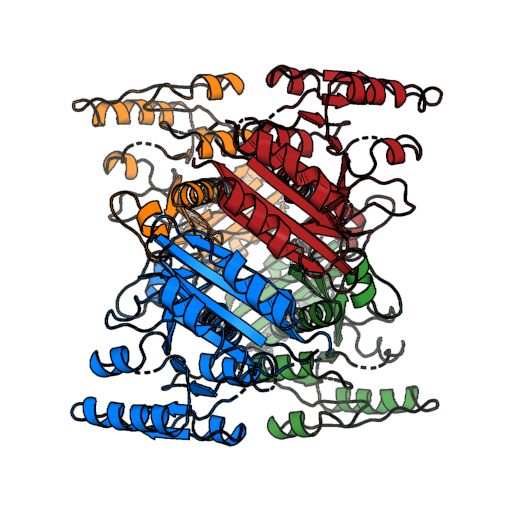.00 20.77 173 LEU C C 1
ATOM 5979 O O . LEU C 1 174 ? 7.208 -31.520 34.230 1.00 21.63 173 LEU C O 1
ATOM 5984 N N . VAL C 1 175 ? 8.570 -31.346 36.041 1.00 19.10 174 VAL C N 1
ATOM 5985 C CA . VAL C 1 175 ? 8.008 -30.114 36.548 1.00 19.09 174 VAL C CA 1
ATOM 5986 C C . VAL C 1 175 ? 9.068 -29.020 36.332 1.00 18.60 174 VAL C C 1
ATOM 5987 O O . VAL C 1 175 ? 10.211 -29.156 36.765 1.00 18.22 174 VAL C O 1
ATOM 5991 N N . ILE C 1 176 ? 8.682 -27.949 35.677 1.00 18.23 175 ILE C N 1
ATOM 5992 C CA . ILE C 1 176 ? 9.574 -26.809 35.444 1.00 18.46 175 ILE C CA 1
ATOM 5993 C C . ILE C 1 176 ? 9.123 -25.669 36.363 1.00 18.22 175 ILE C C 1
ATOM 5994 O O . ILE C 1 176 ? 7.962 -25.211 36.280 1.00 18.34 175 ILE C O 1
ATOM 5999 N N . LEU C 1 177 ? 10.002 -25.228 37.253 1.00 17.73 176 LEU C N 1
ATOM 6000 C CA . LEU C 1 177 ? 9.666 -24.151 38.182 1.00 17.76 176 LEU C CA 1
ATOM 6001 C C . LEU C 1 177 ? 10.136 -22.836 37.551 1.00 17.57 176 LEU C C 1
ATOM 6002 O O . LEU C 1 177 ? 11.312 -22.483 37.610 1.00 16.47 176 LEU C O 1
ATOM 6007 N N . ALA C 1 178 ? 9.218 -22.193 36.834 1.00 19.02 177 ALA C N 1
ATOM 6008 C CA . ALA C 1 178 ? 9.524 -20.996 36.073 1.00 19.17 177 ALA C CA 1
ATOM 6009 C C . ALA C 1 178 ? 9.353 -19.804 36.966 1.00 19.93 177 ALA C C 1
ATOM 6010 O O . ALA C 1 178 ? 8.443 -18.986 36.785 1.00 20.12 177 ALA C O 1
ATOM 6012 N N . ARG C 1 179 ? 10.292 -19.675 37.901 1.00 19.79 178 ARG C N 1
ATOM 6013 C CA . ARG C 1 179 ? 10.223 -18.660 38.957 1.00 19.73 178 ARG C CA 1
ATOM 6014 C C . ARG C 1 179 ? 8.945 -18.858 39.795 1.00 19.46 178 ARG C C 1
ATOM 6015 O O . ARG C 1 179 ? 8.219 -17.924 40.069 1.00 19.31 178 ARG C O 1
ATOM 6023 N N . TYR C 1 180 ? 8.686 -20.100 40.200 1.00 19.33 179 TYR C N 1
ATOM 6024 C CA . TYR C 1 180 ? 7.616 -20.400 41.113 1.00 19.88 179 TYR C CA 1
ATOM 6025 C C . TYR C 1 180 ? 8.199 -20.056 42.462 1.00 21.79 179 TYR C C 1
ATOM 6026 O O . TYR C 1 180 ? 9.215 -20.638 42.869 1.00 23.96 179 TYR C O 1
ATOM 6043 N N . GLN C 1 182 ? 7.282 -20.351 45.782 1.00 27.64 181 GLN C N 1
ATOM 6044 C CA . GLN C 1 182 ? 6.942 -20.967 47.065 1.00 29.03 181 GLN C CA 1
ATOM 6045 C C . GLN C 1 182 ? 7.934 -22.082 47.267 1.00 30.06 181 GLN C C 1
ATOM 6046 O O . GLN C 1 182 ? 8.302 -22.757 46.293 1.00 30.89 181 GLN C O 1
ATOM 6052 N N . VAL C 1 183 ? 8.435 -22.262 48.496 1.00 31.58 182 VAL C N 1
ATOM 6053 C CA A VAL C 1 183 ? 9.435 -23.313 48.770 0.50 31.76 182 VAL C CA 1
ATOM 6054 C CA B VAL C 1 183 ? 9.438 -23.313 48.725 0.50 31.45 182 VAL C CA 1
ATOM 6055 C C . VAL C 1 183 ? 8.744 -24.661 48.827 1.00 31.54 182 VAL C C 1
ATOM 6056 O O . VAL C 1 183 ? 7.773 -24.825 49.575 1.00 31.60 182 VAL C O 1
ATOM 6063 N N . LEU C 1 184 ? 9.213 -25.618 48.029 1.00 31.19 183 LEU C N 1
ATOM 6064 C CA . LEU C 1 184 ? 8.632 -26.953 48.057 1.00 31.40 183 LEU C CA 1
ATOM 6065 C C . LEU C 1 184 ? 8.992 -27.605 49.380 1.00 31.55 183 LEU C C 1
ATOM 6066 O O . LEU C 1 184 ? 10.098 -27.392 49.897 1.00 33.23 183 LEU C O 1
ATOM 6071 N N . SER C 1 185 ? 8.068 -28.378 49.930 1.00 29.83 184 SER C N 1
ATOM 6072 C CA . SER C 1 185 ? 8.297 -29.067 51.200 1.00 29.39 184 SER C CA 1
ATOM 6073 C C . SER C 1 185 ? 9.274 -30.224 51.000 1.00 29.65 184 SER C C 1
ATOM 6074 O O . SER C 1 185 ? 9.549 -30.620 49.863 1.00 30.15 184 SER C O 1
ATOM 6077 N N . PRO C 1 186 ? 9.803 -30.804 52.105 1.00 29.40 185 PRO C N 1
ATOM 6078 C CA . PRO C 1 186 ? 10.663 -31.969 51.871 1.00 29.09 185 PRO C CA 1
ATOM 6079 C C . PRO C 1 186 ? 9.901 -33.135 51.220 1.00 29.46 185 PRO C C 1
ATOM 6080 O O . PRO C 1 186 ? 10.471 -33.881 50.434 1.00 31.50 185 PRO C O 1
ATOM 6084 N N . GLU C 1 187 ? 8.612 -33.256 51.495 1.00 30.64 186 GLU C N 1
ATOM 6085 C CA . GLU C 1 187 ? 7.788 -34.310 50.870 1.00 32.41 186 GLU C CA 1
ATOM 6086 C C . GLU C 1 187 ? 7.601 -34.025 49.361 1.00 31.95 186 GLU C C 1
ATOM 6087 O O . GLU C 1 187 ? 7.695 -34.936 48.504 1.00 31.35 186 GLU C O 1
ATOM 6093 N N . ALA C 1 188 ? 7.309 -32.764 49.041 1.00 31.86 187 ALA C N 1
ATOM 6094 C CA . ALA C 1 188 ? 7.134 -32.369 47.646 1.00 32.00 187 ALA C CA 1
ATOM 6095 C C . ALA C 1 188 ? 8.443 -32.599 46.857 1.00 32.02 187 ALA C C 1
ATOM 6096 O O . ALA C 1 188 ? 8.443 -33.215 45.791 1.00 32.82 187 ALA C O 1
ATOM 6098 N N . SER C 1 189 ? 9.562 -32.167 47.413 1.00 33.24 188 SER C N 1
ATOM 6099 C CA A SER C 1 189 ? 10.877 -32.371 46.782 0.50 33.39 188 SER C CA 1
ATOM 6100 C CA B SER C 1 189 ? 10.876 -32.379 46.775 0.50 33.81 188 SER C CA 1
ATOM 6101 C C . SER C 1 189 ? 11.177 -33.855 46.523 1.00 33.52 188 SER C C 1
ATOM 6102 O O . SER C 1 189 ? 11.703 -34.232 45.450 1.00 32.89 188 SER C O 1
ATOM 6107 N N . ALA C 1 190 ? 10.862 -34.703 47.509 1.00 33.49 189 ALA C N 1
ATOM 6108 C CA . ALA C 1 190 ? 11.121 -36.134 47.396 1.00 33.48 189 ALA C CA 1
ATOM 6109 C C . ALA C 1 190 ? 10.311 -36.796 46.284 1.00 34.57 189 ALA C C 1
ATOM 6110 O O . ALA C 1 190 ? 10.819 -37.652 45.569 1.00 35.92 189 ALA C O 1
ATOM 6112 N N . ARG C 1 191 ? 9.046 -36.418 46.141 1.00 35.66 190 ARG C N 1
ATOM 6113 C CA . ARG C 1 191 ? 8.213 -36.997 45.088 1.00 36.79 190 ARG C CA 1
ATOM 6114 C C . ARG C 1 191 ? 8.662 -36.583 43.675 1.00 35.83 190 ARG C C 1
ATOM 6115 O O . ARG C 1 191 ? 8.464 -37.335 42.710 1.00 36.65 190 ARG C O 1
ATOM 6123 N N . LEU C 1 192 ? 9.293 -35.409 43.576 1.00 34.20 191 LEU C N 1
ATOM 6124 C CA . LEU C 1 192 ? 9.780 -34.855 42.296 1.00 33.52 191 LEU C CA 1
ATOM 6125 C C . LEU C 1 192 ? 11.306 -34.969 42.096 1.00 31.84 191 LEU C C 1
ATOM 6126 O O . LEU C 1 192 ? 11.899 -34.273 41.235 1.00 30.50 191 LEU C O 1
ATOM 6131 N N . ALA C 1 193 ? 11.947 -35.832 42.885 1.00 30.63 192 ALA C N 1
ATOM 6132 C CA . ALA C 1 193 ? 13.392 -36.041 42.770 1.00 29.36 192 ALA C CA 1
ATOM 6133 C C . ALA C 1 193 ? 13.758 -36.428 41.356 1.00 29.23 192 ALA C C 1
ATOM 6134 O O . ALA C 1 193 ? 13.138 -37.344 40.761 1.00 29.00 192 ALA C O 1
ATOM 6136 N N . ASN C 1 194 ? 14.763 -35.729 40.809 1.00 28.62 193 ASN C N 1
ATOM 6137 C CA . ASN C 1 194 ? 15.254 -35.956 39.435 1.00 28.94 193 ASN C CA 1
ATOM 6138 C C . ASN C 1 194 ? 14.237 -35.636 38.350 1.00 26.52 193 ASN C C 1
ATOM 6139 O O . ASN C 1 194 ? 14.478 -35.935 37.164 1.00 25.81 193 ASN C O 1
ATOM 6144 N N . ARG C 1 195 ? 13.121 -35.024 38.742 1.00 24.33 194 ARG C N 1
ATOM 6145 C CA . ARG C 1 195 ? 12.055 -34.682 37.793 1.00 24.83 194 ARG C CA 1
ATOM 6146 C C . ARG C 1 195 ? 11.533 -33.233 37.910 1.00 23.17 194 ARG C C 1
ATOM 6147 O O . ARG C 1 195 ? 10.459 -32.945 37.398 1.00 22.26 194 ARG C O 1
ATOM 6155 N N . ALA C 1 196 ? 12.239 -32.371 38.650 1.00 21.41 195 ALA C N 1
ATOM 6156 C CA . ALA C 1 196 ? 11.901 -30.940 38.733 1.00 20.17 195 ALA C CA 1
ATOM 6157 C C . ALA C 1 196 ? 13.153 -30.068 38.537 1.00 20.45 195 ALA C C 1
ATOM 6158 O O . ALA C 1 196 ? 14.216 -30.306 39.146 1.00 20.85 195 ALA C O 1
ATOM 6160 N N . ILE C 1 197 ? 13.016 -29.077 37.673 1.00 18.40 196 ILE C N 1
ATOM 6161 C CA . ILE C 1 197 ? 14.073 -28.117 37.406 1.00 18.70 196 ILE C CA 1
ATOM 6162 C C . ILE C 1 197 ? 13.673 -26.715 37.914 1.00 19.65 196 ILE C C 1
ATOM 6163 O O . ILE C 1 197 ? 12.566 -26.219 37.644 1.00 19.69 196 ILE C O 1
ATOM 6168 N N . ASN C 1 198 ? 14.591 -26.109 38.669 1.00 18.94 197 ASN C N 1
ATOM 6169 C CA . ASN C 1 198 ? 14.460 -24.781 39.196 1.00 18.85 197 ASN C CA 1
ATOM 6170 C C . ASN C 1 198 ? 15.459 -23.809 38.543 1.00 19.28 197 ASN C C 1
ATOM 6171 O O . ASN C 1 198 ? 16.515 -24.221 38.072 1.00 19.14 197 ASN C O 1
ATOM 6176 N N . ILE C 1 199 ? 15.112 -22.530 38.536 1.00 18.72 198 ILE C N 1
ATOM 6177 C CA . ILE C 1 199 ? 16.005 -21.487 38.058 1.00 19.02 198 ILE C CA 1
ATOM 6178 C C . ILE C 1 199 ? 16.095 -20.359 39.079 1.00 19.90 198 ILE C C 1
ATOM 6179 O O . ILE C 1 199 ? 15.094 -19.983 39.712 1.00 22.13 198 ILE C O 1
ATOM 6184 N N . HIS C 1 200 ? 17.298 -19.833 39.279 1.00 18.99 199 HIS C N 1
ATOM 6185 C CA . HIS C 1 200 ? 17.471 -18.657 40.097 1.00 20.29 199 HIS C CA 1
ATOM 6186 C C . HIS C 1 200 ? 18.683 -17.889 39.670 1.00 19.91 199 HIS C C 1
ATOM 6187 O O . HIS C 1 200 ? 19.564 -18.418 38.982 1.00 18.45 199 HIS C O 1
ATOM 6194 N N . HIS C 1 201 ? 18.716 -16.629 40.076 1.00 20.77 200 HIS C N 1
ATOM 6195 C CA . HIS C 1 201 ? 19.845 -15.768 39.794 1.00 20.80 200 HIS C CA 1
ATOM 6196 C C . HIS C 1 201 ? 21.083 -16.160 40.605 1.00 21.35 200 HIS C C 1
ATOM 6197 O O . HIS C 1 201 ? 20.993 -16.741 41.720 1.00 19.86 200 HIS C O 1
ATOM 6204 N N . SER C 1 202 ? 22.245 -15.797 40.046 1.00 21.02 201 SER C N 1
ATOM 6205 C CA . SER C 1 202 ? 23.536 -16.107 40.618 1.00 21.77 201 SER C CA 1
ATOM 6206 C C . SER C 1 202 ? 24.466 -14.906 40.473 1.00 23.60 201 SER C C 1
ATOM 6207 O O . SER C 1 202 ? 24.534 -14.254 39.397 1.00 23.90 201 SER C O 1
ATOM 6210 N N . PHE C 1 203 ? 25.164 -14.589 41.553 1.00 23.37 202 PHE C N 1
ATOM 6211 C CA . PHE C 1 203 ? 26.055 -13.474 41.552 1.00 23.84 202 PHE C CA 1
ATOM 6212 C C . PHE C 1 203 ? 27.466 -13.898 41.893 1.00 24.14 202 PHE C C 1
ATOM 6213 O O . PHE C 1 203 ? 27.680 -14.925 42.536 1.00 22.90 202 PHE C O 1
ATOM 6221 N N . LEU C 1 204 ? 28.418 -13.066 41.472 1.00 24.81 203 LEU C N 1
ATOM 6222 C CA . LEU C 1 204 ? 29.816 -13.194 41.860 1.00 25.23 203 LEU C CA 1
ATOM 6223 C C . LEU C 1 204 ? 30.313 -11.811 42.320 1.00 25.79 203 LEU C C 1
ATOM 6224 O O . LEU C 1 204 ? 30.435 -10.890 41.511 1.00 27.36 203 LEU C O 1
ATOM 6229 N N . PRO C 1 205 ? 30.567 -11.646 43.629 1.00 24.75 204 PRO C N 1
ATOM 6230 C CA . PRO C 1 205 ? 30.391 -12.616 44.686 1.00 24.54 204 PRO C CA 1
ATOM 6231 C C . PRO C 1 205 ? 28.893 -12.870 44.994 1.00 24.96 204 PRO C C 1
ATOM 6232 O O . PRO C 1 205 ? 28.035 -12.156 44.482 1.00 21.94 204 PRO C O 1
ATOM 6236 N N . GLY C 1 206 ? 28.600 -13.859 45.839 1.00 25.68 205 GLY C N 1
ATOM 6237 C CA . GLY C 1 206 ? 27.225 -14.181 46.196 1.00 27.25 205 GLY C CA 1
ATOM 6238 C C . GLY C 1 206 ? 26.597 -13.069 47.023 1.00 29.13 205 GLY C C 1
ATOM 6239 O O . GLY C 1 206 ? 27.289 -12.389 47.789 1.00 29.65 205 GLY C O 1
ATOM 6240 N N . PHE C 1 207 ? 25.299 -12.831 46.849 1.00 29.81 206 PHE C N 1
ATOM 6241 C CA . PHE C 1 207 ? 24.627 -11.872 47.725 1.00 30.96 206 PHE C CA 1
ATOM 6242 C C . PHE C 1 207 ? 23.457 -12.521 48.415 1.00 33.19 206 PHE C C 1
ATOM 6243 O O . PHE C 1 207 ? 22.623 -13.131 47.761 1.00 35.01 206 PHE C O 1
ATOM 6251 N N . LYS C 1 208 ? 23.401 -12.382 49.729 1.00 33.79 207 LYS C N 1
ATOM 6252 C CA . LYS C 1 208 ? 22.284 -12.930 50.502 1.00 36.52 207 LYS C CA 1
ATOM 6253 C C . LYS C 1 208 ? 21.300 -11.841 50.911 1.00 35.27 207 LYS C C 1
ATOM 6254 O O . LYS C 1 208 ? 21.676 -10.692 51.092 1.00 34.79 207 LYS C O 1
ATOM 6259 N N . GLY C 1 209 ? 20.034 -12.206 51.035 1.00 35.51 208 GLY C N 1
ATOM 6260 C CA . GLY C 1 209 ? 19.033 -11.293 51.579 1.00 35.18 208 GLY C CA 1
ATOM 6261 C C . GLY C 1 209 ? 18.339 -10.348 50.628 1.00 34.06 208 GLY C C 1
ATOM 6262 O O . GLY C 1 209 ? 18.308 -10.548 49.415 1.00 35.57 208 GLY C O 1
ATOM 6263 N N . ALA C 1 210 ? 17.797 -9.294 51.206 1.00 32.84 209 ALA C N 1
ATOM 6264 C CA . ALA C 1 210 ? 16.970 -8.346 50.486 1.00 31.78 209 ALA C CA 1
ATOM 6265 C C . ALA C 1 210 ? 17.749 -7.630 49.384 1.00 30.25 209 ALA C C 1
ATOM 6266 O O . ALA C 1 210 ? 18.936 -7.358 49.529 1.00 28.89 209 ALA C O 1
ATOM 6268 N N . LYS C 1 211 ? 17.067 -7.421 48.263 1.00 28.67 210 LYS C N 1
ATOM 6269 C CA . LYS C 1 211 ? 17.553 -6.597 47.168 1.00 28.18 210 LYS C CA 1
ATOM 6270 C C . LYS C 1 211 ? 18.963 -6.950 46.688 1.00 25.87 210 LYS C C 1
ATOM 6271 O O . LYS C 1 211 ? 19.843 -6.093 46.689 1.00 25.03 210 LYS C O 1
ATOM 6276 N N . PRO C 1 212 ? 19.157 -8.193 46.236 1.00 24.38 211 PRO C N 1
ATOM 6277 C CA . PRO C 1 212 ? 20.465 -8.639 45.783 1.00 23.35 211 PRO C CA 1
ATOM 6278 C C . PRO C 1 212 ? 21.001 -7.825 44.579 1.00 22.65 211 PRO C C 1
ATOM 6279 O O . PRO C 1 212 ? 22.218 -7.624 44.470 1.00 21.37 211 PRO C O 1
ATOM 6283 N N . TYR C 1 213 ? 20.122 -7.351 43.697 1.00 22.59 212 TYR C N 1
ATOM 6284 C CA . TYR C 1 213 ? 20.589 -6.541 42.549 1.00 21.59 212 TYR C CA 1
ATOM 6285 C C . TYR C 1 213 ? 21.097 -5.179 42.995 1.00 21.93 212 TYR C C 1
ATOM 6286 O O . TYR C 1 213 ? 22.001 -4.622 42.355 1.00 20.22 212 TYR C O 1
ATOM 6295 N N . HIS C 1 214 ? 20.521 -4.627 44.076 1.00 20.86 213 HIS C N 1
ATOM 6296 C CA . HIS C 1 214 ? 21.038 -3.360 44.638 1.00 21.06 213 HIS C CA 1
ATOM 6297 C C . HIS C 1 214 ? 22.388 -3.616 45.253 1.00 21.08 213 HIS C C 1
ATOM 6298 O O . HIS C 1 214 ? 23.311 -2.800 45.121 1.00 21.81 213 HIS C O 1
ATOM 6305 N N . GLN C 1 215 ? 22.504 -4.744 45.938 1.00 20.47 214 GLN C N 1
ATOM 6306 C CA . GLN C 1 215 ? 23.785 -5.162 46.488 1.00 20.30 214 GLN C CA 1
ATOM 6307 C C . GLN C 1 215 ? 24.796 -5.381 45.380 1.00 19.64 214 GLN C C 1
ATOM 6308 O O . GLN C 1 215 ? 25.941 -5.014 45.541 1.00 18.25 214 GLN C O 1
ATOM 6314 N N . ALA C 1 216 ? 24.387 -6.041 44.288 1.00 18.14 215 ALA C N 1
ATOM 6315 C CA . ALA C 1 216 ? 25.295 -6.272 43.173 1.00 18.40 215 ALA C CA 1
ATOM 6316 C C . ALA C 1 216 ? 25.742 -4.920 42.599 1.00 18.59 215 ALA C C 1
ATOM 6317 O O . ALA C 1 216 ? 26.958 -4.685 42.349 1.00 18.62 215 ALA C O 1
ATOM 6319 N N . HIS C 1 217 ? 24.788 -4.017 42.425 1.00 17.20 216 HIS C N 1
ATOM 6320 C CA . HIS C 1 217 ? 25.112 -2.689 41.972 1.00 18.71 216 HIS C CA 1
ATOM 6321 C C . HIS C 1 217 ? 26.140 -1.997 42.885 1.00 19.06 216 HIS C C 1
ATOM 6322 O O . HIS C 1 217 ? 27.104 -1.390 42.387 1.00 19.68 216 HIS C O 1
ATOM 6329 N N . ALA C 1 218 ? 25.930 -2.044 44.214 1.00 20.01 217 ALA C N 1
ATOM 6330 C CA . ALA C 1 218 ? 26.818 -1.320 45.150 1.00 20.56 217 ALA C CA 1
ATOM 6331 C C . ALA C 1 218 ? 28.204 -1.938 45.155 1.00 20.83 217 ALA C C 1
ATOM 6332 O O . ALA C 1 218 ? 29.198 -1.254 45.356 1.00 20.79 217 ALA C O 1
ATOM 6334 N N . ARG C 1 219 ? 28.263 -3.242 44.918 1.00 19.86 218 ARG C N 1
ATOM 6335 C CA . ARG C 1 219 ? 29.536 -3.938 44.861 1.00 21.73 218 ARG C CA 1
ATOM 6336 C C . ARG C 1 219 ? 30.261 -3.757 43.505 1.00 20.46 218 ARG C C 1
ATOM 6337 O O . ARG C 1 219 ? 31.378 -4.160 43.360 1.00 22.22 218 ARG C O 1
ATOM 6345 N N . GLY C 1 220 ? 29.613 -3.141 42.532 1.00 19.74 219 GLY C N 1
ATOM 6346 C CA . GLY C 1 220 ? 30.218 -2.877 41.231 1.00 19.94 219 GLY C CA 1
ATOM 6347 C C . GLY C 1 220 ? 30.621 -4.129 40.459 1.00 19.50 219 GLY C C 1
ATOM 6348 O O . GLY C 1 220 ? 31.725 -4.181 39.916 1.00 18.36 219 GLY C O 1
ATOM 6349 N N . VAL C 1 221 ? 29.742 -5.149 40.458 1.00 17.04 220 VAL C N 1
ATOM 6350 C CA . VAL C 1 221 ? 30.006 -6.388 39.791 1.00 17.37 220 VAL C CA 1
ATOM 6351 C C . VAL C 1 221 ? 30.030 -6.116 38.299 1.00 17.00 220 VAL C C 1
ATOM 6352 O O . VAL C 1 221 ? 29.441 -5.153 37.843 1.00 16.33 220 VAL C O 1
ATOM 6356 N N . LYS C 1 222 ? 30.747 -6.945 37.553 1.00 15.12 221 LYS C N 1
ATOM 6357 C CA . LYS C 1 222 ? 30.850 -6.772 36.094 1.00 16.08 221 LYS C CA 1
ATOM 6358 C C . LYS C 1 222 ? 30.219 -7.941 35.366 1.00 16.58 221 LYS C C 1
ATOM 6359 O O . LYS C 1 222 ? 30.321 -8.028 34.158 1.00 18.40 221 LYS C O 1
ATOM 6365 N N . LEU C 1 223 ? 29.567 -8.828 36.112 1.00 16.49 222 LEU C N 1
ATOM 6366 C CA . LEU C 1 223 ? 28.888 -9.972 35.562 1.00 18.20 222 LEU C CA 1
ATOM 6367 C C . LEU C 1 223 ? 27.611 -10.259 36.353 1.00 18.80 222 LEU C C 1
ATOM 6368 O O . LEU C 1 223 ? 27.563 -10.029 37.585 1.00 17.79 222 LEU C O 1
ATOM 6373 N N . ILE C 1 224 ? 26.594 -10.818 35.665 1.00 18.43 223 ILE C N 1
ATOM 6374 C CA . ILE C 1 224 ? 25.305 -11.230 36.284 1.00 17.78 223 ILE C CA 1
ATOM 6375 C C . ILE C 1 224 ? 24.990 -12.637 35.769 1.00 18.71 223 ILE C C 1
ATOM 6376 O O . ILE C 1 224 ? 25.068 -12.881 34.553 1.00 18.18 223 ILE C O 1
ATOM 6381 N N . GLY C 1 225 ? 24.630 -13.549 36.660 1.00 18.92 224 GLY C N 1
ATOM 6382 C CA . GLY C 1 225 ? 24.422 -14.942 36.247 1.00 19.35 224 GLY C CA 1
ATOM 6383 C C . GLY C 1 225 ? 23.122 -15.566 36.679 1.00 18.58 224 GLY C C 1
ATOM 6384 O O . GLY C 1 225 ? 22.289 -14.938 37.302 1.00 18.45 224 GLY C O 1
ATOM 6385 N N . ALA C 1 226 ? 22.958 -16.826 36.285 1.00 18.33 225 ALA C N 1
ATOM 6386 C CA . ALA C 1 226 ? 21.859 -17.650 36.720 1.00 16.97 225 ALA C CA 1
ATOM 6387 C C . ALA C 1 226 ? 22.276 -19.106 36.671 1.00 17.93 225 ALA C C 1
ATOM 6388 O O . ALA C 1 226 ? 23.228 -19.476 35.957 1.00 18.93 225 ALA C O 1
ATOM 6390 N N . THR C 1 227 ? 21.622 -19.888 37.519 1.00 17.98 226 THR C N 1
ATOM 6391 C CA . THR C 1 227 ? 21.854 -21.313 37.699 1.00 19.63 226 THR C CA 1
ATOM 6392 C C . THR C 1 227 ? 20.536 -22.086 37.661 1.00 18.72 226 THR C C 1
ATOM 6393 O O . THR C 1 227 ? 19.608 -21.715 38.346 1.00 19.13 226 THR C O 1
ATOM 6397 N N . ALA C 1 228 ? 20.476 -23.101 36.797 1.00 18.90 227 ALA C N 1
ATOM 6398 C CA . ALA C 1 228 ? 19.367 -24.033 36.728 1.00 19.56 227 ALA C CA 1
ATOM 6399 C C . ALA C 1 228 ? 19.832 -25.313 37.388 1.00 19.12 227 ALA C C 1
ATOM 6400 O O . ALA C 1 228 ? 20.945 -25.789 37.120 1.00 19.85 227 ALA C O 1
ATOM 6402 N N . HIS C 1 229 ? 18.985 -25.886 38.225 1.00 19.05 228 HIS C N 1
ATOM 6403 C CA . HIS C 1 229 ? 19.367 -27.052 39.022 1.00 18.70 228 HIS C CA 1
ATOM 6404 C C . HIS C 1 229 ? 18.203 -27.972 39.283 1.00 18.58 228 HIS C C 1
ATOM 6405 O O . HIS C 1 229 ? 17.036 -27.546 39.172 1.00 20.04 228 HIS C O 1
ATOM 6412 N N . PHE C 1 230 ? 18.487 -29.254 39.566 1.00 19.33 229 PHE C N 1
ATOM 6413 C CA . PHE C 1 230 ? 17.415 -30.151 39.994 1.00 19.55 229 PHE C CA 1
ATOM 6414 C C . PHE C 1 230 ? 17.023 -29.754 41.398 1.00 19.76 229 PHE C C 1
ATOM 6415 O O . PHE C 1 230 ? 17.847 -29.283 42.190 1.00 21.94 229 PHE C O 1
ATOM 6423 N N . VAL C 1 231 ? 15.770 -29.968 41.723 1.00 20.88 230 VAL C N 1
ATOM 6424 C CA . VAL C 1 231 ? 15.258 -29.635 43.024 1.00 22.71 230 VAL C CA 1
ATOM 6425 C C . VAL C 1 231 ? 15.538 -30.714 44.069 1.00 24.14 230 VAL C C 1
ATOM 6426 O O . VAL C 1 231 ? 15.456 -31.919 43.771 1.00 24.06 230 VAL C O 1
ATOM 6430 N N . THR C 1 232 ? 15.991 -30.257 45.238 1.00 26.01 231 THR C N 1
ATOM 6431 C CA . THR C 1 232 ? 16.157 -31.082 46.444 1.00 28.62 231 THR C CA 1
ATOM 6432 C C . THR C 1 232 ? 15.533 -30.360 47.659 1.00 30.47 231 THR C C 1
ATOM 6433 O O . THR C 1 232 ? 14.913 -29.304 47.519 1.00 30.22 231 THR C O 1
ATOM 6437 N N . ASP C 1 233 ? 15.670 -30.964 48.847 1.00 33.86 232 ASP C N 1
ATOM 6438 C CA . ASP C 1 233 ? 15.232 -30.344 50.119 1.00 37.33 232 ASP C CA 1
ATOM 6439 C C . ASP C 1 233 ? 15.954 -29.016 50.386 1.00 41.22 232 ASP C C 1
ATOM 6440 O O . ASP C 1 233 ? 15.430 -28.142 51.104 1.00 43.55 232 ASP C O 1
ATOM 6445 N N . ASP C 1 234 ? 17.180 -28.912 49.866 1.00 44.08 233 ASP C N 1
ATOM 6446 C CA . ASP C 1 234 ? 18.068 -27.763 50.081 1.00 47.09 233 ASP C CA 1
ATOM 6447 C C . ASP C 1 234 ? 17.701 -26.565 49.170 1.00 47.66 233 ASP C C 1
ATOM 6448 O O . ASP C 1 234 ? 17.919 -26.585 47.954 1.00 48.56 233 ASP C O 1
ATOM 6453 N N . LEU C 1 235 ? 17.152 -25.531 49.786 1.00 46.47 234 LEU C N 1
ATOM 6454 C CA . LEU C 1 235 ? 16.632 -24.357 49.082 1.00 46.03 234 LEU C CA 1
ATOM 6455 C C . LEU C 1 235 ? 17.605 -23.700 48.069 1.00 45.70 234 LEU C C 1
ATOM 6456 O O . LEU C 1 235 ? 18.625 -23.148 48.464 1.00 46.43 234 LEU C O 1
ATOM 6461 N N . ASP C 1 236 ? 17.262 -23.770 46.767 1.00 44.94 235 ASP C N 1
ATOM 6462 C CA . ASP C 1 236 ? 18.064 -23.176 45.652 1.00 43.19 235 ASP C CA 1
ATOM 6463 C C . ASP C 1 236 ? 19.427 -23.838 45.453 1.00 42.35 235 ASP C C 1
ATOM 6464 O O . ASP C 1 236 ? 20.293 -23.324 44.712 1.00 39.72 235 ASP C O 1
ATOM 6469 N N . GLU C 1 237 ? 19.623 -24.951 46.152 1.00 41.98 236 GLU C N 1
ATOM 6470 C CA . GLU C 1 237 ? 20.775 -25.778 45.991 1.00 42.28 236 GLU C CA 1
ATOM 6471 C C . GLU C 1 237 ? 20.249 -27.118 45.492 1.00 40.10 236 GLU C C 1
ATOM 6472 O O . GLU C 1 237 ? 19.188 -27.588 45.905 1.00 41.96 236 GLU C O 1
ATOM 6478 N N . GLY C 1 238 ? 20.980 -27.720 44.594 1.00 35.96 237 GLY C N 1
ATOM 6479 C CA . GLY C 1 238 ? 20.628 -29.005 44.073 1.00 30.61 237 GLY C CA 1
ATOM 6480 C C . GLY C 1 238 ? 21.559 -29.132 42.930 1.00 26.80 237 GLY C C 1
ATOM 6481 O O . GLY C 1 238 ? 22.223 -28.146 42.574 1.00 25.22 237 GLY C O 1
ATOM 6482 N N . PRO C 1 239 ? 21.668 -30.341 42.375 1.00 24.43 238 PRO C N 1
ATOM 6483 C CA . PRO C 1 239 ? 22.585 -30.612 41.299 1.00 22.62 238 PRO C CA 1
ATOM 6484 C C . PRO C 1 239 ? 22.459 -29.588 40.182 1.00 21.57 238 PRO C C 1
ATOM 6485 O O . PRO C 1 239 ? 21.411 -29.445 39.577 1.00 20.67 238 PRO C O 1
ATOM 6489 N N . ILE C 1 240 ? 23.560 -28.888 39.920 1.00 19.77 239 ILE C N 1
ATOM 6490 C CA . ILE C 1 240 ? 23.593 -27.861 38.910 1.00 18.86 239 ILE C CA 1
ATOM 6491 C C . ILE C 1 240 ? 23.501 -28.491 37.536 1.00 19.00 239 ILE C C 1
ATOM 6492 O O . ILE C 1 240 ? 24.254 -29.415 37.223 1.00 19.34 239 ILE C O 1
ATOM 6497 N N . ILE C 1 241 ? 22.615 -27.968 36.697 1.00 18.54 240 ILE C N 1
ATOM 6498 C CA . ILE C 1 241 ? 22.486 -28.426 35.308 1.00 17.56 240 ILE C CA 1
ATOM 6499 C C . ILE C 1 241 ? 23.218 -27.479 34.385 1.00 19.41 240 ILE C C 1
ATOM 6500 O O . ILE C 1 241 ? 24.008 -27.920 33.521 1.00 20.37 240 ILE C O 1
ATOM 6505 N N . GLU C 1 242 ? 22.945 -26.183 34.541 1.00 20.23 241 GLU C N 1
ATOM 6506 C CA . GLU C 1 242 ? 23.529 -25.147 33.702 1.00 18.36 241 GLU C CA 1
ATOM 6507 C C . GLU C 1 242 ? 23.727 -23.841 34.468 1.00 18.95 241 GLU C C 1
ATOM 6508 O O . GLU C 1 242 ? 23.000 -23.559 35.403 1.00 17.33 241 GLU C O 1
ATOM 6514 N N . GLN C 1 243 ? 24.784 -23.110 34.093 1.00 19.13 242 GLN C N 1
ATOM 6515 C CA . GLN C 1 243 ? 25.075 -21.768 34.597 1.00 19.85 242 GLN C CA 1
ATOM 6516 C C . GLN C 1 243 ? 25.460 -20.919 33.416 1.00 19.98 242 GLN C C 1
ATOM 6517 O O . GLN C 1 243 ? 26.130 -21.394 32.500 1.00 19.71 242 GLN C O 1
ATOM 6523 N N . VAL C 1 244 ? 24.963 -19.689 33.414 1.00 19.68 243 VAL C N 1
ATOM 6524 C CA . VAL C 1 244 ? 25.251 -18.725 32.390 1.00 18.69 243 VAL C CA 1
ATOM 6525 C C . VAL C 1 244 ? 25.477 -17.385 33.062 1.00 18.79 243 VAL C C 1
ATOM 6526 O O . VAL C 1 244 ? 24.847 -17.073 34.097 1.00 19.03 243 VAL C O 1
ATOM 6530 N N . VAL C 1 245 ? 26.360 -16.577 32.466 1.00 19.42 244 VAL C N 1
ATOM 6531 C CA . VAL C 1 245 ? 26.579 -15.214 32.929 1.00 19.71 244 VAL C CA 1
ATOM 6532 C C . VAL C 1 245 ? 26.583 -14.278 31.744 1.00 21.08 244 VAL C C 1
ATOM 6533 O O . VAL C 1 245 ? 26.896 -14.699 30.618 1.00 21.35 244 VAL C O 1
ATOM 6537 N N . GLU C 1 246 ? 26.252 -13.023 32.036 1.00 20.32 245 GLU C N 1
ATOM 6538 C CA . GLU C 1 246 ? 26.245 -11.928 31.089 1.00 22.31 245 GLU C CA 1
ATOM 6539 C C . GLU C 1 246 ? 27.048 -10.751 31.675 1.00 20.28 245 GLU C C 1
ATOM 6540 O O . GLU C 1 246 ? 26.908 -10.422 32.852 1.00 18.57 245 GLU C O 1
ATOM 6546 N N . ARG C 1 247 ? 27.857 -10.110 30.841 1.00 19.07 246 ARG C N 1
ATOM 6547 C CA . ARG C 1 247 ? 28.674 -8.975 31.275 1.00 18.72 246 ARG C CA 1
ATOM 6548 C C . ARG C 1 247 ? 27.835 -7.738 31.407 1.00 18.01 246 ARG C C 1
ATOM 6549 O O . ARG C 1 247 ? 26.931 -7.481 30.582 1.00 17.03 246 ARG C O 1
ATOM 6557 N N . VAL C 1 248 ? 28.119 -6.981 32.458 1.00 17.28 247 VAL C N 1
ATOM 6558 C CA . VAL C 1 248 ? 27.482 -5.692 32.738 1.00 17.62 247 VAL C CA 1
ATOM 6559 C C . VAL C 1 248 ? 28.605 -4.725 33.160 1.00 18.12 247 VAL C C 1
ATOM 6560 O O . VAL C 1 248 ? 29.782 -5.123 33.269 1.00 18.73 247 VAL C O 1
ATOM 6564 N N . ASP C 1 249 ? 28.275 -3.455 33.318 1.00 17.09 248 ASP C N 1
ATOM 6565 C CA . ASP C 1 249 ? 29.283 -2.496 33.732 1.00 16.12 248 ASP C CA 1
ATOM 6566 C C . ASP C 1 249 ? 28.688 -1.468 34.672 1.00 15.72 248 ASP C C 1
ATOM 6567 O O . ASP C 1 249 ? 27.523 -1.572 35.062 1.00 15.27 248 ASP C O 1
ATOM 6572 N N . HIS C 1 250 ? 29.493 -0.460 34.981 1.00 13.38 249 HIS C N 1
ATOM 6573 C CA . HIS C 1 250 ? 29.141 0.577 35.933 1.00 15.86 249 HIS C CA 1
ATOM 6574 C C . HIS C 1 250 ? 27.896 1.388 35.569 1.00 15.00 249 HIS C C 1
ATOM 6575 O O . HIS C 1 250 ? 27.330 2.040 36.430 1.00 14.55 249 HIS C O 1
ATOM 6582 N N . SER C 1 251 ? 27.511 1.375 34.295 1.00 14.63 250 SER C N 1
ATOM 6583 C CA . SER C 1 251 ? 26.403 2.187 33.810 1.00 15.39 250 SER C CA 1
ATOM 6584 C C . SER C 1 251 ? 25.023 1.557 34.076 1.00 16.55 250 SER C C 1
ATOM 6585 O O . SER C 1 251 ? 24.006 2.231 33.938 1.00 16.41 250 SER C O 1
ATOM 6588 N N . TYR C 1 252 ? 25.010 0.294 34.508 1.00 16.85 251 TYR C N 1
ATOM 6589 C CA . TYR C 1 252 ? 23.773 -0.437 34.800 1.00 17.93 251 TYR C CA 1
ATOM 6590 C C . TYR C 1 252 ? 23.263 -0.148 36.210 1.00 19.08 251 TYR C C 1
ATOM 6591 O O . TYR C 1 252 ? 23.889 -0.530 37.191 1.00 19.58 251 TYR C O 1
ATOM 6600 N N . ARG C 1 253 ? 22.103 0.485 36.304 1.00 20.37 252 ARG C N 1
ATOM 6601 C CA . ARG C 1 253 ? 21.476 0.763 37.605 1.00 21.88 252 ARG C CA 1
ATOM 6602 C C . ARG C 1 253 ? 20.922 -0.535 38.145 1.00 20.44 252 ARG C C 1
ATOM 6603 O O . ARG C 1 253 ? 20.770 -1.488 37.392 1.00 19.71 252 ARG C O 1
ATOM 6611 N N . PRO C 1 254 ? 20.547 -0.564 39.439 1.00 20.43 253 PRO C N 1
ATOM 6612 C CA . PRO C 1 254 ? 19.997 -1.830 39.977 1.00 21.98 253 PRO C CA 1
ATOM 6613 C C . PRO C 1 254 ? 18.888 -2.461 39.101 1.00 22.01 253 PRO C C 1
ATOM 6614 O O . PRO C 1 254 ? 18.939 -3.662 38.830 1.00 20.21 253 PRO C O 1
ATOM 6618 N N . GLU C 1 255 ? 17.929 -1.654 38.634 1.00 21.67 254 GLU C N 1
ATOM 6619 C CA . GLU C 1 255 ? 16.815 -2.170 37.783 1.00 22.89 254 GLU C CA 1
ATOM 6620 C C . GLU C 1 255 ? 17.285 -2.700 36.412 1.00 22.38 254 GLU C C 1
ATOM 6621 O O . GLU C 1 255 ? 16.646 -3.558 35.829 1.00 22.07 254 GLU C O 1
ATOM 6627 N N . GLN C 1 256 ? 18.402 -2.186 35.917 1.00 21.40 255 GLN C N 1
ATOM 6628 C CA . GLN C 1 256 ? 18.973 -2.657 34.660 1.00 20.07 255 GLN C CA 1
ATOM 6629 C C . GLN C 1 256 ? 19.689 -3.961 34.891 1.00 18.43 255 GLN C C 1
ATOM 6630 O O . GLN C 1 256 ? 19.617 -4.832 34.063 1.00 18.74 255 GLN C O 1
ATOM 6636 N N . LEU C 1 257 ? 20.325 -4.110 36.063 1.00 18.75 256 LEU C N 1
ATOM 6637 C CA . LEU C 1 257 ? 20.959 -5.382 36.444 1.00 17.85 256 LEU C CA 1
ATOM 6638 C C . LEU C 1 257 ? 19.895 -6.474 36.564 1.00 18.30 256 LEU C C 1
ATOM 6639 O O . LEU C 1 257 ? 20.092 -7.624 36.086 1.00 17.07 256 LEU C O 1
ATOM 6644 N N . LEU C 1 258 ? 18.757 -6.103 37.167 1.00 18.84 257 LEU C N 1
ATOM 6645 C CA . LEU C 1 258 ? 17.587 -7.012 37.303 1.00 19.83 257 LEU C CA 1
ATOM 6646 C C . LEU C 1 258 ? 17.116 -7.499 35.935 1.00 20.01 257 LEU C C 1
ATOM 6647 O O . LEU C 1 258 ? 16.920 -8.721 35.738 1.00 19.48 257 LEU C O 1
ATOM 6652 N N . ALA C 1 259 ? 16.965 -6.579 34.987 1.00 19.93 258 ALA C N 1
ATOM 6653 C CA . ALA C 1 259 ? 16.569 -6.936 33.599 1.00 18.96 258 ALA C CA 1
ATOM 6654 C C . ALA C 1 259 ? 17.567 -7.928 32.971 1.00 18.65 258 ALA C C 1
ATOM 6655 O O . ALA C 1 259 ? 17.172 -8.853 32.290 1.00 18.89 258 ALA C O 1
ATOM 6657 N N . VAL C 1 260 ? 18.858 -7.758 33.214 1.00 18.79 259 VAL C N 1
ATOM 6658 C CA . VAL C 1 260 ? 19.826 -8.698 32.688 1.00 17.25 259 VAL C CA 1
ATOM 6659 C C . VAL C 1 260 ? 19.700 -10.054 33.382 1.00 18.34 259 VAL C C 1
ATOM 6660 O O . VAL C 1 260 ? 19.737 -11.110 32.734 1.00 18.49 259 VAL C O 1
ATOM 6664 N N . GLY C 1 261 ? 19.605 -10.029 34.710 1.00 18.39 260 GLY C N 1
ATOM 6665 C CA . GLY C 1 261 ? 19.447 -11.250 35.481 1.00 18.44 260 GLY C CA 1
ATOM 6666 C C . GLY C 1 261 ? 18.249 -12.060 34.981 1.00 19.28 260 GLY C C 1
ATOM 6667 O O . GLY C 1 261 ? 18.353 -13.274 34.770 1.00 19.16 260 GLY C O 1
ATOM 6668 N N . ARG C 1 262 ? 17.118 -11.394 34.758 1.00 19.31 261 ARG C N 1
ATOM 6669 C CA . ARG C 1 262 ? 15.916 -12.089 34.247 1.00 19.59 261 ARG C CA 1
ATOM 6670 C C . ARG C 1 262 ? 16.165 -12.683 32.840 1.00 19.90 261 ARG C C 1
ATOM 6671 O O . ARG C 1 262 ? 15.796 -13.848 32.595 1.00 19.29 261 ARG C O 1
ATOM 6679 N N . ASP C 1 263 ? 16.863 -11.941 31.961 1.00 19.86 262 ASP C N 1
ATOM 6680 C CA A ASP C 1 263 ? 17.218 -12.452 30.635 0.50 19.75 262 ASP C CA 1
ATOM 6681 C CA B ASP C 1 263 ? 17.213 -12.446 30.627 0.50 20.15 262 ASP C CA 1
ATOM 6682 C C . ASP C 1 263 ? 18.104 -13.697 30.759 1.00 19.78 262 ASP C C 1
ATOM 6683 O O . ASP C 1 263 ? 17.887 -14.701 30.076 1.00 19.78 262 ASP C O 1
ATOM 6692 N N . VAL C 1 264 ? 19.102 -13.640 31.639 1.00 19.19 263 VAL C N 1
ATOM 6693 C CA . VAL C 1 264 ? 19.990 -14.798 31.826 1.00 19.18 263 VAL C CA 1
ATOM 6694 C C . VAL C 1 264 ? 19.259 -15.998 32.458 1.00 18.49 263 VAL C C 1
ATOM 6695 O O . VAL C 1 264 ? 19.520 -17.148 32.097 1.00 17.95 263 VAL C O 1
ATOM 6699 N N . GLU C 1 265 ? 18.342 -15.735 33.381 1.00 17.83 264 GLU C N 1
ATOM 6700 C CA . GLU C 1 265 ? 17.469 -16.802 33.919 1.00 18.95 264 GLU C CA 1
ATOM 6701 C C . GLU C 1 265 ? 16.696 -17.504 32.788 1.00 19.89 264 GLU C C 1
ATOM 6702 O O . GLU C 1 265 ? 16.650 -18.733 32.732 1.00 19.80 264 GLU C O 1
ATOM 6708 N N . CYS C 1 266 ? 16.100 -16.740 31.884 1.00 19.52 265 CYS C N 1
ATOM 6709 C CA . CYS C 1 266 ? 15.411 -17.344 30.729 1.00 20.20 265 CYS C CA 1
ATOM 6710 C C . CYS C 1 266 ? 16.292 -18.312 29.918 1.00 20.57 265 CYS C C 1
ATOM 6711 O O . CYS C 1 266 ? 15.899 -19.450 29.657 1.00 17.89 265 CYS C O 1
ATOM 6714 N N . ILE C 1 267 ? 17.451 -17.833 29.486 1.00 19.56 266 ILE C N 1
ATOM 6715 C CA A ILE C 1 267 ? 18.366 -18.603 28.648 0.67 20.75 266 ILE C CA 1
ATOM 6716 C CA B ILE C 1 267 ? 18.305 -18.654 28.623 0.33 20.09 266 ILE C CA 1
ATOM 6717 C C . ILE C 1 267 ? 18.845 -19.851 29.378 1.00 19.88 266 ILE C C 1
ATOM 6718 O O . ILE C 1 267 ? 18.912 -20.951 28.829 1.00 19.93 266 ILE C O 1
ATOM 6727 N N . THR C 1 268 ? 19.173 -19.664 30.636 1.00 21.38 267 THR C N 1
ATOM 6728 C CA . THR C 1 268 ? 19.717 -20.741 31.471 1.00 20.52 267 THR C CA 1
ATOM 6729 C C . THR C 1 268 ? 18.684 -21.840 31.679 1.00 20.59 267 THR C C 1
ATOM 6730 O O . THR C 1 268 ? 18.988 -23.056 31.544 1.00 19.34 267 THR C O 1
ATOM 6734 N N . LEU C 1 269 ? 17.449 -21.440 31.992 1.00 19.85 268 LEU C N 1
ATOM 6735 C CA . LEU C 1 269 ? 16.383 -22.420 32.171 1.00 19.72 268 LEU C CA 1
ATOM 6736 C C . LEU C 1 269 ? 16.081 -23.160 30.844 1.00 19.57 268 LEU C C 1
ATOM 6737 O O . LEU C 1 269 ? 15.923 -24.391 30.815 1.00 20.24 268 LEU C O 1
ATOM 6742 N N . ALA C 1 270 ? 16.021 -22.408 29.757 1.00 19.74 269 ALA C N 1
ATOM 6743 C CA . ALA C 1 270 ? 15.693 -22.989 28.470 1.00 19.87 269 ALA C CA 1
ATOM 6744 C C . ALA C 1 270 ? 16.736 -24.015 28.074 1.00 20.60 269 ALA C C 1
ATOM 6745 O O . ALA C 1 270 ? 16.391 -25.087 27.544 1.00 19.91 269 ALA C O 1
ATOM 6747 N N . ARG C 1 271 ? 18.009 -23.741 28.387 1.00 19.70 270 ARG C N 1
ATOM 6748 C CA . ARG C 1 271 ? 19.076 -24.688 28.046 1.00 19.66 270 ARG C CA 1
ATOM 6749 C C . ARG C 1 271 ? 18.946 -25.959 28.859 1.00 19.45 270 ARG C C 1
ATOM 6750 O O . ARG C 1 271 ? 19.162 -27.021 28.340 1.00 19.78 270 ARG C O 1
ATOM 6758 N N . ALA C 1 272 ? 18.621 -25.825 30.143 1.00 19.27 271 ALA C N 1
ATOM 6759 C CA . ALA C 1 272 ? 18.444 -26.963 31.029 1.00 20.40 271 ALA C CA 1
ATOM 6760 C C . ALA C 1 272 ? 17.267 -27.823 30.612 1.00 20.87 271 ALA C C 1
ATOM 6761 O O . ALA C 1 272 ? 17.321 -29.086 30.661 1.00 21.25 271 ALA C O 1
ATOM 6763 N N . VAL C 1 273 ? 16.174 -27.156 30.242 1.00 21.17 272 VAL C N 1
ATOM 6764 C CA . VAL C 1 273 ? 14.950 -27.871 29.841 1.00 20.81 272 VAL C CA 1
ATOM 6765 C C . VAL C 1 273 ? 15.225 -28.618 28.552 1.00 21.21 272 VAL C C 1
ATOM 6766 O O . VAL C 1 273 ? 14.893 -29.795 28.442 1.00 21.63 272 VAL C O 1
ATOM 6770 N N . LYS C 1 274 ? 15.890 -27.962 27.609 1.00 20.16 273 LYS C N 1
ATOM 6771 C CA . LYS C 1 274 ? 16.205 -28.603 26.352 1.00 21.35 273 LYS C CA 1
ATOM 6772 C C . LYS C 1 274 ? 17.103 -29.836 26.600 1.00 21.75 273 LYS C C 1
ATOM 6773 O O . LYS C 1 274 ? 16.891 -30.889 25.985 1.00 21.76 273 LYS C O 1
ATOM 6779 N N . ALA C 1 275 ? 18.055 -29.714 27.528 1.00 21.00 274 ALA C N 1
ATOM 6780 C CA . ALA C 1 275 ? 18.950 -30.839 27.804 1.00 21.58 274 ALA C CA 1
ATOM 6781 C C . ALA C 1 275 ? 18.139 -32.005 28.356 1.00 21.39 274 ALA C C 1
ATOM 6782 O O . ALA C 1 275 ? 18.362 -33.144 27.966 1.00 22.59 274 ALA C O 1
ATOM 6784 N N . PHE C 1 276 ? 17.199 -31.713 29.245 1.00 19.10 275 PHE C N 1
ATOM 6785 C CA . PHE C 1 276 ? 16.386 -32.722 29.826 1.00 21.18 275 PHE C CA 1
ATOM 6786 C C . PHE C 1 276 ? 15.523 -33.461 28.769 1.00 22.52 275 PHE C C 1
ATOM 6787 O O . PHE C 1 276 ? 15.499 -34.693 28.733 1.00 22.93 275 PHE C O 1
ATOM 6795 N N . ILE C 1 277 ? 14.867 -32.726 27.888 1.00 21.70 276 ILE C N 1
ATOM 6796 C CA . ILE C 1 277 ? 13.944 -33.373 26.963 1.00 22.69 276 ILE C CA 1
ATOM 6797 C C . ILE C 1 277 ? 14.684 -34.090 25.821 1.00 21.81 276 ILE C C 1
ATOM 6798 O O . ILE C 1 277 ? 14.132 -34.971 25.194 1.00 20.73 276 ILE C O 1
ATOM 6803 N N . GLU C 1 278 ? 15.961 -33.756 25.640 1.00 22.33 277 GLU C N 1
ATOM 6804 C CA . GLU C 1 278 ? 16.809 -34.398 24.649 1.00 22.35 277 GLU C CA 1
ATOM 6805 C C . GLU C 1 278 ? 17.589 -35.591 25.269 1.00 21.08 277 GLU C C 1
ATOM 6806 O O . GLU C 1 278 ? 18.436 -36.235 24.611 1.00 20.65 277 GLU C O 1
ATOM 6812 N N . ARG C 1 279 ? 17.314 -35.840 26.536 1.00 20.84 278 ARG C N 1
ATOM 6813 C CA . ARG C 1 279 ? 17.912 -36.946 27.287 1.00 20.33 278 ARG C CA 1
ATOM 6814 C C . ARG C 1 279 ? 19.436 -36.803 27.352 1.00 20.63 278 ARG C C 1
ATOM 6815 O O . ARG C 1 279 ? 20.158 -37.779 27.189 1.00 20.55 278 ARG C O 1
ATOM 6823 N N . ARG C 1 280 ? 19.909 -35.580 27.630 1.00 20.11 279 ARG C N 1
ATOM 6824 C CA . ARG C 1 280 ? 21.323 -35.312 27.700 1.00 20.36 279 ARG C CA 1
ATOM 6825 C C . ARG C 1 280 ? 21.800 -35.027 29.097 1.00 22.46 279 ARG C C 1
ATOM 6826 O O . ARG C 1 280 ? 23.000 -34.781 29.286 1.00 23.23 279 ARG C O 1
ATOM 6834 N N . VAL C 1 281 ? 20.924 -35.110 30.096 1.00 20.59 280 VAL C N 1
ATOM 6835 C CA A VAL C 1 281 ? 21.298 -34.762 31.472 0.67 21.10 280 VAL C CA 1
ATOM 6836 C CA B VAL C 1 281 ? 21.372 -34.787 31.437 0.33 20.14 280 VAL C CA 1
ATOM 6837 C C . VAL C 1 281 ? 21.174 -35.956 32.380 1.00 20.65 280 VAL C C 1
ATOM 6838 O O . VAL C 1 281 ? 20.109 -36.550 32.434 1.00 19.91 280 VAL C O 1
ATOM 6845 N N . PHE C 1 282 ? 22.246 -36.272 33.114 1.00 18.45 281 PHE C N 1
ATOM 6846 C CA . PHE C 1 282 ? 22.245 -37.347 34.064 1.00 19.66 281 PHE C CA 1
ATOM 6847 C C . PHE C 1 282 ? 22.595 -36.840 35.436 1.00 20.39 281 PHE C C 1
ATOM 6848 O O . PHE C 1 282 ? 23.469 -35.980 35.593 1.00 20.48 281 PHE C O 1
ATOM 6856 N N . LEU C 1 283 ? 21.970 -37.433 36.450 1.00 20.75 282 LEU C N 1
ATOM 6857 C CA . LEU C 1 283 ? 22.381 -37.188 37.831 1.00 21.45 282 LEU C CA 1
ATOM 6858 C C . LEU C 1 283 ? 23.656 -37.940 38.111 1.00 21.35 282 LEU C C 1
ATOM 6859 O O . LEU C 1 283 ? 23.814 -39.098 37.692 1.00 20.58 282 LEU C O 1
ATOM 6864 N N . ASN C 1 284 ? 24.543 -37.293 38.860 1.00 20.99 283 ASN C N 1
ATOM 6865 C CA . ASN C 1 284 ? 25.813 -37.827 39.296 1.00 21.27 283 ASN C CA 1
ATOM 6866 C C . ASN C 1 284 ? 26.021 -37.372 40.756 1.00 21.89 283 ASN C C 1
ATOM 6867 O O . ASN C 1 284 ? 26.889 -36.536 41.050 1.00 18.92 283 ASN C O 1
ATOM 6872 N N . GLY C 1 285 ? 25.220 -37.930 41.671 1.00 23.34 284 GLY C N 1
ATOM 6873 C CA . GLY C 1 285 ? 25.317 -37.573 43.089 1.00 23.73 284 GLY C CA 1
ATOM 6874 C C . GLY C 1 285 ? 24.887 -36.129 43.302 1.00 23.88 284 GLY C C 1
ATOM 6875 O O . GLY C 1 285 ? 23.762 -35.756 42.982 1.00 24.50 284 GLY C O 1
ATOM 6876 N N . ASP C 1 286 ? 25.793 -35.292 43.790 1.00 23.27 285 ASP C N 1
ATOM 6877 C CA . ASP C 1 286 ? 25.461 -33.874 43.986 1.00 23.37 285 ASP C CA 1
ATOM 6878 C C . ASP C 1 286 ? 25.698 -33.033 42.753 1.00 20.69 285 ASP C C 1
ATOM 6879 O O . ASP C 1 286 ? 25.525 -31.855 42.797 1.00 20.72 285 ASP C O 1
ATOM 6884 N N . ARG C 1 287 ? 26.115 -33.641 41.649 1.00 20.04 286 ARG C N 1
ATOM 6885 C CA . ARG C 1 287 ? 26.332 -32.892 40.424 1.00 20.00 286 ARG C CA 1
ATOM 6886 C C . ARG C 1 287 ? 25.635 -33.573 39.255 1.00 19.25 286 ARG C C 1
ATOM 6887 O O . ARG C 1 287 ? 24.917 -34.529 39.459 1.00 19.85 286 ARG C O 1
ATOM 6895 N N . THR C 1 288 ? 25.818 -33.040 38.048 1.00 17.78 287 THR C N 1
ATOM 6896 C CA . THR C 1 288 ? 25.273 -33.625 36.846 1.00 18.03 287 THR C CA 1
ATOM 6897 C C . THR C 1 288 ? 26.323 -33.791 35.733 1.00 17.77 287 THR C C 1
ATOM 6898 O O . THR C 1 288 ? 27.377 -33.088 35.703 1.00 18.35 287 THR C O 1
ATOM 6902 N N . VAL C 1 289 ? 26.010 -34.710 34.831 1.00 17.46 288 VAL C N 1
ATOM 6903 C CA . VAL C 1 289 ? 26.706 -34.922 33.593 1.00 18.40 288 VAL C CA 1
ATOM 6904 C C . VAL C 1 289 ? 25.759 -34.417 32.524 1.00 19.02 288 VAL C C 1
ATOM 6905 O O . VAL C 1 289 ? 24.586 -34.797 32.494 1.00 19.88 288 VAL C O 1
ATOM 6909 N N . VAL C 1 290 ? 26.248 -33.551 31.637 1.00 20.30 289 VAL C N 1
ATOM 6910 C CA . VAL C 1 290 ? 25.401 -32.974 30.589 1.00 20.27 289 VAL C CA 1
ATOM 6911 C C . VAL C 1 290 ? 26.142 -33.117 29.290 1.00 21.52 289 VAL C C 1
ATOM 6912 O O . VAL C 1 290 ? 27.129 -32.466 29.070 1.00 18.76 289 VAL C O 1
ATOM 6916 N N . PHE C 1 291 ? 25.657 -34.000 28.437 1.00 22.41 290 PHE C N 1
ATOM 6917 C CA . PHE C 1 291 ? 26.284 -34.218 27.141 1.00 25.11 290 PHE C CA 1
ATOM 6918 C C . PHE C 1 291 ? 25.802 -33.174 26.174 1.00 26.59 290 PHE C C 1
ATOM 6919 O O . PHE C 1 291 ? 24.670 -32.686 26.299 1.00 25.07 290 PHE C O 1
ATOM 6927 N N . GLN C 1 292 ? 26.664 -32.828 25.228 1.00 30.82 291 GLN C N 1
ATOM 6928 C CA . GLN C 1 292 ? 26.383 -31.764 24.256 1.00 35.40 291 GLN C CA 1
ATOM 6929 C C . GLN C 1 292 ? 25.537 -32.246 23.114 1.00 36.73 291 GLN C C 1
ATOM 6930 O O . GLN C 1 292 ? 25.508 -33.417 22.789 1.00 37.72 291 GLN C O 1
ATOM 6937 N N . HIS D 1 9 ? 51.804 14.281 19.524 1.00 37.70 8 HIS D N 1
ATOM 6938 C CA . HIS D 1 9 ? 52.189 14.268 20.962 1.00 37.62 8 HIS D CA 1
ATOM 6939 C C . HIS D 1 9 ? 50.932 14.344 21.836 1.00 35.20 8 HIS D C 1
ATOM 6940 O O . HIS D 1 9 ? 50.367 15.432 22.025 1.00 33.92 8 HIS D O 1
ATOM 6947 N N . GLN D 1 10 ? 50.515 13.203 22.391 1.00 32.93 9 GLN D N 1
ATOM 6948 C CA . GLN D 1 10 ? 49.238 13.125 23.128 1.00 31.20 9 GLN D CA 1
ATOM 6949 C C . GLN D 1 10 ? 49.307 13.113 24.644 1.00 28.76 9 GLN D C 1
ATOM 6950 O O . GLN D 1 10 ? 50.260 12.595 25.268 1.00 27.27 9 GLN D O 1
ATOM 6956 N N . PHE D 1 11 ? 48.206 13.602 25.206 1.00 26.40 10 PHE D N 1
ATOM 6957 C CA . PHE D 1 11 ? 48.000 13.700 26.620 1.00 24.64 10 PHE D CA 1
ATOM 6958 C C . PHE D 1 11 ? 46.639 13.101 26.979 1.00 23.69 10 PHE D C 1
ATOM 6959 O O . PHE D 1 11 ? 45.732 13.013 26.127 1.00 21.55 10 PHE D O 1
ATOM 6967 N N . VAL D 1 12 ? 46.522 12.608 28.211 1.00 22.60 11 VAL D N 1
ATOM 6968 C CA . VAL D 1 12 ? 45.232 12.079 28.691 1.00 22.13 11 VAL D CA 1
ATOM 6969 C C . VAL D 1 12 ? 44.851 12.771 30.000 1.00 20.90 11 VAL D C 1
ATOM 6970 O O . VAL D 1 12 ? 45.647 12.802 30.974 1.00 22.31 11 VAL D O 1
ATOM 6974 N N . LEU D 1 13 ? 43.683 13.411 29.964 1.00 20.07 12 LEU D N 1
ATOM 6975 C CA . LEU D 1 13 ? 43.057 14.060 31.119 1.00 19.66 12 LEU D CA 1
ATOM 6976 C C . LEU D 1 13 ? 42.029 13.124 31.705 1.00 19.59 12 LEU D C 1
ATOM 6977 O O . LEU D 1 13 ? 41.146 12.628 30.985 1.00 18.87 12 LEU D O 1
ATOM 6982 N N . THR D 1 14 ? 42.151 12.853 32.997 1.00 19.62 13 THR D N 1
ATOM 6983 C CA . THR D 1 14 ? 41.119 12.121 33.694 1.00 19.49 13 THR D CA 1
ATOM 6984 C C . THR D 1 14 ? 40.662 12.950 34.892 1.00 19.96 13 THR D C 1
ATOM 6985 O O . THR D 1 14 ? 41.455 13.638 35.512 1.00 19.95 13 THR D O 1
ATOM 6989 N N . LEU D 1 15 ? 39.383 12.856 35.226 1.00 20.26 14 LEU D N 1
ATOM 6990 C CA . LEU D 1 15 ? 38.851 13.586 36.348 1.00 20.38 14 LEU D CA 1
ATOM 6991 C C . LEU D 1 15 ? 37.539 12.993 36.855 1.00 19.81 14 LEU D C 1
ATOM 6992 O O . LEU D 1 15 ? 36.783 12.372 36.103 1.00 19.84 14 LEU D O 1
ATOM 6997 N N . SER D 1 16 ? 37.307 13.154 38.140 1.00 19.49 15 SER D N 1
ATOM 6998 C CA . SER D 1 16 ? 36.033 12.817 38.738 1.00 22.01 15 SER D CA 1
ATOM 6999 C C . SER D 1 16 ? 35.710 13.907 39.741 1.00 21.89 15 SER D C 1
ATOM 7000 O O . SER D 1 16 ? 36.618 14.530 40.325 1.00 23.05 15 SER D O 1
ATOM 7003 N N . CYS D 1 17 ? 34.427 14.180 39.902 1.00 21.02 16 CYS D N 1
ATOM 7004 C CA . CYS D 1 17 ? 33.989 15.185 40.814 1.00 20.48 16 CYS D CA 1
ATOM 7005 C C . CYS D 1 17 ? 32.541 14.990 41.157 1.00 20.67 16 CYS D C 1
ATOM 7006 O O . CYS D 1 17 ? 31.843 14.231 40.491 1.00 22.02 16 CYS D O 1
ATOM 7009 N N . PRO D 1 18 ? 32.072 15.652 42.223 1.00 22.57 17 PRO D N 1
ATOM 7010 C CA . PRO D 1 18 ? 30.617 15.663 42.500 1.00 22.99 17 PRO D CA 1
ATOM 7011 C C . PRO D 1 18 ? 29.902 16.249 41.286 1.00 23.73 17 PRO D C 1
ATOM 7012 O O . PRO D 1 18 ? 30.365 17.257 40.754 1.00 23.73 17 PRO D O 1
ATOM 7016 N N . SER D 1 19 ? 28.827 15.615 40.807 1.00 24.56 18 SER D N 1
ATOM 7017 C CA A SER D 1 19 ? 28.134 16.116 39.600 0.50 24.47 18 SER D CA 1
ATOM 7018 C CA B SER D 1 19 ? 28.139 16.106 39.611 0.50 25.08 18 SER D CA 1
ATOM 7019 C C . SER D 1 19 ? 27.484 17.462 39.859 1.00 24.54 18 SER D C 1
ATOM 7020 O O . SER D 1 19 ? 26.752 17.632 40.812 1.00 25.26 18 SER D O 1
ATOM 7025 N N . ALA D 1 20 ? 27.795 18.430 39.002 1.00 24.37 19 ALA D N 1
ATOM 7026 C CA . ALA D 1 20 ? 27.260 19.778 39.125 1.00 23.72 19 ALA D CA 1
ATOM 7027 C C . ALA D 1 20 ? 27.141 20.426 37.758 1.00 23.61 19 ALA D C 1
ATOM 7028 O O . ALA D 1 20 ? 27.887 20.121 36.839 1.00 24.55 19 ALA D O 1
ATOM 7030 N N . ALA D 1 21 ? 26.221 21.359 37.654 1.00 24.26 20 ALA D N 1
ATOM 7031 C CA . ALA D 1 21 ? 25.974 22.049 36.420 1.00 24.02 20 ALA D CA 1
ATOM 7032 C C . ALA D 1 21 ? 27.230 22.805 35.956 1.00 24.07 20 ALA D C 1
ATOM 7033 O O . ALA D 1 21 ? 27.938 23.401 36.781 1.00 22.60 20 ALA D O 1
ATOM 7035 N N . GLY D 1 22 ? 27.544 22.733 34.653 1.00 22.37 21 GLY D N 1
ATOM 7036 C CA . GLY D 1 22 ? 28.652 23.541 34.094 1.00 22.48 21 GLY D CA 1
ATOM 7037 C C . GLY D 1 22 ? 30.002 22.848 34.022 1.00 21.37 21 GLY D C 1
ATOM 7038 O O . GLY D 1 22 ? 30.977 23.418 33.517 1.00 20.49 21 GLY D O 1
ATOM 7039 N N . GLN D 1 23 ? 30.044 21.615 34.506 1.00 22.20 22 GLN D N 1
ATOM 7040 C CA . GLN D 1 23 ? 31.269 20.817 34.538 1.00 22.06 22 GLN D CA 1
ATOM 7041 C C . GLN D 1 23 ? 31.779 20.458 33.137 1.00 21.72 22 GLN D C 1
ATOM 7042 O O . GLN D 1 23 ? 32.992 20.577 32.871 1.00 22.02 22 GLN D O 1
ATOM 7048 N N . VAL D 1 24 ? 30.873 20.047 32.239 1.00 21.26 23 VAL D N 1
ATOM 7049 C CA . VAL D 1 24 ? 31.267 19.751 30.869 1.00 20.95 23 VAL D CA 1
ATOM 7050 C C . VAL D 1 24 ? 31.698 21.029 30.178 1.00 19.30 23 VAL D C 1
ATOM 7051 O O . VAL D 1 24 ? 32.769 21.074 29.569 1.00 20.05 23 VAL D O 1
ATOM 7055 N N . ALA D 1 25 ? 30.886 22.075 30.298 1.00 19.33 24 ALA D N 1
ATOM 7056 C CA . ALA D 1 25 ? 31.215 23.382 29.722 1.00 19.42 24 ALA D CA 1
ATOM 7057 C C . ALA D 1 25 ? 32.620 23.845 30.128 1.00 19.29 24 ALA D C 1
ATOM 7058 O O . ALA D 1 25 ? 33.357 24.351 29.303 1.00 19.62 24 ALA D O 1
ATOM 7060 N N . ALA D 1 26 ? 32.970 23.668 31.401 1.00 19.05 25 ALA D N 1
ATOM 7061 C CA . ALA D 1 26 ? 34.273 24.113 31.904 1.00 19.45 25 ALA D CA 1
ATOM 7062 C C . ALA D 1 26 ? 35.407 23.362 31.279 1.00 19.25 25 ALA D C 1
ATOM 7063 O O . ALA D 1 26 ? 36.389 23.967 30.848 1.00 20.46 25 ALA D O 1
ATOM 7065 N N . VAL D 1 27 ? 35.240 22.049 31.148 1.00 20.05 26 VAL D N 1
ATOM 7066 C CA . VAL D 1 27 ? 36.286 21.193 30.632 1.00 21.18 26 VAL D CA 1
ATOM 7067 C C . VAL D 1 27 ? 36.465 21.381 29.144 1.00 21.14 26 VAL D C 1
ATOM 7068 O O . VAL D 1 27 ? 37.572 21.607 28.676 1.00 21.77 26 VAL D O 1
ATOM 7072 N N . VAL D 1 28 ? 35.369 21.308 28.404 1.00 21.94 27 VAL D N 1
ATOM 7073 C CA . VAL D 1 28 ? 35.438 21.470 26.946 1.00 21.10 27 VAL D CA 1
ATOM 7074 C C . VAL D 1 28 ? 35.831 22.894 26.602 1.00 20.72 27 VAL D C 1
ATOM 7075 O O . VAL D 1 28 ? 36.551 23.105 25.665 1.00 22.51 27 VAL D O 1
ATOM 7079 N N . GLY D 1 29 ? 35.375 23.868 27.391 1.00 21.03 28 GLY D N 1
ATOM 7080 C CA . GLY D 1 29 ? 35.710 25.262 27.162 1.00 20.39 28 GLY D CA 1
ATOM 7081 C C . GLY D 1 29 ? 37.209 25.505 27.275 1.00 20.81 28 GLY D C 1
ATOM 7082 O O . GLY D 1 29 ? 37.768 26.349 26.561 1.00 19.12 28 GLY D O 1
ATOM 7083 N N . LEU D 1 30 ? 37.852 24.772 28.193 1.00 20.25 29 LEU D N 1
ATOM 7084 C CA . LEU D 1 30 ? 39.284 24.900 28.422 1.00 20.64 29 LEU D CA 1
ATOM 7085 C C . LEU D 1 30 ? 40.057 24.210 27.301 1.00 21.17 29 LEU D C 1
ATOM 7086 O O . LEU D 1 30 ? 41.041 24.744 26.775 1.00 22.68 29 LEU D O 1
ATOM 7091 N N . LEU D 1 31 ? 39.608 23.020 26.930 1.00 20.96 30 LEU D N 1
ATOM 7092 C CA . LEU D 1 31 ? 40.192 22.305 25.812 1.00 20.99 30 LEU D CA 1
ATOM 7093 C C . LEU D 1 31 ? 40.116 23.147 24.534 1.00 20.67 30 LEU D C 1
ATOM 7094 O O . LEU D 1 31 ? 41.077 23.202 23.769 1.00 20.88 30 LEU D O 1
ATOM 7099 N N . ASP D 1 32 ? 38.984 23.812 24.306 1.00 20.36 31 ASP D N 1
ATOM 7100 C CA . ASP D 1 32 ? 38.849 24.664 23.104 1.00 20.46 31 ASP D CA 1
ATOM 7101 C C . ASP D 1 32 ? 39.704 25.906 23.218 1.00 20.09 31 ASP D C 1
ATOM 7102 O O . ASP D 1 32 ? 40.251 26.368 22.231 1.00 21.45 31 ASP D O 1
ATOM 7107 N N . ARG D 1 33 ? 39.783 26.469 24.412 1.00 19.84 32 ARG D N 1
ATOM 7108 C CA . ARG D 1 33 ? 40.594 27.680 24.640 1.00 19.77 32 ARG D CA 1
ATOM 7109 C C . ARG D 1 33 ? 42.060 27.435 24.278 1.00 20.01 32 ARG D C 1
ATOM 7110 O O . ARG D 1 33 ? 42.712 28.285 23.677 1.00 19.13 32 ARG D O 1
ATOM 7118 N N . HIS D 1 34 ? 42.549 26.241 24.595 1.00 21.24 33 HIS D N 1
ATOM 7119 C CA . HIS D 1 34 ? 43.937 25.861 24.303 1.00 23.13 33 HIS D CA 1
ATOM 7120 C C . HIS D 1 34 ? 44.123 25.085 22.986 1.00 24.37 33 HIS D C 1
ATOM 7121 O O . HIS D 1 34 ? 45.155 24.448 22.761 1.00 24.81 33 HIS D O 1
ATOM 7128 N N . ARG D 1 35 ? 43.143 25.208 22.095 1.00 25.84 34 ARG D N 1
ATOM 7129 C CA . ARG D 1 35 ? 43.202 24.614 20.751 1.00 26.14 34 ARG D CA 1
ATOM 7130 C C . ARG D 1 35 ? 43.612 23.146 20.769 1.00 25.81 34 ARG D C 1
ATOM 7131 O O . ARG D 1 35 ? 44.424 22.712 19.943 1.00 24.87 34 ARG D O 1
ATOM 7139 N N . CYS D 1 36 ? 43.057 22.394 21.708 1.00 25.31 35 CYS D N 1
ATOM 7140 C CA . CYS D 1 36 ? 43.392 20.999 21.847 1.00 25.88 35 CYS D CA 1
ATOM 7141 C C . CYS D 1 36 ? 42.437 20.143 21.046 1.00 26.10 35 CYS D C 1
ATOM 7142 O O . CYS D 1 36 ? 41.233 20.216 21.246 1.00 25.79 35 CYS D O 1
ATOM 7145 N N . TYR D 1 37 ? 42.978 19.331 20.132 1.00 26.45 36 TYR D N 1
ATOM 7146 C CA . TYR D 1 37 ? 42.150 18.398 19.361 1.00 27.30 36 TYR D CA 1
ATOM 7147 C C . TYR D 1 37 ? 41.888 17.159 20.202 1.00 25.80 36 TYR D C 1
ATOM 7148 O O . TYR D 1 37 ? 42.834 16.520 20.708 1.00 25.76 36 TYR D O 1
ATOM 7157 N N . VAL D 1 38 ? 40.624 16.781 20.304 1.00 24.56 37 VAL D N 1
ATOM 7158 C CA . VAL D 1 38 ? 40.231 15.617 21.107 1.00 24.96 37 VAL D CA 1
ATOM 7159 C C . VAL D 1 38 ? 40.285 14.301 20.312 1.00 26.35 37 VAL D C 1
ATOM 7160 O O . VAL D 1 38 ? 39.483 14.080 19.408 1.00 27.63 37 VAL D O 1
ATOM 7164 N N . ASP D 1 39 ? 41.235 13.428 20.660 1.00 26.22 38 ASP D N 1
ATOM 7165 C CA . ASP D 1 39 ? 41.354 12.123 20.002 1.00 26.70 38 ASP D CA 1
ATOM 7166 C C . ASP D 1 39 ? 40.381 11.101 20.574 1.00 27.53 38 ASP D C 1
ATOM 7167 O O . ASP D 1 39 ? 39.920 10.217 19.836 1.00 28.24 38 ASP D O 1
ATOM 7172 N N . GLU D 1 40 ? 40.156 11.159 21.900 1.00 27.45 39 GLU D N 1
ATOM 7173 C CA . GLU D 1 40 ? 39.215 10.270 22.618 1.00 27.09 39 GLU D CA 1
ATOM 7174 C C . GLU D 1 40 ? 38.494 11.068 23.744 1.00 28.43 39 GLU D C 1
ATOM 7175 O O . GLU D 1 40 ? 39.116 11.891 24.448 1.00 27.33 39 GLU D O 1
ATOM 7181 N N . LEU D 1 41 ? 37.174 10.891 23.846 1.00 28.22 40 LEU D N 1
ATOM 7182 C CA . LEU D 1 41 ? 36.384 11.457 24.949 1.00 26.65 40 LEU D CA 1
ATOM 7183 C C . LEU D 1 41 ? 35.446 10.361 25.431 1.00 28.50 40 LEU D C 1
ATOM 7184 O O . LEU D 1 41 ? 34.919 9.546 24.610 1.00 28.23 40 LEU D O 1
ATOM 7189 N N . THR D 1 42 ? 35.343 10.241 26.752 1.00 27.68 41 THR D N 1
ATOM 7190 C CA . THR D 1 42 ? 34.361 9.368 27.388 1.00 27.43 41 THR D CA 1
ATOM 7191 C C . THR D 1 42 ? 33.955 10.051 28.691 1.00 24.54 41 THR D C 1
ATOM 7192 O O . THR D 1 42 ? 34.832 10.527 29.419 1.00 23.19 41 THR D O 1
ATOM 7196 N N . VAL D 1 43 ? 32.653 10.236 28.903 1.00 22.69 42 VAL D N 1
ATOM 7197 C CA . VAL D 1 43 ? 32.160 10.788 30.174 1.00 23.91 42 VAL D CA 1
ATOM 7198 C C . VAL D 1 43 ? 31.053 9.864 30.734 1.00 23.97 42 VAL D C 1
ATOM 7199 O O . VAL D 1 43 ? 30.393 9.122 29.978 1.00 25.27 42 VAL D O 1
ATOM 7203 N N . PHE D 1 44 ? 30.878 9.909 32.041 1.00 22.03 43 PHE D N 1
ATOM 7204 C CA . PHE D 1 44 ? 29.874 9.115 32.727 1.00 21.76 43 PHE D CA 1
ATOM 7205 C C . PHE D 1 44 ? 29.424 9.843 33.936 1.00 21.51 43 PHE D C 1
ATOM 7206 O O . PHE D 1 44 ? 30.259 10.344 34.711 1.00 19.54 43 PHE D O 1
ATOM 7214 N N . ASP D 1 45 ? 28.104 9.906 34.106 1.00 21.27 44 ASP D N 1
ATOM 7215 C CA . ASP D 1 45 ? 27.495 10.545 35.246 1.00 21.66 44 ASP D CA 1
ATOM 7216 C C . ASP D 1 45 ? 26.727 9.494 36.043 1.00 21.51 44 ASP D C 1
ATOM 7217 O O . ASP D 1 45 ? 25.786 8.872 35.522 1.00 20.75 44 ASP D O 1
ATOM 7222 N N . ASP D 1 46 ? 27.123 9.318 37.298 1.00 21.28 45 ASP D N 1
ATOM 7223 C CA . ASP D 1 46 ? 26.502 8.353 38.167 1.00 22.06 45 ASP D CA 1
ATOM 7224 C C . ASP D 1 46 ? 25.527 9.105 39.026 1.00 22.90 45 ASP D C 1
ATOM 7225 O O . ASP D 1 46 ? 25.926 9.756 39.953 1.00 23.11 45 ASP D O 1
ATOM 7230 N N . ASP D 1 47 ? 24.234 8.990 38.733 1.00 24.12 46 ASP D N 1
ATOM 7231 C CA . ASP D 1 47 ? 23.242 9.716 39.500 1.00 25.39 46 ASP D CA 1
ATOM 7232 C C . ASP D 1 47 ? 22.984 9.136 40.902 1.00 25.12 46 ASP D C 1
ATOM 7233 O O . ASP D 1 47 ? 22.326 9.776 41.719 1.00 24.88 46 ASP D O 1
ATOM 7238 N N . LEU D 1 48 ? 23.449 7.917 41.164 1.00 24.71 47 LEU D N 1
ATOM 7239 C CA . LEU D 1 48 ? 23.274 7.304 42.491 1.00 24.89 47 LEU D CA 1
ATOM 7240 C C . LEU D 1 48 ? 24.406 7.730 43.431 1.00 24.47 47 LEU D C 1
ATOM 7241 O O . LEU D 1 48 ? 24.150 8.077 44.559 1.00 23.80 47 LEU D O 1
ATOM 7246 N N . SER D 1 49 ? 25.664 7.750 42.964 1.00 23.52 48 SER D N 1
ATOM 7247 C CA . SER D 1 49 ? 26.743 8.293 43.812 1.00 22.40 48 SER D CA 1
ATOM 7248 C C . SER D 1 49 ? 26.871 9.792 43.614 1.00 22.36 48 SER D C 1
ATOM 7249 O O . SER D 1 49 ? 27.647 10.442 44.303 1.00 23.90 48 SER D O 1
ATOM 7252 N N . ALA D 1 50 ? 26.173 10.321 42.619 1.00 22.45 49 ALA D N 1
ATOM 7253 C CA . ALA D 1 50 ? 26.215 11.760 42.306 1.00 23.25 49 ALA D CA 1
ATOM 7254 C C . ALA D 1 50 ? 27.649 12.185 41.997 1.00 23.12 49 ALA D C 1
ATOM 7255 O O . ALA D 1 50 ? 28.116 13.210 42.485 1.00 23.78 49 ALA D O 1
ATOM 7257 N N . ARG D 1 51 ? 28.287 11.429 41.117 1.00 21.85 50 ARG D N 1
ATOM 7258 C CA . ARG D 1 51 ? 29.675 11.610 40.765 1.00 21.98 50 ARG D CA 1
ATOM 7259 C C . ARG D 1 51 ? 29.830 11.592 39.226 1.00 21.86 50 ARG D C 1
ATOM 7260 O O . ARG D 1 51 ? 29.198 10.756 38.520 1.00 21.58 50 ARG D O 1
ATOM 7268 N N . PHE D 1 52 ? 30.705 12.464 38.726 1.00 21.07 51 PHE D N 1
ATOM 7269 C CA . PHE D 1 52 ? 30.942 12.669 37.291 1.00 20.07 51 PHE D CA 1
ATOM 7270 C C . PHE D 1 52 ? 32.357 12.276 36.941 1.00 19.77 51 PHE D C 1
ATOM 7271 O O . PHE D 1 52 ? 33.281 12.583 37.705 1.00 19.62 51 PHE D O 1
ATOM 7279 N N . PHE D 1 53 ? 32.539 11.607 35.781 1.00 17.89 52 PHE D N 1
ATOM 7280 C CA . PHE D 1 53 ? 33.825 11.094 35.358 1.00 17.46 52 PHE D CA 1
ATOM 7281 C C . PHE D 1 53 ? 34.117 11.437 33.893 1.00 18.19 52 PHE D C 1
ATOM 7282 O O . PHE D 1 53 ? 33.230 11.359 33.056 1.00 16.74 52 PHE D O 1
ATOM 7290 N N . VAL D 1 54 ? 35.359 11.832 33.605 1.00 17.72 53 VAL D N 1
ATOM 7291 C CA . VAL D 1 54 ? 35.766 12.169 32.256 1.00 18.75 53 VAL D CA 1
ATOM 7292 C C . VAL D 1 54 ? 37.133 11.619 31.959 1.00 19.01 53 VAL D C 1
ATOM 7293 O O . VAL D 1 54 ? 38.019 11.661 32.824 1.00 19.18 53 VAL D O 1
ATOM 7297 N N . ARG D 1 55 ? 37.272 10.982 30.778 1.00 19.24 54 ARG D N 1
ATOM 7298 C CA . ARG D 1 55 ? 38.566 10.615 30.231 1.00 20.03 54 ARG D CA 1
ATOM 7299 C C . ARG D 1 55 ? 38.651 11.282 28.859 1.00 22.07 54 ARG D C 1
ATOM 7300 O O . ARG D 1 55 ? 37.776 11.084 28.019 1.00 22.69 54 ARG D O 1
ATOM 7308 N N . CYS D 1 56 ? 39.687 12.093 28.664 1.00 22.52 55 CYS D N 1
ATOM 7309 C CA . CYS D 1 56 ? 39.900 12.796 27.408 1.00 20.81 55 CYS D CA 1
ATOM 7310 C C . CYS D 1 56 ? 41.363 12.699 26.944 1.00 21.91 55 CYS D C 1
ATOM 7311 O O . CYS D 1 56 ? 42.297 13.082 27.679 1.00 19.80 55 CYS D O 1
ATOM 7314 N N . VAL D 1 57 ? 41.557 12.141 25.742 1.00 22.65 56 VAL D N 1
ATOM 7315 C CA . VAL D 1 57 ? 42.871 12.055 25.129 1.00 22.69 56 VAL D CA 1
ATOM 7316 C C . VAL D 1 57 ? 42.882 13.115 24.051 1.00 23.00 56 VAL D C 1
ATOM 7317 O O . VAL D 1 57 ? 41.903 13.259 23.283 1.00 23.22 56 VAL D O 1
ATOM 7321 N N . PHE D 1 58 ? 43.944 13.931 24.049 1.00 22.95 57 PHE D N 1
ATOM 7322 C CA . PHE D 1 58 ? 44.042 15.053 23.151 1.00 21.35 57 PHE D CA 1
ATOM 7323 C C . PHE D 1 58 ? 45.477 15.398 22.812 1.00 22.89 57 PHE D C 1
ATOM 7324 O O . PHE D 1 58 ? 46.425 14.868 23.414 1.00 23.55 57 PHE D O 1
ATOM 7332 N N . HIS D 1 59 ? 45.626 16.307 21.853 1.00 23.86 58 HIS D N 1
ATOM 7333 C CA . HIS D 1 59 ? 46.922 16.845 21.478 1.00 25.07 58 HIS D CA 1
ATOM 7334 C C . HIS D 1 59 ? 46.718 18.272 20.995 1.00 26.41 58 HIS D C 1
ATOM 7335 O O . HIS D 1 59 ? 45.634 18.637 20.545 1.00 25.97 58 HIS D O 1
ATOM 7342 N N . ALA D 1 60 ? 47.758 19.085 21.143 1.00 28.89 59 ALA D N 1
ATOM 7343 C CA . ALA D 1 60 ? 47.698 20.494 20.779 1.00 30.87 59 ALA D CA 1
ATOM 7344 C C . ALA D 1 60 ? 47.943 20.692 19.286 1.00 33.39 59 ALA D C 1
ATOM 7345 O O . ALA D 1 60 ? 48.741 19.987 18.684 1.00 33.11 59 ALA D O 1
ATOM 7347 N N . THR D 1 61 ? 47.215 21.644 18.700 1.00 36.73 60 THR D N 1
ATOM 7348 C CA . THR D 1 61 ? 47.400 22.059 17.313 1.00 39.26 60 THR D CA 1
ATOM 7349 C C . THR D 1 61 ? 47.820 23.523 17.340 1.00 39.68 60 THR D C 1
ATOM 7350 O O . THR D 1 61 ? 47.629 24.205 18.360 1.00 39.91 60 THR D O 1
ATOM 7354 N N . LEU D 1 67 ? 53.970 24.450 24.347 1.00 40.25 66 LEU D N 1
ATOM 7355 C CA . LEU D 1 67 ? 53.587 25.492 25.292 1.00 40.42 66 LEU D CA 1
ATOM 7356 C C . LEU D 1 67 ? 52.121 25.431 25.746 1.00 39.97 66 LEU D C 1
ATOM 7357 O O . LEU D 1 67 ? 51.819 25.756 26.894 1.00 40.06 66 LEU D O 1
ATOM 7362 N N . ARG D 1 68 ? 51.217 25.047 24.843 1.00 38.55 67 ARG D N 1
ATOM 7363 C CA . ARG D 1 68 ? 49.774 25.095 25.135 1.00 37.28 67 ARG D CA 1
ATOM 7364 C C . ARG D 1 68 ? 49.321 24.182 26.272 1.00 36.19 67 ARG D C 1
ATOM 7365 O O . ARG D 1 68 ? 48.510 24.588 27.091 1.00 34.61 67 ARG D O 1
ATOM 7373 N N . VAL D 1 69 ? 49.852 22.959 26.327 1.00 36.32 68 VAL D N 1
ATOM 7374 C CA . VAL D 1 69 ? 49.424 21.981 27.349 1.00 35.70 68 VAL D CA 1
ATOM 7375 C C . VAL D 1 69 ? 49.832 22.416 28.763 1.00 34.89 68 VAL D C 1
ATOM 7376 O O . VAL D 1 69 ? 49.094 22.202 29.724 1.00 34.54 68 VAL D O 1
ATOM 7380 N N . ASP D 1 70 ? 50.999 23.048 28.879 1.00 33.91 69 ASP D N 1
ATOM 7381 C CA . ASP D 1 70 ? 51.458 23.557 30.173 1.00 33.21 69 ASP D CA 1
ATOM 7382 C C . ASP D 1 70 ? 50.513 24.642 30.696 1.00 31.53 69 ASP D C 1
ATOM 7383 O O . ASP D 1 70 ? 50.226 24.698 31.896 1.00 31.29 69 ASP D O 1
ATOM 7388 N N . ALA D 1 71 ? 50.042 25.503 29.794 1.00 29.66 70 ALA D N 1
ATOM 7389 C CA . ALA D 1 71 ? 49.116 26.582 30.165 1.00 28.63 70 ALA D CA 1
ATOM 7390 C C . ALA D 1 71 ? 47.764 25.997 30.581 1.00 27.18 70 ALA D C 1
ATOM 7391 O O . ALA D 1 71 ? 47.161 26.431 31.561 1.00 26.57 70 ALA D O 1
ATOM 7393 N N . LEU D 1 72 ? 47.310 25.001 29.826 1.00 26.56 71 LEU D N 1
ATOM 7394 C CA . LEU D 1 72 ? 46.067 24.278 30.124 1.00 26.23 71 LEU D CA 1
ATOM 7395 C C . LEU D 1 72 ? 46.110 23.663 31.528 1.00 25.92 71 LEU D C 1
ATOM 7396 O O . LEU D 1 72 ? 45.187 23.827 32.315 1.00 25.09 71 LEU D O 1
ATOM 7401 N N . ARG D 1 73 ? 47.207 22.992 31.838 1.00 26.14 72 ARG D N 1
ATOM 7402 C CA . ARG D 1 73 ? 47.407 22.403 33.158 1.00 27.11 72 ARG D CA 1
ATOM 7403 C C . ARG D 1 73 ? 47.310 23.447 34.253 1.00 26.52 72 ARG D C 1
ATOM 7404 O O . ARG D 1 73 ? 46.655 23.235 35.276 1.00 26.23 72 ARG D O 1
ATOM 7412 N N . ARG D 1 74 ? 47.958 24.583 34.024 1.00 25.46 73 ARG D N 1
ATOM 7413 C CA . ARG D 1 74 ? 47.989 25.666 34.980 1.00 27.06 73 ARG D CA 1
ATOM 7414 C C . ARG D 1 74 ? 46.585 26.221 35.207 1.00 26.59 73 ARG D C 1
ATOM 7415 O O . ARG D 1 74 ? 46.172 26.459 36.337 1.00 26.61 73 ARG D O 1
ATOM 7423 N N . GLU D 1 75 ? 45.859 26.437 34.115 1.00 25.89 74 GLU D N 1
ATOM 7424 C CA . GLU D 1 75 ? 44.499 26.979 34.186 1.00 24.86 74 GLU D CA 1
ATOM 7425 C C . GLU D 1 75 ? 43.458 25.939 34.617 1.00 23.16 74 GLU D C 1
ATOM 7426 O O . GLU D 1 75 ? 42.323 26.279 34.952 1.00 22.10 74 GLU D O 1
ATOM 7432 N N . PHE D 1 76 ? 43.828 24.675 34.634 1.00 22.32 75 PHE D N 1
ATOM 7433 C CA . PHE D 1 76 ? 42.884 23.686 35.080 1.00 23.05 75 PHE D CA 1
ATOM 7434 C C . PHE D 1 76 ? 42.666 23.808 36.595 1.00 22.93 75 PHE D C 1
ATOM 7435 O O . PHE D 1 76 ? 41.612 23.457 37.094 1.00 22.44 75 PHE D O 1
ATOM 7443 N N . GLU D 1 77 ? 43.662 24.327 37.311 1.00 23.38 76 GLU D N 1
ATOM 7444 C CA . GLU D 1 77 ? 43.603 24.436 38.793 1.00 24.72 76 GLU D CA 1
ATOM 7445 C C . GLU D 1 77 ? 42.374 25.174 39.390 1.00 24.16 76 GLU D C 1
ATOM 7446 O O . GLU D 1 77 ? 41.777 24.684 40.340 1.00 24.85 76 GLU D O 1
ATOM 7452 N N . PRO D 1 78 ? 42.013 26.352 38.864 1.00 23.50 77 PRO D N 1
ATOM 7453 C CA . PRO D 1 78 ? 40.824 26.999 39.431 1.00 23.61 77 PRO D CA 1
ATOM 7454 C C . PRO D 1 78 ? 39.506 26.267 39.159 1.00 23.06 77 PRO D C 1
ATOM 7455 O O . PRO D 1 78 ? 38.599 26.309 39.988 1.00 23.47 77 PRO D O 1
ATOM 7459 N N . ILE D 1 79 ? 39.389 25.676 37.978 1.00 22.96 78 ILE D N 1
ATOM 7460 C CA . ILE D 1 79 ? 38.217 24.878 37.612 1.00 22.89 78 ILE D CA 1
ATOM 7461 C C . ILE D 1 79 ? 38.140 23.659 38.516 1.00 22.46 78 ILE D C 1
ATOM 7462 O O . ILE D 1 79 ? 37.078 23.337 39.006 1.00 21.93 78 ILE D O 1
ATOM 7467 N N . ALA D 1 80 ? 39.272 22.986 38.741 1.00 21.46 79 ALA D N 1
ATOM 7468 C CA . ALA D 1 80 ? 39.286 21.830 39.635 1.00 21.64 79 ALA D CA 1
ATOM 7469 C C . ALA D 1 80 ? 38.861 22.214 41.047 1.00 22.10 79 ALA D C 1
ATOM 7470 O O . ALA D 1 80 ? 38.123 21.480 41.685 1.00 21.89 79 ALA D O 1
ATOM 7472 N N . GLU D 1 81 ? 39.329 23.366 41.526 1.00 22.91 80 GLU D N 1
ATOM 7473 C CA . GLU D 1 81 ? 39.005 23.844 42.866 1.00 24.85 80 GLU D CA 1
ATOM 7474 C C . GLU D 1 81 ? 37.533 24.165 42.966 1.00 24.20 80 GLU D C 1
ATOM 7475 O O . GLU D 1 81 ? 36.869 23.804 43.929 1.00 24.21 80 GLU D O 1
ATOM 7481 N N . ARG D 1 82 ? 37.040 24.834 41.939 1.00 23.36 81 ARG D N 1
ATOM 7482 C CA A ARG D 1 82 ? 35.632 25.203 41.851 0.50 23.36 81 ARG D CA 1
ATOM 7483 C CA B ARG D 1 82 ? 35.651 25.209 41.840 0.50 23.42 81 ARG D CA 1
ATOM 7484 C C . ARG D 1 82 ? 34.716 23.978 41.918 1.00 22.99 81 ARG D C 1
ATOM 7485 O O . ARG D 1 82 ? 33.774 23.945 42.699 1.00 23.04 81 ARG D O 1
ATOM 7500 N N . PHE D 1 83 ? 35.005 22.951 41.125 1.00 21.18 82 PHE D N 1
ATOM 7501 C CA . PHE D 1 83 ? 34.141 21.775 41.075 1.00 21.12 82 PHE D CA 1
ATOM 7502 C C . PHE D 1 83 ? 34.536 20.631 42.008 1.00 21.97 82 PHE D C 1
ATOM 7503 O O . PHE D 1 83 ? 33.885 19.560 42.013 1.00 23.22 82 PHE D O 1
ATOM 7511 N N . ARG D 1 84 ? 35.582 20.833 42.802 1.00 21.83 83 ARG D N 1
ATOM 7512 C CA . ARG D 1 84 ? 36.116 19.771 43.650 1.00 21.85 83 ARG D CA 1
ATOM 7513 C C . ARG D 1 84 ? 36.509 18.505 42.855 1.00 21.17 83 ARG D C 1
ATOM 7514 O O . ARG D 1 84 ? 36.210 17.390 43.251 1.00 19.59 83 ARG D O 1
ATOM 7530 N N . GLN D 1 86 ? 39.081 15.642 41.370 1.00 21.53 85 GLN D N 1
ATOM 7531 C CA . GLN D 1 86 ? 40.391 14.953 41.474 1.00 22.10 85 GLN D CA 1
ATOM 7532 C C . GLN D 1 86 ? 40.727 14.729 40.006 1.00 22.46 85 GLN D C 1
ATOM 7533 O O . GLN D 1 86 ? 39.869 14.292 39.240 1.00 21.95 85 GLN D O 1
ATOM 7536 N N . TRP D 1 87 ? 41.942 15.064 39.592 1.00 22.44 86 TRP D N 1
ATOM 7537 C CA . TRP D 1 87 ? 42.265 15.019 38.173 1.00 22.14 86 TRP D CA 1
ATOM 7538 C C . TRP D 1 87 ? 43.719 14.807 37.930 1.00 22.07 86 TRP D C 1
ATOM 7539 O O . TRP D 1 87 ? 44.536 14.983 38.818 1.00 21.41 86 TRP D O 1
ATOM 7550 N N . ALA D 1 88 ? 44.027 14.452 36.701 1.00 21.93 87 ALA D N 1
ATOM 7551 C CA . ALA D 1 88 ? 45.385 14.278 36.268 1.00 21.78 87 ALA D CA 1
ATOM 7552 C C . ALA D 1 88 ? 45.467 14.424 34.774 1.00 20.88 87 ALA D C 1
ATOM 7553 O O . ALA D 1 88 ? 44.523 14.121 34.050 1.00 20.77 87 ALA D O 1
ATOM 7555 N N . ILE D 1 89 ? 46.604 14.924 34.327 1.00 21.40 88 ILE D N 1
ATOM 7556 C CA . ILE D 1 89 ? 46.932 14.945 32.933 1.00 22.13 88 ILE D CA 1
ATOM 7557 C C . ILE D 1 89 ? 48.264 14.187 32.805 1.00 22.26 88 ILE D C 1
ATOM 7558 O O . ILE D 1 89 ? 49.255 14.554 33.442 1.00 23.70 88 ILE D O 1
ATOM 7563 N N . HIS D 1 90 ? 48.262 13.122 32.027 1.00 23.53 89 HIS D N 1
ATOM 7564 C CA . HIS D 1 90 ? 49.455 12.277 31.816 1.00 24.05 89 HIS D CA 1
ATOM 7565 C C . HIS D 1 90 ? 49.909 12.350 30.371 1.00 25.56 89 HIS D C 1
ATOM 7566 O O . HIS D 1 90 ? 49.081 12.445 29.458 1.00 25.59 89 HIS D O 1
ATOM 7573 N N . ASP D 1 91 ? 51.217 12.340 30.150 1.00 25.44 90 ASP D N 1
ATOM 7574 C CA . ASP D 1 91 ? 51.735 12.196 28.799 1.00 27.08 90 ASP D CA 1
ATOM 7575 C C . ASP D 1 91 ? 51.479 10.728 28.394 1.00 28.13 90 ASP D C 1
ATOM 7576 O O . ASP D 1 91 ? 51.843 9.791 29.146 1.00 28.62 90 ASP D O 1
ATOM 7581 N N . VAL D 1 92 ? 50.805 10.526 27.264 1.00 27.96 91 VAL D N 1
ATOM 7582 C CA . VAL D 1 92 ? 50.541 9.179 26.755 1.00 29.39 91 VAL D CA 1
ATOM 7583 C C . VAL D 1 92 ? 51.861 8.378 26.485 1.00 30.98 91 VAL D C 1
ATOM 7584 O O . VAL D 1 92 ? 51.907 7.162 26.682 1.00 30.90 91 VAL D O 1
ATOM 7588 N N . ALA D 1 93 ? 52.917 9.074 26.070 1.00 31.86 92 ALA D N 1
ATOM 7589 C CA . ALA D 1 93 ? 54.227 8.446 25.817 1.00 32.97 92 ALA D CA 1
ATOM 7590 C C . ALA D 1 93 ? 54.969 8.030 27.103 1.00 33.64 92 ALA D C 1
ATOM 7591 O O . ALA D 1 93 ? 55.951 7.281 27.036 1.00 33.62 92 ALA D O 1
ATOM 7593 N N . ALA D 1 94 ? 54.559 8.558 28.257 1.00 32.85 93 ALA D N 1
ATOM 7594 C CA . ALA D 1 94 ? 55.185 8.152 29.501 1.00 32.15 93 ALA D CA 1
ATOM 7595 C C . ALA D 1 94 ? 54.715 6.723 29.791 1.00 31.69 93 ALA D C 1
ATOM 7596 O O . ALA D 1 94 ? 53.587 6.333 29.479 1.00 32.27 93 ALA D O 1
ATOM 7598 N N . ARG D 1 95 ? 55.625 5.911 30.275 1.00 29.64 94 ARG D N 1
ATOM 7599 C CA . ARG D 1 95 ? 55.291 4.560 30.596 1.00 27.66 94 ARG D CA 1
ATOM 7600 C C . ARG D 1 95 ? 55.162 4.503 32.097 1.00 25.27 94 ARG D C 1
ATOM 7601 O O . ARG D 1 95 ? 56.141 4.713 32.815 1.00 25.05 94 ARG D O 1
ATOM 7609 N N . PRO D 1 96 ? 53.935 4.257 32.595 1.00 24.02 95 PRO D N 1
ATOM 7610 C CA . PRO D 1 96 ? 53.787 4.219 34.039 1.00 23.11 95 PRO D CA 1
ATOM 7611 C C . PRO D 1 96 ? 54.715 3.200 34.688 1.00 23.49 95 PRO D C 1
ATOM 7612 O O . PRO D 1 96 ? 54.918 2.098 34.151 1.00 21.82 95 PRO D O 1
ATOM 7616 N N . LYS D 1 97 ? 55.286 3.584 35.827 1.00 22.93 96 LYS D N 1
ATOM 7617 C CA . LYS D 1 97 ? 56.188 2.728 36.573 1.00 22.57 96 LYS D CA 1
ATOM 7618 C C . LYS D 1 97 ? 55.421 1.764 37.512 1.00 22.00 96 LYS D C 1
ATOM 7619 O O . LYS D 1 97 ? 54.583 2.180 38.350 1.00 21.84 96 LYS D O 1
ATOM 7625 N N . VAL D 1 98 ? 55.707 0.471 37.364 1.00 21.33 97 VAL D N 1
ATOM 7626 C CA . VAL D 1 98 ? 55.022 -0.559 38.151 1.00 19.67 97 VAL D CA 1
ATOM 7627 C C . VAL D 1 98 ? 56.001 -1.495 38.856 1.00 20.48 97 VAL D C 1
ATOM 7628 O O . VAL D 1 98 ? 57.102 -1.765 38.351 1.00 20.73 97 VAL D O 1
ATOM 7632 N N . LEU D 1 99 ? 55.602 -1.939 40.046 1.00 19.56 98 LEU D N 1
ATOM 7633 C CA . LEU D 1 99 ? 56.304 -2.962 40.813 1.00 20.64 98 LEU D CA 1
ATOM 7634 C C . LEU D 1 99 ? 55.442 -4.236 40.860 1.00 19.64 98 LEU D C 1
ATOM 7635 O O . LEU D 1 99 ? 54.268 -4.177 41.214 1.00 20.86 98 LEU D O 1
ATOM 7640 N N . ILE D 1 100 ? 56.018 -5.387 40.508 1.00 19.56 99 ILE D N 1
ATOM 7641 C CA . ILE D 1 100 ? 55.265 -6.651 40.509 1.00 17.36 99 ILE D CA 1
ATOM 7642 C C . ILE D 1 100 ? 55.707 -7.514 41.632 1.00 19.02 99 ILE D C 1
ATOM 7643 O O . ILE D 1 100 ? 56.901 -7.748 41.799 1.00 21.02 99 ILE D O 1
ATOM 7661 N N . VAL D 1 102 ? 55.450 -11.284 43.557 1.00 19.12 101 VAL D N 1
ATOM 7662 C CA . VAL D 1 102 ? 55.222 -12.690 43.170 1.00 17.45 101 VAL D CA 1
ATOM 7663 C C . VAL D 1 102 ? 55.716 -13.586 44.276 1.00 18.39 101 VAL D C 1
ATOM 7664 O O . VAL D 1 102 ? 56.522 -13.163 45.120 1.00 18.19 101 VAL D O 1
ATOM 7668 N N . SER D 1 103 ? 55.200 -14.806 44.302 1.00 17.30 102 SER D N 1
ATOM 7669 C CA . SER D 1 103 ? 55.599 -15.812 45.257 1.00 18.42 102 SER D CA 1
ATOM 7670 C C . SER D 1 103 ? 56.118 -17.000 44.428 1.00 19.64 102 SER D C 1
ATOM 7671 O O . SER D 1 103 ? 57.061 -16.801 43.661 1.00 20.38 102 SER D O 1
ATOM 7674 N N . LYS D 1 104 ? 55.527 -18.196 44.548 1.00 20.62 103 LYS D N 1
ATOM 7675 C CA . LYS D 1 104 ? 56.019 -19.377 43.822 1.00 21.46 103 LYS D CA 1
ATOM 7676 C C . LYS D 1 104 ? 55.207 -19.768 42.594 1.00 20.19 103 LYS D C 1
ATOM 7677 O O . LYS D 1 104 ? 55.538 -20.746 41.953 1.00 19.47 103 LYS D O 1
ATOM 7683 N N . LEU D 1 105 ? 54.104 -19.061 42.318 1.00 19.63 104 LEU D N 1
ATOM 7684 C CA . LEU D 1 105 ? 53.242 -19.359 41.165 1.00 19.45 104 LEU D CA 1
ATOM 7685 C C . LEU D 1 105 ? 53.617 -18.386 40.041 1.00 18.78 104 LEU D C 1
ATOM 7686 O O . LEU D 1 105 ? 53.514 -17.159 40.188 1.00 18.84 104 LEU D O 1
ATOM 7691 N N . GLU D 1 106 ? 54.040 -18.950 38.930 1.00 17.62 105 GLU D N 1
ATOM 7692 C CA . GLU D 1 106 ? 54.587 -18.191 37.819 1.00 17.85 105 GLU D CA 1
ATOM 7693 C C . GLU D 1 106 ? 53.597 -17.572 36.885 1.00 17.96 105 GLU D C 1
ATOM 7694 O O . GLU D 1 106 ? 53.952 -16.627 36.145 1.00 16.25 105 GLU D O 1
ATOM 7700 N N . HIS D 1 107 ? 52.403 -18.159 36.812 1.00 17.72 106 HIS D N 1
ATOM 7701 C CA . HIS D 1 107 ? 51.534 -17.897 35.673 1.00 16.37 106 HIS D CA 1
ATOM 7702 C C . HIS D 1 107 ? 51.208 -16.422 35.420 1.00 17.33 106 HIS D C 1
ATOM 7703 O O . HIS D 1 107 ? 51.314 -15.969 34.305 1.00 18.61 106 HIS D O 1
ATOM 7710 N N . CYS D 1 108 ? 50.827 -15.654 36.441 1.00 18.43 107 CYS D N 1
ATOM 7711 C CA . CYS D 1 108 ? 50.444 -14.275 36.183 1.00 17.73 107 CYS D CA 1
ATOM 7712 C C . CYS D 1 108 ? 51.635 -13.421 35.814 1.00 17.44 107 CYS D C 1
ATOM 7713 O O . CYS D 1 108 ? 51.577 -12.608 34.861 1.00 18.63 107 CYS D O 1
ATOM 7716 N N . LEU D 1 109 ? 52.712 -13.582 36.554 1.00 16.56 108 LEU D N 1
ATOM 7717 C CA . LEU D 1 109 ? 53.929 -12.862 36.247 1.00 16.57 108 LEU D CA 1
ATOM 7718 C C . LEU D 1 109 ? 54.397 -13.107 34.816 1.00 16.20 108 LEU D C 1
ATOM 7719 O O . LEU D 1 109 ? 54.686 -12.163 34.088 1.00 16.82 108 LEU D O 1
ATOM 7724 N N . ALA D 1 110 ? 54.466 -14.386 34.408 1.00 17.04 109 ALA D N 1
ATOM 7725 C CA . ALA D 1 110 ? 54.928 -14.742 33.070 1.00 15.65 109 ALA D CA 1
ATOM 7726 C C . ALA D 1 110 ? 54.013 -14.140 31.992 1.00 15.61 109 ALA D C 1
ATOM 7727 O O . ALA D 1 110 ? 54.497 -13.618 30.978 1.00 14.44 109 ALA D O 1
ATOM 7729 N N . ASP D 1 111 ? 52.691 -14.158 32.246 1.00 17.59 110 ASP D N 1
ATOM 7730 C CA . ASP D 1 111 ? 51.727 -13.574 31.324 1.00 17.34 110 ASP D CA 1
ATOM 7731 C C . ASP D 1 111 ? 51.970 -12.084 31.164 1.00 17.12 110 ASP D C 1
ATOM 7732 O O . ASP D 1 111 ? 51.991 -11.559 30.054 1.00 17.15 110 ASP D O 1
ATOM 7737 N N . LEU D 1 112 ? 52.191 -11.388 32.274 1.00 16.90 111 LEU D N 1
ATOM 7738 C CA . LEU D 1 112 ? 52.422 -9.928 32.213 1.00 17.81 111 LEU D CA 1
ATOM 7739 C C . LEU D 1 112 ? 53.724 -9.603 31.501 1.00 17.88 111 LEU D C 1
ATOM 7740 O O . LEU D 1 112 ? 53.788 -8.656 30.698 1.00 17.08 111 LEU D O 1
ATOM 7745 N N . LEU D 1 113 ? 54.782 -10.362 31.812 1.00 18.79 112 LEU D N 1
ATOM 7746 C CA . LEU D 1 113 ? 56.091 -10.166 31.152 1.00 18.46 112 LEU D CA 1
ATOM 7747 C C . LEU D 1 113 ? 55.983 -10.362 29.644 1.00 16.87 112 LEU D C 1
ATOM 7748 O O . LEU D 1 113 ? 56.540 -9.612 28.900 1.00 17.30 112 LEU D O 1
ATOM 7753 N N . PHE D 1 114 ? 55.210 -11.331 29.206 1.00 17.66 113 PHE D N 1
ATOM 7754 C CA . PHE D 1 114 ? 55.010 -11.554 27.753 1.00 17.06 113 PHE D CA 1
ATOM 7755 C C . PHE D 1 114 ? 54.291 -10.377 27.128 1.00 16.91 113 PHE D C 1
ATOM 7756 O O . PHE D 1 114 ? 54.727 -9.859 26.114 1.00 16.32 113 PHE D O 1
ATOM 7764 N N . ARG D 1 115 ? 53.160 -9.983 27.722 1.00 18.70 114 ARG D N 1
ATOM 7765 C CA . ARG D 1 115 ? 52.392 -8.827 27.228 1.00 18.55 114 ARG D CA 1
ATOM 7766 C C . ARG D 1 115 ? 53.248 -7.527 27.231 1.00 18.01 114 ARG D C 1
ATOM 7767 O O . ARG D 1 115 ? 53.160 -6.687 26.303 1.00 18.73 114 ARG D O 1
ATOM 7775 N N . TRP D 1 116 ? 54.103 -7.381 28.231 1.00 17.54 115 TRP D N 1
ATOM 7776 C CA . TRP D 1 116 ? 55.046 -6.273 28.281 1.00 17.66 115 TRP D CA 1
ATOM 7777 C C . TRP D 1 116 ? 56.100 -6.357 27.172 1.00 19.97 115 TRP D C 1
ATOM 7778 O O . TRP D 1 116 ? 56.357 -5.389 26.446 1.00 19.63 115 TRP D O 1
ATOM 7789 N N . LYS D 1 117 ? 56.739 -7.519 27.081 1.00 20.85 116 LYS D N 1
ATOM 7790 C CA . LYS D 1 117 ? 57.754 -7.784 26.066 1.00 22.48 116 LYS D CA 1
ATOM 7791 C C . LYS D 1 117 ? 57.217 -7.489 24.676 1.00 20.64 116 LYS D C 1
ATOM 7792 O O . LYS D 1 117 ? 57.898 -6.867 23.867 1.00 19.22 116 LYS D O 1
ATOM 7806 N N . GLY D 1 119 ? 54.788 -5.509 23.823 1.00 22.54 118 GLY D N 1
ATOM 7807 C CA . GLY D 1 119 ? 54.308 -4.141 23.642 1.00 23.30 118 GLY D CA 1
ATOM 7808 C C . GLY D 1 119 ? 52.831 -3.910 23.859 1.00 23.64 118 GLY D C 1
ATOM 7809 O O . GLY D 1 119 ? 52.341 -2.832 23.557 1.00 25.06 118 GLY D O 1
ATOM 7810 N N . GLU D 1 120 ? 52.125 -4.873 24.444 1.00 22.95 119 GLU D N 1
ATOM 7811 C CA . GLU D 1 120 ? 50.722 -4.695 24.724 1.00 25.37 119 GLU D CA 1
ATOM 7812 C C . GLU D 1 120 ? 50.539 -3.874 26.022 1.00 25.97 119 GLU D C 1
ATOM 7813 O O . GLU D 1 120 ? 49.639 -3.039 26.103 1.00 27.71 119 GLU D O 1
ATOM 7819 N N . LEU D 1 121 ? 51.357 -4.157 27.039 1.00 23.80 120 LEU D N 1
ATOM 7820 C CA . LEU D 1 121 ? 51.335 -3.400 28.289 1.00 22.53 120 LEU D CA 1
ATOM 7821 C C . LEU D 1 121 ? 52.496 -2.393 28.291 1.00 22.38 120 LEU D C 1
ATOM 7822 O O . LEU D 1 121 ? 53.641 -2.746 28.561 1.00 22.63 120 LEU D O 1
ATOM 7827 N N . LYS D 1 122 ? 52.181 -1.133 28.024 1.00 21.65 121 LYS D N 1
ATOM 7828 C CA . LYS D 1 122 ? 53.174 -0.107 27.899 1.00 23.44 121 LYS D CA 1
ATOM 7829 C C . LYS D 1 122 ? 53.465 0.497 29.257 1.00 23.59 121 LYS D C 1
ATOM 7830 O O . LYS D 1 122 ? 52.854 1.501 29.669 1.00 23.03 121 LYS D O 1
ATOM 7844 N N . ASP D 1 124 ? 56.771 0.579 32.532 1.00 21.13 123 ASP D N 1
ATOM 7845 C CA . ASP D 1 124 ? 58.124 0.300 32.958 1.00 21.81 123 ASP D CA 1
ATOM 7846 C C . ASP D 1 124 ? 58.054 -0.498 34.218 1.00 21.80 123 ASP D C 1
ATOM 7847 O O . ASP D 1 124 ? 57.495 -0.046 35.228 1.00 21.60 123 ASP D O 1
ATOM 7852 N N . ILE D 1 125 ? 58.637 -1.680 34.184 1.00 21.93 124 ILE D N 1
ATOM 7853 C CA . ILE D 1 125 ? 58.651 -2.555 35.336 1.00 21.32 124 ILE D CA 1
ATOM 7854 C C . ILE D 1 125 ? 59.912 -2.214 36.097 1.00 21.30 124 ILE D C 1
ATOM 7855 O O . ILE D 1 125 ? 61.021 -2.566 35.666 1.00 20.83 124 ILE D O 1
ATOM 7860 N N . VAL D 1 126 ? 59.751 -1.498 37.216 1.00 21.96 125 VAL D N 1
ATOM 7861 C CA . VAL D 1 126 ? 60.887 -1.025 38.004 1.00 23.12 125 VAL D CA 1
ATOM 7862 C C . VAL D 1 126 ? 61.505 -2.137 38.815 1.00 24.39 125 VAL D C 1
ATOM 7863 O O . VAL D 1 126 ? 62.659 -2.032 39.245 1.00 24.80 125 VAL D O 1
ATOM 7867 N N . GLY D 1 127 ? 60.756 -3.221 39.006 1.00 23.20 126 GLY D N 1
ATOM 7868 C CA . GLY D 1 127 ? 61.270 -4.384 39.703 1.00 22.75 126 GLY D CA 1
ATOM 7869 C C . GLY D 1 127 ? 60.234 -5.473 39.963 1.00 21.02 126 GLY D C 1
ATOM 7870 O O . GLY D 1 127 ? 59.036 -5.238 39.896 1.00 21.50 126 GLY D O 1
ATOM 7871 N N . ILE D 1 128 ? 60.745 -6.664 40.245 1.00 20.49 127 ILE D N 1
ATOM 7872 C CA . ILE D 1 128 ? 59.971 -7.800 40.669 1.00 20.26 127 ILE D CA 1
ATOM 7873 C C . ILE D 1 128 ? 60.487 -8.128 42.064 1.00 20.89 127 ILE D C 1
ATOM 7874 O O . ILE D 1 128 ? 61.710 -8.215 42.285 1.00 19.45 127 ILE D O 1
ATOM 7879 N N . VAL D 1 129 ? 59.573 -8.283 43.013 1.00 20.94 128 VAL D N 1
ATOM 7880 C CA . VAL D 1 129 ? 59.925 -8.517 44.412 1.00 20.39 128 VAL D CA 1
ATOM 7881 C C . VAL D 1 129 ? 59.157 -9.743 44.866 1.00 20.52 128 VAL D C 1
ATOM 7882 O O . VAL D 1 129 ? 57.982 -9.935 44.483 1.00 20.77 128 VAL D O 1
ATOM 7886 N N . SER D 1 130 ? 59.798 -10.577 45.656 1.00 19.40 129 SER D N 1
ATOM 7887 C CA . SER D 1 130 ? 59.186 -11.813 46.071 1.00 19.31 129 SER D CA 1
ATOM 7888 C C . SER D 1 130 ? 59.650 -12.253 47.455 1.00 19.59 129 SER D C 1
ATOM 7889 O O . SER D 1 130 ? 60.725 -11.885 47.894 1.00 19.58 129 SER D O 1
ATOM 7892 N N . ASN D 1 131 ? 58.836 -13.104 48.083 1.00 20.60 130 ASN D N 1
ATOM 7893 C CA . ASN D 1 131 ? 59.177 -13.754 49.316 1.00 20.23 130 ASN D CA 1
ATOM 7894 C C . ASN D 1 131 ? 59.949 -15.028 49.047 1.00 21.30 130 ASN D C 1
ATOM 7895 O O . ASN D 1 131 ? 60.455 -15.639 49.969 1.00 22.61 130 ASN D O 1
ATOM 7900 N N . HIS D 1 132 ? 60.061 -15.418 47.774 1.00 22.06 131 HIS D N 1
ATOM 7901 C CA . HIS D 1 132 ? 60.850 -16.584 47.393 1.00 22.25 131 HIS D CA 1
ATOM 7902 C C . HIS D 1 132 ? 61.829 -16.240 46.248 1.00 21.94 131 HIS D C 1
ATOM 7903 O O . HIS D 1 132 ? 61.671 -15.236 45.553 1.00 21.34 131 HIS D O 1
ATOM 7910 N N . PRO D 1 133 ? 62.857 -17.063 46.075 1.00 21.60 132 PRO D N 1
ATOM 7911 C CA . PRO D 1 133 ? 63.855 -16.757 45.051 1.00 20.88 132 PRO D CA 1
ATOM 7912 C C . PRO D 1 133 ? 63.549 -17.356 43.700 1.00 20.48 132 PRO D C 1
ATOM 7913 O O . PRO D 1 133 ? 64.297 -17.117 42.757 1.00 20.98 132 PRO D O 1
ATOM 7917 N N . ASP D 1 134 ? 62.423 -18.066 43.596 1.00 20.54 133 ASP D N 1
ATOM 7918 C CA . ASP D 1 134 ? 62.088 -18.881 42.410 1.00 21.37 133 ASP D CA 1
ATOM 7919 C C . ASP D 1 134 ? 62.169 -18.135 41.071 1.00 21.23 133 ASP D C 1
ATOM 7920 O O . ASP D 1 134 ? 62.611 -18.703 40.082 1.00 21.24 133 ASP D O 1
ATOM 7925 N N . PHE D 1 135 ? 61.708 -16.880 41.023 1.00 20.05 134 PHE D N 1
ATOM 7926 C CA . PHE D 1 135 ? 61.656 -16.196 39.721 1.00 20.85 134 PHE D CA 1
ATOM 7927 C C . PHE D 1 135 ? 62.783 -15.207 39.452 1.00 21.29 134 PHE D C 1
ATOM 7928 O O . PHE D 1 135 ? 62.686 -14.411 38.526 1.00 21.25 134 PHE D O 1
ATOM 7936 N N . ALA D 1 1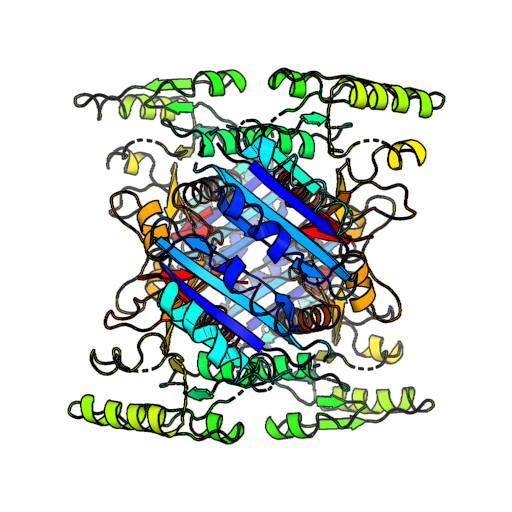36 ? 63.890 -15.328 40.198 1.00 20.74 135 ALA D N 1
ATOM 7937 C CA . ALA D 1 136 ? 65.081 -14.527 39.924 1.00 20.64 135 ALA D CA 1
ATOM 7938 C C . ALA D 1 136 ? 65.561 -14.777 38.499 1.00 19.57 135 ALA D C 1
ATOM 7939 O O . ALA D 1 136 ? 65.817 -13.830 37.788 1.00 20.32 135 ALA D O 1
ATOM 7941 N N . PRO D 1 137 ? 65.664 -16.043 38.078 1.00 19.33 136 PRO D N 1
ATOM 7942 C CA . PRO D 1 137 ? 66.174 -16.261 36.693 1.00 20.79 136 PRO D CA 1
ATOM 7943 C C . PRO D 1 137 ? 65.252 -15.667 35.637 1.00 20.76 136 PRO D C 1
ATOM 7944 O O . PRO D 1 137 ? 65.718 -15.042 34.679 1.00 19.86 136 PRO D O 1
ATOM 7948 N N . LEU D 1 138 ? 63.955 -15.831 35.829 1.00 21.58 137 LEU D N 1
ATOM 7949 C CA . LEU D 1 138 ? 62.974 -15.240 34.914 1.00 21.43 137 LEU D CA 1
ATOM 7950 C C . LEU D 1 138 ? 63.186 -13.740 34.796 1.00 20.68 137 LEU D C 1
ATOM 7951 O O . LEU D 1 138 ? 63.240 -13.190 33.687 1.00 19.92 137 LEU D O 1
ATOM 7956 N N . ALA D 1 139 ? 63.337 -13.070 35.939 1.00 19.93 138 ALA D N 1
ATOM 7957 C CA . ALA D 1 139 ? 63.572 -11.658 35.947 1.00 19.53 138 ALA D CA 1
ATOM 7958 C C . ALA D 1 139 ? 64.838 -11.317 35.163 1.00 20.75 138 ALA D C 1
ATOM 7959 O O . ALA D 1 139 ? 64.836 -10.395 34.367 1.00 20.61 138 ALA D O 1
ATOM 7961 N N . ALA D 1 140 ? 65.933 -12.052 35.419 1.00 20.79 139 ALA D N 1
ATOM 7962 C CA . ALA D 1 140 ? 67.194 -11.810 34.716 1.00 22.04 139 ALA D CA 1
ATOM 7963 C C . ALA D 1 140 ? 67.027 -11.985 33.212 1.00 22.18 139 ALA D C 1
ATOM 7964 O O . ALA D 1 140 ? 67.600 -11.227 32.441 1.00 22.19 139 ALA D O 1
ATOM 7966 N N . GLN D 1 141 ? 66.200 -12.934 32.799 1.00 23.62 140 GLN D N 1
ATOM 7967 C CA . GLN D 1 141 ? 65.994 -13.193 31.363 1.00 25.53 140 GLN D CA 1
ATOM 7968 C C . GLN D 1 141 ? 65.340 -12.004 30.661 1.00 25.84 140 GLN D C 1
ATOM 7969 O O . GLN D 1 141 ? 65.497 -11.844 29.446 1.00 25.78 140 GLN D O 1
ATOM 7975 N N . HIS D 1 142 ? 64.616 -11.186 31.433 1.00 23.97 141 HIS D N 1
ATOM 7976 C CA . HIS D 1 142 ? 63.961 -9.976 30.906 1.00 23.66 141 HIS D CA 1
ATOM 7977 C C . HIS D 1 142 ? 64.686 -8.697 31.245 1.00 22.85 141 HIS D C 1
ATOM 7978 O O . HIS D 1 142 ? 64.193 -7.591 30.950 1.00 21.76 141 HIS D O 1
ATOM 7985 N N . GLY D 1 143 ? 65.850 -8.830 31.872 1.00 22.21 142 GLY D N 1
ATOM 7986 C CA . GLY D 1 143 ? 66.676 -7.679 32.231 1.00 22.19 142 GLY D CA 1
ATOM 7987 C C . GLY D 1 143 ? 66.059 -6.823 33.316 1.00 21.29 142 GLY D C 1
ATOM 7988 O O . GLY D 1 143 ? 66.306 -5.639 33.375 1.00 20.08 142 GLY D O 1
ATOM 7989 N N . LEU D 1 144 ? 65.280 -7.445 34.197 1.00 20.90 143 LEU D N 1
ATOM 7990 C CA . LEU D 1 144 ? 64.582 -6.723 35.253 1.00 20.36 143 LEU D CA 1
ATOM 7991 C C . LEU D 1 144 ? 65.161 -6.993 36.624 1.00 20.77 143 LEU D C 1
ATOM 7992 O O . LEU D 1 144 ? 65.557 -8.119 36.933 1.00 19.85 143 LEU D O 1
ATOM 7997 N N . PRO D 1 145 ? 65.190 -5.957 37.461 1.00 21.64 144 PRO D N 1
ATOM 7998 C CA . PRO D 1 145 ? 65.637 -6.093 38.851 1.00 22.91 144 PRO D CA 1
ATOM 7999 C C . PRO D 1 145 ? 64.750 -7.047 39.628 1.00 22.71 144 PRO D C 1
ATOM 8000 O O . PRO D 1 145 ? 63.542 -7.035 39.465 1.00 22.11 144 PRO D O 1
ATOM 8004 N N . PHE D 1 146 ? 65.374 -7.920 40.405 1.00 22.61 145 PHE D N 1
ATOM 8005 C CA 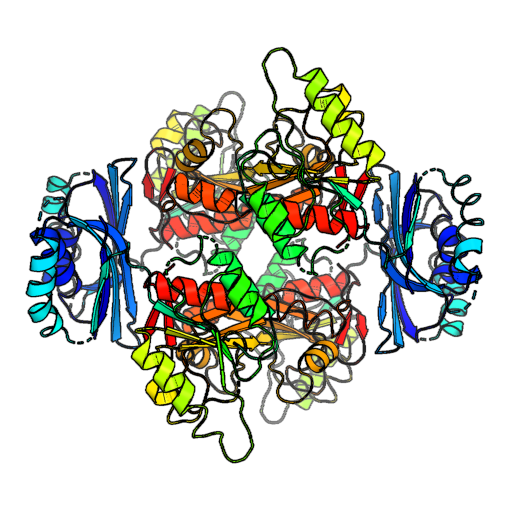. PHE D 1 146 ? 64.665 -8.846 41.233 1.00 22.70 145 PHE D CA 1
ATOM 8006 C C . PHE D 1 146 ? 65.162 -8.737 42.661 1.00 23.33 145 PHE D C 1
ATOM 8007 O O . PHE D 1 146 ? 66.399 -8.694 42.884 1.00 21.91 145 PHE D O 1
ATOM 8015 N N . ARG D 1 147 ? 64.231 -8.693 43.633 1.00 23.14 146 ARG D N 1
ATOM 8016 C CA . ARG D 1 147 ? 64.617 -8.654 45.072 1.00 23.73 146 ARG D CA 1
ATOM 8017 C C . ARG D 1 147 ? 63.906 -9.762 45.856 1.00 22.97 146 ARG D C 1
ATOM 8018 O O . ARG D 1 147 ? 62.670 -9.884 45.818 1.00 22.65 146 ARG D O 1
ATOM 8026 N N . HIS D 1 148 ? 64.684 -10.613 46.503 1.00 22.18 147 HIS D N 1
ATOM 8027 C CA . HIS D 1 148 ? 64.134 -11.650 47.374 1.00 21.86 147 HIS D CA 1
ATOM 8028 C C . HIS D 1 148 ? 64.141 -11.158 48.799 1.00 22.14 147 HIS D C 1
ATOM 8029 O O . HIS D 1 148 ? 65.228 -10.894 49.369 1.00 19.64 147 HIS D O 1
ATOM 8036 N N . PHE D 1 149 ? 62.951 -11.017 49.381 1.00 21.76 148 PHE D N 1
ATOM 8037 C CA . PHE D 1 149 ? 62.825 -10.644 50.794 1.00 22.56 148 PHE D CA 1
ATOM 8038 C C . PHE D 1 149 ? 62.111 -11.778 51.544 1.00 23.91 148 PHE D C 1
ATOM 8039 O O . PHE D 1 149 ? 60.871 -11.786 51.635 1.00 24.74 148 PHE D O 1
ATOM 8047 N N . PRO D 1 150 ? 62.873 -12.758 52.067 1.00 25.19 149 PRO D N 1
ATOM 8048 C CA . PRO D 1 150 ? 62.186 -13.869 52.733 1.00 26.77 149 PRO D CA 1
ATOM 8049 C C . PRO D 1 150 ? 61.438 -13.416 53.976 1.00 28.98 149 PRO D C 1
ATOM 8050 O O . PRO D 1 150 ? 61.694 -12.314 54.498 1.00 27.81 149 PRO D O 1
ATOM 8054 N N . ILE D 1 151 ? 60.500 -14.258 54.411 1.00 31.75 150 ILE D N 1
ATOM 8055 C CA . ILE D 1 151 ? 59.703 -14.027 55.601 1.00 34.45 150 ILE D CA 1
ATOM 8056 C C . ILE D 1 151 ? 59.910 -15.191 56.580 1.00 37.01 150 ILE D C 1
ATOM 8057 O O . ILE D 1 151 ? 60.120 -16.344 56.157 1.00 35.53 150 ILE D O 1
ATOM 8062 N N . THR D 1 152 ? 59.940 -14.851 57.878 1.00 40.11 151 THR D N 1
ATOM 8063 C CA . THR D 1 152 ? 59.957 -15.827 58.990 1.00 41.81 151 THR D CA 1
ATOM 8064 C C . THR D 1 152 ? 58.876 -15.378 59.985 1.00 43.84 151 THR D C 1
ATOM 8065 O O . THR D 1 152 ? 58.336 -14.257 59.880 1.00 43.97 151 THR D O 1
ATOM 8069 N N . ALA D 1 153 ? 58.544 -16.250 60.935 1.00 45.53 152 ALA D N 1
ATOM 8070 C CA . ALA D 1 153 ? 57.486 -15.942 61.925 1.00 46.14 152 ALA D CA 1
ATOM 8071 C C . ALA D 1 153 ? 57.700 -14.579 62.623 1.00 46.00 152 ALA D C 1
ATOM 8072 O O . ALA D 1 153 ? 56.777 -13.773 62.709 1.00 46.20 152 ALA D O 1
ATOM 8074 N N . ASP D 1 154 ? 58.935 -14.305 63.041 1.00 45.59 153 ASP D N 1
ATOM 8075 C CA . ASP D 1 154 ? 59.256 -13.074 63.792 1.00 45.92 153 ASP D CA 1
ATOM 8076 C C . ASP D 1 154 ? 59.617 -11.835 62.953 1.00 44.70 153 ASP D C 1
ATOM 8077 O O . ASP D 1 154 ? 60.035 -10.820 63.527 1.00 45.20 153 ASP D O 1
ATOM 8082 N N . THR D 1 155 ? 59.472 -11.890 61.626 1.00 42.62 154 THR D N 1
ATOM 8083 C CA A THR D 1 155 ? 59.918 -10.793 60.772 0.50 41.96 154 THR D CA 1
ATOM 8084 C CA B THR D 1 155 ? 59.906 -10.777 60.779 0.50 41.36 154 THR D CA 1
ATOM 8085 C C . THR D 1 155 ? 58.870 -10.363 59.726 1.00 41.02 154 THR D C 1
ATOM 8086 O O . THR D 1 155 ? 59.205 -9.691 58.749 1.00 40.51 154 THR D O 1
ATOM 8093 N N . LYS D 1 156 ? 57.607 -10.724 59.939 1.00 39.71 155 LYS D N 1
ATOM 8094 C CA . LYS D 1 156 ? 56.552 -10.370 58.974 1.00 38.65 155 LYS D CA 1
ATOM 8095 C C . LYS D 1 156 ? 56.393 -8.847 58.798 1.00 37.21 155 LYS D C 1
ATOM 8096 O O . LYS D 1 156 ? 56.259 -8.361 57.673 1.00 36.08 155 LYS D O 1
ATOM 8099 N N . ALA D 1 157 ? 56.454 -8.097 59.890 1.00 35.28 156 ALA D N 1
ATOM 8100 C CA . ALA D 1 157 ? 56.347 -6.635 59.825 1.00 34.32 156 ALA D CA 1
ATOM 8101 C C . ALA D 1 157 ? 57.564 -5.990 59.140 1.00 33.03 156 ALA D C 1
ATOM 8102 O O . ALA D 1 157 ? 57.441 -5.000 58.418 1.00 33.31 156 ALA D O 1
ATOM 8104 N N . GLN D 1 158 ? 58.746 -6.520 59.421 1.00 32.09 157 GLN D N 1
ATOM 8105 C CA . GLN D 1 158 ? 59.993 -5.964 58.866 1.00 31.50 157 GLN D CA 1
ATOM 8106 C C . GLN D 1 158 ? 60.149 -6.257 57.349 1.00 28.97 157 GLN D C 1
ATOM 8107 O O . GLN D 1 158 ? 60.657 -5.426 56.586 1.00 27.74 157 GLN D O 1
ATOM 8113 N N . GLN D 1 159 ? 59.741 -7.447 56.933 1.00 27.72 158 GLN D N 1
ATOM 8114 C CA A GLN D 1 159 ? 59.805 -7.820 55.516 0.33 26.97 158 GLN D CA 1
ATOM 8115 C CA B GLN D 1 159 ? 59.810 -7.817 55.517 0.67 27.01 158 GLN D CA 1
ATOM 8116 C C . GLN D 1 159 ? 58.903 -6.901 54.706 1.00 26.90 158 GLN D C 1
ATOM 8117 O O . GLN D 1 159 ? 59.293 -6.415 53.660 1.00 26.19 158 GLN D O 1
ATOM 8128 N N . GLU D 1 160 ? 57.687 -6.643 55.206 1.00 27.77 159 GLU D N 1
ATOM 8129 C CA . GLU D 1 160 ? 56.789 -5.717 54.518 1.00 28.34 159 GLU D CA 1
ATOM 8130 C C . GLU D 1 160 ? 57.465 -4.359 54.335 1.00 27.69 159 GLU D C 1
ATOM 8131 O O . GLU D 1 160 ? 57.328 -3.743 53.310 1.00 26.29 159 GLU D O 1
ATOM 8137 N N . ALA D 1 161 ? 58.145 -3.883 55.375 1.00 28.78 160 ALA D N 1
ATOM 8138 C CA . ALA D 1 161 ? 58.841 -2.605 55.321 1.00 28.86 160 ALA D CA 1
ATOM 8139 C C . ALA D 1 161 ? 59.910 -2.618 54.235 1.00 28.42 160 ALA D C 1
ATOM 8140 O O . ALA D 1 161 ? 60.127 -1.623 53.547 1.00 28.71 160 ALA D O 1
ATOM 8142 N N . GLN D 1 162 ? 60.567 -3.758 54.073 1.00 28.37 161 GLN D N 1
ATOM 8143 C CA . GLN D 1 162 ? 61.603 -3.894 53.051 1.00 28.71 161 GLN D CA 1
ATOM 8144 C C . GLN D 1 162 ? 61.043 -3.645 51.656 1.00 27.53 161 GLN D C 1
ATOM 8145 O O . GLN D 1 162 ? 61.573 -2.823 50.917 1.00 27.21 161 GLN D O 1
ATOM 8151 N N . TRP D 1 163 ? 59.967 -4.323 51.287 1.00 28.21 162 TRP D N 1
ATOM 8152 C CA . TRP D 1 163 ? 59.451 -4.111 49.926 1.00 26.81 162 TRP D CA 1
ATOM 8153 C C . TRP D 1 163 ? 58.672 -2.801 49.798 1.00 26.42 162 TRP D C 1
ATOM 8154 O O . TRP D 1 163 ? 58.632 -2.209 48.717 1.00 24.58 162 TRP D O 1
ATOM 8165 N N . LEU D 1 164 ? 58.109 -2.308 50.901 1.00 26.63 163 LEU D N 1
ATOM 8166 C CA . LEU D 1 164 ? 57.442 -1.014 50.839 1.00 27.58 163 LEU D CA 1
ATOM 8167 C C . LEU D 1 164 ? 58.478 0.064 50.581 1.00 28.68 163 LEU D C 1
ATOM 8168 O O . LEU D 1 164 ? 58.198 1.035 49.865 1.00 28.97 163 LEU D O 1
ATOM 8173 N N . ASP D 1 165 ? 59.681 -0.100 51.152 1.00 29.75 164 ASP D N 1
ATOM 8174 C CA . ASP D 1 165 ? 60.780 0.845 50.879 1.00 31.11 164 ASP D CA 1
ATOM 8175 C C . ASP D 1 165 ? 61.173 0.785 49.410 1.00 30.33 164 ASP D C 1
ATOM 8176 O O . ASP D 1 165 ? 61.393 1.815 48.790 1.00 31.28 164 ASP D O 1
ATOM 8181 N N . VAL D 1 166 ? 61.275 -0.424 48.854 1.00 29.31 165 VAL D N 1
ATOM 8182 C CA . VAL D 1 166 ? 61.583 -0.569 47.415 1.00 28.56 165 VAL D CA 1
ATOM 8183 C C . VAL D 1 166 ? 60.522 0.136 46.573 1.00 27.77 165 VAL D C 1
ATOM 8184 O O . VAL D 1 166 ? 60.839 0.878 45.648 1.00 26.89 165 VAL D O 1
ATOM 8188 N N . PHE D 1 167 ? 59.263 -0.042 46.958 1.00 28.36 166 PHE D N 1
ATOM 8189 C CA . PHE D 1 167 ? 58.157 0.609 46.278 1.00 28.74 166 PHE D CA 1
ATOM 8190 C C . PHE D 1 167 ? 58.332 2.132 46.280 1.00 29.70 166 PHE D C 1
ATOM 8191 O O . PHE D 1 167 ? 58.219 2.763 45.248 1.00 28.68 166 PHE D O 1
ATOM 8199 N N . GLU D 1 168 ? 58.630 2.713 47.436 1.00 31.96 167 GLU D N 1
ATOM 8200 C CA . GLU D 1 168 ? 58.816 4.177 47.512 1.00 33.67 167 GLU D CA 1
ATOM 8201 C C . GLU D 1 168 ? 60.022 4.676 46.723 1.00 32.93 167 GLU D C 1
ATOM 8202 O O . GLU D 1 168 ? 59.902 5.599 45.926 1.00 33.29 167 GLU D O 1
ATOM 8208 N N . THR D 1 169 ? 61.174 4.058 46.928 1.00 32.71 168 THR D N 1
ATOM 8209 C CA . THR D 1 169 ? 62.395 4.529 46.285 1.00 33.94 168 THR D CA 1
ATOM 8210 C C . THR D 1 169 ? 62.387 4.311 44.762 1.00 33.27 168 THR D C 1
ATOM 8211 O O . THR D 1 169 ? 62.992 5.064 44.026 1.00 33.85 168 THR D O 1
ATOM 8215 N N . SER D 1 170 ? 61.640 3.323 44.294 1.00 32.76 169 SER D N 1
ATOM 8216 C CA . SER D 1 170 ? 61.613 2.989 42.857 1.00 31.40 169 SER D CA 1
ATOM 8217 C C . SER D 1 170 ? 60.810 3.973 42.007 1.00 30.24 169 SER D C 1
ATOM 8218 O O . SER D 1 170 ? 60.959 3.992 40.790 1.00 31.04 169 SER D O 1
ATOM 8221 N N . GLY D 1 171 ? 59.946 4.766 42.638 1.00 28.58 170 GLY D N 1
ATOM 8222 C CA . GLY D 1 171 ? 59.087 5.689 41.895 1.00 27.42 170 GLY D CA 1
ATOM 8223 C C . GLY D 1 171 ? 57.851 5.015 41.293 1.00 27.02 170 GLY D C 1
ATOM 8224 O O . GLY D 1 171 ? 57.102 5.641 40.555 1.00 26.48 170 GLY D O 1
ATOM 8225 N N . ALA D 1 172 ? 57.635 3.729 41.584 1.00 25.49 171 ALA D N 1
ATOM 8226 C CA . ALA D 1 172 ? 56.444 3.040 41.071 1.00 24.09 171 ALA D CA 1
ATOM 8227 C C . ALA D 1 172 ? 55.166 3.725 41.543 1.00 24.07 171 ALA D C 1
ATOM 8228 O O . ALA D 1 172 ? 55.102 4.247 42.662 1.00 23.54 171 ALA D O 1
ATOM 8230 N N . GLU D 1 173 ? 54.152 3.733 40.684 1.00 24.21 172 GLU D N 1
ATOM 8231 C CA . GLU D 1 173 ? 52.833 4.246 41.071 1.00 24.61 172 GLU D CA 1
ATOM 8232 C C . GLU D 1 173 ? 51.814 3.140 41.270 1.00 23.74 172 GLU D C 1
ATOM 8233 O O . GLU D 1 173 ? 50.691 3.395 41.759 1.00 22.14 172 GLU D O 1
ATOM 8239 N N . LEU D 1 174 ? 52.204 1.910 40.923 1.00 21.36 173 LEU D N 1
ATOM 8240 C CA . LEU D 1 174 ? 51.306 0.761 41.025 1.00 21.00 173 LEU D CA 1
ATOM 8241 C C . LEU D 1 174 ? 52.056 -0.458 41.451 1.00 21.13 173 LEU D C 1
ATOM 8242 O O . LEU D 1 174 ? 53.191 -0.721 40.928 1.00 19.50 173 LEU D O 1
ATOM 8247 N N . VAL D 1 175 ? 51.442 -1.219 42.355 1.00 19.40 174 VAL D N 1
ATOM 8248 C CA . VAL D 1 175 ? 51.953 -2.525 42.755 1.00 20.09 174 VAL D CA 1
ATOM 8249 C C . VAL D 1 175 ? 51.007 -3.546 42.187 1.00 20.22 174 VAL D C 1
ATOM 8250 O O . VAL D 1 175 ? 49.793 -3.465 42.387 1.00 18.96 174 VAL D O 1
ATOM 8254 N N . ILE D 1 176 ? 51.533 -4.486 41.422 1.00 19.49 175 ILE D N 1
ATOM 8255 C CA . ILE D 1 176 ? 50.739 -5.544 40.880 1.00 18.29 175 ILE D CA 1
ATOM 8256 C C . ILE D 1 176 ? 51.060 -6.816 41.662 1.00 19.06 175 ILE D C 1
ATOM 8257 O O . ILE D 1 176 ? 52.256 -7.254 41.739 1.00 18.62 175 ILE D O 1
ATOM 8262 N N . LEU D 1 177 ? 50.037 -7.358 42.301 1.00 16.60 176 LEU D N 1
ATOM 8263 C CA . LEU D 1 177 ? 50.173 -8.579 43.099 1.00 18.49 176 LEU D CA 1
ATOM 8264 C C . LEU D 1 177 ? 49.871 -9.731 42.174 1.00 18.70 176 LEU D C 1
ATOM 8265 O O . LEU D 1 177 ? 48.711 -10.105 41.969 1.00 19.42 176 LEU D O 1
ATOM 8270 N N . ALA D 1 178 ? 50.924 -10.214 41.519 1.00 19.58 177 ALA D N 1
ATOM 8271 C CA . ALA D 1 178 ? 50.812 -11.327 40.556 1.00 19.65 177 ALA D CA 1
ATOM 8272 C C . ALA D 1 178 ? 50.819 -12.670 41.320 1.00 19.82 177 ALA D C 1
ATOM 8273 O O . ALA D 1 178 ? 51.778 -13.414 41.307 1.00 20.51 177 ALA D O 1
ATOM 8275 N N . ARG D 1 179 ? 49.722 -12.927 42.031 1.00 20.15 178 ARG D N 1
ATOM 8276 C CA . ARG D 1 179 ? 49.617 -14.083 42.966 1.00 19.13 178 ARG D CA 1
ATOM 8277 C C . ARG D 1 179 ? 50.678 -14.029 44.043 1.00 19.54 178 ARG D C 1
ATOM 8278 O O . ARG D 1 179 ? 51.396 -15.012 44.283 1.00 19.73 178 ARG D O 1
ATOM 8286 N N . TYR D 1 180 ? 50.821 -12.855 44.667 1.00 19.76 179 TYR D N 1
ATOM 8287 C CA . TYR D 1 180 ? 51.677 -12.724 45.831 1.00 20.76 179 TYR D CA 1
ATOM 8288 C C . TYR D 1 180 ? 50.901 -13.333 46.944 1.00 20.81 179 TYR D C 1
ATOM 8289 O O . TYR D 1 180 ? 49.814 -12.857 47.257 1.00 20.90 179 TYR D O 1
ATOM 8306 N N . GLN D 1 182 ? 51.215 -13.686 50.363 1.00 23.85 181 GLN D N 1
ATOM 8307 C CA . GLN D 1 182 ? 51.211 -13.248 51.754 1.00 25.96 181 GLN D CA 1
ATOM 8308 C C . GLN D 1 182 ? 50.110 -12.209 51.946 1.00 26.77 181 GLN D C 1
ATOM 8309 O O . GLN D 1 182 ? 49.937 -11.325 51.111 1.00 25.90 181 GLN D O 1
ATOM 8315 N N . VAL D 1 183 ? 49.351 -12.331 53.025 1.00 27.59 182 VAL D N 1
ATOM 8316 C CA . VAL D 1 183 ? 48.299 -11.367 53.306 1.00 27.81 182 VAL D CA 1
ATOM 8317 C C . VAL D 1 183 ? 48.952 -10.024 53.660 1.00 27.77 182 VAL D C 1
ATOM 8318 O O . VAL D 1 183 ? 49.886 -9.970 54.448 1.00 26.72 182 VAL D O 1
ATOM 8322 N N . LEU D 1 184 ? 48.492 -8.951 53.041 1.00 27.74 183 LEU D N 1
ATOM 8323 C CA . LEU D 1 184 ? 49.000 -7.632 53.366 1.00 27.40 183 LEU D CA 1
ATOM 8324 C C . LEU D 1 184 ? 48.408 -7.164 54.721 1.00 27.79 183 LEU D C 1
ATOM 8325 O O . LEU D 1 184 ? 47.243 -7.398 54.992 1.00 27.43 183 LEU D O 1
ATOM 8330 N N . SER D 1 185 ? 49.253 -6.576 55.580 1.00 26.36 184 SER D N 1
ATOM 8331 C CA . SER D 1 185 ? 48.798 -6.018 56.838 1.00 25.52 184 SER D CA 1
ATOM 8332 C C . SER D 1 185 ? 47.819 -4.870 56.590 1.00 23.97 184 SER D C 1
ATOM 8333 O O . SER D 1 185 ? 47.837 -4.275 55.548 1.00 21.66 184 SER D O 1
ATOM 8336 N N . PRO D 1 186 ? 46.995 -4.527 57.587 1.00 24.84 185 PRO D N 1
ATOM 8337 C CA . PRO D 1 186 ? 46.156 -3.323 57.423 1.00 25.10 185 PRO D CA 1
ATOM 8338 C C . PRO D 1 186 ? 46.960 -2.043 57.074 1.00 24.95 185 PRO D C 1
ATOM 8339 O O . PRO D 1 186 ? 46.523 -1.247 56.235 1.00 22.82 185 PRO D O 1
ATOM 8343 N N . GLU D 1 187 ? 48.145 -1.879 57.670 1.00 25.91 186 GLU D N 1
ATOM 8344 C CA A GLU D 1 187 ? 48.992 -0.703 57.389 0.50 26.39 186 GLU D CA 1
ATOM 8345 C CA B GLU D 1 187 ? 48.971 -0.696 57.400 0.50 26.55 186 GLU D CA 1
ATOM 8346 C C . GLU D 1 187 ? 49.506 -0.705 55.942 1.00 26.36 186 GLU D C 1
ATOM 8347 O O . GLU D 1 187 ? 49.485 0.326 55.256 1.00 25.03 186 GLU D O 1
ATOM 8358 N N . ALA D 1 188 ? 49.953 -1.863 55.468 1.00 26.50 187 ALA D N 1
ATOM 8359 C CA . ALA D 1 188 ? 50.401 -1.984 54.089 1.00 27.03 187 ALA D CA 1
ATOM 8360 C C . ALA D 1 188 ? 49.218 -1.734 53.142 1.00 27.18 187 ALA D C 1
ATOM 8361 O O . ALA D 1 188 ? 49.333 -0.993 52.175 1.00 26.96 187 ALA D O 1
ATOM 8363 N N . SER D 1 189 ? 48.058 -2.283 53.481 1.00 26.78 188 SER D N 1
ATOM 8364 C CA . SER D 1 189 ? 46.899 -2.138 52.620 1.00 26.99 188 SER D CA 1
ATOM 8365 C C . SER D 1 189 ? 46.486 -0.670 52.503 1.00 27.47 188 SER D C 1
ATOM 8366 O O . SER D 1 189 ? 46.188 -0.201 51.412 1.00 25.66 188 SER D O 1
ATOM 8369 N N . ALA D 1 190 ? 46.506 0.049 53.629 1.00 28.16 189 ALA D N 1
ATOM 8370 C CA . ALA D 1 190 ? 46.132 1.468 53.651 1.00 29.10 189 ALA D CA 1
ATOM 8371 C C . ALA D 1 190 ? 47.122 2.292 52.836 1.00 29.14 189 ALA D C 1
ATOM 8372 O O . ALA D 1 190 ? 46.744 3.159 52.081 1.00 28.21 189 ALA D O 1
ATOM 8374 N N . ARG D 1 191 ? 48.397 1.976 52.990 1.00 31.06 190 ARG D N 1
ATOM 8375 C CA . ARG D 1 191 ? 49.459 2.690 52.291 1.00 32.16 190 ARG D CA 1
ATOM 8376 C C . ARG D 1 191 ? 49.383 2.503 50.763 1.00 31.46 190 ARG D C 1
ATOM 8377 O O . ARG D 1 191 ? 49.662 3.435 50.005 1.00 31.79 190 ARG D O 1
ATOM 8385 N N . LEU D 1 192 ? 48.989 1.307 50.340 1.00 29.73 191 LEU D N 1
ATOM 8386 C CA . LEU D 1 192 ? 48.854 0.976 48.913 1.00 29.54 191 LEU D CA 1
ATOM 8387 C C . LEU D 1 192 ? 47.433 1.171 48.387 1.00 28.09 191 LEU D C 1
ATOM 8388 O O . LEU D 1 192 ? 47.167 0.925 47.193 1.00 24.41 191 LEU D O 1
ATOM 8393 N N . ALA D 1 193 ? 46.534 1.660 49.258 1.00 26.82 192 ALA D N 1
ATOM 8394 C CA . ALA D 1 193 ? 45.099 1.832 48.908 1.00 27.26 192 ALA D CA 1
ATOM 8395 C C . ALA D 1 193 ? 44.908 2.442 47.537 1.00 26.93 192 ALA D C 1
ATOM 8396 O O . ALA D 1 193 ? 45.408 3.511 47.264 1.00 24.92 192 ALA D O 1
ATOM 8398 N N . ASN D 1 194 ? 44.212 1.706 46.663 1.00 27.76 193 ASN D N 1
ATOM 8399 C CA . ASN D 1 194 ? 43.910 2.154 45.301 1.00 28.48 193 ASN D CA 1
ATOM 8400 C C . ASN D 1 194 ? 45.125 2.361 44.382 1.00 27.56 193 ASN D C 1
ATOM 8401 O O . ASN D 1 194 ? 44.977 2.907 43.286 1.00 26.90 193 ASN D O 1
ATOM 8406 N N . ARG D 1 195 ? 46.298 1.894 44.828 1.00 25.51 194 ARG D N 1
ATOM 8407 C CA . ARG D 1 195 ? 47.514 1.888 44.016 1.00 24.77 194 ARG D CA 1
ATOM 8408 C C . ARG D 1 195 ? 48.116 0.482 43.919 1.00 23.02 194 ARG D C 1
ATOM 8409 O O . ARG D 1 195 ? 49.320 0.324 43.703 1.00 21.94 194 ARG D O 1
ATOM 8417 N N . ALA D 1 196 ? 47.303 -0.530 44.133 1.00 22.25 195 ALA D N 1
ATOM 8418 C CA . ALA D 1 196 ? 47.759 -1.923 44.024 1.00 21.25 195 ALA D CA 1
ATOM 8419 C C . ALA D 1 196 ? 46.592 -2.732 43.575 1.00 21.65 195 ALA D C 1
ATOM 8420 O O . ALA D 1 196 ? 45.440 -2.473 44.004 1.00 22.48 195 ALA D O 1
ATOM 8422 N N . ILE D 1 197 ? 46.867 -3.675 42.673 1.00 19.38 196 ILE D N 1
ATOM 8423 C CA . ILE D 1 197 ? 45.853 -4.532 42.097 1.00 19.42 196 ILE D CA 1
ATOM 8424 C C . ILE D 1 197 ? 46.175 -5.989 42.443 1.00 19.64 196 ILE D C 1
ATOM 8425 O O . ILE D 1 197 ? 47.356 -6.449 42.328 1.00 20.62 196 ILE D O 1
ATOM 8430 N N . ASN D 1 198 ? 45.170 -6.663 42.952 1.00 19.04 197 ASN D N 1
ATOM 8431 C CA . ASN D 1 198 ? 45.250 -8.068 43.320 1.00 18.58 197 ASN D CA 1
ATOM 8432 C C . ASN D 1 198 ? 44.381 -8.874 42.376 1.00 19.40 197 ASN D C 1
ATOM 8433 O O . ASN D 1 198 ? 43.471 -8.339 41.728 1.00 17.77 197 ASN D O 1
ATOM 8438 N N . ILE D 1 199 ? 44.692 -10.166 42.296 1.00 19.19 198 ILE D N 1
ATOM 8439 C CA . ILE D 1 199 ? 43.963 -11.098 41.479 1.00 19.04 198 ILE D CA 1
ATOM 8440 C C . ILE D 1 199 ? 43.687 -12.364 42.293 1.00 19.66 198 ILE D C 1
ATOM 8441 O O . ILE D 1 199 ? 44.578 -12.848 43.030 1.00 18.98 198 ILE D O 1
ATOM 8446 N N . HIS D 1 200 ? 42.462 -12.878 42.205 1.00 18.59 199 HIS D N 1
ATOM 8447 C CA . HIS D 1 200 ? 42.167 -14.195 42.805 1.00 19.98 199 HIS D CA 1
ATOM 8448 C C . HIS D 1 200 ? 41.088 -14.930 42.040 1.00 19.76 199 HIS D C 1
ATOM 8449 O O . HIS D 1 200 ? 40.360 -14.318 41.277 1.00 18.30 199 HIS D O 1
ATOM 8456 N N . HIS D 1 201 ? 40.973 -16.245 42.264 1.00 20.22 200 HIS D N 1
ATOM 8457 C CA . HIS D 1 201 ? 39.945 -17.013 41.570 1.00 20.93 200 HIS D CA 1
ATOM 8458 C C . HIS D 1 201 ? 38.569 -16.696 42.147 1.00 21.04 200 HIS D C 1
ATOM 8459 O O . HIS D 1 201 ? 38.444 -16.227 43.291 1.00 22.43 200 HIS D O 1
ATOM 8466 N N . SER D 1 202 ? 37.549 -17.010 41.364 1.00 20.06 201 SER D N 1
ATOM 8467 C CA . SER D 1 202 ? 36.161 -16.767 41.711 1.00 21.28 201 SER D CA 1
ATOM 8468 C C . SER D 1 202 ? 35.283 -17.882 41.156 1.00 22.44 201 SER D C 1
ATOM 8469 O O . SER D 1 202 ? 35.535 -18.418 40.056 1.00 22.66 201 SER D O 1
ATOM 8472 N N . PHE D 1 203 ? 34.269 -18.233 41.917 1.00 23.56 202 PHE D N 1
ATOM 8473 C CA . PHE D 1 203 ? 33.346 -19.287 41.562 1.00 24.22 202 PHE D CA 1
ATOM 8474 C C . PHE D 1 203 ? 31.918 -18.862 41.814 1.00 25.46 202 PHE D C 1
ATOM 8475 O O . PHE D 1 203 ? 31.642 -17.938 42.614 1.00 22.71 202 PHE D O 1
ATOM 8483 N N . LEU D 1 204 ? 31.026 -19.535 41.093 1.00 26.04 203 LEU D N 1
ATOM 8484 C CA A LEU D 1 204 ? 29.588 -19.405 41.282 0.50 25.75 203 LEU D CA 1
ATOM 8485 C CA B LEU D 1 204 ? 29.598 -19.415 41.258 0.50 26.56 203 LEU D CA 1
ATOM 8486 C C . LEU D 1 204 ? 29.067 -20.838 41.510 1.00 26.83 203 LEU D C 1
ATOM 8487 O O . LEU D 1 204 ? 29.132 -21.665 40.633 1.00 27.72 203 LEU D O 1
ATOM 8496 N N . PRO D 1 205 ? 28.655 -21.160 42.750 1.00 26.12 204 PRO D N 1
ATOM 8497 C CA . PRO D 1 205 ? 28.684 -20.334 43.943 1.00 25.93 204 PRO D CA 1
ATOM 8498 C C . PRO D 1 205 ? 30.116 -20.240 44.486 1.00 26.01 204 PRO D C 1
ATOM 8499 O O . PRO D 1 205 ? 31.010 -20.969 44.010 1.00 23.40 204 PRO D O 1
ATOM 8503 N N . GLY D 1 206 ? 30.306 -19.390 45.504 1.00 27.53 205 GLY D N 1
ATOM 8504 C CA . GLY D 1 206 ? 31.614 -19.186 46.115 1.00 28.70 205 GLY D CA 1
ATOM 8505 C C . GLY D 1 206 ? 32.035 -20.408 46.923 1.00 29.50 205 GLY D C 1
ATOM 8506 O O . GLY D 1 206 ? 31.195 -21.083 47.527 1.00 30.99 205 GLY D O 1
ATOM 8507 N N . PHE D 1 207 ? 33.317 -20.737 46.896 1.00 28.74 206 PHE D N 1
ATOM 8508 C CA . PHE D 1 207 ? 33.825 -21.831 47.730 1.00 30.52 206 PHE D CA 1
ATOM 8509 C C . PHE D 1 207 ? 34.927 -21.267 48.649 1.00 33.13 206 PHE D C 1
ATOM 8510 O O . PHE D 1 207 ? 35.875 -20.651 48.173 1.00 35.02 206 PHE D O 1
ATOM 8518 N N . LYS D 1 208 ? 34.740 -21.399 49.953 1.00 34.40 207 LYS D N 1
ATOM 8519 C CA . LYS D 1 208 ? 35.725 -20.937 50.929 1.00 35.79 207 LYS D CA 1
ATOM 8520 C C . LYS D 1 208 ? 36.422 -22.149 51.497 1.00 35.05 207 LYS D C 1
ATOM 8521 O O . LYS D 1 208 ? 35.857 -23.256 51.490 1.00 34.30 207 LYS D O 1
ATOM 8527 N N . GLY D 1 209 ? 37.658 -21.958 51.952 1.00 34.38 208 GLY D N 1
ATOM 8528 C CA . GLY D 1 209 ? 38.403 -23.021 52.620 1.00 33.63 208 GLY D CA 1
ATOM 8529 C C . GLY D 1 209 ? 39.253 -23.899 51.728 1.00 32.40 208 GLY D C 1
ATOM 8530 O O . GLY D 1 209 ? 39.555 -23.571 50.608 1.00 32.32 208 GLY D O 1
ATOM 8531 N N . ALA D 1 210 ? 39.603 -25.050 52.255 1.00 31.32 209 ALA D N 1
ATOM 8532 C CA . ALA D 1 210 ? 40.510 -25.957 51.602 1.00 29.90 209 ALA D CA 1
ATOM 8533 C C . ALA D 1 210 ? 40.031 -26.425 50.225 1.00 28.94 209 ALA D C 1
ATOM 8534 O O . ALA D 1 210 ? 38.839 -26.688 49.998 1.00 27.31 209 ALA D O 1
ATOM 8536 N N . LYS D 1 211 ? 40.997 -26.491 49.319 1.00 27.47 210 LYS D N 1
ATOM 8537 C CA . LYS D 1 211 ? 40.844 -27.100 48.018 1.00 27.31 210 LYS D CA 1
ATOM 8538 C C . LYS D 1 211 ? 39.602 -26.627 47.284 1.00 24.86 210 LYS D C 1
ATOM 8539 O O . LYS D 1 211 ? 38.728 -27.404 46.990 1.00 23.43 210 LYS D O 1
ATOM 8545 N N . PRO D 1 212 ? 39.551 -25.344 46.958 1.00 24.67 211 PRO D N 1
ATOM 8546 C CA . PRO D 1 212 ? 38.354 -24.804 46.308 1.00 22.81 211 PRO D CA 1
ATOM 8547 C C . PRO D 1 212 ? 38.073 -25.407 44.926 1.00 22.04 211 PRO D C 1
ATOM 8548 O O . PRO D 1 212 ? 36.927 -25.489 44.542 1.00 21.84 211 PRO D O 1
ATOM 8552 N N . TYR D 1 213 ? 39.094 -25.865 44.207 1.00 22.04 212 TYR D N 1
ATOM 8553 C CA . TYR D 1 213 ? 38.860 -26.480 42.885 1.00 21.67 212 TYR D CA 1
ATOM 8554 C C . TYR D 1 213 ? 38.310 -27.906 43.032 1.00 22.16 212 TYR D C 1
ATOM 8555 O O . TYR D 1 213 ? 37.610 -28.385 42.155 1.00 20.99 212 TYR D O 1
ATOM 8564 N N . HIS D 1 214 ? 38.652 -28.590 44.121 1.00 21.87 213 HIS D N 1
ATOM 8565 C CA . HIS D 1 214 ? 38.011 -29.878 44.423 1.00 21.47 213 HIS D CA 1
ATOM 8566 C C . HIS D 1 214 ? 36.535 -29.633 44.780 1.00 21.19 213 HIS D C 1
ATOM 8567 O O . HIS D 1 214 ? 35.654 -30.382 44.369 1.00 20.48 213 HIS D O 1
ATOM 8574 N N . GLN D 1 215 ? 36.272 -28.589 45.555 1.00 20.69 214 GLN D N 1
ATOM 8575 C CA . GLN D 1 215 ? 34.903 -28.231 45.862 1.00 20.95 214 GLN D CA 1
ATOM 8576 C C . GLN D 1 215 ? 34.082 -27.879 44.596 1.00 20.09 214 GLN D C 1
ATOM 8577 O O . GLN D 1 215 ? 32.905 -28.255 44.491 1.00 18.82 214 GLN D O 1
ATOM 8583 N N . ALA D 1 216 ? 34.698 -27.128 43.677 1.00 19.32 215 ALA D N 1
ATOM 8584 C CA . ALA D 1 216 ? 34.045 -26.720 42.421 1.00 18.26 215 ALA D CA 1
ATOM 8585 C C . ALA D 1 216 ? 33.739 -27.942 41.568 1.00 18.64 215 ALA D C 1
ATOM 8586 O O . ALA D 1 216 ? 32.620 -28.073 41.033 1.00 18.56 215 ALA D O 1
ATOM 8588 N N . HIS D 1 217 ? 34.695 -28.874 41.515 1.00 19.30 216 HIS D N 1
ATOM 8589 C CA . HIS D 1 217 ? 34.494 -30.151 40.837 1.00 20.13 216 HIS D CA 1
ATOM 8590 C C . HIS D 1 217 ? 33.370 -30.952 41.483 1.00 20.60 216 HIS D C 1
ATOM 8591 O O . HIS D 1 217 ? 32.516 -31.499 40.768 1.00 20.41 216 HIS D O 1
ATOM 8598 N N . ALA D 1 218 ? 33.363 -31.038 42.824 1.00 20.76 217 ALA D N 1
ATOM 8599 C CA . ALA D 1 218 ? 32.334 -31.825 43.552 1.00 19.11 217 ALA D CA 1
ATOM 8600 C C . ALA D 1 218 ? 30.919 -31.316 43.293 1.00 20.38 217 ALA D C 1
ATOM 8601 O O . ALA D 1 218 ? 29.995 -32.115 43.101 1.00 19.33 217 ALA D O 1
ATOM 8603 N N . ARG D 1 219 ? 30.771 -29.994 43.300 1.00 19.51 218 ARG D N 1
ATOM 8604 C CA . ARG D 1 219 ? 29.507 -29.294 43.081 1.00 21.24 218 ARG D CA 1
ATOM 8605 C C . ARG D 1 219 ? 29.150 -29.237 41.554 1.00 20.01 218 ARG D C 1
ATOM 8606 O O . ARG D 1 219 ? 28.054 -28.848 41.157 1.00 19.39 218 ARG D O 1
ATOM 8614 N N . GLY D 1 220 ? 30.084 -29.650 40.717 1.00 19.48 219 GLY D N 1
ATOM 8615 C CA . GLY D 1 220 ? 29.863 -29.710 39.286 1.00 18.73 219 GLY D CA 1
ATOM 8616 C C . GLY D 1 220 ? 29.502 -28.380 38.680 1.00 17.93 219 GLY D C 1
ATOM 8617 O O . GLY D 1 220 ? 28.546 -28.295 37.901 1.00 16.58 219 GLY D O 1
ATOM 8618 N N . VAL D 1 221 ? 30.232 -27.333 39.061 1.00 16.89 220 VAL D N 1
ATOM 8619 C CA . VAL D 1 221 ? 30.007 -26.006 38.491 1.00 16.90 220 VAL D CA 1
ATOM 8620 C C . VAL D 1 221 ? 30.309 -26.080 36.988 1.00 16.88 220 VAL D C 1
ATOM 8621 O O . VAL D 1 221 ? 31.108 -26.917 36.548 1.00 15.41 220 VAL D O 1
ATOM 8625 N N . LYS D 1 222 ? 29.719 -25.183 36.213 1.00 15.75 221 LYS D N 1
ATOM 8626 C CA . LYS D 1 222 ? 29.943 -25.174 34.766 1.00 14.88 221 LYS D CA 1
ATOM 8627 C C . LYS D 1 222 ? 30.699 -23.945 34.328 1.00 16.11 221 LYS D C 1
ATOM 8628 O O . LYS D 1 222 ? 30.848 -23.686 33.114 1.00 18.00 221 LYS D O 1
ATOM 8634 N N . LEU D 1 223 ? 31.192 -23.183 35.295 1.00 16.53 222 LEU D N 1
ATOM 8635 C CA . LEU D 1 223 ? 31.936 -21.938 35.032 1.00 19.01 222 LEU D CA 1
ATOM 8636 C C . LEU D 1 223 ? 33.020 -21.808 36.084 1.00 18.67 222 LEU D C 1
ATOM 8637 O O . LEU D 1 223 ? 32.814 -22.207 37.226 1.00 19.18 222 LEU D O 1
ATOM 8642 N N . ILE D 1 224 ? 34.169 -21.270 35.700 1.00 17.66 223 ILE D N 1
ATOM 8643 C CA . ILE D 1 224 ? 35.279 -20.981 36.618 1.00 18.91 223 ILE D CA 1
ATOM 8644 C C . ILE D 1 224 ? 35.696 -19.525 36.317 1.00 20.51 223 ILE D C 1
ATOM 8645 O O . ILE D 1 224 ? 35.794 -19.157 35.149 1.00 19.65 223 ILE D O 1
ATOM 8650 N N . GLY D 1 225 ? 35.935 -18.716 37.340 1.00 18.16 224 GLY D N 1
ATOM 8651 C CA . GLY D 1 225 ? 36.279 -17.331 37.091 1.00 20.05 224 GLY D CA 1
ATOM 8652 C C . GLY D 1 225 ? 37.430 -16.733 37.894 1.00 20.70 224 GLY D C 1
ATOM 8653 O O . GLY D 1 225 ? 38.119 -17.425 38.623 1.00 20.28 224 GLY D O 1
ATOM 8654 N N . ALA D 1 226 ? 37.613 -15.416 37.746 1.00 18.37 225 ALA D N 1
ATOM 8655 C CA . ALA D 1 226 ? 38.596 -14.689 38.536 1.00 19.63 225 ALA D CA 1
ATOM 8656 C C . ALA D 1 226 ? 38.138 -13.239 38.643 1.00 18.70 225 ALA D C 1
ATOM 8657 O O . ALA D 1 226 ? 37.364 -12.759 37.819 1.00 18.90 225 ALA D O 1
ATOM 8659 N N . THR D 1 227 ? 38.618 -12.578 39.676 1.00 19.60 226 THR D N 1
ATOM 8660 C CA . THR D 1 227 ? 38.328 -11.181 39.937 1.00 19.46 226 THR D CA 1
ATOM 8661 C C . THR D 1 227 ? 39.633 -10.426 40.227 1.00 19.39 226 THR D C 1
ATOM 8662 O O . THR D 1 227 ? 40.444 -10.883 41.022 1.00 21.44 226 THR D O 1
ATOM 8666 N N . ALA D 1 228 ? 39.816 -9.289 39.564 1.00 18.60 227 ALA D N 1
ATOM 8667 C CA . ALA D 1 228 ? 40.901 -8.353 39.824 1.00 19.73 227 ALA D CA 1
ATOM 8668 C C . ALA D 1 228 ? 40.261 -7.177 40.546 1.00 19.43 227 ALA D C 1
ATOM 8669 O O . ALA D 1 228 ? 39.174 -6.710 40.140 1.00 19.46 227 ALA D O 1
ATOM 8671 N N . HIS D 1 229 ? 40.906 -6.729 41.618 1.00 18.67 228 HIS D N 1
ATOM 8672 C CA . HIS D 1 229 ? 40.404 -5.659 42.443 1.00 19.02 228 HIS D CA 1
ATOM 8673 C C . HIS D 1 229 ? 41.519 -4.799 43.016 1.00 19.24 228 HIS D C 1
ATOM 8674 O O . HIS D 1 229 ? 42.701 -5.224 43.082 1.00 19.02 228 HIS D O 1
ATOM 8681 N N . PHE D 1 230 ? 41.161 -3.567 43.379 1.00 18.31 229 PHE D N 1
ATOM 8682 C CA . PHE D 1 230 ? 42.089 -2.696 44.079 1.00 18.98 229 PHE D CA 1
ATOM 8683 C C . PHE D 1 230 ? 42.215 -3.190 45.516 1.00 19.47 229 PHE D C 1
ATOM 8684 O O . PHE D 1 230 ? 41.242 -3.684 46.095 1.00 19.20 229 PHE D O 1
ATOM 8692 N N . VAL D 1 231 ? 43.428 -3.103 46.051 1.00 18.33 230 VAL D N 1
ATOM 8693 C CA . VAL D 1 231 ? 43.683 -3.356 47.424 1.00 19.45 230 VAL D CA 1
ATOM 8694 C C . VAL D 1 231 ? 43.210 -2.141 48.230 1.00 20.35 230 VAL D C 1
ATOM 8695 O O . VAL D 1 231 ? 43.495 -0.995 47.876 1.00 21.46 230 VAL D O 1
ATOM 8699 N N . THR D 1 232 ? 42.542 -2.385 49.325 1.00 20.82 231 THR D N 1
ATOM 8700 C CA . THR D 1 232 ? 42.196 -1.315 50.250 1.00 22.99 231 THR D CA 1
ATOM 8701 C C . THR D 1 232 ? 42.293 -1.882 51.629 1.00 25.14 231 THR D C 1
ATOM 8702 O O . THR D 1 232 ? 42.492 -3.093 51.787 1.00 22.82 231 THR D O 1
ATOM 8706 N N . ASP D 1 233 ? 42.137 -1.002 52.621 1.00 28.12 232 ASP D N 1
ATOM 8707 C CA . ASP D 1 233 ? 42.132 -1.372 54.037 1.00 32.14 232 ASP D CA 1
ATOM 8708 C C . ASP D 1 233 ? 40.673 -1.441 54.532 1.00 33.87 232 ASP D C 1
ATOM 8709 O O . ASP D 1 233 ? 40.278 -0.719 55.443 1.00 35.37 232 ASP D O 1
ATOM 8714 N N . ASP D 1 234 ? 39.872 -2.275 53.880 1.00 34.95 233 ASP D N 1
ATOM 8715 C CA . ASP D 1 234 ? 38.475 -2.461 54.237 1.00 38.10 233 ASP D CA 1
ATOM 8716 C C . ASP D 1 234 ? 38.331 -3.892 54.767 1.00 40.51 233 ASP D C 1
ATOM 8717 O O . ASP D 1 234 ? 39.307 -4.646 54.819 1.00 40.16 233 ASP D O 1
ATOM 8722 N N . LEU D 1 235 ? 37.144 -4.274 55.197 1.00 42.43 234 LEU D N 1
ATOM 8723 C CA . LEU D 1 235 ? 37.011 -5.607 55.746 1.00 44.03 234 LEU D CA 1
ATOM 8724 C C . LEU D 1 235 ? 36.992 -6.607 54.620 1.00 43.88 234 LEU D C 1
ATOM 8725 O O . LEU D 1 235 ? 37.668 -7.626 54.675 1.00 45.21 234 LEU D O 1
ATOM 8730 N N . ASP D 1 236 ? 36.249 -6.300 53.576 1.00 43.26 235 ASP D N 1
ATOM 8731 C CA . ASP D 1 236 ? 36.221 -7.171 52.425 1.00 43.05 235 ASP D CA 1
ATOM 8732 C C . ASP D 1 236 ? 37.100 -6.586 51.390 1.00 40.97 235 ASP D C 1
ATOM 8733 O O . ASP D 1 236 ? 37.582 -5.461 51.522 1.00 41.04 235 ASP D O 1
ATOM 8738 N N . GLU D 1 237 ? 37.354 -7.387 50.391 1.00 37.32 236 GLU D N 1
ATOM 8739 C CA A GLU D 1 237 ? 38.230 -6.951 49.359 0.50 36.93 236 GLU D CA 1
ATOM 8740 C CA B GLU D 1 237 ? 38.108 -7.008 49.225 0.50 36.83 236 GLU D CA 1
ATOM 8741 C C . GLU D 1 237 ? 37.775 -5.602 48.763 1.00 35.12 236 GLU D C 1
ATOM 8742 O O . GLU D 1 237 ? 36.613 -5.216 48.817 1.00 35.96 236 GLU D O 1
ATOM 8753 N N . GLY D 1 238 ? 38.768 -4.863 48.309 1.00 31.29 237 GLY D N 1
ATOM 8754 C CA . GLY D 1 238 ? 38.555 -3.551 47.758 1.00 29.26 237 GLY D CA 1
ATOM 8755 C C . GLY D 1 238 ? 37.821 -3.608 46.414 1.00 26.58 237 GLY D C 1
ATOM 8756 O O . GLY D 1 238 ? 37.439 -4.666 45.943 1.00 23.91 237 GLY D O 1
ATOM 8757 N N . PRO D 1 239 ? 37.687 -2.463 45.768 1.00 24.08 238 PRO D N 1
ATOM 8758 C CA . PRO D 1 239 ? 36.833 -2.373 44.596 1.00 22.76 238 PRO D CA 1
ATOM 8759 C C . PRO D 1 239 ? 37.172 -3.306 43.440 1.00 20.48 238 PRO D C 1
ATOM 8760 O O . PRO D 1 239 ? 38.304 -3.379 43.008 1.00 21.18 238 PRO D O 1
ATOM 8764 N N . ILE D 1 240 ? 36.141 -3.924 42.895 1.00 18.65 239 ILE D N 1
ATOM 8765 C CA . ILE D 1 240 ? 36.280 -4.816 41.785 1.00 20.43 239 ILE D CA 1
ATOM 8766 C C . ILE D 1 240 ? 36.635 -3.994 40.525 1.00 20.10 239 ILE D C 1
ATOM 8767 O O . ILE D 1 240 ? 36.006 -2.974 40.261 1.00 20.49 239 ILE D O 1
ATOM 8772 N N . ILE D 1 241 ? 37.660 -4.422 39.800 1.00 18.94 240 ILE D N 1
ATOM 8773 C CA . ILE D 1 241 ? 38.031 -3.797 38.512 1.00 19.72 240 ILE D CA 1
ATOM 8774 C C . ILE D 1 241 ? 37.522 -4.616 37.342 1.00 20.14 240 ILE D C 1
ATOM 8775 O O . ILE D 1 241 ? 36.937 -4.082 36.379 1.00 20.01 240 ILE D O 1
ATOM 8780 N N . GLU D 1 242 ? 37.794 -5.927 37.383 1.00 19.24 241 GLU D N 1
ATOM 8781 C CA . GLU D 1 242 ? 37.347 -6.832 36.309 1.00 19.19 241 GLU D CA 1
ATOM 8782 C C . GLU D 1 242 ? 36.997 -8.228 36.846 1.00 18.97 241 GLU D C 1
ATOM 8783 O O . GLU D 1 242 ? 37.510 -8.648 37.882 1.00 18.32 241 GLU D O 1
ATOM 8789 N N . GLN D 1 243 ? 36.030 -8.866 36.195 1.00 18.42 242 GLN D N 1
ATOM 8790 C CA . GLN D 1 243 ? 35.667 -10.241 36.470 1.00 18.88 242 GLN D CA 1
ATOM 8791 C C . GLN D 1 243 ? 35.544 -10.924 35.122 1.00 20.32 242 GLN D C 1
ATOM 8792 O O . GLN D 1 243 ? 35.030 -10.334 34.176 1.00 20.54 242 GLN D O 1
ATOM 8798 N N . VAL D 1 244 ? 36.046 -12.145 35.028 1.00 20.22 243 VAL D N 1
ATOM 8799 C CA . VAL D 1 244 ? 35.959 -12.976 33.819 1.00 19.61 243 VAL D CA 1
ATOM 8800 C C . VAL D 1 244 ? 35.621 -14.403 34.227 1.00 18.76 243 VAL D C 1
ATOM 8801 O O . VAL D 1 244 ? 36.057 -14.869 35.287 1.00 18.04 243 VAL D O 1
ATOM 8805 N N . VAL D 1 245 ? 34.843 -15.091 33.413 1.00 18.53 244 VAL D N 1
ATOM 8806 C CA . VAL D 1 245 ? 34.564 -16.489 33.634 1.00 19.24 244 VAL D CA 1
ATOM 8807 C C . VAL D 1 245 ? 34.776 -17.263 32.350 1.00 21.11 244 VAL D C 1
ATOM 8808 O O . VAL D 1 245 ? 34.737 -16.696 31.253 1.00 20.54 244 VAL D O 1
ATOM 8812 N N . GLU D 1 246 ? 35.102 -18.544 32.512 1.00 20.92 245 GLU D N 1
ATOM 8813 C CA A GLU D 1 246 ? 35.273 -19.457 31.397 0.50 20.89 245 GLU D CA 1
ATOM 8814 C CA B GLU D 1 246 ? 35.264 -19.466 31.380 0.50 20.86 245 GLU D CA 1
ATOM 8815 C C . GLU D 1 246 ? 34.432 -20.707 31.658 1.00 20.18 245 GLU D C 1
ATOM 8816 O O . GLU D 1 246 ? 34.353 -21.161 32.777 1.00 18.35 245 GLU D O 1
ATOM 8827 N N . ARG D 1 247 ? 33.816 -21.240 30.618 1.00 20.93 246 ARG D N 1
ATOM 8828 C CA . ARG D 1 247 ? 32.989 -22.429 30.711 1.00 19.69 246 ARG D CA 1
ATOM 8829 C C . ARG D 1 247 ? 33.805 -23.700 30.839 1.00 19.54 246 ARG D C 1
ATOM 8830 O O . ARG D 1 247 ? 34.822 -23.853 30.208 1.00 20.24 246 ARG D O 1
ATOM 8838 N N . VAL D 1 248 ? 33.311 -24.615 31.678 1.00 18.97 247 VAL D N 1
ATOM 8839 C CA . VAL D 1 248 ? 33.917 -25.930 31.900 1.00 17.48 247 VAL D CA 1
ATOM 8840 C C . VAL D 1 248 ? 32.759 -26.914 31.964 1.00 17.42 247 VAL D C 1
ATOM 8841 O O . VAL D 1 248 ? 31.574 -26.499 31.972 1.00 17.07 247 VAL D O 1
ATOM 8845 N N . ASP D 1 249 ? 33.085 -28.195 32.033 1.00 16.67 248 ASP D N 1
ATOM 8846 C CA . ASP D 1 249 ? 32.067 -29.202 32.179 1.00 16.79 248 ASP D CA 1
ATOM 8847 C C . ASP D 1 249 ? 32.503 -30.330 33.055 1.00 15.94 248 ASP D C 1
ATOM 8848 O O . ASP D 1 249 ? 33.591 -30.306 33.626 1.00 15.63 248 ASP D O 1
ATOM 8853 N N . HIS D 1 250 ? 31.617 -31.315 33.166 1.00 15.40 249 HIS D N 1
ATOM 8854 C CA . HIS D 1 250 ? 31.811 -32.496 34.008 1.00 15.65 249 HIS D CA 1
ATOM 8855 C C . HIS D 1 250 ? 33.089 -33.288 33.759 1.00 17.06 249 HIS D C 1
ATOM 8856 O O . HIS D 1 250 ? 33.472 -34.073 34.607 1.00 17.73 249 HIS D O 1
ATOM 8863 N N . SER D 1 251 ? 33.669 -33.175 32.557 1.00 17.86 250 SER D N 1
ATOM 8864 C CA . SER D 1 251 ? 34.874 -33.943 32.198 1.00 18.72 250 SER D CA 1
ATOM 8865 C C . SER D 1 251 ? 36.138 -33.315 32.748 1.00 19.22 250 SER D C 1
ATOM 8866 O O . SER D 1 251 ? 37.227 -33.929 32.682 1.00 19.49 250 SER D O 1
ATOM 8869 N N . TYR D 1 252 ? 36.031 -32.108 33.307 1.00 18.22 251 TYR D N 1
ATOM 8870 C CA . TYR D 1 252 ? 37.204 -31.457 33.871 1.00 18.71 251 TYR D CA 1
ATOM 8871 C C . TYR D 1 252 ? 37.473 -31.927 35.288 1.00 20.51 251 TYR D C 1
ATOM 8872 O O . TYR D 1 252 ? 36.676 -31.683 36.204 1.00 21.84 251 TYR D O 1
ATOM 8881 N N . ARG D 1 253 ? 38.618 -32.588 35.469 1.00 21.10 252 ARG D N 1
ATOM 8882 C CA A ARG D 1 253 ? 39.038 -33.009 36.758 0.67 21.46 252 ARG D CA 1
ATOM 8883 C CA B ARG D 1 253 ? 39.063 -33.015 36.766 0.33 21.30 252 ARG D CA 1
ATOM 8884 C C . ARG D 1 253 ? 39.455 -31.749 37.534 1.00 20.67 252 ARG D C 1
ATOM 8885 O O . ARG D 1 253 ? 39.694 -30.711 36.930 1.00 20.12 252 ARG D O 1
ATOM 8900 N N . PRO D 1 254 ? 39.561 -31.850 38.871 1.00 20.22 253 PRO D N 1
ATOM 8901 C CA . PRO D 1 254 ? 39.990 -30.744 39.715 1.00 21.03 253 PRO D CA 1
ATOM 8902 C C . PRO D 1 254 ? 41.278 -30.050 39.224 1.00 20.61 253 PRO D C 1
ATOM 8903 O O . PRO D 1 254 ? 41.329 -28.818 39.165 1.00 20.68 253 PRO D O 1
ATOM 8907 N N . GLU D 1 255 ? 42.267 -30.816 38.802 1.00 22.01 254 GLU D N 1
ATOM 8908 C CA A GLU D 1 255 ? 43.520 -30.224 38.308 0.50 21.44 254 GLU D CA 1
ATOM 8909 C CA B GLU D 1 255 ? 43.528 -30.257 38.288 0.50 21.74 254 GLU D CA 1
ATOM 8910 C C . GLU D 1 255 ? 43.291 -29.469 36.987 1.00 20.99 254 GLU D C 1
ATOM 8911 O O . GLU D 1 255 ? 43.996 -28.486 36.684 1.00 19.22 254 GLU D O 1
ATOM 8922 N N . GLN D 1 256 ? 42.299 -29.887 36.203 1.00 20.43 255 GLN D N 1
ATOM 8923 C CA . GLN D 1 256 ? 41.976 -29.187 34.942 1.00 20.50 255 GLN D CA 1
ATOM 8924 C C . GLN D 1 256 ? 41.191 -27.887 35.200 1.00 19.66 255 GLN D C 1
ATOM 8925 O O . GLN D 1 256 ? 41.393 -26.872 34.499 1.00 18.70 255 GLN D O 1
ATOM 8931 N N . LEU D 1 257 ? 40.301 -27.917 36.198 1.00 17.53 256 LEU D N 1
ATOM 8932 C CA . LEU D 1 257 ? 39.625 -26.712 36.669 1.00 17.35 256 LEU D CA 1
ATOM 8933 C C . LEU D 1 257 ? 40.665 -25.688 37.160 1.00 18.14 256 LEU D C 1
ATOM 8934 O O . LEU D 1 257 ? 40.573 -24.509 36.881 1.00 18.72 256 LEU D O 1
ATOM 8939 N N . LEU D 1 258 ? 41.671 -26.170 37.888 1.00 19.03 257 LEU D N 1
ATOM 8940 C CA A LEU D 1 258 ? 42.761 -25.316 38.389 0.50 20.09 257 LEU D CA 1
ATOM 8941 C CA B LEU D 1 258 ? 42.731 -25.298 38.396 0.50 20.40 257 LEU D CA 1
ATOM 8942 C C . LEU D 1 258 ? 43.438 -24.598 37.223 1.00 20.02 257 LEU D C 1
ATOM 8943 O O . LEU D 1 258 ? 43.686 -23.393 37.262 1.00 20.73 257 LEU D O 1
ATOM 8952 N N . ALA D 1 259 ? 43.721 -25.363 36.176 1.00 20.10 258 ALA D N 1
ATOM 8953 C CA . ALA D 1 259 ? 44.371 -24.858 34.979 1.00 20.80 258 ALA D CA 1
ATOM 8954 C C . ALA D 1 259 ? 43.553 -23.757 34.306 1.00 19.66 258 ALA D C 1
ATOM 8955 O O . ALA D 1 259 ? 44.094 -22.724 33.910 1.00 19.81 258 ALA D O 1
ATOM 8957 N N . VAL D 1 260 ? 42.249 -23.964 34.193 1.00 18.43 259 VAL D N 1
ATOM 8958 C CA . VAL D 1 260 ? 41.360 -22.941 33.637 1.00 17.95 259 VAL D CA 1
ATOM 8959 C C . VAL D 1 260 ? 41.347 -21.690 34.546 1.00 17.89 259 VAL D C 1
ATOM 8960 O O . VAL D 1 260 ? 41.518 -20.567 34.095 1.00 16.94 259 VAL D O 1
ATOM 8964 N N . GLY D 1 261 ? 41.203 -21.909 35.842 1.00 18.84 260 GLY D N 1
ATOM 8965 C CA . GLY D 1 261 ? 41.201 -20.825 36.802 1.00 18.83 260 GLY D CA 1
ATOM 8966 C C . GLY D 1 261 ? 42.470 -19.963 36.704 1.00 19.87 260 GLY D C 1
ATOM 8967 O O . GLY D 1 261 ? 42.393 -18.712 36.677 1.00 19.97 260 GLY D O 1
ATOM 8968 N N . ARG D 1 262 ? 43.630 -20.608 36.656 1.00 20.52 261 ARG D N 1
ATOM 8969 C CA . ARG D 1 262 ? 44.895 -19.847 36.516 1.00 19.41 261 ARG D CA 1
ATOM 8970 C C . ARG D 1 262 ? 44.945 -19.050 35.211 1.00 18.77 261 ARG D C 1
ATOM 8971 O O . ARG D 1 262 ? 45.393 -17.902 35.193 1.00 19.55 261 ARG D O 1
ATOM 8979 N N . ASP D 1 263 ? 44.446 -19.643 34.136 1.00 18.98 262 ASP D N 1
ATOM 8980 C CA A ASP D 1 263 ? 44.376 -18.966 32.839 0.50 19.95 262 ASP D CA 1
ATOM 8981 C CA B ASP D 1 263 ? 44.381 -18.984 32.839 0.50 19.88 262 ASP D CA 1
ATOM 8982 C C . ASP D 1 263 ? 43.485 -17.747 32.930 1.00 20.10 262 ASP D C 1
ATOM 8983 O O . ASP D 1 263 ? 43.833 -16.667 32.427 1.00 18.22 262 ASP D O 1
ATOM 8992 N N . VAL D 1 264 ? 42.333 -17.901 33.581 1.00 20.47 263 VAL D N 1
ATOM 8993 C CA . VAL D 1 264 ? 41.414 -16.786 33.712 1.00 19.83 263 VAL D CA 1
ATOM 8994 C C . VAL D 1 264 ? 42.027 -15.694 34.635 1.00 18.97 263 VAL D C 1
ATOM 8995 O O . VAL D 1 264 ? 41.838 -14.511 34.407 1.00 18.20 263 VAL D O 1
ATOM 8999 N N . GLU D 1 265 ? 42.754 -16.099 35.657 1.00 18.38 264 GLU D N 1
ATOM 9000 C CA . GLU D 1 265 ? 43.448 -15.117 36.515 1.00 19.14 264 GLU D CA 1
ATOM 9001 C C . GLU D 1 265 ? 44.397 -14.273 35.640 1.00 20.41 264 GLU D C 1
ATOM 9002 O O . GLU D 1 265 ? 44.420 -13.035 35.749 1.00 18.96 264 GLU D O 1
ATOM 9008 N N . CYS D 1 266 ? 45.119 -14.930 34.722 1.00 20.45 265 CYS D N 1
ATOM 9009 C CA . CYS D 1 266 ? 46.033 -14.206 33.833 1.00 20.19 265 CYS D CA 1
ATOM 9010 C C . CYS D 1 266 ? 45.315 -13.131 33.000 1.00 20.50 265 CYS D C 1
ATOM 9011 O O . CYS D 1 266 ? 45.763 -11.954 32.978 1.00 18.97 265 CYS D O 1
ATOM 9014 N N . ILE D 1 267 ? 44.220 -13.525 32.322 1.00 19.37 266 ILE D N 1
ATOM 9015 C CA A ILE D 1 267 ? 43.475 -12.628 31.451 0.50 20.54 266 ILE D CA 1
ATOM 9016 C CA B ILE D 1 267 ? 43.501 -12.600 31.443 0.50 20.66 266 ILE D CA 1
ATOM 9017 C C . ILE D 1 267 ? 42.879 -11.498 32.264 1.00 21.13 266 ILE D C 1
ATOM 9018 O O . ILE D 1 267 ? 42.928 -10.306 31.877 1.00 21.67 266 ILE D O 1
ATOM 9027 N N . THR D 1 268 ? 42.344 -11.863 33.419 1.00 21.27 267 THR D N 1
ATOM 9028 C CA . THR D 1 268 ? 41.656 -10.885 34.278 1.00 19.79 267 THR D CA 1
ATOM 9029 C C . THR D 1 268 ? 42.618 -9.817 34.823 1.00 19.66 267 THR D C 1
ATOM 9030 O O . THR D 1 268 ? 42.320 -8.616 34.785 1.00 18.97 267 THR D O 1
ATOM 9034 N N . LEU D 1 269 ? 43.770 -10.251 35.321 1.00 20.45 268 LEU D N 1
ATOM 9035 C CA . LEU D 1 269 ? 44.779 -9.343 35.834 1.00 20.32 268 LEU D CA 1
ATOM 9036 C C . LEU D 1 269 ? 45.300 -8.405 34.741 1.00 20.06 268 LEU D C 1
ATOM 9037 O O . LEU D 1 269 ? 45.388 -7.173 34.952 1.00 19.69 268 LEU D O 1
ATOM 9042 N N . ALA D 1 270 ? 45.585 -8.975 33.571 1.00 19.53 269 ALA D N 1
ATOM 9043 C CA . ALA D 1 270 ? 46.112 -8.219 32.435 1.00 20.87 269 ALA D CA 1
ATOM 9044 C C . ALA D 1 270 ? 45.138 -7.112 32.017 1.00 20.82 269 ALA D C 1
ATOM 9045 O O . ALA D 1 270 ? 45.558 -5.962 31.741 1.00 21.80 269 ALA D O 1
ATOM 9047 N N . ARG D 1 271 ? 43.847 -7.443 31.969 1.00 20.67 270 ARG D N 1
ATOM 9048 C CA . ARG D 1 271 ? 42.810 -6.442 31.643 1.00 19.49 270 ARG D CA 1
ATOM 9049 C C . ARG D 1 271 ? 42.755 -5.306 32.658 1.00 19.96 270 ARG D C 1
ATOM 9050 O O . ARG D 1 271 ? 42.619 -4.124 32.280 1.00 21.40 270 ARG D O 1
ATOM 9058 N N . ALA D 1 272 ? 42.824 -5.641 33.951 1.00 19.07 271 ALA D N 1
ATOM 9059 C CA . ALA D 1 272 ? 42.828 -4.632 35.018 1.00 20.36 271 ALA D CA 1
ATOM 9060 C C . ALA D 1 272 ? 44.074 -3.749 34.945 1.00 20.66 271 ALA D C 1
ATOM 9061 O O . ALA D 1 272 ? 44.007 -2.526 35.081 1.00 18.98 271 ALA D O 1
ATOM 9063 N N . VAL D 1 273 ? 45.237 -4.385 34.750 1.00 20.17 272 VAL D N 1
ATOM 9064 C CA . VAL D 1 273 ? 46.496 -3.641 34.675 1.00 20.34 272 VAL D CA 1
ATOM 9065 C C . VAL D 1 273 ? 46.514 -2.722 33.466 1.00 19.83 272 VAL D C 1
ATOM 9066 O O . VAL D 1 273 ? 46.972 -1.563 33.564 1.00 20.16 272 VAL D O 1
ATOM 9070 N N . LYS D 1 274 ? 46.021 -3.198 32.347 1.00 20.44 273 LYS D N 1
ATOM 9071 C CA . LYS D 1 274 ? 46.018 -2.390 31.137 1.00 21.40 273 LYS D CA 1
ATOM 9072 C C . LYS D 1 274 ? 45.101 -1.194 31.335 1.00 21.75 273 LYS D C 1
ATOM 9073 O O . LYS D 1 274 ? 45.426 -0.069 30.923 1.00 20.19 273 LYS D O 1
ATOM 9079 N N . ALA D 1 275 ? 43.943 -1.445 31.935 1.00 22.32 274 ALA D N 1
ATOM 9080 C CA . ALA D 1 275 ? 42.976 -0.367 32.186 1.00 22.26 274 ALA D CA 1
ATOM 9081 C C . ALA D 1 275 ? 43.583 0.683 33.120 1.00 22.73 274 ALA D C 1
ATOM 9082 O O . ALA D 1 275 ? 43.347 1.872 32.940 1.00 24.29 274 ALA D O 1
ATOM 9084 N N . PHE D 1 276 ? 44.365 0.252 34.116 1.00 21.90 275 PHE D N 1
ATOM 9085 C CA . PHE D 1 276 ? 45.024 1.194 35.010 1.00 21.91 275 PHE D CA 1
ATOM 9086 C C . PHE D 1 276 ? 46.076 2.026 34.259 1.00 22.65 275 PHE D C 1
ATOM 9087 O O . PHE D 1 276 ? 46.085 3.252 34.370 1.00 21.13 275 PHE D O 1
ATOM 9095 N N . ILE D 1 277 ? 46.939 1.366 33.476 1.00 23.41 276 ILE D N 1
ATOM 9096 C CA . ILE D 1 277 ? 48.033 2.096 32.797 1.00 23.61 276 ILE D CA 1
ATOM 9097 C C . ILE D 1 277 ? 47.544 2.957 31.604 1.00 23.20 276 ILE D C 1
ATOM 9098 O O . ILE D 1 277 ? 48.220 3.933 31.226 1.00 23.52 276 ILE D O 1
ATOM 9103 N N . GLU D 1 278 ? 46.375 2.635 31.056 1.00 22.93 277 GLU D N 1
ATOM 9104 C CA . GLU D 1 278 ? 45.751 3.465 30.027 1.00 22.67 277 GLU D CA 1
ATOM 9105 C C . GLU D 1 278 ? 44.788 4.542 30.616 1.00 22.19 277 GLU D C 1
ATOM 9106 O O . GLU D 1 278 ? 44.075 5.224 29.868 1.00 21.04 277 GLU D O 1
ATOM 9112 N N . ARG D 1 279 ? 44.774 4.664 31.941 1.00 20.76 278 ARG D N 1
ATOM 9113 C CA . ARG D 1 279 ? 43.937 5.650 32.665 1.00 21.16 278 ARG D CA 1
ATOM 9114 C C . ARG D 1 279 ? 42.456 5.498 32.321 1.00 20.38 278 ARG D C 1
ATOM 9115 O O . ARG D 1 279 ? 41.752 6.467 32.072 1.00 19.86 278 ARG D O 1
ATOM 9123 N N . ARG D 1 280 ? 41.968 4.264 32.365 1.00 19.83 279 ARG D N 1
ATOM 9124 C CA . ARG D 1 280 ? 40.564 4.003 32.070 1.00 19.69 279 ARG D CA 1
ATOM 9125 C C . ARG D 1 280 ? 39.767 3.553 33.322 1.00 20.27 279 ARG D C 1
ATOM 9126 O O . ARG D 1 280 ? 38.576 3.259 33.242 1.00 19.35 279 ARG D O 1
ATOM 9134 N N . VAL D 1 281 ? 40.407 3.535 34.482 1.00 21.28 280 VAL D N 1
ATOM 9135 C CA . VAL D 1 281 ? 39.708 3.085 35.686 1.00 22.04 280 VAL D CA 1
ATOM 9136 C C . VAL D 1 281 ? 39.672 4.155 36.750 1.00 21.40 280 VAL D C 1
ATOM 9137 O O . VAL D 1 281 ? 40.690 4.773 37.065 1.00 22.48 280 VAL D O 1
ATOM 9141 N N . PHE D 1 282 ? 38.468 4.404 37.259 1.00 18.86 281 PHE D N 1
ATOM 9142 C CA . PHE D 1 282 ? 38.236 5.372 38.310 1.00 19.36 281 PHE D CA 1
ATOM 9143 C C . PHE D 1 282 ? 37.584 4.742 39.526 1.00 19.66 281 PHE D C 1
ATOM 9144 O O . PHE D 1 282 ? 36.721 3.885 39.394 1.00 19.44 281 PHE D O 1
ATOM 9152 N N . LEU D 1 283 ? 37.930 5.252 40.705 1.00 20.61 282 LEU D N 1
ATOM 9153 C CA . LEU D 1 283 ? 37.257 4.876 41.924 1.00 20.78 282 LEU D CA 1
ATOM 9154 C C . LEU D 1 283 ? 35.927 5.597 42.004 1.00 20.62 282 LEU D C 1
ATOM 9155 O O . LEU D 1 283 ? 35.824 6.778 41.682 1.00 19.69 282 LEU D O 1
ATOM 9160 N N . ASN D 1 284 ? 34.902 4.877 42.460 1.00 19.98 283 ASN D N 1
ATOM 9161 C CA . ASN D 1 284 ? 33.552 5.429 42.614 1.00 20.75 283 ASN D CA 1
ATOM 9162 C C . ASN D 1 284 ? 33.028 4.879 43.928 1.00 22.51 283 ASN D C 1
ATOM 9163 O O . ASN D 1 284 ? 32.202 3.991 43.940 1.00 24.34 283 ASN D O 1
ATOM 9168 N N . GLY D 1 285 ? 33.585 5.348 45.034 1.00 23.84 284 GLY D N 1
ATOM 9169 C CA . GLY D 1 285 ? 33.243 4.790 46.350 1.00 24.12 284 GLY D CA 1
ATOM 9170 C C . GLY D 1 285 ? 33.822 3.388 46.454 1.00 23.82 284 GLY D C 1
ATOM 9171 O O . GLY D 1 285 ? 35.007 3.180 46.198 1.00 26.91 284 GLY D O 1
ATOM 9172 N N . ASP D 1 286 ? 32.974 2.408 46.723 1.00 24.29 285 ASP D N 1
ATOM 9173 C CA . ASP D 1 286 ? 33.402 1.025 46.849 1.00 23.99 285 ASP D CA 1
ATOM 9174 C C . ASP D 1 286 ? 33.321 0.254 45.538 1.00 22.92 285 ASP D C 1
ATOM 9175 O O . ASP D 1 286 ? 33.497 -0.965 45.502 1.00 23.57 285 ASP D O 1
ATOM 9180 N N . ARG D 1 287 ? 33.071 0.954 44.445 1.00 20.88 286 ARG D N 1
ATOM 9181 C CA . ARG D 1 287 ? 33.067 0.324 43.140 1.00 18.81 286 ARG D CA 1
ATOM 9182 C C . ARG D 1 287 ? 33.927 1.133 42.152 1.00 17.48 286 ARG D C 1
ATOM 9183 O O . ARG D 1 287 ? 34.522 2.138 42.528 1.00 17.44 286 ARG D O 1
ATOM 9191 N N . THR D 1 288 ? 34.075 0.629 40.938 1.00 17.47 287 THR D N 1
ATOM 9192 C CA . THR D 1 288 ? 34.875 1.310 39.933 1.00 18.68 287 THR D CA 1
ATOM 9193 C C . THR D 1 288 ? 34.088 1.595 38.664 1.00 18.28 287 THR D C 1
ATOM 9194 O O . THR D 1 288 ? 33.056 0.969 38.377 1.00 18.14 287 THR D O 1
ATOM 9198 N N . VAL D 1 289 ? 34.531 2.646 37.994 1.00 16.71 288 VAL D N 1
ATOM 9199 C CA . VAL D 1 289 ? 34.101 2.968 36.672 1.00 17.36 288 VAL D CA 1
ATOM 9200 C C . VAL D 1 289 ? 35.237 2.560 35.745 1.00 17.54 288 VAL D C 1
ATOM 9201 O O . VAL D 1 289 ? 36.369 2.946 35.962 1.00 20.16 288 VAL D O 1
ATOM 9205 N N . VAL D 1 290 ? 34.944 1.734 34.753 1.00 18.90 289 VAL D N 1
ATOM 9206 C CA . VAL D 1 290 ? 35.951 1.284 33.799 1.00 18.70 289 VAL D CA 1
ATOM 9207 C C . VAL D 1 290 ? 35.470 1.604 32.405 1.00 21.53 289 VAL D C 1
ATOM 9208 O O . VAL D 1 290 ? 34.422 1.075 31.921 1.00 20.17 289 VAL D O 1
ATOM 9212 N N . PHE D 1 291 ? 36.213 2.488 31.753 1.00 21.57 290 PHE D N 1
ATOM 9213 C CA . PHE D 1 291 ? 35.911 2.841 30.393 1.00 23.18 290 PHE D CA 1
ATOM 9214 C C . PHE D 1 291 ? 36.546 1.871 29.453 1.00 25.17 290 PHE D C 1
ATOM 9215 O O . PHE D 1 291 ? 37.707 1.458 29.644 1.00 23.50 290 PHE D O 1
ATOM 9223 N N . GLN D 1 292 ? 35.811 1.521 28.417 1.00 29.22 291 GLN D N 1
ATOM 9224 C CA . GLN D 1 292 ? 36.379 0.692 27.344 1.00 34.17 291 GLN D CA 1
ATOM 9225 C C . GLN D 1 292 ? 37.388 1.482 26.515 1.00 35.48 291 GLN D C 1
ATOM 9226 O O . GLN D 1 292 ? 37.218 2.683 26.304 1.00 36.53 291 GLN D O 1
#

Organism: Burkholderia mallei (strain ATCC 23344) (NCBI:txid243160)

CATH classification: 3.30.70.260 (+1 more: 3.40.50.170)

Sequence (1100 aa):
PHQFVLTLSCPSAAGQVAAVVGLLDRHRCYVDELTTVFDDDLSARFFVRCVFHATDLRVDDALRRREFEPIAERFRQWAIHDVAARPKVLIVSKLEHCLADLLFRWKGELKDDIVGIVSNHPDFAPLAAQHGLPFRHFPITADTKAQQEAQWLDVFETSGAELVILARYQVLSPEASARLANRRAINIHHSFLLPGFKGAKKPYHQAHARGVKLIGATAHFVTDDDLDEGPIIEQVVEERVDHSYRRPEEQLLAVGRDDVECITLARAVKAFIERRVVFLNGDRTVVFQHQFVLTLSCPSSAAGQQVAAVVGLLLDRHRCYVDELTVVFDDDLSARFFVRCVFHATLRVDALRRRREFEEPIAEERRFRQQWAIHDVAARPKVLIVSKLEHCLADLLFRWKGELKDDIVGIVSNHPDFAPLAAQHGLPFRRHFPITADTKAQQEAQWLDVFETSGAELVILLARYQVLLSPEASARRLANRAINIHHSFLLPGFKGAKPYHQAHARRGVKLIGATAHFVTDDLDEGPIIEQVVEERVDHSYRPEQLLAVGRDDVECIITLARAVKAFIERRVFLNGDRTVVFQPHQFVLTLSCPSAAGQVAAVVVGLLDRRHRCYVDELTTVVFDDDLSARFFVRCVFHATDLRVDDALRREFEPIAERFRQWAIHDVAARPKVLIVSKKLEHCLADLLFRWKGELKDIVGIVSNHPDFAPLAAQHGLPFRRHFPITADTKAQQEAQWLDVFETSGAELVILARYQVVLSPEASSARLANRAINIHHSFLPGFKGAKPYHQAHARGVKLIGATAHFVTDDLDEGPIIEQVVERVDHSYRPEQLLAVGRDDVECIITLARAVKAFIERRVVFLNGDRTVVFQHQFVLTLSCPSSAAGQVAAVVGLLDRHRCYVDELTVFDDDLSARFFVRCVFHATLRVDALRREFEPIAERRFRQWAIHDVAARPKVLIVSKLEHCLADLLFRWKGELKDIVGIVSNHPDFAPLAAQHGLPFRHFPITADTTKAQQQEAQWLDVFETSGAELVILARYQVLSPEEASARLANRAINIHHSFLLPGFKGAKPYHQAHARGVKLIGATAHFVTDDLDEEGPIIEQVVEERVDHSYRRPEEQLLLAVGRDDVECIITLARAVKAFIERRVFLNGDRTVVFQ

Foldseek 3Di:
DFKKKKKDKFFADPDLVVVVVVLCVVQQKDWPDWDKDADPVLRMIIIMTMIGHPVHDVVVSVVVCVVSCVVRPDMDMGGLLDAAEEEEEEQDCQQVVLVLVCVVPVRRHHAEYEYLDCNCVVVCVVSVHHYYHQHDDPPCPVVSLVVVVVVCVVSNHQAYEYSVGPADAQVSLVVCPVRYKYKDKADVVGDDDPLVLQVRLVVFGQKIKMWMARDHNPPPQAATQFMDMDTHGNPQHSVNSVVRRSVRRNVGSVVRSRQVRSVQWDDSDRYIGGDD/DKKKKKDKFQADPCLVVVVVVLCVVLQKAWPDWDKDADPVLNMIIIITMTGGCVSVVVSVVVVVVVCVVGPDMDMGDLLDAAEEEEEEQDCLQVLLVLVCPCPVRGHDQAYEYLDPNCPVVCVVNVGHYHHQHDDPPCPVVSLVVVVVVCVVSNHQAYEYSVGPDDDLVSLAVCFPRYKYKDKADVVGDDDPLVLQVCLVVFGQKIKMWMATRHSDPDTAATQDMDIDTDGNVQDSVNSVVRRSVRRNVNSNVSSRQVRSVQWDDSDRYIGGDD/DFKKKKKDKFFADPDLVVVVVVLCVVQQKDWPDWDKDADPVLRMIIIMTMIGHDVHPVVVSVVVCVVSCVVRPDMDMGGLLDAAEEEEEEQDCLQVVLLLVCPVPVRRHHQAYEYLDCNCVVVCVVSVHHYYHQHDDPPCPPVSLVVVVVVCVVSNHQAYEYSVGPQQAQVSLVVCFVRYKYKDKADVVGDDDDLVLQVCLVVFGQKIKMWMARDHNDPVAAATQFMDMDTDGNVQHSVNSVVRRSVRRNVRSNVSSSQVRSVQWDDSDRYIGGDD/DKKKKKDKFQDDPCLVVVVVVLCVVLQKDWPDWDKDADPVLNMIIIITMTDGCVSVVVSVVVVVVVCVVGPDMDMGGLLDAAEEEEEEQDCLQVVLVLVCPVPVRRHDLAYEYLDCNCVVVCVVSPHHYYHQHDDPPCPVVSLVVVVVVCVVSNHQAYEYSVGPDDDLVSLAVCFQRYKYKDKADVVGDDDPLVLQVCLVVFGQKIKMWMATRHNDPDTAATQDMDIDTDGNVQDSVNSVVRRSVRRNVNSNVSSSQVRSVQWDDSDRYIGGDD

Nearest PDB structures (foldseek):
  3lou-assembly1_B  TM=1.003E+00  e=8.009E-60  Burkholderia mallei ATCC 23344
  3lou-assembly1_A  TM=9.876E-01  e=1.103E-55  Burkholderia mallei ATCC 23344
  3n0v-assembly1_C  TM=9.729E-01  e=1.201E-38  Pseudomonas putida KT2440
  3obi-assembly1_A  TM=9.397E-01  e=4.644E-38  Rhodopseudomonas palustris CGA009
  3nrb-assembly1_A  TM=9.327E-01  e=1.005E-36  Pseudomonas putida KT2440

Radius of gyration: 31.6 Å; Cα contacts (8 Å, |Δi|>4): 2269; chains: 4; bounding box: 73×88×78 Å

InterPro domains:
  IPR002376 Formyl transferase, N-terminal [PF00551] (96-271)
  IPR004810 Formyltetrahydrofolate deformylase [MF_01927] (7-290)
  IPR004810 Formyltetrahydrofolate deformylase [NF004684] (7-291)
  IPR004810 Formyltetrahydrofolate deformylase [PR01575] (12-38)
  IPR004810 Formyltetrahydrofolate deformylase [PR01575] (44-56)
  IPR004810 Formyltetrahydrofolate deformylase [PR01575] (96-118)
  IPR004810 Formyltetrahydrofolate deformylase [PR01575] (118-145)
  IPR004810 Formyltetrahydrofolate deformylase [PR01575] (242-264)
  IPR004810 Formyltetrahydrofolate deformylase [PR01575] (264-289)
  IPR004810 Formyltetrahydrofolate deformylase [PTHR42706] (6-290)
  IPR004810 Formyltetrahydrofolate deformylase [TIGR00655] (11-290)
  IPR036477 Formyl transferase, N-terminal domain superfamily [SSF53328] (96-291)
  IPR041729 Formyltetrahydrofolate deformylase, C-terminal hydrolase domain [cd08648] (95-290)
  IPR044074 Formyltetrahydrofolate deformylase, ACT domain [cd04875] (11-86)
  IPR045865 ACT-like domain [SSF55021] (9-92)

Secondary structure (DSSP, 8-state):
--EEEEEEEEES-S-HHHHHHHHHHHTTEEEEEEEEEEETTTTEEEEEEEEEE----HHHHHHHHHHHHHHH--EEEEETTS---EE---S--HHHHHHHHHH------EEEEEESSSTTHHHHHHTT--EEE----SS-HHHHHHHHHHHHHHHT-SEEEES---PPPHHHHHHTTTSEEEEEEE-SS---SS-HHHHHHHHT-SEEEEEEEE--SSTT-S-EEEEEEEE--TT--HHHHHHHHHHHHHHHHHHHHHHHHTT-EEEETTEEEE--/--EEEEEEEE--TTHHHHHHHHHHHTTEEEEEEEEEEETTTTEEEEEEEEEE--HHHHHHHHHHHHHHHH--EEEEETTS---EE---S--HHHHHHHHHH------EEEEEESSSTTHHHHHHTT--EEE----GGGHHHHHHHHHHHHHHHT-SEEEES---PPPHHHHHHTTTSEEEEEEE-SS---SS-HHHHHHHHT-SEEEEEEEE--SSSS---EEEEEEEE--TT--HHHHHHHHHHHHHHHHHHHHHHHHTT-EEEETTEEEE--/--EEEEEEEEE--S-HHHHHHHHHHHTTEEEEEEEEEEETTTTEEEEEEEEEE----HHHHHHHHHHHHHHH--EEEEETTSPPPEE---S--HHHHHHHHHH------EEEEEESSSTTHHHHHHTT--EEE----GGGHHHHHHHHHHHHHHTT-SEEEES---PPPHHHHHHTTTSEEEEEEE-SS---SS-HHHHHHHHT-SEEEEEEEE--SSTT-S-EEEEEEEE--TT--HHHHHHHHHHHHHHHHHHHHHHHHTT-EEEETTEEEE--/-EEEEEEEEE--TTHHHHHHHHHHHTTEEEEEEEEEEETTTTEEEEEEEEEE--HHHHHHHHHHHHHHHH--EEEEETTS---EE---S--HHHHHHHHHH------EEEEEESSSTTHHHHHHTT--EEE----GGGHHHHHHHHHHHHHHHT-SEEE-S---PPPHHHHHHHTTSEEEEEEE-SS---SS-HHHHHHHHT-SEEEEEEEE--SSSS---EEEEEEEE--TT--HHHHHHHHHHHHHHHHHHHHHHHHTT-EEEETTEEEE--